Protein AF-A0AAW1RZ24-F1 (afdb_monomer)

Secondary structure (DSSP, 8-state):
-------TTS-SSHHHHHHHHHHHHHHHHHHIIIIIIITTTTGGGG--HHHHHHHHHHHHTHHHHHHHHHS-HHHHTS-GGGSHHHHHHHHHHHHHHHIIIIIHHHHHHHH---B-S---EETTEEHHHHHHHHHHHHHHHHHHHHHHHHHHHHTTTS-HHHHHHHHHHHHHHHHHHHHHHHHHHHHTSTTB--S-HHHIIIIIHHHHHHHHHHHHHHHHTTTSSSPPPHHHHHHHHHHHHHHHHHHHHHHHHHT--SS---TTTTSHHHHHTS-GGGGGG--------------------PPPP--------------------PPPEEE---S-S-THHHHHHHHHTT--EEE--SHHHHHH-SEEEEEE-S-HHHHHHHHHHTT-HHHHHHHHHTT--EEEEEHHHHTTEEEE-GGG-EE----EEEEEEEPPGGG-S-SSEEEEE--EESS--GGGTTTTT--EEEEESEEPPP-TTTTTTEEEEEESSSEEEEEEEETTEEEESS-GGGSHHHHHHHHHHHHT--TT--HHHHHHHS------SS-SPPSSPTTPPPSSPPEEEEEEEEEE-TTS-EEE-----TTTTS--TT--------HHHHHHHHHHTT-SEEEEEE----TTS-GGG-HHHHHHHHHTTT--S-EEEESS-S-EE-TT--EE-HHHHHHHHHHHT-SEEEE-HHHHHHHHHHHHHSS--S-SHHHHHHHHH-GGGEEEEE-EEEEEES-GGG-SS--EE-SS--TT---EEEEEEEETTTTEEEEEEHHHHHHHHHHHT--EEEE--GGGTTT-S---HHHHHHHHHH-SS-EEE-S---STHHHHHHHHHS--SEEEESHHHHTTSS-HHHHHHHHHHTT------

pLDDT: mean 81.97, std 21.08, range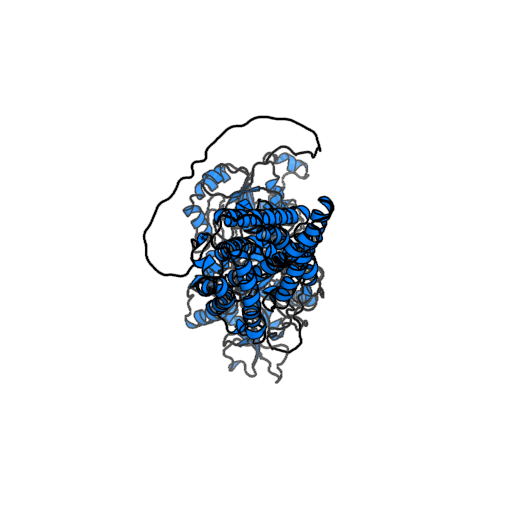 [22.31, 98.81]

Foldseek 3Di:
DDDDPPDLQAFPQQLRRVLLVVLQVLLVVLCCLVVVPCPVVVVLVVDAQVRLLCNLCVLAVCLPPVCCVPPDPVQVPDDPQLGLSNLLLLLQLLLLCCCQQQCVVLCCFQWVKAFDGHHQDWNNGHPSVSSNSSSVCSNLLSVLLSVLSNLCVVCVVPDPVVSVVSSLVSQLVSLLVSLLVVLVVQLPDPRMDTPDSVCCNPVVSNLSSLLSSLSNVLSSVDSRPDHDGSVSSNVSSVVSSVSSLVVSLVCCVPPNRPPDDDPPCPVVVVVSPDRSVVVPPDRDDDDDDDDDDDDDDDDDDDDDDDDDDDDDDDDDDDDDDDDDPDQAEEEEDLQFFFCVLVVLLCVVLVGDYDYDQALVSLLPGQAYEYEDFAFLVLSVVSCVVRVNLVSVLVSVVVLHQYEQEASRVQLCEQWEPPPNIDGHSHNAYFYKYFDDVVLVAFPPPFAWAAKFFQDDDLLQPLCQRFTFTAFHRIFTADDPRGVQFAGIWTDDSHIGRQKTDDQNHIYGNGDLSARPPSSSSSVSSSVPDPSPPDPVVSCVVVPDPDDPRDDPDRSDDPQFQHTGFAFEEEEFEWEQDPSRDTFTFFQFALDPPDPDPDDDGDGLDHLQVLLLVCQVLPGQEYEYEYPYPQLQDDLLPPVVLQSQLNNSSRHSHAYEYEDPQAWGAHVVRDTDGSQNSLRSSRHSHHRAYEDEQLLVVQLVVCVVVVDHPCRGSLQVNCNTRNLSRYEYEWEWEKDADQDPVPQPDDKDQDPDADPVRGRIIFIFTAPPRRPGTDSATPQSSLVSSVVSRHQEYEYEYNVQANVLQAFPLVSQASNQVSDSHAYETEGNHNELVNQLVNVVRHSHSYYYDYNCCSVVVYGPVRNQVVCSVSVRGHRDD

Mean predicted aligned error: 17.42 Å

Sequence (877 aa):
MVGDREGLWLAQHPGKRWTELFFLAYSPFWIVWALGIVVPFEIYEKCDEWGYMAIGLGASLPCFLLPPLLQPQSERQRPFWQRHWVKANVWIAIFSFIGNYFWTHYFYDLLGASYTFKSWRLNDVPITLYFMTHAYFCFYHTLSNLALRRLRHAFQTSSRLYRVSAMGLAVFLMAYTTAIMETLTIAHFPYYTFRDRQQMYTIGSLFYAIYFWFSFPMYFWMDEDKAWSIWQAIQSSLAAGMGVTILLDFWRLAIGPISGNYAGSEQLSYYTRRPAFWIMHGLNLKGSSSGSTRGSPAWRDQRPVLPGRSRLDCARARVRASANPQPGVTLLDYGAGNVRSVKNALRQLGQEWNEVQSPGDILNAQKLVFPGVGAYEQAMQSLVRQGLVDALREYIQAGRPFLGICLGLQLLFEGSEENGGVEGLGLIPGRVQRFPASLGLPVPHIGWNDLDQWKASSLLQSVGDRRAYFVHSYCATPTPANDDWVLATSHYGMDFVAAIRQGDVHATQFHPEKSGPVGLAIIDSFLNSDGSTKPEQVAAQVSSPAAPLGSLESPFKAGAPRGLAKRVIACLDVRTNDAGDLVVTKGDQYDVREKGEGQDVRNLGQPVELAGRYAADGADEVTFLNITGFRDFPLGDLPMLEVLRQTSKGVFVPLTVGGGIREFMDAGGHHYSALQVAAEYFRSGADKVSIGSDAVAAAEELRRTGQKSGRSAIEQISWHYGAQAVVVSIDPRRVWVADPSSCLHRTVRTQQPGPQGEQHCWWQCTVKGGREGRNLGAVELAQAVEELGAGEILLNCIDKDGAGNGFDLELIKEVSDAVNIPVIASSGAGKPEHFAEVFHNSRAAAALAAGIFHRREVSIDDVKLHMAEQGIPTRTG

Radius of gyration: 35.3 Å; Cα contacts (8 Å, |Δi|>4): 1519; chains: 1; bounding box: 120×74×93 Å

InterPro domains:
  IPR004651 Histidine biosynthesis, HisF [TIGR00735] (563-875)
  IPR004651 Histidine biosynthesis, HisF [cd04731] (566-870)
  IPR006062 Histidine biosynthesis protein [PF00977] (567-858)
  IPR010139 Imidazole glycerol phosphate synthase, subunit H [MF_00278] (328-529)
  IPR010139 Imidazole glycerol phosphate synthase, subunit H [TIGR01855] (329-528)
  IPR010139 Imidazole glycerol phosphate synthase, subunit H [cd01748] (329-527)
  IPR011060 Ribulose-phosphate binding barrel [SSF51366] (564-874)
  IPR013785 Aldolase-type TIM barrel [G3DSA:3.20.20.70] (566-877)
  IPR017926 Glutamine amidotransferase [PF00117] (331-516)
  IPR029062 Class I glutamine amidotransferase-like [G3DSA:3.40.50.880] (325-545)
  IPR029062 Class I glutamine amidotransferase-like [SSF52317] (329-528)
  IPR050064 Imidazole glycerol phosphate synthase HisA/HisF [PTHR21235] (564-876)

Nearest PDB structures (foldseek):
  1ox6-assembly2_B  TM=9.063E-01  e=1.312E-60  Saccharomyces cerevisiae
  1ox4-assembly2_B  TM=9.095E-01  e=1.878E-60  Saccharomyces cerevisiae
  1jvn-assembly2_B  TM=9.056E-01  e=1.455E-59  Saccharomyces cerevisiae
  1ox4-assembly1_A  TM=9.022E-01  e=1.017E-59  Saccharomyces cerevisiae
  1ox5-assembly1_A  TM=9.038E-01  e=2.307E-59  Saccharomyces cerevisiae

Solvent-accessible surface area (backbone atoms only — not comparable to full-atom values): 48051 Å² total; per-residue (Å²): 132,96,78,74,91,78,41,76,55,51,56,83,34,66,49,44,30,50,38,45,51,48,37,60,67,48,40,62,57,38,46,39,47,48,66,62,44,35,55,76,66,49,50,65,80,78,36,49,42,64,46,39,40,48,55,12,43,67,42,26,49,56,76,65,63,43,49,81,73,72,55,55,71,82,52,68,76,45,60,72,67,68,32,40,54,50,33,51,53,51,23,44,51,53,35,40,48,47,47,48,56,62,45,44,57,55,45,28,72,36,54,52,41,56,84,72,71,68,49,55,61,44,77,88,31,50,50,33,50,46,31,39,48,43,39,52,46,49,38,52,46,42,55,46,38,30,52,52,44,37,49,51,60,74,35,61,89,50,57,72,68,58,37,53,50,54,51,52,52,50,42,47,54,52,17,36,51,53,21,36,54,50,47,52,57,51,70,71,35,92,53,51,50,62,79,49,65,69,52,42,62,57,53,44,13,58,58,51,13,45,57,38,52,42,42,41,65,60,59,44,52,63,38,50,91,50,84,58,54,48,62,56,32,48,52,48,25,53,49,33,46,50,54,35,50,52,52,54,50,47,45,49,75,76,70,45,52,70,74,61,99,61,99,72,60,66,76,52,51,74,66,72,74,54,65,76,81,71,68,72,84,68,86,68,83,86,74,94,78,87,85,86,90,87,84,86,83,90,82,86,88,80,83,86,87,85,85,92,83,84,88,86,89,87,86,88,82,90,72,87,75,81,90,70,88,72,85,52,37,27,37,44,71,80,83,58,52,45,59,46,36,51,55,27,46,38,48,75,72,72,48,61,70,45,75,47,86,47,39,65,48,53,66,68,39,69,31,38,38,32,67,32,54,46,27,69,60,59,50,49,53,39,36,55,76,63,55,34,53,65,32,49,50,53,38,52,75,69,40,40,41,31,41,17,26,28,46,36,33,55,40,35,18,40,18,33,56,64,98,82,55,37,75,42,70,55,78,35,65,57,53,28,36,64,71,60,73,90,62,76,55,48,51,24,46,72,42,35,31,48,67,51,55,70,50,96,47,76,51,56,58,70,40,62,71,39,53,41,28,32,73,42,52,58,45,37,61,82,44,92,79,31,52,81,34,53,26,22,30,28,65,72,95,49,68,28,50,35,26,36,36,50,87,46,28,34,25,24,46,33,38,37,52,36,19,40,75,48,16,49,48,30,54,50,37,59,74,66,54,64,98,74,74,53,72,67,64,62,48,68,77,45,92,68,77,91,72,68,98,73,73,59,79,72,68,57,62,93,87,61,63,78,45,68,20,51,37,46,31,39,42,46,47,38,33,60,48,98,88,68,48,72,28,22,52,78,68,62,52,86,70,84,77,73,91,58,94,85,73,79,81,57,73,75,49,48,61,40,62,53,51,42,46,40,50,72,47,55,35,58,28,40,37,38,39,40,69,55,85,63,60,60,44,56,80,92,69,38,66,69,40,53,45,30,48,56,30,34,60,78,38,30,42,46,29,34,42,25,53,83,62,40,65,49,57,24,72,86,69,51,75,42,48,25,51,57,46,45,50,51,40,16,54,24,33,25,62,27,40,27,32,42,51,66,50,54,54,46,29,52,47,29,70,72,68,74,45,85,83,74,70,44,54,49,32,47,36,14,66,53,41,22,28,65,29,27,31,33,45,42,42,26,36,81,42,74,30,85,54,67,88,79,48,94,54,82,61,44,77,51,94,69,61,38,100,86,64,20,50,26,30,34,34,36,24,33,26,83,67,67,76,40,80,48,102,42,36,46,50,64,44,50,42,38,38,46,71,46,29,34,16,30,34,41,38,42,30,62,86,24,40,65,62,42,78,30,53,61,54,69,60,46,25,54,39,33,71,64,41,56,39,33,26,28,43,29,31,6,56,56,52,48,63,39,59,44,50,43,54,76,67,29,65,44,45,26,41,37,46,34,55,41,57,72,71,61,77,38,56,58,53,56,29,45,50,52,24,42,76,73,63,41,30,50,83,71,132

Structure (mmCIF, N/CA/C/O backbone):
data_AF-A0AAW1RZ24-F1
#
_entry.id   AF-A0AAW1RZ24-F1
#
loop_
_atom_site.group_PDB
_atom_site.id
_atom_site.type_symbol
_atom_site.label_atom_id
_atom_site.label_alt_id
_atom_site.label_comp_id
_atom_site.label_asym_id
_atom_site.label_entity_id
_atom_site.label_seq_id
_atom_site.pdbx_PDB_ins_code
_atom_site.Cartn_x
_atom_site.Cartn_y
_atom_site.Cartn_z
_atom_site.occupancy
_atom_site.B_iso_or_equiv
_atom_site.auth_seq_id
_atom_site.auth_comp_id
_atom_site.auth_asym_id
_atom_site.auth_atom_id
_atom_site.pdbx_PDB_model_num
ATOM 1 N N . MET A 1 1 ? 73.334 37.419 31.884 1.00 33.00 1 MET A N 1
ATOM 2 C CA . MET A 1 1 ? 73.801 36.048 31.599 1.00 33.00 1 MET A CA 1
ATOM 3 C C . MET A 1 1 ? 72.705 35.337 30.833 1.00 33.00 1 MET A C 1
ATOM 5 O O . MET A 1 1 ? 71.554 35.415 31.235 1.00 33.00 1 MET A O 1
ATOM 9 N N . VAL A 1 2 ? 73.067 34.796 29.674 1.00 41.31 2 VAL A N 1
ATOM 10 C CA . VAL A 1 2 ? 72.198 34.132 28.696 1.00 41.31 2 VAL A CA 1
ATOM 11 C C . VAL A 1 2 ? 71.502 32.942 29.364 1.00 41.31 2 VAL A C 1
ATOM 13 O O . VAL A 1 2 ? 72.183 32.046 29.845 1.00 41.31 2 VAL A O 1
ATOM 16 N N . GLY A 1 3 ? 70.170 32.962 29.432 1.00 30.89 3 GLY A N 1
ATOM 17 C CA . GLY A 1 3 ? 69.357 31.892 30.014 1.00 30.89 3 GLY A CA 1
ATOM 18 C C . GLY A 1 3 ? 67.980 31.864 29.355 1.00 30.89 3 GLY A C 1
ATOM 19 O O . GLY A 1 3 ? 67.110 32.647 29.715 1.00 30.89 3 GLY A O 1
ATOM 20 N N . ASP A 1 4 ? 67.868 31.009 28.340 1.00 41.88 4 ASP A N 1
ATOM 21 C CA . ASP A 1 4 ? 66.680 30.515 27.637 1.00 41.88 4 ASP A CA 1
ATOM 22 C C . ASP A 1 4 ? 65.707 31.495 26.963 1.00 41.88 4 ASP A C 1
ATOM 24 O O . ASP A 1 4 ? 64.641 31.850 27.457 1.00 41.88 4 ASP A O 1
ATOM 28 N N . ARG A 1 5 ? 65.984 31.736 25.672 1.00 43.50 5 ARG A N 1
ATOM 29 C CA . ARG A 1 5 ? 64.958 31.915 24.624 1.00 43.50 5 ARG A CA 1
ATOM 30 C C . ARG A 1 5 ? 64.238 30.586 24.288 1.00 43.50 5 ARG A C 1
ATOM 32 O O . ARG A 1 5 ? 63.804 30.397 23.153 1.00 43.50 5 ARG A O 1
ATOM 39 N N . GLU A 1 6 ? 64.118 29.659 25.238 1.00 48.44 6 GLU A N 1
ATOM 40 C CA . GLU A 1 6 ? 63.328 28.434 25.092 1.00 48.44 6 GLU A CA 1
ATOM 41 C C . GLU A 1 6 ? 61.905 28.660 25.620 1.00 48.44 6 GLU A C 1
ATOM 43 O O . GLU A 1 6 ? 61.706 28.981 26.782 1.00 48.44 6 GLU A O 1
ATOM 48 N N . GLY A 1 7 ? 60.828 28.486 24.870 1.00 58.28 7 GLY A N 1
ATOM 49 C CA . GLY A 1 7 ? 60.601 28.809 23.475 1.00 58.28 7 GLY A CA 1
ATOM 50 C C . GLY A 1 7 ? 59.175 29.360 23.424 1.00 58.28 7 GLY A C 1
ATOM 51 O O . GLY A 1 7 ? 58.262 28.73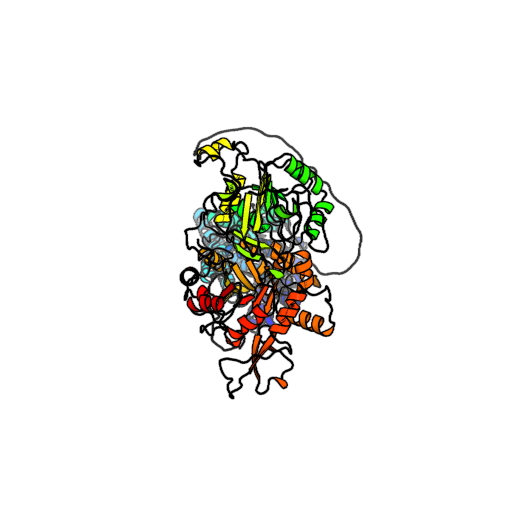0 23.942 1.00 58.28 7 GLY A O 1
ATOM 52 N N . LEU A 1 8 ? 58.962 30.529 22.813 1.00 74.62 8 LEU A N 1
ATOM 53 C CA . LEU A 1 8 ? 57.663 31.240 22.797 1.00 74.62 8 LEU A CA 1
ATOM 54 C C . LEU A 1 8 ? 56.480 30.418 22.243 1.00 74.62 8 LEU A C 1
ATOM 56 O O . LEU A 1 8 ? 55.326 30.825 22.370 1.00 74.62 8 LEU A O 1
ATOM 60 N N . TRP A 1 9 ? 56.785 29.296 21.595 1.00 81.88 9 TRP A N 1
ATOM 61 C CA . TRP A 1 9 ? 55.853 28.405 20.920 1.00 81.88 9 TRP A CA 1
ATOM 62 C C . TRP A 1 9 ? 55.718 27.042 21.604 1.00 81.88 9 TRP A C 1
ATOM 64 O O . TRP A 1 9 ? 54.688 26.399 21.449 1.00 81.88 9 TRP A O 1
ATOM 74 N N . LEU A 1 10 ? 56.707 26.593 22.382 1.00 87.19 10 LEU A N 1
ATOM 75 C CA . LEU A 1 10 ? 56.757 25.235 22.933 1.00 87.19 10 LEU A CA 1
ATOM 76 C C . LEU A 1 10 ? 56.461 25.230 24.434 1.00 87.19 10 LEU A C 1
ATOM 78 O O . LEU A 1 10 ? 56.771 26.188 25.136 1.00 87.19 10 LEU A O 1
ATOM 82 N N . ALA A 1 11 ? 55.875 24.139 24.929 1.00 87.62 11 ALA A N 1
ATOM 83 C CA . ALA A 1 11 ? 55.583 23.993 26.350 1.00 87.62 11 ALA A CA 1
ATOM 84 C C . ALA A 1 11 ? 56.860 23.964 27.208 1.00 87.62 11 ALA A C 1
ATOM 86 O O . ALA A 1 11 ? 57.884 23.406 26.810 1.00 87.62 11 ALA A O 1
ATOM 87 N N . GLN A 1 12 ? 56.774 24.498 28.428 1.00 85.56 12 GLN A N 1
ATOM 88 C CA . GLN A 1 12 ? 57.854 24.382 29.416 1.00 85.56 12 GLN A CA 1
ATOM 89 C C . GLN A 1 12 ? 57.927 22.971 30.015 1.00 85.56 12 GLN A C 1
ATOM 91 O O . GLN A 1 12 ? 59.007 22.482 30.337 1.00 85.56 12 GLN A O 1
ATOM 96 N N . HIS A 1 13 ? 56.785 22.283 30.136 1.00 87.88 13 HIS A N 1
ATOM 97 C CA . HIS A 1 13 ? 56.755 20.904 30.611 1.00 87.88 13 HIS A CA 1
ATOM 98 C C . HIS A 1 13 ? 57.404 19.963 29.570 1.00 87.88 13 HIS A C 1
ATOM 100 O O . HIS A 1 13 ? 56.894 19.853 28.448 1.00 87.88 13 HIS A O 1
ATOM 106 N N . PRO A 1 14 ? 58.485 19.232 29.916 1.00 87.69 14 PRO A N 1
ATOM 107 C CA . PRO A 1 14 ? 59.304 18.503 28.942 1.00 87.69 14 PRO A CA 1
ATOM 108 C C . PRO A 1 14 ? 58.527 17.404 28.209 1.00 87.69 14 PRO A C 1
ATOM 110 O O . PRO A 1 14 ? 58.647 17.270 26.992 1.00 87.69 14 PRO A O 1
ATOM 113 N N . GLY A 1 15 ? 57.656 16.673 28.912 1.00 90.12 15 GLY A N 1
ATOM 114 C CA . GLY A 1 15 ? 56.795 15.662 28.294 1.00 90.12 15 GLY A CA 1
ATOM 115 C C . GLY A 1 15 ? 55.760 16.246 27.336 1.00 90.12 15 GLY A C 1
ATOM 116 O O . GLY A 1 15 ? 55.462 15.640 26.307 1.00 90.12 15 GLY A O 1
ATOM 117 N N . LYS A 1 16 ? 55.244 17.446 27.635 1.00 93.19 16 LYS A N 1
ATOM 118 C CA . LYS A 1 16 ? 54.284 18.136 26.764 1.00 93.19 16 LYS A CA 1
ATOM 119 C C . LYS A 1 16 ? 54.974 18.639 25.506 1.00 93.19 16 LYS A C 1
ATOM 121 O O . LYS A 1 16 ? 54.524 18.328 24.410 1.00 93.19 16 LYS A O 1
ATOM 126 N N . ARG A 1 17 ? 56.119 19.311 25.669 1.00 92.69 17 ARG A N 1
ATOM 127 C CA . ARG A 1 17 ? 56.972 19.777 24.566 1.00 92.69 17 ARG A CA 1
ATOM 128 C C . ARG A 1 17 ? 57.317 18.647 23.609 1.00 92.69 17 ARG A C 1
ATOM 130 O O . ARG A 1 17 ? 57.157 18.799 22.404 1.00 92.69 17 ARG A O 1
ATOM 137 N N . TRP A 1 18 ? 57.768 17.515 24.145 1.00 93.88 18 TRP A N 1
ATOM 138 C CA . TRP A 1 18 ? 58.112 16.364 23.321 1.00 93.88 18 TRP A CA 1
ATOM 139 C C . TRP A 1 18 ? 56.891 15.798 22.580 1.00 93.88 18 TRP A C 1
ATOM 141 O O . TRP A 1 18 ? 56.985 15.534 21.386 1.00 93.88 18 TRP A O 1
ATOM 151 N N . THR A 1 19 ? 55.740 15.670 23.248 1.00 94.94 19 THR A N 1
ATOM 152 C CA . THR A 1 19 ? 54.509 15.153 22.619 1.00 94.94 19 THR A CA 1
ATOM 153 C C . THR A 1 19 ? 54.009 16.074 21.505 1.00 94.94 19 THR A C 1
ATOM 155 O O . THR A 1 19 ? 53.665 15.595 20.430 1.00 94.94 19 THR A O 1
ATOM 158 N N . GLU A 1 20 ? 53.995 17.391 21.738 1.00 95.00 20 GLU A N 1
ATOM 159 C CA . GLU A 1 20 ? 53.610 18.387 20.731 1.00 95.00 20 GLU A CA 1
ATOM 160 C C . GLU A 1 20 ? 54.533 18.309 19.503 1.00 95.00 20 GLU A C 1
ATOM 162 O O . GLU A 1 20 ? 54.059 18.246 18.370 1.00 95.00 20 GLU A O 1
ATOM 167 N N . LEU A 1 21 ? 55.851 18.230 19.712 1.00 94.50 21 LEU A N 1
ATOM 168 C CA . LEU A 1 21 ? 56.809 18.059 18.617 1.00 94.50 21 LEU A CA 1
ATOM 169 C C . LEU A 1 21 ? 56.616 16.732 17.877 1.00 94.50 21 LEU A C 1
ATOM 171 O O . LEU A 1 21 ? 56.692 16.708 16.651 1.00 94.50 21 LEU A O 1
ATOM 175 N N . PHE A 1 22 ? 56.340 15.645 18.598 1.00 95.88 22 PHE A N 1
ATOM 176 C CA . PHE A 1 22 ? 56.078 14.341 18.000 1.00 95.88 22 PHE A CA 1
ATOM 177 C C . PHE A 1 22 ? 54.822 14.363 17.117 1.00 95.88 22 PHE A C 1
ATOM 179 O O . PHE A 1 22 ? 54.898 13.953 15.961 1.00 95.88 22 PHE A O 1
ATOM 186 N N . PHE A 1 23 ? 53.689 14.881 17.607 1.00 96.50 23 PHE A N 1
ATOM 187 C CA . PHE A 1 23 ? 52.464 14.967 16.804 1.00 96.50 23 PHE A CA 1
ATOM 188 C C . PHE A 1 23 ? 52.647 15.857 15.572 1.00 96.50 23 PHE A C 1
ATOM 190 O O . PHE A 1 23 ? 52.209 15.473 14.488 1.00 96.50 23 PHE A O 1
ATOM 197 N N . LEU A 1 24 ? 53.349 16.991 15.685 1.00 94.81 24 LEU A N 1
ATOM 198 C CA . LEU A 1 24 ? 53.665 17.834 14.525 1.00 94.81 24 LEU A CA 1
ATOM 199 C C . LEU A 1 24 ? 54.574 17.123 13.518 1.00 94.81 24 LEU A C 1
ATOM 201 O O . LEU A 1 24 ? 54.317 17.199 12.322 1.00 94.81 24 LEU A O 1
ATOM 205 N N . ALA A 1 25 ? 55.602 16.410 13.984 1.00 94.56 25 ALA A N 1
ATOM 206 C CA . ALA A 1 25 ? 56.516 15.672 13.114 1.00 94.56 25 ALA A CA 1
ATOM 207 C C . ALA A 1 25 ? 55.837 14.480 12.423 1.00 94.56 25 ALA A C 1
ATOM 209 O O . ALA A 1 25 ? 56.151 14.179 11.275 1.00 94.56 25 ALA A O 1
ATOM 210 N N . TYR A 1 26 ? 54.897 13.817 13.100 1.00 95.19 26 TYR A N 1
ATOM 211 C CA . TYR A 1 26 ? 54.130 12.708 12.539 1.00 95.19 26 TYR A CA 1
ATOM 212 C C . TYR A 1 26 ? 53.039 13.176 11.563 1.00 95.19 26 TYR A C 1
ATOM 214 O O . TYR A 1 26 ? 52.696 12.451 10.631 1.00 95.19 26 TYR A O 1
ATOM 222 N N . SER A 1 27 ? 52.517 14.396 11.726 1.00 94.44 27 SER A N 1
ATOM 223 C CA . SER A 1 27 ? 51.367 14.868 10.948 1.00 94.44 27 SER A CA 1
ATOM 224 C C . SER A 1 27 ? 51.540 14.818 9.423 1.00 94.44 27 SER A C 1
ATOM 226 O O . SER A 1 27 ? 50.648 14.295 8.757 1.00 94.44 27 SER A O 1
ATOM 228 N N . PRO A 1 28 ? 52.680 15.243 8.842 1.00 94.94 28 PRO A N 1
ATOM 229 C CA . PRO A 1 28 ? 52.932 15.088 7.411 1.00 94.94 28 PRO A CA 1
ATOM 230 C C . PRO A 1 28 ? 52.807 13.645 6.908 1.00 94.94 28 PRO A C 1
ATOM 232 O O . PRO A 1 28 ? 52.356 13.439 5.788 1.00 94.94 28 PRO A O 1
ATOM 235 N N . PHE A 1 29 ? 53.160 12.642 7.718 1.00 93.62 29 PHE A N 1
ATOM 236 C CA . PHE A 1 29 ? 53.118 11.241 7.298 1.00 93.62 29 PHE A CA 1
ATOM 237 C C . PHE A 1 29 ? 51.687 10.733 7.137 1.00 93.62 29 PHE A C 1
ATOM 239 O O . PHE A 1 29 ? 51.367 10.166 6.095 1.00 93.62 29 PHE A O 1
ATOM 246 N N . TRP A 1 30 ? 50.811 10.957 8.125 1.00 92.50 30 TRP A N 1
ATOM 247 C CA . TRP A 1 30 ? 49.419 10.514 7.999 1.00 92.50 30 TRP A CA 1
ATOM 248 C C . TRP A 1 30 ? 48.638 11.369 6.990 1.00 92.50 30 TRP A C 1
ATOM 250 O O . TRP A 1 30 ? 47.764 10.839 6.309 1.00 92.50 30 TRP A O 1
ATOM 260 N N . ILE A 1 31 ? 48.983 12.656 6.832 1.00 90.75 31 ILE A N 1
ATOM 261 C CA . ILE A 1 31 ? 48.400 13.526 5.798 1.00 90.75 31 ILE A CA 1
ATOM 262 C C . ILE A 1 31 ? 48.785 13.027 4.403 1.00 90.75 31 ILE A C 1
ATOM 264 O O . ILE A 1 31 ? 47.917 12.908 3.545 1.00 90.75 31 ILE A O 1
ATOM 268 N N . VAL A 1 32 ? 50.057 12.691 4.164 1.00 91.88 32 VAL A N 1
ATOM 269 C CA . VAL A 1 32 ? 50.495 12.110 2.883 1.00 91.88 32 VAL A CA 1
ATOM 270 C C . VAL A 1 32 ? 49.864 10.736 2.667 1.00 91.88 32 VAL A C 1
ATOM 272 O O . VAL A 1 32 ? 49.406 10.458 1.566 1.00 91.88 32 VAL A O 1
ATOM 275 N N . TRP A 1 33 ? 49.764 9.901 3.703 1.00 89.44 33 TRP A N 1
ATOM 276 C CA . TRP A 1 33 ? 49.043 8.627 3.636 1.00 89.44 33 TRP A CA 1
ATOM 277 C C . TRP A 1 33 ? 47.584 8.818 3.199 1.00 89.44 33 TRP A C 1
ATOM 279 O O . TRP A 1 33 ? 47.170 8.247 2.196 1.00 89.44 33 TRP A O 1
ATOM 289 N N . ALA A 1 34 ? 46.817 9.653 3.900 1.00 85.56 34 ALA A N 1
ATOM 290 C CA . ALA A 1 34 ? 45.391 9.821 3.645 1.00 85.56 34 ALA A CA 1
ATOM 291 C C . ALA A 1 34 ? 45.109 10.665 2.389 1.00 85.56 34 ALA A C 1
ATOM 293 O O . ALA A 1 34 ? 44.419 10.215 1.480 1.00 85.56 34 ALA A O 1
ATOM 294 N N . LEU A 1 35 ? 45.662 11.877 2.309 1.00 82.31 35 LEU A N 1
ATOM 295 C CA . LEU A 1 35 ? 45.354 12.855 1.258 1.00 82.31 35 LEU A CA 1
ATOM 296 C C . LEU A 1 35 ? 46.323 12.816 0.069 1.00 82.31 35 LEU A C 1
ATOM 298 O O . LEU A 1 35 ? 45.972 13.298 -1.001 1.00 82.31 35 LEU A O 1
ATOM 302 N N . GLY A 1 36 ? 47.530 12.271 0.235 1.00 82.81 36 GLY A N 1
ATOM 303 C CA . GLY A 1 36 ? 48.529 12.164 -0.837 1.00 82.81 36 GLY A CA 1
ATOM 304 C C . GLY A 1 36 ? 48.548 10.810 -1.554 1.00 82.81 36 GLY A C 1
ATOM 305 O O . GLY A 1 36 ? 48.992 10.741 -2.697 1.00 82.81 36 GLY A O 1
ATOM 306 N N . ILE A 1 37 ? 48.071 9.743 -0.902 1.00 86.50 37 ILE A N 1
ATOM 307 C CA . ILE A 1 37 ? 48.108 8.369 -1.424 1.00 86.50 37 ILE A CA 1
ATOM 308 C C . ILE A 1 37 ? 46.698 7.771 -1.488 1.00 86.50 37 ILE A C 1
ATOM 310 O O . ILE A 1 37 ? 46.235 7.428 -2.569 1.00 86.50 37 ILE A O 1
ATOM 314 N N . VAL A 1 38 ? 45.985 7.661 -0.364 1.00 86.12 38 VAL A N 1
ATOM 315 C CA . VAL A 1 38 ? 44.677 6.980 -0.329 1.00 86.12 38 VAL A CA 1
ATOM 316 C C . VAL A 1 38 ? 43.637 7.698 -1.192 1.00 86.12 38 VAL A C 1
ATOM 318 O O . VAL A 1 38 ? 42.961 7.043 -1.984 1.00 86.12 38 VAL A O 1
ATOM 321 N N . VAL A 1 39 ? 43.520 9.025 -1.062 1.00 82.56 39 VAL A N 1
ATOM 322 C CA . VAL A 1 39 ? 42.529 9.817 -1.806 1.00 82.56 39 VAL A CA 1
ATOM 323 C C . VAL A 1 39 ? 42.860 9.944 -3.306 1.00 82.56 39 VAL A C 1
ATOM 325 O O . VAL A 1 39 ? 41.994 9.601 -4.106 1.00 82.56 39 VAL A O 1
ATOM 328 N N . PRO A 1 40 ? 44.069 10.369 -3.736 1.00 81.50 40 PRO A N 1
ATOM 329 C CA . PRO A 1 40 ? 44.347 10.618 -5.158 1.00 81.50 40 PRO A CA 1
ATOM 330 C C . PRO A 1 40 ? 44.413 9.358 -6.024 1.00 81.50 40 PRO A C 1
ATOM 332 O O . PRO A 1 40 ? 44.187 9.437 -7.225 1.00 81.50 40 PRO A O 1
ATOM 335 N N . PHE A 1 41 ? 44.747 8.209 -5.430 1.00 85.88 41 PHE A N 1
ATOM 336 C CA . PHE A 1 41 ? 44.797 6.922 -6.132 1.00 85.88 41 PHE A CA 1
ATOM 337 C C . PHE A 1 41 ? 43.522 6.091 -5.946 1.00 85.88 41 PHE A C 1
ATOM 339 O O . PHE A 1 41 ? 43.521 4.909 -6.294 1.00 85.88 41 PHE A O 1
ATOM 346 N N . GLU A 1 42 ? 42.472 6.680 -5.357 1.00 84.44 42 GLU A N 1
ATOM 347 C CA . GLU A 1 42 ? 41.158 6.046 -5.177 1.00 84.44 42 GLU A CA 1
ATOM 348 C C . GLU A 1 42 ? 41.247 4.674 -4.483 1.00 84.44 42 GLU A C 1
ATOM 350 O O . GLU A 1 42 ? 40.446 3.768 -4.708 1.00 84.44 42 GLU A O 1
ATOM 355 N N . ILE A 1 43 ? 42.242 4.493 -3.603 1.00 83.94 43 ILE A N 1
ATOM 356 C CA . ILE A 1 43 ? 42.502 3.207 -2.931 1.00 83.94 43 ILE A CA 1
ATOM 357 C C . ILE A 1 43 ? 41.287 2.788 -2.098 1.00 83.94 43 ILE A C 1
ATOM 359 O O . ILE A 1 43 ? 40.991 1.599 -1.992 1.00 83.94 43 ILE A O 1
ATOM 363 N N . TYR A 1 44 ? 40.558 3.772 -1.570 1.00 81.12 44 TYR A N 1
ATOM 364 C CA . TYR A 1 44 ? 39.327 3.570 -0.819 1.00 81.12 44 TYR A CA 1
ATOM 365 C C . TYR A 1 44 ? 38.229 2.847 -1.622 1.00 81.12 44 TYR A C 1
ATOM 367 O O . TYR A 1 44 ? 37.442 2.133 -1.013 1.00 81.12 44 TYR A O 1
ATOM 375 N N . GLU A 1 45 ? 38.179 2.946 -2.957 1.00 80.50 45 GLU A N 1
ATOM 376 C CA . GLU A 1 45 ? 37.148 2.265 -3.766 1.00 80.50 45 GLU A CA 1
ATOM 377 C C . GLU A 1 45 ? 37.318 0.745 -3.800 1.00 80.50 45 GLU A C 1
ATOM 379 O O . GLU A 1 45 ? 36.368 -0.004 -4.020 1.00 80.50 45 GLU A O 1
ATOM 384 N N . LYS A 1 46 ? 38.546 0.278 -3.564 1.00 81.25 46 LYS A N 1
ATOM 385 C CA . LYS A 1 46 ? 38.897 -1.146 -3.542 1.00 81.25 46 LYS A CA 1
ATOM 386 C C . LYS A 1 46 ? 38.841 -1.730 -2.131 1.00 81.25 46 LYS A C 1
ATOM 388 O O . LYS A 1 46 ? 39.134 -2.912 -1.957 1.00 81.25 46 LYS A O 1
ATOM 393 N N . CYS A 1 47 ? 38.514 -0.916 -1.128 1.00 82.94 47 CYS A N 1
ATOM 394 C CA . CYS A 1 47 ? 38.464 -1.338 0.262 1.00 82.94 47 CYS A CA 1
ATOM 395 C C . CYS A 1 47 ? 37.110 -1.960 0.615 1.00 82.94 47 CYS A C 1
ATOM 397 O O . CYS A 1 47 ? 36.048 -1.379 0.398 1.00 82.94 47 CYS A O 1
ATOM 399 N N . ASP A 1 48 ? 37.168 -3.133 1.233 1.00 84.25 48 ASP A N 1
ATOM 400 C CA . ASP A 1 48 ? 36.079 -3.686 2.029 1.00 84.25 48 ASP A CA 1
ATOM 401 C C . ASP A 1 48 ? 36.092 -3.078 3.450 1.00 84.25 48 ASP A C 1
ATOM 403 O O . ASP A 1 48 ? 36.852 -2.152 3.759 1.00 84.25 48 ASP A O 1
ATOM 407 N N . GLU A 1 49 ? 35.250 -3.588 4.349 1.00 86.19 49 GLU A N 1
ATOM 408 C CA . GLU A 1 49 ? 35.115 -3.087 5.719 1.00 86.19 49 GLU A CA 1
ATOM 409 C C . GLU A 1 49 ? 36.446 -3.113 6.493 1.00 86.19 49 GLU A C 1
ATOM 411 O O . GLU A 1 49 ? 36.712 -2.227 7.316 1.00 86.19 49 GLU A O 1
ATOM 416 N N . TRP A 1 50 ? 37.297 -4.106 6.219 1.00 88.62 50 TRP A N 1
ATOM 417 C CA . TRP A 1 50 ? 38.629 -4.231 6.809 1.00 88.62 50 TRP A CA 1
ATOM 418 C C . TRP A 1 50 ? 39.641 -3.292 6.160 1.00 88.62 50 TRP A C 1
ATOM 420 O O . TRP A 1 50 ? 40.467 -2.725 6.873 1.00 88.62 50 TRP A O 1
ATOM 430 N N . GLY A 1 51 ? 39.557 -3.068 4.848 1.00 88.00 51 GLY A N 1
ATOM 431 C CA . GLY A 1 51 ? 40.370 -2.082 4.139 1.00 88.00 51 GLY A CA 1
ATOM 432 C C . GLY A 1 51 ? 40.178 -0.670 4.695 1.00 88.00 51 GLY A C 1
ATOM 433 O O . GLY A 1 51 ? 41.157 0.001 5.027 1.00 88.00 51 GLY A O 1
ATOM 434 N N . TYR A 1 52 ? 38.927 -0.253 4.914 1.00 87.06 52 TYR A N 1
ATOM 435 C CA . TYR A 1 52 ? 38.634 1.033 5.557 1.00 87.06 52 TYR A CA 1
ATOM 436 C C . TYR A 1 52 ? 39.171 1.094 6.988 1.00 87.06 52 TYR A C 1
ATOM 438 O O . TYR A 1 52 ? 39.807 2.075 7.369 1.00 87.06 52 TYR A O 1
ATOM 446 N N . MET A 1 53 ? 38.992 0.025 7.771 1.00 90.88 53 MET A N 1
ATOM 447 C CA . MET A 1 53 ? 39.582 -0.064 9.109 1.00 90.88 53 MET A CA 1
ATOM 448 C C . MET A 1 53 ? 41.112 0.094 9.067 1.00 90.88 53 MET A C 1
ATOM 450 O O . MET A 1 53 ? 41.678 0.816 9.887 1.00 90.88 53 MET A O 1
ATOM 454 N N . ALA A 1 54 ? 41.784 -0.529 8.095 1.00 90.69 54 ALA A N 1
ATOM 455 C CA . ALA A 1 54 ? 43.232 -0.444 7.935 1.00 90.69 54 ALA A CA 1
ATOM 456 C C . ALA A 1 54 ? 43.693 0.984 7.605 1.00 90.69 54 ALA A C 1
ATOM 458 O O . ALA A 1 54 ? 44.707 1.429 8.141 1.00 90.69 54 ALA A O 1
ATOM 459 N N . ILE A 1 55 ? 42.936 1.725 6.785 1.00 90.56 55 ILE A N 1
ATOM 460 C CA . ILE A 1 55 ? 43.219 3.134 6.470 1.00 90.56 55 ILE A CA 1
ATOM 461 C C . ILE A 1 55 ? 43.199 3.989 7.742 1.00 90.56 55 ILE A C 1
ATOM 463 O O . ILE A 1 55 ? 44.176 4.696 8.014 1.00 90.56 55 ILE A O 1
ATOM 467 N N . GLY A 1 56 ? 42.131 3.886 8.542 1.00 91.12 56 GLY A N 1
ATOM 468 C CA . GLY A 1 56 ? 42.002 4.625 9.801 1.00 91.12 56 GLY A CA 1
ATOM 469 C C . GLY A 1 56 ? 43.069 4.245 10.831 1.00 91.12 56 GLY A C 1
ATOM 470 O O . GLY A 1 56 ? 43.690 5.111 11.459 1.00 91.12 56 GLY A O 1
ATOM 471 N N . LEU A 1 57 ? 43.335 2.947 10.990 1.00 93.56 57 LEU A N 1
ATOM 472 C CA . LEU A 1 57 ? 44.379 2.450 11.888 1.00 93.56 57 LEU A CA 1
ATOM 473 C C . LEU A 1 57 ? 45.779 2.884 11.441 1.00 93.56 57 LEU A C 1
ATOM 475 O O . LEU A 1 57 ? 46.587 3.269 12.285 1.00 93.56 57 LEU A O 1
ATOM 479 N N . GLY A 1 58 ? 46.055 2.897 10.135 1.00 92.56 58 GLY A N 1
ATOM 480 C CA . GLY A 1 58 ? 47.317 3.376 9.570 1.00 92.56 58 GLY A CA 1
ATOM 481 C C . GLY A 1 58 ? 47.609 4.835 9.925 1.00 92.56 58 GLY A C 1
ATOM 482 O O . GLY A 1 58 ? 48.749 5.172 10.235 1.00 92.56 58 GLY A O 1
ATOM 483 N N . ALA A 1 59 ? 46.577 5.683 9.976 1.00 93.00 59 ALA A N 1
ATOM 484 C CA . ALA A 1 59 ? 46.720 7.075 10.393 1.00 93.00 59 ALA A CA 1
ATOM 485 C C . ALA A 1 59 ? 46.909 7.242 11.914 1.00 93.00 59 ALA A C 1
ATOM 487 O O . ALA A 1 59 ? 47.656 8.122 12.343 1.00 93.00 59 ALA A O 1
ATOM 488 N N . SER A 1 60 ? 46.263 6.414 12.741 1.00 94.69 60 SER A N 1
ATOM 489 C CA . SER A 1 60 ? 46.130 6.652 14.191 1.00 94.69 60 SER A CA 1
ATOM 490 C C . SER A 1 60 ? 47.022 5.799 15.090 1.00 94.69 60 SER A C 1
ATOM 492 O O . SER A 1 60 ? 47.520 6.305 16.096 1.00 94.69 60 SER A O 1
ATOM 494 N N . LEU A 1 61 ? 47.267 4.526 14.759 1.00 94.88 61 LEU A N 1
ATOM 495 C CA . LEU A 1 61 ? 48.075 3.622 15.586 1.00 94.88 61 LEU A CA 1
ATOM 496 C C . LEU A 1 61 ? 49.484 4.158 15.877 1.00 94.88 61 LEU A C 1
ATOM 498 O O . LEU A 1 61 ? 49.940 4.006 17.017 1.00 94.88 61 LEU A O 1
ATOM 502 N N . PRO A 1 62 ? 50.186 4.828 14.939 1.00 95.81 62 PRO A N 1
ATOM 503 C CA . PRO A 1 62 ? 51.506 5.374 15.237 1.00 95.81 62 PRO A CA 1
ATOM 504 C C . PRO A 1 62 ? 51.504 6.415 16.367 1.00 95.81 62 PRO A C 1
ATOM 506 O O . PRO A 1 62 ? 52.504 6.515 17.077 1.00 95.81 62 PRO A O 1
ATOM 509 N N . CYS A 1 63 ? 50.382 7.103 16.629 1.00 94.38 63 CYS A N 1
ATOM 510 C CA . CYS A 1 63 ? 50.230 8.014 17.773 1.00 94.38 63 CYS A CA 1
ATOM 511 C C . CYS A 1 63 ? 50.281 7.307 19.139 1.00 94.38 63 CYS A C 1
ATOM 513 O O . CYS A 1 63 ? 50.494 7.970 20.155 1.00 94.38 63 CYS A O 1
ATOM 515 N N . PHE A 1 64 ? 50.110 5.982 19.171 1.00 94.00 64 PHE A N 1
ATOM 516 C CA . PHE A 1 64 ? 50.166 5.150 20.376 1.00 94.00 64 PHE A CA 1
ATOM 517 C C . PHE A 1 64 ? 51.404 4.251 20.416 1.00 94.00 64 PHE A C 1
ATOM 519 O O . PHE A 1 64 ? 51.982 4.051 21.483 1.00 94.00 64 PHE A O 1
ATOM 526 N N . LEU A 1 65 ? 51.816 3.713 19.263 1.00 94.50 65 LEU A N 1
ATOM 527 C CA . LEU A 1 65 ? 52.881 2.712 19.174 1.00 94.50 65 LEU A CA 1
ATOM 528 C C . LEU A 1 65 ? 54.285 3.322 19.112 1.00 94.50 65 LEU A C 1
ATOM 530 O O . LEU A 1 65 ? 55.220 2.759 19.682 1.00 94.50 65 LEU A O 1
ATOM 534 N N . LEU A 1 66 ? 54.453 4.476 18.458 1.00 94.50 66 LEU A N 1
ATOM 535 C CA . LEU A 1 66 ? 55.765 5.118 18.338 1.00 94.50 66 LEU A CA 1
ATOM 536 C C . LEU A 1 66 ? 56.210 5.858 19.608 1.00 94.50 66 LEU A C 1
ATOM 538 O O . LEU A 1 66 ? 57.402 5.793 19.920 1.00 94.50 66 LEU A O 1
ATOM 542 N N . PRO A 1 67 ? 55.333 6.521 20.393 1.00 94.12 67 PRO A N 1
ATOM 543 C CA . PRO A 1 67 ? 55.793 7.245 21.571 1.00 94.12 67 PRO A CA 1
ATOM 544 C C . PRO A 1 67 ? 56.536 6.417 22.621 1.00 94.12 67 PRO A C 1
ATOM 546 O O . PRO A 1 67 ? 57.588 6.875 23.068 1.00 94.12 67 PRO A O 1
ATOM 549 N N . PRO A 1 68 ? 56.112 5.191 22.985 1.00 90.06 68 PRO A N 1
ATOM 550 C CA . PRO A 1 68 ? 56.899 4.332 23.869 1.00 90.06 68 PRO A CA 1
ATOM 551 C C . PRO A 1 68 ? 58.344 4.113 23.395 1.00 90.06 68 PRO A C 1
ATOM 553 O O . PRO A 1 68 ? 59.250 4.034 24.231 1.00 90.06 68 PRO A O 1
ATOM 556 N N . LEU A 1 69 ? 58.551 4.056 22.074 1.00 91.12 69 LEU A N 1
ATOM 557 C CA . LEU A 1 69 ? 59.835 3.793 21.424 1.00 91.12 69 LEU A CA 1
ATOM 558 C C . LEU A 1 69 ? 60.696 5.059 21.306 1.00 91.12 69 LEU A C 1
ATOM 560 O O . LEU A 1 69 ? 61.897 5.006 21.564 1.00 91.12 69 LEU A O 1
ATOM 564 N N . LEU A 1 70 ? 60.090 6.200 20.970 1.00 92.19 70 LEU A N 1
ATOM 565 C CA . LEU A 1 70 ? 60.796 7.442 20.622 1.00 92.19 70 LEU A CA 1
ATOM 566 C C . LEU A 1 70 ? 60.888 8.467 21.766 1.00 92.19 70 LEU A C 1
ATOM 568 O O . LEU A 1 70 ? 61.612 9.455 21.646 1.00 92.19 70 LEU A O 1
ATOM 572 N N . GLN A 1 71 ? 60.163 8.263 22.869 1.00 88.44 71 GLN A N 1
ATOM 573 C CA . GLN A 1 71 ? 60.156 9.203 23.994 1.00 88.44 71 GLN A CA 1
ATOM 574 C C . GLN A 1 71 ? 61.532 9.336 24.681 1.00 88.44 71 GLN A C 1
ATOM 576 O O . GLN A 1 71 ? 62.272 8.346 24.780 1.00 88.44 71 GLN A O 1
ATOM 581 N N . PRO A 1 72 ? 61.855 10.517 25.249 1.00 87.62 72 PRO A N 1
ATOM 582 C CA . PRO A 1 72 ? 63.115 10.758 25.941 1.00 87.62 72 PRO A CA 1
ATOM 583 C C . PRO A 1 72 ? 63.242 9.907 27.207 1.00 87.62 72 PRO A C 1
ATOM 585 O O . PRO A 1 72 ? 62.248 9.532 27.837 1.00 87.62 72 PRO A O 1
ATOM 588 N N . GLN A 1 73 ? 64.478 9.656 27.644 1.00 82.69 73 GLN A N 1
ATOM 589 C CA . GLN A 1 73 ? 64.754 8.855 28.843 1.00 82.69 73 GLN A CA 1
ATOM 590 C C . GLN A 1 73 ? 64.110 9.438 30.116 1.00 82.69 73 GLN A C 1
ATOM 592 O O . GLN A 1 73 ? 63.660 8.678 30.973 1.00 82.69 73 GLN A O 1
ATOM 597 N N . SER A 1 74 ? 63.983 10.766 30.202 1.00 79.81 74 SER A N 1
ATOM 598 C CA . SER A 1 74 ? 63.310 11.469 31.303 1.00 79.81 74 SER A CA 1
ATOM 599 C C . SER A 1 74 ? 61.809 11.160 31.411 1.00 79.81 74 SER A C 1
ATOM 601 O O . SER A 1 74 ? 61.269 11.139 32.514 1.00 79.81 74 SER A O 1
ATOM 603 N N . GLU A 1 75 ? 61.132 10.859 30.298 1.00 83.25 75 GLU A N 1
ATOM 604 C CA . GLU A 1 75 ? 59.729 10.417 30.296 1.00 83.25 75 GLU A CA 1
ATOM 605 C C . GLU A 1 75 ? 59.610 8.904 30.546 1.00 83.25 75 GLU A C 1
ATOM 607 O O . GLU A 1 75 ? 58.664 8.458 31.199 1.00 83.25 75 GLU A O 1
ATOM 612 N N . ARG A 1 76 ? 60.594 8.097 30.110 1.00 83.94 76 ARG A N 1
ATOM 613 C CA . ARG A 1 76 ? 60.615 6.638 30.358 1.00 83.94 76 ARG A CA 1
ATOM 614 C C . ARG A 1 76 ? 60.638 6.290 31.846 1.00 83.94 76 ARG A C 1
ATOM 616 O O . ARG A 1 76 ? 60.026 5.300 32.236 1.00 83.94 76 ARG A O 1
ATOM 623 N N . GLN A 1 77 ? 61.299 7.107 32.663 1.00 84.56 77 GLN A N 1
ATOM 624 C CA . GLN A 1 77 ? 61.377 6.917 34.116 1.00 84.56 77 GLN A CA 1
ATOM 625 C C . GLN A 1 77 ? 60.062 7.234 34.847 1.00 84.56 77 GLN A C 1
ATOM 627 O O . GLN A 1 77 ? 59.894 6.843 35.999 1.00 84.56 77 GLN A O 1
ATOM 632 N N . ARG A 1 78 ? 59.110 7.915 34.194 1.00 86.38 78 ARG A N 1
ATOM 633 C CA . ARG A 1 78 ? 57.793 8.204 34.774 1.00 86.38 78 ARG A CA 1
ATOM 634 C C . ARG A 1 78 ? 56.838 7.018 34.588 1.00 86.38 78 ARG A C 1
ATOM 636 O O . ARG A 1 78 ? 56.890 6.365 33.535 1.00 86.38 78 ARG A O 1
ATOM 643 N N . PRO A 1 79 ? 55.923 6.771 35.549 1.00 89.50 79 PRO A N 1
ATOM 644 C CA . PRO A 1 79 ? 54.837 5.813 35.377 1.00 89.50 79 PRO A CA 1
ATOM 645 C C . PRO A 1 79 ? 54.039 6.097 34.104 1.00 89.50 79 PRO A C 1
ATOM 647 O O . PRO A 1 79 ? 53.790 7.256 33.770 1.00 89.50 79 PRO A O 1
ATOM 650 N N . PHE A 1 80 ? 53.612 5.042 33.408 1.00 88.88 80 PHE A N 1
ATOM 651 C CA . PHE A 1 80 ? 52.991 5.135 32.082 1.00 88.88 80 PHE A CA 1
ATOM 652 C C . PHE A 1 80 ? 51.827 6.142 32.029 1.00 88.88 80 PHE A C 1
ATOM 654 O O . PHE A 1 80 ? 51.815 7.026 31.179 1.00 88.88 80 PHE A O 1
ATOM 661 N N . TRP A 1 81 ? 50.912 6.093 33.000 1.00 88.75 81 TRP A N 1
ATOM 662 C CA . TRP A 1 81 ? 49.742 6.979 33.109 1.00 88.75 81 TRP A CA 1
ATOM 663 C C . TRP A 1 81 ? 50.059 8.442 33.469 1.00 88.75 81 TRP A C 1
ATOM 665 O O . TRP A 1 81 ? 49.175 9.293 33.394 1.00 88.75 81 TRP A O 1
ATOM 675 N N . GLN A 1 82 ? 51.291 8.761 33.880 1.00 89.62 82 GLN A N 1
ATOM 676 C CA . GLN A 1 82 ? 51.711 10.139 34.176 1.00 89.62 82 GLN A CA 1
ATOM 677 C C . GLN A 1 82 ? 52.348 10.843 32.973 1.00 89.62 82 GLN A C 1
ATOM 679 O O . GLN A 1 82 ? 52.505 12.067 32.992 1.00 89.62 82 GLN A O 1
ATOM 684 N N . ARG A 1 83 ? 52.704 10.094 31.925 1.00 93.31 83 ARG A N 1
ATOM 685 C CA . ARG A 1 83 ? 53.338 10.631 30.717 1.00 93.31 83 ARG A CA 1
ATOM 686 C C . ARG A 1 83 ? 52.347 11.483 29.932 1.00 93.31 83 ARG A C 1
ATOM 688 O O . ARG A 1 83 ? 51.178 11.120 29.789 1.00 93.31 83 ARG A O 1
ATOM 695 N N . HIS A 1 84 ? 52.812 12.613 29.405 1.00 94.00 84 HIS A N 1
ATOM 696 C CA . HIS A 1 84 ? 51.924 13.559 28.722 1.00 94.00 84 HIS A CA 1
ATOM 697 C C . HIS A 1 84 ? 51.276 12.951 27.475 1.00 94.00 84 HIS A C 1
ATOM 699 O O . HIS A 1 84 ? 50.071 13.081 27.304 1.00 94.00 84 HIS A O 1
ATOM 705 N N . TRP A 1 85 ? 52.037 12.232 26.644 1.00 94.50 85 TRP A N 1
ATOM 706 C CA . TRP A 1 85 ? 51.504 11.616 25.424 1.00 94.50 85 TRP A CA 1
ATOM 707 C C . TRP A 1 85 ? 50.387 10.599 25.703 1.00 94.50 85 TRP A C 1
ATOM 709 O O . TRP A 1 85 ? 49.480 10.455 24.886 1.00 94.50 85 TRP A O 1
ATOM 719 N N . VAL A 1 86 ? 50.407 9.936 26.867 1.00 95.69 86 VAL A N 1
ATOM 720 C CA . VAL A 1 86 ? 49.323 9.043 27.303 1.00 95.69 86 VAL A CA 1
ATOM 721 C C . VAL A 1 86 ? 48.088 9.861 27.662 1.00 95.69 86 VAL A C 1
ATOM 723 O O . VAL A 1 86 ? 47.011 9.591 27.139 1.00 95.69 86 VAL A O 1
ATOM 726 N N . LYS A 1 87 ? 48.240 10.901 28.493 1.00 96.31 87 LYS A N 1
ATOM 727 C CA . LYS A 1 87 ? 47.136 11.808 28.854 1.00 96.31 87 LYS A CA 1
ATOM 728 C C . LYS A 1 87 ? 46.510 12.472 27.626 1.00 96.31 87 LYS A C 1
ATOM 730 O O . LYS A 1 87 ? 45.290 12.516 27.523 1.00 96.31 87 LYS A O 1
ATOM 735 N N . ALA A 1 88 ? 47.336 12.911 26.681 1.00 96.19 88 ALA A N 1
ATOM 736 C CA . ALA A 1 88 ? 46.919 13.516 25.424 1.00 96.19 88 ALA A CA 1
ATOM 737 C C . ALA A 1 88 ? 46.103 12.574 24.544 1.00 96.19 88 ALA A C 1
ATOM 739 O O . ALA A 1 88 ? 44.999 12.926 24.134 1.00 96.19 88 ALA A O 1
ATOM 740 N N . ASN A 1 89 ? 46.599 11.359 24.311 1.00 96.94 89 ASN A N 1
ATOM 741 C CA . ASN A 1 89 ? 45.854 10.370 23.544 1.00 96.94 89 ASN A CA 1
ATOM 742 C C . ASN A 1 89 ? 44.561 9.943 24.254 1.00 96.94 89 ASN A C 1
ATOM 744 O O . ASN A 1 89 ? 43.547 9.783 23.590 1.00 96.94 89 ASN A O 1
ATOM 748 N N . VAL A 1 90 ? 44.556 9.802 25.585 1.00 97.19 90 VAL A N 1
ATOM 749 C CA . VAL A 1 90 ? 43.333 9.481 26.345 1.00 97.19 90 VAL A CA 1
ATOM 750 C C . VAL A 1 90 ? 42.302 10.604 26.240 1.00 97.19 90 VAL A C 1
ATOM 752 O O . VAL A 1 90 ? 41.129 10.330 26.001 1.00 97.19 90 VAL A O 1
ATOM 755 N N . TRP A 1 91 ? 42.732 11.860 26.374 1.00 97.31 91 TRP A N 1
ATOM 756 C CA . TRP A 1 91 ? 41.847 13.015 26.232 1.00 97.31 91 TRP A CA 1
ATOM 757 C C . TRP A 1 91 ? 41.208 13.049 24.838 1.00 97.31 91 TRP A C 1
ATOM 759 O O . TRP A 1 91 ? 39.989 13.169 24.723 1.00 97.31 91 TRP A O 1
ATOM 769 N N . ILE A 1 92 ? 42.024 12.887 23.787 1.00 96.75 92 ILE A N 1
ATOM 770 C CA . ILE A 1 92 ? 41.557 12.900 22.394 1.00 96.75 92 ILE A CA 1
ATOM 771 C C . ILE A 1 92 ? 40.635 11.716 22.121 1.00 96.75 92 ILE A C 1
ATOM 773 O O . ILE A 1 92 ? 39.578 11.937 21.549 1.00 96.75 92 ILE A O 1
ATOM 777 N N . ALA A 1 93 ? 40.980 10.508 22.573 1.00 96.38 93 ALA A N 1
ATOM 778 C CA . ALA A 1 93 ? 40.169 9.307 22.379 1.00 96.38 93 ALA A CA 1
ATOM 779 C C . ALA A 1 93 ? 38.763 9.461 22.977 1.00 96.38 93 ALA A C 1
ATOM 781 O O . ALA A 1 93 ? 37.772 9.129 22.339 1.00 96.38 93 ALA A O 1
ATOM 782 N N . ILE A 1 94 ? 38.651 10.007 24.191 1.00 96.06 94 ILE A N 1
ATOM 783 C CA . ILE A 1 94 ? 37.343 10.214 24.827 1.00 96.06 94 ILE A CA 1
ATOM 784 C C . ILE A 1 94 ? 36.548 11.284 24.079 1.00 96.06 94 ILE A C 1
ATOM 786 O O . ILE A 1 94 ? 35.385 11.070 23.743 1.00 96.06 94 ILE A O 1
ATOM 790 N N . PHE A 1 95 ? 37.170 12.430 23.795 1.00 94.94 95 PHE A N 1
ATOM 791 C CA . PHE A 1 95 ? 36.489 13.536 23.129 1.00 94.94 95 PHE A CA 1
ATOM 792 C C . PHE A 1 95 ? 36.064 13.175 21.695 1.00 94.94 95 PHE A C 1
ATOM 794 O O . PHE A 1 95 ? 34.935 13.460 21.297 1.00 94.94 95 PHE A O 1
ATOM 801 N N . SER A 1 96 ? 36.924 12.491 20.933 1.00 92.00 96 SER A N 1
ATOM 802 C CA . SER A 1 96 ? 36.622 12.039 19.572 1.00 92.00 96 SER A CA 1
ATOM 803 C C . SER A 1 96 ? 35.587 10.919 19.549 1.00 92.00 96 SER A C 1
ATOM 805 O O . SER A 1 96 ? 34.789 10.882 18.616 1.00 92.00 96 SER A O 1
ATOM 807 N N . PHE A 1 97 ? 35.541 10.044 20.561 1.00 93.69 97 PHE A N 1
ATOM 808 C CA . PHE A 1 97 ? 34.504 9.016 20.684 1.00 93.69 97 PHE A CA 1
ATOM 809 C C . PHE A 1 97 ? 33.131 9.660 20.870 1.00 93.69 97 PHE A C 1
ATOM 811 O O . PHE A 1 97 ? 32.185 9.320 20.160 1.00 93.69 97 PHE A O 1
ATOM 818 N N . ILE A 1 98 ? 33.037 10.639 21.777 1.00 90.75 98 ILE A N 1
ATOM 819 C CA . ILE A 1 98 ? 31.795 11.388 21.988 1.00 90.75 98 ILE A CA 1
ATOM 820 C C . ILE A 1 98 ? 31.401 12.110 20.693 1.00 90.75 98 ILE A C 1
ATOM 822 O O . ILE A 1 98 ? 30.271 11.973 20.225 1.00 90.75 98 ILE A O 1
ATOM 826 N N . GLY A 1 99 ? 32.345 12.809 20.060 1.00 87.81 99 GLY A N 1
ATOM 827 C CA . GLY A 1 99 ? 32.066 13.542 18.830 1.00 87.81 99 GLY A CA 1
ATOM 828 C C . GLY A 1 99 ? 31.630 12.670 17.659 1.00 87.81 99 GLY A C 1
ATOM 829 O O . GLY A 1 99 ? 30.669 13.019 16.979 1.00 87.81 99 GLY A O 1
ATOM 830 N N . ASN A 1 100 ? 32.276 11.522 17.455 1.00 86.88 100 ASN A N 1
ATOM 831 C CA . ASN A 1 100 ? 31.939 10.621 16.357 1.00 86.88 100 ASN A CA 1
ATOM 832 C C . ASN A 1 100 ? 30.626 9.882 16.596 1.00 86.88 100 ASN A C 1
ATOM 834 O O . ASN A 1 100 ? 29.839 9.760 15.669 1.00 86.88 100 ASN A O 1
ATOM 838 N N . TYR A 1 101 ? 30.361 9.386 17.802 1.00 87.69 101 TYR A N 1
ATOM 839 C CA . TYR A 1 101 ? 29.247 8.451 17.994 1.00 87.69 101 TYR A CA 1
ATOM 840 C C . TYR A 1 101 ? 28.017 9.066 18.650 1.00 87.69 101 TYR A C 1
ATOM 842 O O . TYR A 1 101 ? 26.953 8.457 18.601 1.00 87.69 101 TYR A O 1
ATOM 850 N N . PHE A 1 102 ? 28.123 10.262 19.230 1.00 83.19 102 PHE A N 1
ATOM 851 C CA . PHE A 1 102 ? 26.989 10.945 19.857 1.00 83.19 102 PHE A CA 1
ATOM 852 C C . PHE A 1 102 ? 26.594 12.203 19.090 1.00 83.19 102 PHE A C 1
ATOM 854 O O . PHE A 1 102 ? 25.407 12.438 18.881 1.00 83.19 102 PHE A O 1
ATOM 861 N N . TRP A 1 103 ? 27.563 13.004 18.643 1.00 82.75 103 TRP A N 1
ATOM 862 C CA . TRP A 1 103 ? 27.259 14.273 17.977 1.00 82.75 103 TRP A CA 1
ATOM 863 C C . TRP A 1 103 ? 27.047 14.144 16.469 1.00 82.75 103 TRP A C 1
ATOM 865 O O . TRP A 1 103 ? 26.313 14.949 15.913 1.00 82.75 103 TRP A O 1
ATOM 875 N N . THR A 1 104 ? 27.593 13.126 15.800 1.00 75.06 104 THR A N 1
ATOM 876 C CA . THR A 1 104 ? 27.392 12.932 14.349 1.00 75.06 104 THR A CA 1
ATOM 877 C C . THR A 1 104 ? 25.916 12.853 13.943 1.00 75.06 104 THR A C 1
ATOM 879 O O . THR A 1 104 ? 25.548 13.381 12.899 1.00 75.06 104 THR A O 1
ATOM 882 N N . HIS A 1 105 ? 25.040 12.313 14.796 1.00 67.81 105 HIS A N 1
ATOM 883 C CA . HIS A 1 105 ? 23.588 12.321 14.560 1.00 67.81 105 HIS A CA 1
ATOM 884 C C . HIS A 1 105 ? 22.983 13.727 14.556 1.00 67.81 105 HIS A C 1
ATOM 886 O O . HIS A 1 105 ? 22.059 13.986 13.796 1.00 67.81 105 HIS A O 1
ATOM 892 N N . TYR A 1 106 ? 23.553 14.680 15.306 1.00 68.06 106 TYR A N 1
ATOM 893 C CA . TYR A 1 106 ? 23.169 16.088 15.177 1.00 68.06 106 TYR A CA 1
ATOM 894 C C . TYR A 1 106 ? 23.537 16.632 13.791 1.00 68.06 106 TYR A C 1
ATOM 896 O O . TYR A 1 106 ? 22.783 17.425 13.246 1.00 68.06 106 TYR A O 1
ATOM 904 N N . PHE A 1 107 ? 24.645 16.200 13.178 1.00 63.91 107 PHE A N 1
ATOM 905 C CA . PHE A 1 107 ? 24.971 16.582 11.796 1.00 63.91 107 PHE A CA 1
ATOM 906 C C . PHE A 1 107 ? 24.023 15.923 10.793 1.00 63.91 107 PHE A C 1
ATOM 908 O O . PHE A 1 107 ? 23.594 16.578 9.847 1.00 63.91 107 PHE A O 1
ATOM 915 N N . TYR A 1 108 ? 23.650 14.662 11.007 1.00 67.38 108 TYR A N 1
ATOM 916 C CA . TYR A 1 108 ? 22.680 13.978 10.150 1.00 67.38 108 TYR A CA 1
ATOM 917 C C . TYR A 1 108 ? 21.306 14.651 10.199 1.00 67.38 108 TYR A C 1
ATOM 919 O O . TYR A 1 108 ? 20.753 14.993 9.156 1.00 67.38 108 TYR A O 1
ATOM 927 N N . ASP A 1 109 ? 20.799 14.922 11.400 1.00 60.16 109 ASP A N 1
ATOM 928 C CA . ASP A 1 109 ? 19.468 15.494 11.608 1.00 60.16 109 ASP A CA 1
ATOM 929 C C . ASP A 1 109 ? 19.395 16.979 11.230 1.00 60.16 109 ASP A C 1
ATOM 931 O O . ASP A 1 109 ? 18.377 17.442 10.714 1.00 60.16 109 ASP A O 1
ATOM 935 N N . LEU A 1 110 ? 20.456 17.750 11.496 1.00 57.28 110 LEU A N 1
ATOM 936 C CA . LEU A 1 110 ? 20.456 19.203 11.302 1.00 57.28 110 LEU A CA 1
ATOM 937 C C . LEU A 1 110 ? 20.923 19.620 9.896 1.00 57.28 110 LEU A C 1
ATOM 939 O O . LEU A 1 110 ? 20.508 20.679 9.422 1.00 57.28 110 LEU A O 1
ATOM 943 N N . LEU A 1 111 ? 21.777 18.814 9.244 1.00 54.50 111 LEU A N 1
ATOM 944 C CA . LEU A 1 111 ? 22.410 19.125 7.948 1.00 54.50 111 LEU A CA 1
ATOM 945 C C . LEU A 1 111 ? 22.113 18.088 6.847 1.00 54.50 111 LEU A C 1
ATOM 947 O O . LEU A 1 111 ? 22.427 18.336 5.682 1.00 54.50 111 LEU A O 1
ATOM 951 N N . GLY A 1 112 ? 21.483 16.951 7.167 1.00 52.84 112 GLY A N 1
ATOM 952 C CA . GLY A 1 112 ? 21.062 15.952 6.178 1.00 52.84 112 GLY A CA 1
ATOM 953 C C . GLY A 1 112 ? 22.210 15.185 5.517 1.00 52.84 112 GLY A C 1
ATOM 954 O O . GLY A 1 112 ? 22.086 14.816 4.350 1.00 52.84 112 GLY A O 1
ATOM 955 N N . ALA A 1 113 ? 23.329 14.988 6.220 1.00 57.78 113 ALA A N 1
ATOM 956 C CA . ALA A 1 113 ? 24.474 14.214 5.734 1.00 57.78 113 ALA A CA 1
ATOM 957 C C . ALA A 1 113 ? 24.389 12.741 6.173 1.00 57.78 113 ALA A C 1
ATOM 959 O O . ALA A 1 113 ? 23.841 12.455 7.229 1.00 57.78 113 ALA A O 1
ATOM 960 N N . SER A 1 114 ? 24.942 11.801 5.400 1.00 62.41 114 SER A N 1
ATOM 961 C CA . SER A 1 114 ? 25.096 10.394 5.814 1.00 62.41 114 SER A CA 1
ATOM 962 C C . SER A 1 114 ? 26.333 9.760 5.162 1.00 62.41 114 SER A C 1
ATOM 964 O O . SER A 1 114 ? 26.745 10.187 4.082 1.00 62.41 114 SER A O 1
ATOM 966 N N . TYR A 1 115 ? 26.949 8.763 5.813 1.00 70.12 115 TYR A N 1
ATOM 967 C CA . TYR A 1 115 ? 28.057 8.000 5.217 1.00 70.12 115 TYR A CA 1
ATOM 968 C C . TYR A 1 115 ? 27.534 6.820 4.409 1.00 70.12 115 TYR A C 1
ATOM 970 O O . TYR A 1 115 ? 26.850 5.956 4.964 1.00 70.12 115 TYR A O 1
ATOM 978 N N . THR A 1 116 ? 27.954 6.712 3.152 1.00 65.75 116 THR A N 1
ATOM 979 C CA . THR A 1 116 ? 27.467 5.679 2.219 1.00 65.75 116 THR A CA 1
ATOM 980 C C . THR A 1 116 ? 28.472 4.555 1.931 1.00 65.75 116 THR A C 1
ATOM 982 O O . THR A 1 116 ? 28.105 3.548 1.333 1.00 65.75 116 THR A O 1
ATOM 985 N N . PHE A 1 117 ? 29.723 4.661 2.396 1.00 72.56 117 PHE A N 1
ATOM 986 C CA . PHE A 1 117 ? 30.749 3.639 2.146 1.00 72.56 117 PHE A CA 1
ATOM 987 C C . PHE A 1 117 ? 30.684 2.449 3.126 1.00 72.56 117 PHE A C 1
ATOM 989 O O . PHE A 1 117 ? 30.184 2.558 4.257 1.00 72.56 117 PHE A O 1
ATOM 996 N N . LYS A 1 118 ? 31.201 1.294 2.680 1.00 69.94 118 LYS A N 1
ATOM 997 C CA . LYS A 1 118 ? 31.253 0.042 3.453 1.00 69.94 118 LYS A CA 1
ATOM 998 C C . LYS A 1 118 ? 32.237 0.171 4.613 1.00 69.94 118 LYS A C 1
ATOM 1000 O O . LYS A 1 118 ? 33.409 0.455 4.414 1.00 69.94 118 LYS A O 1
ATOM 1005 N N . SER A 1 119 ? 31.777 -0.021 5.843 1.00 80.25 119 SER A N 1
ATOM 1006 C CA . SER A 1 119 ? 32.640 0.026 7.025 1.00 80.25 119 SER A CA 1
ATOM 1007 C C . SER A 1 119 ? 31.971 -0.670 8.200 1.00 80.25 119 SER A C 1
ATOM 1009 O O . SER A 1 119 ? 30.743 -0.721 8.274 1.00 80.25 119 SER A O 1
ATOM 1011 N N . TRP A 1 120 ? 32.769 -1.138 9.156 1.00 85.00 120 TRP A N 1
ATOM 1012 C CA . TRP A 1 120 ? 32.269 -1.477 10.485 1.00 85.00 120 TRP A CA 1
ATOM 1013 C C . TRP A 1 120 ? 31.677 -0.229 11.138 1.00 85.00 120 TRP A C 1
ATOM 1015 O O . TRP A 1 120 ? 32.320 0.819 11.134 1.00 85.00 120 TRP A O 1
ATOM 1025 N N . ARG A 1 121 ? 30.469 -0.315 11.698 1.00 84.25 121 ARG A N 1
ATOM 1026 C CA . ARG A 1 121 ? 29.748 0.846 12.241 1.00 84.25 121 ARG A CA 1
ATOM 1027 C C . ARG A 1 121 ? 29.460 0.692 13.726 1.00 84.25 121 ARG A C 1
ATOM 1029 O O . ARG A 1 121 ? 29.183 -0.403 14.206 1.00 84.25 121 ARG A O 1
ATOM 1036 N N . LEU A 1 122 ? 29.487 1.816 14.432 1.00 81.69 122 LEU A N 1
ATOM 1037 C CA . LEU A 1 122 ? 28.967 1.962 15.785 1.00 81.69 122 LEU A CA 1
ATOM 1038 C C . LEU A 1 122 ? 27.983 3.131 15.767 1.00 81.69 122 LEU A C 1
ATOM 1040 O O . LEU A 1 122 ? 28.340 4.223 15.335 1.00 81.69 122 LEU A O 1
ATOM 1044 N N . ASN A 1 123 ? 26.747 2.893 16.211 1.00 77.38 123 ASN A N 1
ATOM 1045 C CA . ASN A 1 123 ? 25.669 3.884 16.158 1.00 77.38 123 ASN A CA 1
ATOM 1046 C C . ASN A 1 123 ? 25.508 4.507 14.749 1.00 77.38 123 ASN A C 1
ATOM 1048 O O . ASN A 1 123 ? 25.502 5.725 14.610 1.00 77.38 123 ASN A O 1
ATOM 1052 N N . ASP A 1 124 ? 25.503 3.666 13.708 1.00 72.38 124 ASP A N 1
ATOM 1053 C CA . ASP A 1 124 ? 25.448 4.022 12.275 1.00 72.38 124 ASP A CA 1
ATOM 1054 C C . ASP A 1 124 ? 26.590 4.896 11.727 1.00 72.38 124 ASP A C 1
ATOM 1056 O O . ASP A 1 124 ? 26.603 5.248 10.543 1.00 72.38 124 ASP A O 1
ATOM 1060 N N . VAL A 1 125 ? 27.615 5.166 12.537 1.00 82.38 125 VAL A N 1
ATOM 1061 C CA . VAL A 1 125 ? 28.817 5.905 12.139 1.00 82.38 125 VAL A CA 1
ATOM 1062 C C . VAL A 1 125 ? 29.970 4.926 11.877 1.00 82.38 125 VAL A C 1
ATOM 1064 O O . VAL A 1 125 ? 30.268 4.089 12.735 1.00 82.38 125 VAL A O 1
ATOM 1067 N N . PRO A 1 126 ? 30.635 4.994 10.707 1.00 87.38 126 PRO A N 1
ATOM 1068 C CA . PRO A 1 126 ? 31.820 4.197 10.404 1.00 87.38 126 PRO A CA 1
ATOM 1069 C C . PRO A 1 126 ? 32.922 4.332 11.461 1.00 87.38 126 PRO A C 1
ATOM 1071 O O . PRO A 1 126 ? 33.414 5.425 11.736 1.00 87.38 126 PRO A O 1
ATOM 1074 N N . ILE A 1 127 ? 33.379 3.205 12.005 1.00 89.94 127 ILE A N 1
ATOM 1075 C CA . ILE A 1 127 ? 34.412 3.157 13.046 1.00 89.94 127 ILE A CA 1
ATOM 1076 C C . ILE A 1 127 ? 35.751 3.696 12.533 1.00 89.94 127 ILE A C 1
ATOM 1078 O O . ILE A 1 127 ? 36.524 4.280 13.293 1.00 89.94 127 ILE A O 1
ATOM 1082 N N . THR A 1 128 ? 36.017 3.579 11.229 1.00 89.81 128 THR A N 1
ATOM 1083 C CA . THR A 1 128 ? 37.212 4.176 10.615 1.00 89.81 128 THR A CA 1
ATOM 1084 C C . THR A 1 128 ? 37.314 5.684 10.851 1.00 89.81 128 THR A C 1
ATOM 1086 O O . THR A 1 128 ? 38.423 6.212 10.928 1.00 89.81 128 THR A O 1
ATOM 1089 N N . LEU A 1 129 ? 36.185 6.387 10.987 1.00 87.94 129 LEU A N 1
ATOM 1090 C CA . LEU A 1 129 ? 36.184 7.833 11.190 1.00 87.94 129 LEU A CA 1
ATOM 1091 C C . LEU A 1 129 ? 36.710 8.186 12.566 1.00 87.94 129 LEU A C 1
ATOM 1093 O O . LEU A 1 129 ? 37.522 9.088 12.664 1.00 87.94 129 LEU A O 1
ATOM 1097 N N . TYR A 1 130 ? 36.368 7.417 13.600 1.00 92.69 130 TYR A N 1
ATOM 1098 C CA . TYR A 1 130 ? 36.934 7.609 14.932 1.00 92.69 130 TYR A CA 1
ATOM 1099 C C . TYR A 1 130 ? 38.468 7.546 14.919 1.00 92.69 130 TYR A C 1
ATOM 1101 O O . TYR A 1 130 ? 39.133 8.411 15.493 1.00 92.69 130 TYR A O 1
ATOM 1109 N N . PHE A 1 131 ? 39.034 6.568 14.209 1.00 93.75 131 PHE A N 1
ATOM 1110 C CA . PHE A 1 131 ? 40.482 6.442 14.062 1.00 93.75 131 PHE A CA 1
ATOM 1111 C C . PHE A 1 131 ? 41.084 7.588 13.249 1.00 93.75 131 PHE A C 1
ATOM 1113 O O . PHE A 1 131 ? 42.071 8.185 13.674 1.00 93.75 131 PHE A O 1
ATOM 1120 N N . MET A 1 132 ? 40.464 7.961 12.132 1.00 90.50 132 MET A N 1
ATOM 1121 C CA . MET A 1 132 ? 40.901 9.123 11.362 1.00 90.50 132 MET A CA 1
ATOM 1122 C C . MET A 1 132 ? 40.846 10.406 12.202 1.00 90.50 132 MET A C 1
ATOM 1124 O O . MET A 1 132 ? 41.864 11.087 12.337 1.00 90.50 132 MET A O 1
ATOM 1128 N N . THR A 1 133 ? 39.711 10.703 12.846 1.00 90.88 133 THR A N 1
ATOM 1129 C CA . THR A 1 133 ? 39.513 11.857 13.740 1.00 90.88 133 THR A CA 1
ATOM 1130 C C . THR A 1 133 ? 40.580 11.918 14.823 1.00 90.88 133 THR A C 1
ATOM 1132 O O . THR A 1 133 ? 41.035 13.006 15.163 1.00 90.88 133 THR A O 1
ATOM 1135 N N . HIS A 1 134 ? 41.022 10.776 15.356 1.00 95.00 134 HIS A N 1
ATOM 1136 C CA . HIS A 1 134 ? 42.085 10.745 16.359 1.00 95.00 134 HIS A CA 1
ATOM 1137 C C . HIS A 1 134 ? 43.391 11.363 15.836 1.00 95.00 134 HIS A C 1
ATOM 1139 O O . HIS A 1 134 ? 43.986 12.201 16.514 1.00 95.00 134 HIS A O 1
ATOM 1145 N N . ALA A 1 135 ? 43.808 11.017 14.613 1.00 93.00 135 ALA A N 1
ATOM 1146 C CA . ALA A 1 135 ? 44.999 11.590 13.980 1.00 93.00 135 ALA A CA 1
ATOM 1147 C C . ALA A 1 135 ? 44.834 13.096 13.692 1.00 93.00 135 ALA A C 1
ATOM 1149 O O . ALA A 1 135 ? 45.717 13.888 14.040 1.00 93.00 135 ALA A O 1
ATOM 1150 N N . TYR A 1 136 ? 43.675 13.503 13.155 1.00 89.75 136 TYR A N 1
ATOM 1151 C CA . TYR A 1 136 ? 43.324 14.915 12.940 1.00 89.75 136 TYR A CA 1
ATOM 1152 C C . TYR A 1 136 ? 43.380 15.720 14.244 1.00 89.75 136 TYR A C 1
ATOM 1154 O O . TYR A 1 136 ? 43.978 16.795 14.308 1.00 89.75 136 TYR A O 1
ATOM 1162 N N . PHE A 1 137 ? 42.801 15.190 15.322 1.00 93.62 137 PHE A N 1
ATOM 1163 C CA . PHE A 1 137 ? 42.724 15.889 16.600 1.00 93.62 137 PHE A CA 1
ATOM 1164 C C . PHE A 1 137 ? 44.091 16.010 17.271 1.00 93.62 137 PHE A C 1
ATOM 1166 O O . PHE A 1 137 ? 44.352 17.060 17.859 1.00 93.62 137 PHE A O 1
ATOM 1173 N N . CYS A 1 138 ? 44.985 15.024 17.134 1.00 95.19 138 CYS A N 1
ATOM 1174 C CA . CYS A 1 138 ? 46.382 15.170 17.555 1.00 95.19 138 CYS A CA 1
ATOM 1175 C C . CYS A 1 138 ? 47.046 16.375 16.872 1.00 95.19 138 CYS A C 1
ATOM 1177 O O . CYS A 1 138 ? 47.707 17.171 17.538 1.00 95.19 138 CYS A O 1
ATOM 1179 N N . PHE A 1 139 ? 46.832 16.548 15.565 1.00 94.00 139 PHE A N 1
ATOM 1180 C CA . PHE A 1 139 ? 47.394 17.664 14.809 1.00 94.00 139 PHE A CA 1
ATOM 1181 C C . PHE A 1 139 ? 46.774 19.015 15.200 1.00 94.00 139 PHE A C 1
ATOM 1183 O O . PHE A 1 139 ? 47.497 19.930 15.605 1.00 94.00 139 PHE A O 1
ATOM 1190 N N . TYR A 1 140 ? 45.445 19.146 15.134 1.00 91.88 140 TYR A N 1
ATOM 1191 C CA . TYR A 1 140 ? 44.757 20.424 15.354 1.00 91.88 140 TYR A CA 1
ATOM 1192 C C . TYR A 1 140 ? 44.927 20.959 16.765 1.00 91.88 140 TYR A C 1
ATOM 1194 O O . TYR A 1 140 ? 45.204 22.145 16.944 1.00 91.88 140 TYR A O 1
ATOM 1202 N N . HIS A 1 141 ? 44.815 20.097 17.776 1.00 94.69 141 HIS A N 1
ATOM 1203 C CA . HIS A 1 141 ? 44.960 20.543 19.155 1.00 94.69 141 HIS A CA 1
ATOM 1204 C C . HIS A 1 141 ? 46.398 20.974 19.443 1.00 94.69 141 HIS A C 1
ATOM 1206 O O . HIS A 1 141 ? 46.608 22.009 20.074 1.00 94.69 141 HIS A O 1
ATOM 1212 N N . THR A 1 142 ? 47.398 20.266 18.915 1.00 94.38 142 THR A N 1
ATOM 1213 C CA . THR A 1 142 ? 48.791 20.698 19.045 1.00 94.38 142 THR A CA 1
ATOM 1214 C C . THR A 1 142 ? 49.054 22.014 18.316 1.00 94.38 142 THR A C 1
ATOM 1216 O O . THR A 1 142 ? 49.648 22.916 18.906 1.00 94.38 142 THR A O 1
ATOM 1219 N N . LEU A 1 143 ? 48.573 22.176 17.082 1.00 92.44 143 LEU A N 1
ATOM 1220 C CA . LEU A 1 143 ? 48.708 23.435 16.348 1.00 92.44 143 LEU A CA 1
ATOM 1221 C C . LEU A 1 143 ? 48.033 24.598 17.098 1.00 92.44 143 LEU A C 1
ATOM 1223 O O . LEU A 1 143 ? 48.619 25.675 17.233 1.00 92.44 143 LEU A O 1
ATOM 1227 N N . SER A 1 144 ? 46.848 24.355 17.670 1.00 93.25 144 SER A N 1
ATOM 1228 C CA . SER A 1 144 ? 46.140 25.334 18.497 1.00 93.25 144 SER A CA 1
ATOM 1229 C C . SER A 1 144 ? 46.922 25.697 19.765 1.00 93.25 144 SER A C 1
ATOM 1231 O O . SER A 1 144 ? 46.991 26.875 20.114 1.00 93.25 144 SER A O 1
ATOM 1233 N N . ASN A 1 145 ? 47.594 24.736 20.416 1.00 94.25 145 ASN A N 1
ATOM 1234 C CA . ASN A 1 145 ? 48.393 24.998 21.615 1.00 94.25 145 ASN A CA 1
ATOM 1235 C C . ASN A 1 145 ? 49.533 25.975 21.328 1.00 94.25 145 ASN A C 1
ATOM 1237 O O . ASN A 1 145 ? 49.743 26.915 22.095 1.00 94.25 145 ASN A O 1
ATOM 1241 N N . LEU A 1 146 ? 50.245 25.776 20.215 1.00 91.56 146 LEU A N 1
ATOM 1242 C CA . LEU A 1 146 ? 51.332 26.655 19.780 1.00 91.56 146 LEU A CA 1
ATOM 1243 C C . LEU A 1 146 ? 50.825 28.094 19.581 1.00 91.56 146 LEU A C 1
ATOM 1245 O O . LEU A 1 146 ? 51.431 29.045 20.084 1.00 91.56 146 LEU A O 1
ATOM 1249 N N . ALA A 1 147 ? 49.690 28.253 18.896 1.00 89.75 147 ALA A N 1
ATOM 1250 C CA . ALA A 1 147 ? 49.076 29.554 18.644 1.00 89.75 147 ALA A CA 1
ATOM 1251 C C . ALA A 1 147 ? 48.577 30.229 19.936 1.00 89.75 147 ALA A C 1
ATOM 1253 O O . ALA A 1 147 ? 48.900 31.392 20.195 1.00 89.75 147 ALA A O 1
ATOM 1254 N N . LEU A 1 148 ? 47.849 29.499 20.789 1.00 91.19 148 LEU A N 1
ATOM 1255 C CA . LEU A 1 148 ? 47.339 30.007 22.067 1.00 91.19 148 LEU A CA 1
ATOM 1256 C C . LEU A 1 148 ? 48.468 30.430 23.005 1.00 91.19 148 LEU A C 1
ATOM 1258 O O . LEU A 1 148 ? 48.384 31.491 23.628 1.00 91.19 148 LEU A O 1
ATOM 1262 N N . ARG A 1 149 ? 49.554 29.654 23.061 1.00 91.94 149 ARG A N 1
ATOM 1263 C CA . ARG A 1 149 ? 50.749 29.984 23.845 1.00 91.94 149 ARG A CA 1
ATOM 1264 C C . ARG A 1 149 ? 51.398 31.274 23.357 1.00 91.94 149 ARG A C 1
ATOM 1266 O O . ARG A 1 149 ? 51.668 32.174 24.157 1.00 91.94 149 ARG A O 1
ATOM 1273 N N . ARG A 1 150 ? 51.574 31.419 22.039 1.00 89.25 150 ARG A N 1
ATOM 1274 C CA . ARG A 1 150 ? 52.159 32.625 21.438 1.00 89.25 150 ARG A CA 1
ATOM 1275 C C . ARG A 1 150 ? 51.333 33.876 21.729 1.00 89.25 150 ARG A C 1
ATOM 1277 O O . ARG A 1 150 ? 51.908 34.922 22.044 1.00 89.25 150 ARG A O 1
ATOM 1284 N N . LEU A 1 151 ? 50.008 33.764 21.637 1.00 86.38 151 LEU A N 1
ATOM 1285 C CA . LEU A 1 151 ? 49.067 34.849 21.922 1.00 86.38 151 LEU A CA 1
ATOM 1286 C C . LEU A 1 151 ? 49.043 35.204 23.411 1.00 86.38 151 LEU A C 1
ATOM 1288 O O . LEU A 1 151 ? 49.074 36.385 23.759 1.00 86.38 151 LEU A O 1
ATOM 1292 N N . ARG A 1 152 ? 49.069 34.202 24.298 1.00 86.94 152 ARG A N 1
ATOM 1293 C CA . ARG A 1 152 ? 49.152 34.406 25.752 1.00 86.94 152 ARG A CA 1
ATOM 1294 C C . ARG A 1 152 ? 50.388 35.221 26.130 1.00 86.94 152 ARG A C 1
ATOM 1296 O O . ARG A 1 152 ? 50.273 36.141 26.936 1.00 86.94 152 ARG A O 1
ATOM 1303 N N . HIS A 1 153 ? 51.538 34.927 25.521 1.00 85.81 153 HIS A N 1
ATOM 1304 C CA . HIS A 1 153 ? 52.757 35.716 25.709 1.00 85.81 153 HIS A CA 1
ATOM 1305 C C . HIS A 1 153 ? 52.661 37.115 25.093 1.00 85.81 153 HIS A C 1
ATOM 1307 O O . HIS A 1 153 ? 53.071 38.083 25.730 1.00 85.81 153 HIS A O 1
ATOM 1313 N N . ALA A 1 154 ? 52.108 37.247 23.882 1.00 85.31 154 ALA A N 1
ATOM 1314 C CA . ALA A 1 154 ? 51.976 38.540 23.205 1.00 85.31 154 ALA A CA 1
ATOM 1315 C C . ALA A 1 154 ? 51.114 39.541 23.998 1.00 85.31 154 ALA A C 1
ATOM 1317 O O . ALA A 1 154 ? 51.427 40.727 24.026 1.00 85.31 154 ALA A O 1
ATOM 1318 N N . PHE A 1 155 ? 50.077 39.056 24.688 1.00 84.44 155 PHE A N 1
ATOM 1319 C CA . PHE A 1 155 ? 49.148 39.877 25.472 1.00 84.44 155 PHE A CA 1
ATOM 1320 C C . PHE A 1 155 ? 49.352 39.762 26.990 1.00 84.44 155 PHE A C 1
ATOM 1322 O O . PHE A 1 155 ? 48.456 40.098 27.769 1.00 84.44 155 PHE A O 1
ATOM 1329 N N . GLN A 1 156 ? 50.517 39.288 27.446 1.00 81.75 156 GLN A N 1
ATOM 1330 C CA . GLN A 1 156 ? 50.777 39.087 28.877 1.00 81.75 156 GLN A CA 1
ATOM 1331 C C . GLN A 1 156 ? 50.725 40.398 29.681 1.00 81.75 156 GLN A C 1
ATOM 1333 O O . GLN A 1 156 ? 50.279 40.388 30.828 1.00 81.75 156 GLN A O 1
ATOM 1338 N N . THR A 1 157 ? 51.125 41.516 29.063 1.00 82.38 157 THR A N 1
ATOM 1339 C CA . THR A 1 157 ? 51.164 42.865 29.654 1.00 82.38 157 THR A CA 1
ATOM 1340 C C . THR A 1 157 ? 49.865 43.657 29.471 1.00 82.38 157 THR A C 1
ATOM 1342 O O . THR A 1 157 ? 49.740 44.759 30.000 1.00 82.38 157 THR A O 1
ATOM 1345 N N . SER A 1 158 ? 48.889 43.123 28.731 1.00 87.00 158 SER A N 1
ATOM 1346 C CA . SER A 1 158 ? 47.602 43.779 28.482 1.00 87.00 158 SER A CA 1
ATOM 1347 C C . SER A 1 158 ? 46.619 43.593 29.645 1.00 87.00 158 SER A C 1
ATOM 1349 O O . SER A 1 158 ? 46.762 42.691 30.475 1.00 87.00 158 SER A O 1
ATOM 1351 N N . SER A 1 159 ? 45.569 44.421 29.688 1.00 88.62 159 SER A N 1
ATOM 1352 C CA . SER A 1 159 ? 44.500 44.285 30.684 1.00 88.62 159 SER A CA 1
ATOM 1353 C C . SER A 1 159 ? 43.815 42.913 30.591 1.00 88.62 159 SER A C 1
ATOM 1355 O O . SER A 1 159 ? 43.729 42.305 29.519 1.00 88.62 159 SER A O 1
ATOM 1357 N N . ARG A 1 160 ? 43.294 42.413 31.722 1.00 86.25 160 ARG A N 1
ATOM 1358 C CA . ARG A 1 160 ? 42.644 41.090 31.793 1.00 86.25 160 ARG A CA 1
ATOM 1359 C C . ARG A 1 160 ? 41.524 40.941 30.760 1.00 86.25 160 ARG A C 1
ATOM 1361 O O . ARG A 1 160 ? 41.440 39.895 30.124 1.00 86.25 160 ARG A O 1
ATOM 1368 N N . LEU A 1 161 ? 40.702 41.978 30.588 1.00 86.12 161 LEU A N 1
ATOM 1369 C CA . LEU A 1 161 ? 39.594 41.981 29.633 1.00 86.12 161 LEU A CA 1
ATOM 1370 C C . LEU A 1 161 ? 40.095 41.862 28.189 1.00 86.12 161 LEU A C 1
ATOM 1372 O O . LEU A 1 161 ? 39.586 41.037 27.434 1.00 86.12 161 LEU A O 1
ATOM 1376 N N . TYR A 1 162 ? 41.125 42.630 27.827 1.00 86.12 162 TYR A N 1
ATOM 1377 C CA . TYR A 1 162 ? 41.699 42.594 26.485 1.00 86.12 162 TYR A CA 1
ATOM 1378 C C . TYR A 1 162 ? 42.340 41.238 26.181 1.00 86.12 162 TYR A C 1
ATOM 1380 O O . TYR A 1 162 ? 42.088 40.657 25.130 1.00 86.12 162 TYR A O 1
ATOM 1388 N N . ARG A 1 163 ? 43.092 40.674 27.135 1.00 83.94 163 ARG A N 1
ATOM 1389 C CA . ARG A 1 163 ? 43.711 39.350 26.988 1.00 83.94 163 ARG A CA 1
ATOM 1390 C C . ARG A 1 163 ? 42.672 38.241 26.805 1.00 83.94 163 ARG A C 1
ATOM 1392 O O . ARG A 1 163 ? 42.827 37.416 25.913 1.00 83.94 163 ARG A O 1
ATOM 1399 N N . VAL A 1 164 ? 41.614 38.225 27.620 1.00 85.44 164 VAL A N 1
ATOM 1400 C CA . VAL A 1 164 ? 40.528 37.233 27.497 1.00 85.44 164 VAL A CA 1
ATOM 1401 C C . VAL A 1 164 ? 39.793 37.389 26.164 1.00 85.44 164 VAL A C 1
ATOM 1403 O O . VAL A 1 164 ? 39.543 36.389 25.499 1.00 85.44 164 VAL A O 1
ATOM 1406 N N . SER A 1 165 ? 39.514 38.623 25.740 1.00 86.31 165 SER A N 1
ATOM 1407 C CA . SER A 1 165 ? 38.826 38.896 24.471 1.00 86.31 165 SER A CA 1
ATOM 1408 C C . SER A 1 165 ? 39.674 38.493 23.261 1.00 86.31 165 SER A C 1
ATOM 1410 O O . SER A 1 165 ? 39.178 37.825 22.360 1.00 86.31 165 SER A O 1
ATOM 1412 N N . ALA A 1 166 ? 40.970 38.824 23.266 1.00 86.44 166 ALA A N 1
ATOM 1413 C CA . ALA A 1 166 ? 41.904 38.444 22.207 1.00 86.44 166 ALA A CA 1
ATOM 1414 C C . ALA A 1 166 ? 42.079 36.919 22.114 1.00 86.44 166 ALA A C 1
ATOM 1416 O O . ALA A 1 166 ? 42.090 36.365 21.017 1.00 86.44 166 ALA A O 1
ATOM 1417 N N . MET A 1 167 ? 42.162 36.227 23.257 1.00 87.50 167 MET A N 1
ATOM 1418 C CA . MET A 1 167 ? 42.199 34.762 23.291 1.00 87.50 167 MET A CA 1
ATOM 1419 C C . MET A 1 167 ? 40.887 34.147 22.790 1.00 87.50 167 MET A C 1
ATOM 1421 O O . MET A 1 167 ? 40.930 33.211 21.999 1.00 87.50 167 MET A O 1
ATOM 1425 N N . GLY A 1 168 ? 39.734 34.681 23.204 1.00 88.81 168 GLY A N 1
ATOM 1426 C CA . GLY A 1 168 ? 38.421 34.215 22.750 1.00 88.81 168 GLY A CA 1
ATOM 1427 C C . GLY A 1 168 ? 38.233 34.368 21.239 1.00 88.81 168 GLY A C 1
ATOM 1428 O O . GLY A 1 168 ? 37.831 33.414 20.576 1.00 88.81 168 GLY A O 1
ATOM 1429 N N . LEU A 1 169 ? 38.603 35.526 20.682 1.00 89.31 169 LEU A N 1
ATOM 1430 C CA . LEU A 1 169 ? 38.556 35.775 19.240 1.00 89.31 169 LEU A CA 1
ATOM 1431 C C . LEU A 1 169 ? 39.488 34.832 18.471 1.00 89.31 169 LEU A C 1
ATOM 1433 O O . LEU A 1 169 ? 39.099 34.285 17.444 1.00 89.31 169 LEU A O 1
ATOM 1437 N N . ALA A 1 170 ? 40.702 34.602 18.973 1.00 88.62 170 ALA A N 1
ATOM 1438 C CA . ALA A 1 170 ? 41.633 33.679 18.337 1.00 88.62 170 ALA A CA 1
ATOM 1439 C C . ALA A 1 170 ? 41.116 32.234 18.339 1.00 88.62 170 ALA A C 1
ATOM 1441 O O . ALA A 1 170 ? 41.192 31.569 17.310 1.00 88.62 170 ALA A O 1
ATOM 1442 N N . VAL A 1 171 ? 40.558 31.757 19.462 1.00 92.75 171 VAL A N 1
ATOM 1443 C CA . VAL A 1 171 ? 39.926 30.428 19.532 1.00 92.75 171 VAL A CA 1
ATOM 1444 C C . VAL A 1 171 ? 38.801 30.321 18.508 1.00 92.75 171 VAL A C 1
ATOM 1446 O O . VAL A 1 171 ? 38.774 29.348 17.764 1.00 92.75 171 VAL A O 1
ATOM 1449 N N . PHE A 1 172 ? 37.928 31.328 18.419 1.00 89.50 172 PHE A N 1
ATOM 1450 C CA . PHE A 1 172 ? 36.838 31.350 17.444 1.00 89.50 172 PHE A CA 1
ATOM 1451 C C . PHE A 1 172 ? 37.350 31.266 15.999 1.00 89.50 172 PHE A C 1
ATOM 1453 O O . PHE A 1 172 ? 36.900 30.414 15.236 1.00 89.50 172 PHE A O 1
ATOM 1460 N N . LEU A 1 173 ? 38.333 32.094 15.629 1.00 89.38 173 LEU A N 1
ATOM 1461 C CA . LEU A 1 173 ? 38.892 32.105 14.273 1.00 89.38 173 LEU A CA 1
ATOM 1462 C C . LEU A 1 173 ? 39.569 30.776 13.914 1.00 89.38 173 LEU A C 1
ATOM 1464 O O . LEU A 1 173 ? 39.363 30.260 12.815 1.00 89.38 173 LEU A O 1
ATOM 1468 N N . MET A 1 174 ? 40.346 30.195 14.832 1.00 91.69 174 MET A N 1
ATOM 1469 C CA . MET A 1 174 ? 40.987 28.893 14.614 1.00 91.69 174 MET A CA 1
ATOM 1470 C C . MET A 1 174 ? 39.958 27.763 14.517 1.00 91.69 174 MET A C 1
ATOM 1472 O O . MET A 1 174 ? 40.068 26.918 13.629 1.00 91.69 174 MET A O 1
ATOM 1476 N N . ALA A 1 175 ? 38.956 27.754 15.400 1.00 90.31 175 ALA A N 1
ATOM 1477 C CA . ALA A 1 175 ? 37.878 26.771 15.402 1.00 90.31 175 ALA A CA 1
ATOM 1478 C C . ALA A 1 175 ? 37.098 26.802 14.084 1.00 90.31 175 ALA A C 1
ATOM 1480 O O . ALA A 1 175 ? 36.915 25.764 13.451 1.00 90.31 175 ALA A O 1
ATOM 1481 N N . TYR A 1 176 ? 36.718 27.998 13.632 1.00 88.50 176 TYR A N 1
ATOM 1482 C CA . TYR A 1 176 ? 35.992 28.190 12.382 1.00 88.50 176 TYR A CA 1
ATOM 1483 C C . TYR A 1 176 ? 36.828 27.810 11.155 1.00 88.50 176 TYR A C 1
ATOM 1485 O O . TYR A 1 176 ? 36.344 27.108 10.272 1.00 88.50 176 TYR A O 1
ATOM 1493 N N . THR A 1 177 ? 38.109 28.191 11.123 1.00 87.19 177 THR A N 1
ATOM 1494 C CA . THR A 1 177 ? 39.013 27.816 10.021 1.00 87.19 177 THR A CA 1
ATOM 1495 C C . THR A 1 177 ? 39.186 26.298 9.937 1.00 87.19 177 THR A C 1
ATOM 1497 O O . THR A 1 177 ? 39.110 25.728 8.853 1.00 87.19 177 THR A O 1
ATOM 1500 N N . THR A 1 178 ? 39.366 25.632 11.083 1.00 86.62 178 THR A N 1
ATOM 1501 C CA . THR A 1 178 ? 39.487 24.165 11.156 1.00 86.62 178 THR A CA 1
ATOM 1502 C C . THR A 1 178 ? 38.206 23.492 10.665 1.00 86.62 178 THR A C 1
ATOM 1504 O O . THR A 1 178 ? 38.257 22.594 9.831 1.00 86.62 178 THR A O 1
ATOM 1507 N N . ALA A 1 179 ? 37.049 23.979 11.117 1.00 84.31 179 ALA A N 1
ATOM 1508 C CA . ALA A 1 179 ? 35.744 23.473 10.714 1.00 84.31 179 ALA A CA 1
ATOM 1509 C C . ALA A 1 179 ? 35.453 23.640 9.215 1.00 84.31 179 ALA A C 1
ATOM 1511 O O . ALA A 1 179 ? 34.922 22.719 8.597 1.00 84.31 179 ALA A O 1
ATOM 1512 N N . ILE A 1 180 ? 35.829 24.772 8.610 1.00 82.12 180 ILE A N 1
ATOM 1513 C CA . ILE A 1 180 ? 35.706 24.969 7.158 1.00 82.12 180 ILE A CA 1
ATOM 1514 C C . ILE A 1 180 ? 36.587 23.977 6.404 1.00 82.12 180 ILE A C 1
ATOM 1516 O O . ILE A 1 180 ? 36.120 23.371 5.448 1.00 82.12 180 ILE A O 1
ATOM 1520 N N . MET A 1 181 ? 37.849 23.805 6.807 1.00 80.38 181 MET A N 1
ATOM 1521 C CA . MET A 1 181 ? 38.772 22.895 6.117 1.00 80.38 181 MET A CA 1
ATOM 1522 C C . MET A 1 181 ? 38.279 21.443 6.155 1.00 80.38 181 MET A C 1
ATOM 1524 O O . MET A 1 181 ? 38.343 20.745 5.143 1.00 80.38 181 MET A O 1
ATOM 1528 N N . GLU A 1 182 ? 37.732 21.013 7.292 1.00 76.62 182 GLU A N 1
ATOM 1529 C CA . GLU A 1 182 ? 37.062 19.716 7.434 1.00 76.62 182 GLU A CA 1
ATOM 1530 C C . GLU A 1 182 ? 35.831 19.622 6.535 1.00 76.62 182 GLU A C 1
ATOM 1532 O O . GLU A 1 182 ? 35.707 18.694 5.741 1.00 76.62 182 GLU A O 1
ATOM 1537 N N . THR A 1 183 ? 34.965 20.635 6.574 1.00 73.44 183 THR A N 1
ATOM 1538 C CA . THR A 1 183 ? 33.755 20.686 5.745 1.00 73.44 183 THR A CA 1
ATOM 1539 C C . THR A 1 183 ? 34.089 20.649 4.255 1.00 73.44 183 THR A C 1
ATOM 1541 O O . THR A 1 183 ? 33.423 19.950 3.501 1.00 73.44 183 THR A O 1
ATOM 1544 N N . LEU A 1 184 ? 35.142 21.342 3.816 1.00 70.25 184 LEU A N 1
ATOM 1545 C CA . LEU A 1 184 ? 35.628 21.305 2.436 1.00 70.25 184 LEU A CA 1
ATOM 1546 C C . LEU A 1 184 ? 36.154 19.920 2.058 1.00 70.25 184 LEU A C 1
ATOM 1548 O O . LEU A 1 184 ? 35.835 19.434 0.976 1.00 70.25 184 LEU A O 1
ATOM 1552 N N . THR A 1 185 ? 36.922 19.279 2.941 1.00 69.81 185 THR A N 1
ATOM 1553 C CA . THR A 1 185 ? 37.463 17.929 2.712 1.00 69.81 185 THR A CA 1
ATOM 1554 C C . THR A 1 185 ? 36.335 16.903 2.595 1.00 69.81 185 THR A C 1
ATOM 1556 O O . THR A 1 185 ? 36.310 16.103 1.664 1.00 69.81 185 THR A O 1
ATOM 1559 N N . ILE A 1 186 ? 35.357 16.985 3.497 1.00 67.25 186 ILE A N 1
ATOM 1560 C CA . ILE A 1 186 ? 34.156 16.151 3.530 1.00 67.25 186 ILE A CA 1
ATOM 1561 C C . ILE A 1 186 ? 33.279 16.392 2.291 1.00 67.25 186 ILE A C 1
ATOM 1563 O O . ILE A 1 186 ? 32.821 15.441 1.662 1.00 67.25 186 ILE A O 1
ATOM 1567 N N . ALA A 1 187 ? 33.078 17.651 1.893 1.00 63.62 187 ALA A N 1
ATOM 1568 C CA . ALA A 1 187 ? 32.187 18.006 0.791 1.00 63.62 187 ALA A CA 1
ATOM 1569 C C . ALA A 1 187 ? 32.688 17.613 -0.603 1.00 63.62 187 ALA A C 1
ATOM 1571 O O . ALA A 1 187 ? 31.882 17.475 -1.525 1.00 63.62 187 ALA A O 1
ATOM 1572 N N . HIS A 1 188 ? 33.997 17.416 -0.757 1.00 64.62 188 HIS A N 1
ATOM 1573 C CA . HIS A 1 188 ? 34.600 16.933 -2.000 1.00 64.62 188 HIS A CA 1
ATOM 1574 C C . HIS A 1 188 ? 34.751 15.406 -2.036 1.00 64.62 188 HIS A C 1
ATOM 1576 O O . HIS A 1 188 ? 35.228 14.871 -3.035 1.00 64.62 188 HIS A O 1
ATOM 1582 N N . PHE A 1 189 ? 34.338 14.693 -0.983 1.00 64.56 189 PHE A N 1
ATOM 1583 C CA . PHE A 1 189 ? 34.369 13.237 -0.961 1.00 64.56 189 PHE A CA 1
ATOM 1584 C C . PHE A 1 189 ? 33.072 12.668 -1.580 1.00 64.56 189 PHE A C 1
ATOM 1586 O O . PHE A 1 189 ? 31.983 12.973 -1.087 1.00 64.56 189 PHE A O 1
ATOM 1593 N N . PRO A 1 190 ? 33.144 11.831 -2.636 1.00 54.53 190 PRO A N 1
ATOM 1594 C CA . PRO A 1 190 ? 31.979 11.420 -3.437 1.00 54.53 190 PRO A CA 1
ATOM 1595 C C . PRO A 1 190 ? 30.941 10.567 -2.683 1.00 54.53 190 PRO A C 1
ATOM 1597 O O . PRO A 1 190 ? 29.825 10.396 -3.161 1.00 54.53 190 PRO A O 1
ATOM 1600 N N . TYR A 1 191 ? 31.275 10.083 -1.483 1.00 57.44 191 TYR A N 1
ATOM 1601 C CA . TYR A 1 191 ? 30.406 9.261 -0.629 1.00 57.44 191 TYR A CA 1
ATOM 1602 C C . TYR A 1 191 ? 29.676 10.050 0.471 1.00 57.44 191 TYR A C 1
ATOM 1604 O O . TYR A 1 191 ? 29.091 9.444 1.376 1.00 57.44 191 TYR A O 1
ATOM 1612 N N . TYR A 1 192 ? 29.707 11.383 0.406 1.00 54.94 192 TYR A N 1
ATOM 1613 C CA . TYR A 1 192 ? 28.901 12.263 1.248 1.00 54.94 192 TYR A CA 1
ATOM 1614 C C . TYR A 1 192 ? 27.756 12.894 0.451 1.00 54.94 192 TYR A C 1
ATOM 1616 O O . TYR A 1 192 ? 27.963 13.611 -0.529 1.00 54.94 192 TYR A O 1
ATOM 1624 N N . THR A 1 193 ? 26.528 12.678 0.916 1.00 52.41 193 THR A N 1
ATOM 1625 C CA . THR A 1 193 ? 25.330 13.334 0.383 1.00 52.41 193 THR A CA 1
ATOM 1626 C C . THR A 1 193 ? 25.052 14.616 1.168 1.00 52.41 193 THR A C 1
ATOM 1628 O O . THR A 1 193 ? 25.015 14.580 2.395 1.00 52.41 193 THR A O 1
ATOM 1631 N N . PHE A 1 194 ? 24.817 15.741 0.488 1.00 58.34 194 PHE A N 1
ATOM 1632 C CA . PHE A 1 194 ? 24.385 16.994 1.123 1.00 58.34 194 PHE A CA 1
ATOM 1633 C C . PHE A 1 194 ? 23.069 17.444 0.504 1.00 58.34 194 PHE A C 1
ATOM 1635 O O . PHE A 1 194 ? 22.979 17.531 -0.720 1.00 58.34 194 PHE A O 1
ATOM 1642 N N . ARG A 1 195 ? 22.079 17.783 1.338 1.00 54.38 195 ARG A N 1
ATOM 1643 C CA . ARG A 1 195 ? 20.797 18.348 0.877 1.00 54.38 195 ARG A CA 1
ATOM 1644 C C . ARG A 1 195 ? 20.950 19.766 0.310 1.00 54.38 195 ARG A C 1
ATOM 1646 O O . ARG A 1 195 ? 20.321 20.092 -0.686 1.00 54.38 195 ARG A O 1
ATOM 1653 N N . ASP A 1 196 ? 21.812 20.584 0.920 1.00 63.16 196 ASP A N 1
ATOM 1654 C CA . ASP A 1 196 ? 22.199 21.919 0.442 1.00 63.16 196 ASP A CA 1
ATOM 1655 C C . ASP A 1 196 ? 23.691 22.152 0.744 1.00 63.16 196 ASP A C 1
ATOM 1657 O O . ASP A 1 196 ? 24.101 22.372 1.889 1.00 63.16 196 ASP A O 1
ATOM 1661 N N . ARG A 1 197 ? 24.530 22.081 -0.298 1.00 67.06 197 ARG A N 1
ATOM 1662 C CA . ARG A 1 197 ? 25.988 22.251 -0.171 1.00 67.06 197 ARG A CA 1
ATOM 1663 C C . ARG A 1 197 ? 26.368 23.656 0.308 1.00 67.06 197 ARG A C 1
ATOM 1665 O O . ARG A 1 197 ? 27.343 23.803 1.040 1.00 67.06 197 ARG A O 1
ATOM 1672 N N . GLN A 1 198 ? 25.611 24.687 -0.063 1.00 68.94 198 GLN A N 1
ATOM 1673 C CA . GLN A 1 198 ? 25.915 26.072 0.296 1.00 68.94 198 GLN A CA 1
ATOM 1674 C C . GLN A 1 198 ? 25.627 26.345 1.780 1.00 68.94 198 GLN A C 1
ATOM 1676 O O . GLN A 1 198 ? 26.410 27.025 2.453 1.00 68.94 198 GLN A O 1
ATOM 1681 N N . GLN A 1 199 ? 24.553 25.768 2.320 1.00 67.44 199 GLN A N 1
ATOM 1682 C CA . GLN A 1 199 ? 24.262 25.824 3.756 1.00 67.44 199 GLN A CA 1
ATOM 1683 C C . GLN A 1 199 ? 25.248 25.003 4.587 1.00 67.44 199 GLN A C 1
ATOM 1685 O O . GLN A 1 199 ? 25.645 25.449 5.665 1.00 67.44 199 GLN A O 1
ATOM 1690 N N . MET A 1 200 ? 25.714 23.857 4.077 1.00 70.44 200 MET A N 1
ATOM 1691 C CA . MET A 1 200 ? 26.787 23.095 4.723 1.00 70.44 200 MET A CA 1
ATOM 1692 C C . MET A 1 200 ? 28.060 23.944 4.867 1.00 70.44 200 MET A C 1
ATOM 1694 O O . MET A 1 200 ? 28.622 24.035 5.957 1.00 70.44 200 MET A O 1
ATOM 1698 N N . TYR A 1 201 ? 28.484 24.637 3.804 1.00 69.44 201 TYR A N 1
ATOM 1699 C CA . TYR A 1 201 ? 29.690 25.470 3.852 1.00 69.44 201 TYR A CA 1
ATOM 1700 C C . TYR A 1 201 ? 29.582 26.667 4.797 1.00 69.44 201 TYR A C 1
ATOM 1702 O O . TYR A 1 201 ? 30.580 27.049 5.407 1.00 69.44 201 TYR A O 1
ATOM 1710 N N . THR A 1 202 ? 28.397 27.259 4.930 1.00 70.00 202 THR A N 1
ATOM 1711 C CA . THR A 1 202 ? 28.195 28.489 5.708 1.00 70.00 202 THR A CA 1
ATOM 1712 C C . THR A 1 202 ? 27.778 28.199 7.150 1.00 70.00 202 THR A C 1
ATOM 1714 O O . THR A 1 202 ? 28.486 28.562 8.088 1.00 70.00 202 THR A O 1
ATOM 1717 N N . ILE A 1 203 ? 26.656 27.508 7.343 1.00 69.81 203 ILE A N 1
ATOM 1718 C CA . ILE A 1 203 ? 26.075 27.234 8.662 1.00 69.81 203 ILE A CA 1
ATOM 1719 C C . ILE A 1 203 ? 26.630 25.925 9.239 1.00 69.81 203 ILE A C 1
ATOM 1721 O O . ILE A 1 203 ? 26.943 25.871 10.428 1.00 69.81 203 ILE A O 1
ATOM 1725 N N . GLY A 1 204 ? 26.840 24.900 8.405 1.00 70.69 204 GLY A N 1
ATOM 1726 C CA . GLY A 1 204 ? 27.461 23.637 8.824 1.00 70.69 204 GLY A CA 1
ATOM 1727 C C . GLY A 1 204 ? 28.873 23.832 9.385 1.00 70.69 204 GLY A C 1
ATOM 1728 O O . GLY A 1 204 ? 29.174 23.324 10.463 1.00 70.69 204 GLY A O 1
ATOM 1729 N N . SER A 1 205 ? 29.700 24.662 8.743 1.00 76.44 205 SER A N 1
ATOM 1730 C CA . SER A 1 205 ? 31.029 25.030 9.259 1.00 76.44 205 SER A CA 1
ATOM 1731 C C . SER A 1 205 ? 30.968 25.782 10.595 1.00 76.44 205 SER A C 1
ATOM 1733 O O . SER A 1 205 ? 31.792 25.546 11.478 1.00 76.44 205 SER A O 1
ATOM 1735 N N . LEU A 1 206 ? 29.987 26.672 10.785 1.00 76.50 206 LEU A N 1
ATOM 1736 C CA . LEU A 1 206 ? 29.800 27.386 12.054 1.00 76.50 206 LEU A CA 1
ATOM 1737 C C . LEU A 1 206 ? 29.368 26.432 13.179 1.00 76.50 206 LEU A C 1
ATOM 1739 O O . LEU A 1 206 ? 29.832 26.553 14.311 1.00 76.50 206 LEU A O 1
ATOM 1743 N N . PHE A 1 207 ? 28.524 25.455 12.851 1.00 75.62 207 PHE A N 1
ATOM 1744 C CA . PHE A 1 207 ? 28.076 24.412 13.767 1.00 75.62 207 PHE A CA 1
ATOM 1745 C C . PHE A 1 207 ? 29.215 23.443 14.132 1.00 75.62 207 PHE A C 1
ATOM 1747 O O . PHE A 1 207 ? 29.437 23.157 15.307 1.00 75.62 207 PHE A O 1
ATOM 1754 N N . TYR A 1 208 ? 30.022 23.019 13.154 1.00 77.69 208 TYR A N 1
ATOM 1755 C CA . TYR A 1 208 ? 31.205 22.175 13.370 1.00 77.69 208 TYR A CA 1
ATOM 1756 C C . TYR A 1 208 ? 32.293 22.901 14.186 1.00 77.69 208 TYR A C 1
ATOM 1758 O O . TYR A 1 208 ? 32.997 22.283 14.986 1.00 77.69 208 TYR A O 1
ATOM 1766 N N . ALA A 1 209 ? 32.384 24.234 14.089 1.00 86.06 209 ALA A N 1
ATOM 1767 C CA . ALA A 1 209 ? 33.308 25.040 14.892 1.00 86.06 209 ALA A CA 1
ATOM 1768 C C . ALA A 1 209 ? 33.041 24.961 16.411 1.00 86.06 209 ALA A C 1
ATOM 1770 O O . ALA A 1 209 ? 33.961 25.182 17.203 1.00 86.06 209 ALA A O 1
ATOM 1771 N N . ILE A 1 210 ? 31.824 24.594 16.838 1.00 86.50 210 ILE A N 1
ATOM 1772 C CA . ILE A 1 210 ? 31.465 24.433 18.259 1.00 86.50 210 ILE A CA 1
ATOM 1773 C C . ILE A 1 210 ? 32.364 23.391 18.944 1.00 86.50 210 ILE A C 1
ATOM 1775 O O . ILE A 1 210 ? 32.747 23.589 20.099 1.00 86.50 210 ILE A O 1
ATOM 1779 N N . TYR A 1 211 ? 32.763 22.331 18.227 1.00 84.38 211 TYR A N 1
ATOM 1780 C CA . TYR A 1 211 ? 33.651 21.283 18.747 1.00 84.38 211 TYR A CA 1
ATOM 1781 C C . TYR A 1 211 ? 34.944 21.900 19.274 1.00 84.38 211 TYR A C 1
ATOM 1783 O O . TYR A 1 211 ? 35.356 21.676 20.414 1.00 84.38 211 TYR A O 1
ATOM 1791 N N . PHE A 1 212 ? 35.553 22.725 18.428 1.00 89.94 212 PHE A N 1
ATOM 1792 C CA . PHE A 1 212 ? 36.873 23.282 18.655 1.00 89.94 212 PHE A CA 1
ATOM 1793 C C . PHE A 1 212 ? 36.867 24.474 19.610 1.00 89.94 212 PHE A C 1
ATOM 1795 O O . PHE A 1 212 ? 37.878 24.750 20.258 1.00 89.94 212 PHE A O 1
ATOM 1802 N N . TRP A 1 213 ? 35.722 25.145 19.766 1.00 89.00 213 TRP A N 1
ATOM 1803 C CA . TRP A 1 213 ? 35.593 26.268 20.691 1.00 89.00 213 TRP A CA 1
ATOM 1804 C C . TRP A 1 213 ? 35.861 25.849 22.144 1.00 89.00 213 TRP A C 1
ATOM 1806 O O . TRP A 1 213 ? 36.575 26.545 22.867 1.00 89.00 213 TRP A O 1
ATOM 1816 N N . PHE A 1 214 ? 35.360 24.684 22.567 1.00 86.81 214 PHE A N 1
ATOM 1817 C CA . PHE A 1 214 ? 35.660 24.143 23.897 1.00 86.81 214 PHE A CA 1
ATOM 1818 C C . PHE A 1 214 ? 36.920 23.285 23.928 1.00 86.81 214 PHE A C 1
ATOM 1820 O O . PHE A 1 214 ? 37.659 23.328 24.915 1.00 86.81 214 PHE A O 1
ATOM 1827 N N . SER A 1 215 ? 37.176 22.506 22.876 1.00 92.75 215 SER A N 1
ATOM 1828 C CA . SER A 1 215 ? 38.251 21.516 22.895 1.00 92.75 215 SER A CA 1
ATOM 1829 C C . SER A 1 215 ? 39.639 22.162 22.937 1.00 92.75 215 SER A C 1
ATOM 1831 O O . SER A 1 215 ? 40.465 21.764 23.758 1.00 92.75 215 SER A O 1
ATOM 1833 N N . PHE A 1 216 ? 39.884 23.212 22.141 1.00 94.50 216 PHE A N 1
ATOM 1834 C CA . PHE A 1 216 ? 41.178 23.900 22.085 1.00 94.50 216 PHE A CA 1
ATOM 1835 C C . PHE A 1 216 ? 41.620 24.483 23.435 1.00 94.50 216 PHE A C 1
ATOM 1837 O O . PHE A 1 216 ? 42.699 24.113 23.906 1.00 94.50 216 PHE A O 1
ATOM 1844 N N . PRO A 1 217 ? 40.836 25.341 24.120 1.00 92.12 217 PRO A N 1
ATOM 1845 C CA . PRO A 1 217 ? 41.267 25.889 25.401 1.00 92.12 217 PRO A CA 1
ATOM 1846 C C . PRO A 1 217 ? 41.384 24.814 26.489 1.00 92.12 217 PRO A C 1
ATOM 1848 O O . PRO A 1 217 ? 42.292 24.889 27.311 1.00 92.12 217 PRO A O 1
ATOM 1851 N N . MET A 1 218 ? 40.505 23.808 26.507 1.00 92.88 218 MET A N 1
ATOM 1852 C CA . MET A 1 218 ? 40.519 22.754 27.530 1.00 92.88 218 MET A CA 1
ATOM 1853 C C . MET A 1 218 ? 41.734 21.836 27.392 1.00 92.88 218 MET A C 1
ATOM 1855 O O . MET A 1 218 ? 42.421 21.574 28.380 1.00 92.88 218 MET A O 1
ATOM 1859 N N . TYR A 1 219 ? 42.040 21.404 26.168 1.00 95.12 219 TYR A N 1
ATOM 1860 C CA . TYR A 1 219 ? 43.229 20.609 25.876 1.00 95.12 219 TYR A CA 1
ATOM 1861 C C . TYR A 1 219 ? 44.518 21.404 26.121 1.00 95.12 219 TYR A C 1
ATOM 1863 O O . TYR A 1 219 ? 45.490 20.866 26.659 1.00 95.12 219 TYR A O 1
ATOM 1871 N N . PHE A 1 220 ? 44.517 22.703 25.796 1.00 94.44 220 PHE A N 1
ATOM 1872 C CA . PHE A 1 220 ? 45.666 23.581 26.003 1.00 94.44 220 PHE A CA 1
ATOM 1873 C C . PHE A 1 220 ? 46.148 23.596 27.451 1.00 94.44 220 PHE A C 1
ATOM 1875 O O . PHE A 1 220 ? 47.353 23.598 27.674 1.00 94.44 220 PHE A O 1
ATOM 1882 N N . TRP A 1 221 ? 45.259 23.553 28.443 1.00 92.12 221 TRP A N 1
ATOM 1883 C CA . TRP A 1 221 ? 45.659 23.652 29.851 1.00 92.12 221 TRP A CA 1
ATOM 1884 C C . TRP A 1 221 ? 46.324 22.397 30.426 1.00 92.12 221 TRP A C 1
ATOM 1886 O O . TRP A 1 221 ? 46.979 22.482 31.470 1.00 92.12 221 TRP A O 1
ATOM 1896 N N . MET A 1 222 ? 46.204 21.250 29.756 1.00 94.06 222 MET A N 1
ATOM 1897 C CA . MET A 1 222 ? 46.777 19.989 30.218 1.00 94.06 222 MET A CA 1
ATOM 1898 C C . MET A 1 222 ? 48.302 20.067 30.283 1.00 94.06 222 MET A C 1
ATOM 1900 O O . MET A 1 222 ? 48.957 20.244 29.259 1.00 94.06 222 MET A O 1
ATOM 1904 N N . ASP A 1 223 ? 48.874 19.924 31.481 1.00 92.12 223 ASP A N 1
ATOM 1905 C CA . ASP A 1 223 ? 50.318 20.046 31.748 1.00 92.12 223 ASP A CA 1
ATOM 1906 C C . ASP A 1 223 ? 50.967 21.352 31.251 1.00 92.12 223 ASP A C 1
ATOM 1908 O O . ASP A 1 223 ? 52.166 21.374 30.979 1.00 92.12 223 ASP A O 1
ATOM 1912 N N . GLU A 1 224 ? 50.195 22.432 31.097 1.00 90.81 224 GLU A N 1
ATOM 1913 C CA . GLU A 1 224 ? 50.743 23.729 30.679 1.00 90.81 224 GLU A CA 1
ATOM 1914 C C . GLU A 1 224 ? 51.425 24.437 31.854 1.00 90.81 224 GLU A C 1
ATOM 1916 O O . GLU A 1 224 ? 52.648 24.514 31.911 1.00 90.81 224 GLU A O 1
ATOM 1921 N N . ASP A 1 225 ? 50.626 24.884 32.828 1.00 85.38 225 ASP A N 1
ATOM 1922 C CA . ASP A 1 225 ? 51.116 25.560 34.036 1.00 85.38 225 ASP A CA 1
ATOM 1923 C C . ASP A 1 225 ? 51.226 24.598 35.231 1.00 85.38 225 ASP A C 1
ATOM 1925 O O . ASP A 1 225 ? 52.013 24.810 36.152 1.00 85.38 225 ASP A O 1
ATOM 1929 N N . LYS A 1 226 ? 50.394 23.549 35.255 1.00 86.62 226 LYS A N 1
ATOM 1930 C CA . LYS A 1 226 ? 50.322 22.556 36.335 1.00 86.62 226 LYS A CA 1
ATOM 1931 C C . LYS A 1 226 ? 50.206 21.163 35.744 1.00 86.62 226 LYS A C 1
ATOM 1933 O O . LYS A 1 226 ? 49.411 20.954 34.831 1.00 86.62 226 LYS A O 1
ATOM 1938 N N . ALA A 1 227 ? 50.954 20.214 36.303 1.00 88.88 227 ALA A N 1
ATOM 1939 C CA . ALA A 1 227 ? 50.864 18.815 35.908 1.00 88.88 227 ALA A CA 1
ATOM 1940 C C . ALA A 1 227 ? 49.494 18.235 36.289 1.00 88.88 227 ALA A C 1
ATOM 1942 O O . ALA A 1 227 ? 49.057 18.343 37.435 1.00 88.88 227 ALA A O 1
ATOM 1943 N N . TRP A 1 228 ? 48.825 17.625 35.318 1.00 93.19 228 TRP A N 1
ATOM 1944 C CA . TRP A 1 228 ? 47.544 16.956 35.476 1.00 93.19 228 TRP A CA 1
ATOM 1945 C C . TRP A 1 228 ? 47.732 15.479 35.809 1.00 93.19 228 TRP A C 1
ATOM 1947 O O . TRP A 1 228 ? 48.641 14.811 35.302 1.00 93.19 228 TRP A O 1
ATOM 1957 N N . SER A 1 229 ? 46.822 14.934 36.609 1.00 94.50 229 SER A N 1
ATOM 1958 C CA . SER A 1 229 ? 46.619 13.490 36.692 1.00 94.50 229 SER A CA 1
ATOM 1959 C C . SER A 1 229 ? 45.879 12.976 35.450 1.00 94.50 229 SER A C 1
ATOM 1961 O O . SER A 1 229 ? 45.206 13.730 34.745 1.00 94.50 229 SER A O 1
ATOM 1963 N N . ILE A 1 230 ? 45.955 11.667 35.192 1.00 94.19 230 ILE A N 1
ATOM 1964 C CA . ILE A 1 230 ? 45.168 11.027 34.124 1.00 94.19 230 ILE A CA 1
ATOM 1965 C C . ILE A 1 230 ? 43.660 11.238 34.329 1.00 94.19 230 ILE A C 1
ATOM 1967 O O . ILE A 1 230 ? 42.922 11.417 33.366 1.00 94.19 230 ILE A O 1
ATOM 1971 N N . TRP A 1 231 ? 43.207 11.303 35.586 1.00 94.19 231 TRP A N 1
ATOM 1972 C CA . TRP A 1 231 ? 41.801 11.532 35.899 1.00 94.19 231 TRP A CA 1
ATOM 1973 C C . TRP A 1 231 ? 41.357 12.958 35.575 1.00 94.19 231 TRP A C 1
ATOM 1975 O O . TRP A 1 231 ? 40.274 13.142 35.032 1.00 94.19 231 TRP A O 1
ATOM 1985 N N . GLN A 1 232 ? 42.216 13.957 35.796 1.00 95.00 232 GLN A N 1
ATOM 1986 C CA . GLN A 1 232 ? 41.942 15.332 35.364 1.00 95.00 232 GLN A CA 1
ATOM 1987 C C . GLN A 1 232 ? 41.853 15.441 33.839 1.00 95.00 232 GLN A C 1
ATOM 1989 O O . GLN A 1 232 ? 40.994 16.161 33.335 1.00 95.00 232 GLN A O 1
ATOM 1994 N N . ALA A 1 233 ? 42.682 14.693 33.100 1.00 94.75 233 ALA A N 1
ATOM 1995 C CA . ALA A 1 233 ? 42.573 14.620 31.644 1.00 94.75 233 ALA A CA 1
ATOM 1996 C C . ALA A 1 233 ? 41.229 14.003 31.209 1.00 94.75 233 ALA A C 1
ATOM 1998 O O . ALA A 1 233 ? 40.527 14.593 30.390 1.00 94.75 233 ALA A O 1
ATOM 1999 N N . ILE A 1 234 ? 40.816 12.884 31.814 1.00 96.25 234 ILE A N 1
ATOM 2000 C CA . ILE A 1 234 ? 39.519 12.250 31.527 1.00 96.25 234 ILE A CA 1
ATOM 2001 C C . ILE A 1 234 ? 38.356 13.196 31.862 1.00 96.25 234 ILE A C 1
ATOM 2003 O O . ILE A 1 234 ? 37.517 13.469 31.005 1.00 96.25 234 ILE A O 1
ATOM 2007 N N . GLN A 1 235 ? 38.328 13.762 33.070 1.00 94.81 235 GLN A N 1
ATOM 2008 C CA . GLN A 1 235 ? 37.287 14.703 33.493 1.00 94.81 235 GLN A CA 1
ATOM 2009 C C . GLN A 1 235 ? 37.215 15.928 32.578 1.00 94.81 235 GLN A C 1
ATOM 2011 O O . GLN A 1 235 ? 36.122 16.356 32.223 1.00 94.81 235 GLN A O 1
ATOM 2016 N N . SER A 1 236 ? 38.364 16.470 32.162 1.00 95.25 236 SER A N 1
ATOM 2017 C CA . SER A 1 236 ? 38.417 17.583 31.216 1.00 95.25 236 SER A CA 1
ATOM 2018 C C . SER A 1 236 ? 37.838 17.197 29.854 1.00 95.25 236 SER A C 1
ATOM 2020 O O . SER A 1 236 ? 37.026 17.948 29.325 1.00 95.25 236 SER A O 1
ATOM 2022 N N . SER A 1 237 ? 38.175 16.026 29.305 1.00 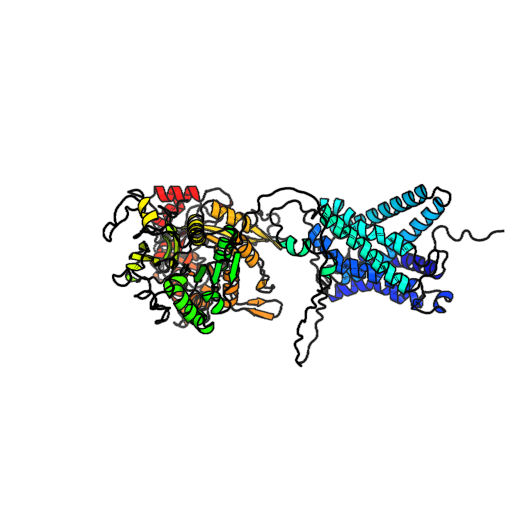95.88 237 SER A N 1
ATOM 2023 C CA . SER A 1 237 ? 37.615 15.579 28.018 1.00 95.88 237 SER A CA 1
ATOM 2024 C C . SER A 1 237 ? 36.091 15.394 28.073 1.00 95.88 237 SER A C 1
ATOM 2026 O O . SER A 1 237 ? 35.381 15.851 27.179 1.00 95.88 237 SER A O 1
ATOM 2028 N N . LEU A 1 238 ? 35.568 14.833 29.172 1.00 94.88 238 LEU A N 1
ATOM 2029 C CA . LEU A 1 238 ? 34.128 14.690 29.411 1.00 94.88 238 LEU A CA 1
ATOM 2030 C C . LEU A 1 238 ? 33.438 16.047 29.604 1.00 94.88 238 LEU A C 1
ATOM 2032 O O . LEU A 1 238 ? 32.357 16.269 29.067 1.00 94.88 238 LEU A O 1
ATOM 2036 N N . ALA A 1 239 ? 34.060 16.972 30.339 1.00 92.25 239 ALA A N 1
ATOM 2037 C CA . ALA A 1 239 ? 33.530 18.317 30.550 1.00 92.25 239 ALA A CA 1
ATOM 2038 C C . ALA A 1 239 ? 33.525 19.144 29.256 1.00 92.25 239 ALA A C 1
ATOM 2040 O O . ALA A 1 239 ? 32.558 19.857 28.997 1.00 92.25 239 ALA A O 1
ATOM 2041 N N . ALA A 1 240 ? 34.561 19.015 28.419 1.00 92.31 240 ALA A N 1
ATOM 2042 C CA . ALA A 1 240 ? 34.581 19.610 27.084 1.00 92.31 240 ALA A CA 1
ATOM 2043 C C . ALA A 1 240 ? 33.445 19.032 26.234 1.00 92.31 240 ALA A C 1
ATOM 2045 O O . ALA A 1 240 ? 32.705 19.789 25.611 1.00 92.31 240 ALA A O 1
ATOM 2046 N N . GLY A 1 241 ? 33.250 17.710 26.282 1.00 91.75 241 GLY A N 1
ATOM 2047 C CA . GLY A 1 241 ? 32.145 17.061 25.588 1.00 91.75 241 GLY A CA 1
ATOM 2048 C C . GLY A 1 241 ? 30.763 17.512 26.071 1.00 91.75 241 GLY A C 1
ATOM 2049 O O . GLY A 1 241 ? 29.879 17.794 25.263 1.00 91.75 241 GLY A O 1
ATOM 2050 N N . MET A 1 242 ? 30.576 17.672 27.380 1.00 90.62 242 MET A N 1
ATOM 2051 C CA . MET A 1 242 ? 29.337 18.214 27.940 1.00 90.62 242 MET A CA 1
ATOM 2052 C C . MET A 1 242 ? 29.100 19.661 27.484 1.00 90.62 242 MET A C 1
ATOM 2054 O O . MET A 1 242 ? 27.988 19.999 27.092 1.00 90.62 242 MET A O 1
ATOM 2058 N N . GLY A 1 243 ? 30.139 20.503 27.480 1.00 88.88 243 GLY A N 1
ATOM 2059 C CA . GLY A 1 243 ? 30.052 21.888 27.006 1.00 88.88 243 GLY A CA 1
ATOM 2060 C C . GLY A 1 243 ? 29.623 21.987 25.541 1.00 88.88 243 GLY A C 1
ATOM 2061 O O . GLY A 1 243 ? 28.718 22.756 25.220 1.00 88.88 243 GLY A O 1
ATOM 2062 N N . VAL A 1 244 ? 30.210 21.155 24.673 1.00 89.25 244 VAL A N 1
ATOM 2063 C CA . VAL A 1 244 ? 29.790 21.033 23.268 1.00 89.25 244 VAL A CA 1
ATOM 2064 C C . VAL A 1 244 ? 28.333 20.579 23.190 1.00 89.25 244 VAL A C 1
ATOM 2066 O O . VAL A 1 244 ? 27.530 21.254 22.559 1.00 89.25 244 VAL A O 1
ATOM 2069 N N . THR A 1 245 ? 27.961 19.512 23.900 1.00 86.75 245 THR A N 1
ATOM 2070 C CA . THR A 1 245 ? 26.588 18.970 23.899 1.00 86.75 245 THR A CA 1
ATOM 2071 C C . THR A 1 245 ? 25.551 20.022 24.304 1.00 86.75 245 THR A C 1
ATOM 2073 O O . THR A 1 245 ? 24.523 20.146 23.649 1.00 86.75 245 THR A O 1
ATOM 2076 N N . ILE A 1 246 ? 25.833 20.828 25.334 1.00 86.56 246 ILE A N 1
ATOM 2077 C CA . ILE A 1 246 ? 24.945 21.914 25.780 1.00 86.56 246 ILE A CA 1
ATOM 2078 C C . ILE A 1 246 ? 24.767 22.973 24.685 1.00 86.56 246 ILE A C 1
ATOM 2080 O O . ILE A 1 246 ? 23.651 23.447 24.481 1.00 86.56 246 ILE A O 1
ATOM 2084 N N . LEU A 1 247 ? 25.833 23.352 23.970 1.00 83.12 247 LEU A N 1
ATOM 2085 C CA . LEU A 1 247 ? 25.724 24.313 22.868 1.00 83.12 247 LEU A CA 1
ATOM 2086 C C . LEU A 1 247 ? 25.006 23.731 21.649 1.00 83.12 247 LEU A C 1
ATOM 2088 O O . LEU A 1 247 ? 24.229 24.447 21.021 1.00 83.12 247 LEU A O 1
ATOM 2092 N N . LEU A 1 248 ? 25.230 22.453 21.333 1.00 80.50 248 LEU A N 1
ATOM 2093 C CA . LEU A 1 248 ? 24.502 21.760 20.268 1.00 80.50 248 LEU A CA 1
ATOM 2094 C C . LEU A 1 248 ? 23.001 21.686 20.598 1.00 80.50 248 LEU A C 1
ATOM 2096 O O . LEU A 1 248 ? 22.175 21.992 19.739 1.00 80.50 248 LEU A O 1
ATOM 2100 N N . ASP A 1 249 ? 22.639 21.378 21.848 1.00 78.31 249 ASP A N 1
ATOM 2101 C CA . ASP A 1 249 ? 21.247 21.399 22.317 1.00 78.31 249 ASP A CA 1
ATOM 2102 C C . ASP A 1 249 ? 20.665 22.822 22.327 1.00 78.31 249 ASP A C 1
ATOM 2104 O O . ASP A 1 249 ? 19.519 23.012 21.922 1.00 78.31 249 ASP A O 1
ATOM 2108 N N . PHE A 1 250 ? 21.433 23.844 22.724 1.00 82.19 250 PHE A N 1
ATOM 2109 C CA . PHE A 1 250 ? 20.984 25.237 22.635 1.00 82.19 250 PHE A CA 1
ATOM 2110 C C . PHE A 1 250 ? 20.705 25.638 21.187 1.00 82.19 250 PHE A C 1
ATOM 2112 O O . PHE A 1 250 ? 19.645 26.189 20.909 1.00 82.19 250 PHE A O 1
ATOM 2119 N N . TRP A 1 251 ? 21.616 25.335 20.259 1.00 75.06 251 TRP A N 1
ATOM 2120 C CA . TRP A 1 251 ? 21.420 25.602 18.835 1.00 75.06 251 TRP A CA 1
ATOM 2121 C C . TRP A 1 251 ? 20.156 24.912 18.321 1.00 75.06 251 TRP A C 1
ATOM 2123 O O . TRP A 1 251 ? 19.300 25.540 17.698 1.00 75.06 251 TRP A O 1
ATOM 2133 N N . ARG A 1 252 ? 19.995 23.629 18.651 1.00 71.12 252 ARG A N 1
ATOM 2134 C CA . ARG A 1 252 ? 18.815 22.838 18.305 1.00 71.12 252 ARG A CA 1
ATOM 2135 C C . ARG A 1 252 ? 17.514 23.465 18.814 1.00 71.12 252 ARG A C 1
ATOM 2137 O O . ARG A 1 252 ? 16.536 23.480 18.076 1.00 71.12 252 ARG A O 1
ATOM 2144 N N . LEU A 1 253 ? 17.497 23.964 20.051 1.00 71.62 253 LEU A N 1
ATOM 2145 C CA . LEU A 1 253 ? 16.312 24.561 20.678 1.00 71.62 253 LEU A CA 1
ATOM 2146 C C . LEU A 1 253 ? 16.038 25.999 20.214 1.00 71.62 253 LEU A C 1
ATOM 2148 O O . LEU A 1 253 ? 14.879 26.388 20.111 1.00 71.62 253 LEU A O 1
ATOM 2152 N N . ALA A 1 254 ? 17.082 26.793 19.972 1.00 71.62 254 ALA A N 1
ATOM 2153 C CA . ALA A 1 254 ? 16.968 28.218 19.669 1.00 71.62 254 ALA A CA 1
ATOM 2154 C C . ALA A 1 254 ? 16.831 28.511 18.169 1.00 71.62 254 ALA A C 1
ATOM 2156 O O . ALA A 1 254 ? 16.162 29.473 17.800 1.00 71.62 254 ALA A O 1
ATOM 2157 N N . ILE A 1 255 ? 17.484 27.715 17.317 1.00 68.38 255 ILE A N 1
ATOM 2158 C CA . ILE A 1 255 ? 17.569 27.944 15.866 1.00 68.38 255 ILE A CA 1
ATOM 2159 C C . ILE A 1 255 ? 16.795 26.867 15.093 1.00 68.38 255 ILE A C 1
ATOM 2161 O O . ILE A 1 255 ? 16.136 27.188 14.109 1.00 68.38 255 ILE A O 1
ATOM 2165 N N . GLY A 1 256 ? 16.803 25.614 15.561 1.00 63.38 256 GLY A N 1
ATOM 2166 C CA . GLY A 1 256 ? 16.138 24.498 14.878 1.00 63.38 256 GLY A CA 1
ATOM 2167 C C . GLY A 1 256 ? 16.950 23.922 13.704 1.00 63.38 256 GLY A C 1
ATOM 2168 O O . GLY A 1 256 ? 18.080 24.353 13.456 1.00 63.38 256 GLY A O 1
ATOM 2169 N N . PRO A 1 257 ? 16.424 22.895 13.008 1.00 61.62 257 PRO A N 1
ATOM 2170 C CA . PRO A 1 257 ? 17.076 22.317 11.834 1.00 61.62 257 PRO A CA 1
ATOM 2171 C C . PRO A 1 257 ? 17.164 23.344 10.700 1.00 61.62 257 PRO A C 1
ATOM 2173 O O . PRO A 1 257 ? 16.236 24.115 10.466 1.00 61.62 257 PRO A O 1
ATOM 2176 N N . ILE A 1 258 ? 18.291 23.346 9.988 1.00 53.66 258 ILE A N 1
ATOM 2177 C CA . ILE A 1 258 ? 18.596 24.357 8.963 1.00 53.66 258 ILE A CA 1
ATOM 2178 C C . ILE A 1 258 ? 17.811 24.065 7.666 1.00 53.66 258 ILE A C 1
ATOM 2180 O O . ILE A 1 258 ? 17.507 24.974 6.895 1.00 53.66 258 ILE A O 1
ATOM 2184 N N . SER A 1 259 ? 17.358 22.818 7.475 1.00 50.69 259 SER A N 1
ATOM 2185 C CA . SER A 1 259 ? 16.308 22.475 6.512 1.00 50.69 259 SER A CA 1
ATOM 2186 C C . SER A 1 259 ? 14.990 23.131 6.945 1.00 50.69 259 SER A C 1
ATOM 2188 O O . SER A 1 259 ? 14.245 22.564 7.746 1.00 50.69 259 SER A O 1
ATOM 2190 N N . GLY A 1 260 ? 14.761 24.362 6.483 1.00 37.41 260 GLY A N 1
ATOM 2191 C CA . GLY A 1 260 ? 13.680 25.236 6.933 1.00 37.41 260 GLY A CA 1
ATOM 2192 C C . GLY A 1 260 ? 12.289 24.599 6.920 1.00 37.41 260 GLY A C 1
ATOM 2193 O O . GLY A 1 260 ? 12.048 23.629 6.214 1.00 37.41 260 GLY A O 1
ATOM 2194 N N . ASN A 1 261 ? 11.392 25.177 7.724 1.00 41.38 261 ASN A N 1
ATOM 2195 C CA . ASN A 1 261 ? 9.940 24.968 7.793 1.00 41.38 261 ASN A CA 1
ATOM 2196 C C . ASN A 1 261 ? 9.315 24.178 6.622 1.00 41.38 261 ASN A C 1
ATOM 2198 O O . ASN A 1 261 ? 8.696 24.758 5.733 1.00 41.38 261 ASN A O 1
ATOM 2202 N N . TYR A 1 262 ? 9.405 22.850 6.672 1.00 35.03 262 TYR A N 1
ATOM 2203 C CA . TYR A 1 262 ? 8.547 21.948 5.914 1.00 35.03 262 TYR A CA 1
ATOM 2204 C C . TYR A 1 262 ? 7.530 21.342 6.879 1.00 35.03 262 TYR A C 1
ATOM 2206 O O . TYR A 1 262 ? 7.885 20.760 7.909 1.00 35.03 262 TYR A O 1
ATOM 2214 N N . ALA A 1 263 ? 6.252 21.500 6.541 1.00 33.91 263 ALA A N 1
ATOM 2215 C CA . ALA A 1 263 ? 5.123 20.868 7.207 1.00 33.91 263 ALA A CA 1
ATOM 2216 C C . ALA A 1 263 ? 5.156 19.348 6.949 1.00 33.91 263 ALA A C 1
ATOM 2218 O O . ALA A 1 263 ? 4.465 18.828 6.085 1.00 33.91 263 ALA A O 1
ATOM 2219 N N . GLY A 1 264 ? 6.028 18.646 7.672 1.00 33.72 264 GLY A N 1
ATOM 2220 C CA . GLY A 1 264 ? 6.197 17.189 7.597 1.00 33.72 264 GLY A CA 1
ATOM 2221 C C . GLY A 1 264 ? 7.049 16.599 8.727 1.00 33.72 264 GLY A C 1
ATOM 2222 O O . GLY A 1 264 ? 7.309 15.399 8.758 1.00 33.72 264 GLY A O 1
ATOM 2223 N N . SER A 1 265 ? 7.488 17.412 9.690 1.00 36.16 265 SER A N 1
ATOM 2224 C CA . SER A 1 265 ? 8.495 17.045 10.691 1.00 36.16 265 SER A CA 1
ATOM 2225 C C . SER A 1 265 ? 7.930 16.442 11.988 1.00 36.16 265 SER A C 1
ATOM 2227 O O . SER A 1 265 ? 8.443 16.706 13.073 1.00 36.16 265 SER A O 1
ATOM 2229 N N . GLU A 1 266 ? 6.926 15.561 11.916 1.00 37.09 266 GLU A N 1
ATOM 2230 C CA . GLU A 1 266 ? 6.511 14.791 13.106 1.00 37.09 266 GLU A CA 1
ATOM 2231 C C . GLU A 1 266 ? 7.434 13.603 13.425 1.00 37.09 266 GLU A C 1
ATOM 2233 O O . GLU A 1 266 ? 7.513 13.204 14.586 1.00 37.09 266 GLU A O 1
ATOM 2238 N N . GLN A 1 267 ? 8.235 13.102 12.474 1.00 33.44 267 GLN A N 1
ATOM 2239 C CA . GLN A 1 267 ? 9.309 12.147 12.804 1.00 33.44 267 GLN A CA 1
ATOM 2240 C C . GLN A 1 267 ? 10.444 12.799 13.612 1.00 33.44 267 GLN A C 1
ATOM 2242 O O . GLN A 1 267 ? 11.022 12.153 14.486 1.00 33.44 267 GLN A O 1
ATOM 2247 N N . LEU A 1 268 ? 10.699 14.104 13.432 1.00 36.16 268 LEU A N 1
ATOM 2248 C CA . LEU A 1 268 ? 11.667 14.815 14.271 1.00 36.16 268 LEU A CA 1
ATOM 2249 C C . LEU A 1 268 ? 11.158 15.006 15.706 1.00 36.16 268 LEU A C 1
ATOM 2251 O O . LEU A 1 268 ? 11.980 15.180 16.603 1.00 36.16 268 LEU A O 1
ATOM 2255 N N . SER A 1 269 ? 9.848 14.927 15.981 1.00 37.62 269 SER A N 1
ATOM 2256 C CA . SER A 1 269 ? 9.295 15.128 17.334 1.00 37.62 269 SER A CA 1
ATOM 2257 C C . SER A 1 269 ? 9.747 14.073 18.353 1.00 37.62 269 SER A C 1
ATOM 2259 O O . SER A 1 269 ? 9.737 14.356 19.554 1.00 37.62 269 SER A O 1
ATOM 2261 N N . TYR A 1 270 ? 10.148 12.875 17.911 1.00 35.62 270 TYR A N 1
ATOM 2262 C CA . TYR A 1 270 ? 10.562 11.803 18.821 1.00 35.62 270 TYR A CA 1
ATOM 2263 C C . TYR A 1 270 ? 11.952 12.063 19.424 1.00 35.62 270 TYR A C 1
ATOM 2265 O O . TYR A 1 270 ? 12.162 11.852 20.619 1.00 35.62 270 TYR A O 1
ATOM 2273 N N . TYR A 1 271 ? 12.868 12.632 18.633 1.00 34.44 271 TYR A N 1
ATOM 2274 C CA . TYR A 1 271 ? 14.198 13.025 19.099 1.00 34.44 271 TYR A CA 1
ATOM 2275 C C . TYR A 1 271 ? 14.252 14.475 19.602 1.00 34.44 271 TYR A C 1
ATOM 2277 O O . TYR A 1 271 ? 15.062 14.763 20.484 1.00 34.44 271 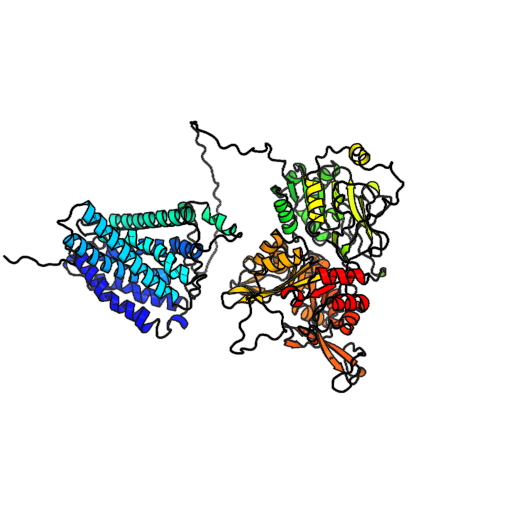TYR A O 1
ATOM 2285 N N . THR A 1 272 ? 13.423 15.396 19.087 1.00 39.72 272 THR A N 1
ATOM 2286 C CA . THR A 1 272 ? 13.477 16.850 19.399 1.00 39.72 272 THR A CA 1
ATOM 2287 C C . THR A 1 272 ? 12.876 17.259 20.739 1.00 39.72 272 THR A C 1
ATOM 2289 O O . THR A 1 272 ? 13.106 18.383 21.175 1.00 39.72 272 THR A O 1
ATOM 2292 N N . ARG A 1 273 ? 12.161 16.367 21.437 1.00 39.47 273 ARG A N 1
ATOM 2293 C CA . ARG A 1 273 ? 11.491 16.693 22.712 1.00 39.47 273 ARG A CA 1
ATOM 2294 C C . ARG A 1 273 ? 12.132 16.098 23.971 1.00 39.47 273 ARG A C 1
ATOM 2296 O O . ARG A 1 273 ? 11.566 16.254 25.052 1.00 39.47 273 ARG A O 1
ATOM 2303 N N . ARG A 1 274 ? 13.292 15.434 23.881 1.00 38.22 274 ARG A N 1
ATOM 2304 C CA . ARG A 1 274 ? 14.017 14.925 25.062 1.00 38.22 274 ARG A CA 1
ATOM 2305 C C . ARG A 1 274 ? 15.421 15.538 25.176 1.00 38.22 274 ARG A C 1
ATOM 2307 O O . ARG A 1 274 ? 16.091 15.667 24.154 1.00 38.22 274 ARG A O 1
ATOM 2314 N N . PRO A 1 275 ? 15.878 15.894 26.393 1.00 39.78 275 PRO A N 1
ATOM 2315 C CA . PRO A 1 275 ? 17.245 16.365 26.612 1.00 39.78 275 PRO A CA 1
ATOM 2316 C C . PRO A 1 275 ? 18.265 15.280 26.237 1.00 39.78 275 PRO A C 1
ATOM 2318 O O . PRO A 1 275 ? 17.995 14.095 26.462 1.00 39.78 275 PRO A O 1
ATOM 2321 N N . ALA A 1 276 ? 19.442 15.676 25.727 1.00 41.22 276 ALA A N 1
ATOM 2322 C CA . ALA A 1 276 ? 20.511 14.783 25.245 1.00 41.22 276 ALA A CA 1
ATOM 2323 C C . ALA A 1 276 ? 20.862 13.617 26.195 1.00 41.22 276 ALA A C 1
ATOM 2325 O O . ALA A 1 276 ? 21.286 12.546 25.763 1.00 41.22 276 ALA A O 1
ATOM 2326 N N . PHE A 1 277 ? 20.613 13.785 27.497 1.00 35.41 277 PHE A N 1
ATOM 2327 C CA . PHE A 1 277 ? 20.830 12.776 28.535 1.00 35.41 277 PHE A CA 1
ATOM 2328 C C . PHE A 1 277 ? 20.051 11.459 28.322 1.00 35.41 277 PHE A C 1
ATOM 2330 O O . PHE A 1 277 ? 20.487 10.413 28.792 1.00 35.41 277 PHE A O 1
ATOM 2337 N N . TRP A 1 278 ? 18.927 11.479 27.595 1.00 34.34 278 TRP A N 1
ATOM 2338 C CA . TRP A 1 278 ? 18.083 10.295 27.359 1.00 34.34 278 TRP A CA 1
ATOM 2339 C C . TRP A 1 278 ? 18.424 9.504 26.085 1.00 34.34 278 TRP A C 1
ATOM 2341 O O . TRP A 1 278 ? 17.926 8.394 25.919 1.00 34.34 278 TRP A O 1
ATOM 2351 N N . ILE A 1 279 ? 19.299 10.026 25.217 1.00 40.94 279 ILE A N 1
ATOM 2352 C CA . ILE A 1 279 ? 19.783 9.322 24.012 1.00 40.94 279 ILE A CA 1
ATOM 2353 C C . ILE A 1 279 ? 20.867 8.277 24.377 1.00 40.94 279 ILE A C 1
ATOM 2355 O O . ILE A 1 279 ? 21.149 7.362 23.610 1.00 40.94 279 ILE A O 1
ATOM 2359 N N . MET A 1 280 ? 21.420 8.318 25.598 1.00 35.06 280 MET A N 1
ATOM 2360 C CA . MET A 1 280 ? 22.511 7.433 26.044 1.00 35.06 280 MET A CA 1
ATOM 2361 C C . MET A 1 280 ? 22.128 5.960 26.323 1.00 35.06 280 MET A C 1
ATOM 2363 O O . MET A 1 280 ? 22.995 5.181 26.706 1.00 35.06 280 MET A O 1
ATOM 2367 N N . HIS A 1 281 ? 20.866 5.543 26.163 1.00 31.78 281 HIS A N 1
ATOM 2368 C CA . HIS A 1 281 ? 20.413 4.173 26.489 1.00 31.78 281 HIS A CA 1
ATOM 2369 C C . HIS A 1 281 ? 20.550 3.136 25.351 1.00 31.78 281 HIS A C 1
ATOM 2371 O O . HIS A 1 281 ? 20.112 2.001 25.512 1.00 31.78 281 HIS A O 1
ATOM 2377 N N . GLY A 1 282 ? 21.173 3.484 24.220 1.00 34.75 282 GLY A N 1
ATOM 2378 C CA . GLY A 1 282 ? 21.215 2.637 23.018 1.00 34.75 282 GLY A CA 1
ATOM 2379 C C . GLY A 1 282 ? 22.612 2.316 22.481 1.00 34.75 282 GLY A C 1
ATOM 2380 O O . GLY A 1 282 ? 22.831 2.428 21.281 1.00 34.75 282 GLY A O 1
ATOM 2381 N N . LEU A 1 283 ? 23.579 1.932 23.320 1.00 30.09 283 LEU A N 1
ATOM 2382 C CA . LEU A 1 283 ? 24.871 1.429 22.825 1.00 30.09 283 LEU A CA 1
ATOM 2383 C C . LEU A 1 283 ? 24.726 -0.035 22.379 1.00 30.09 283 LEU A C 1
ATOM 2385 O O . LEU A 1 283 ? 24.903 -0.954 23.175 1.00 30.09 283 LEU A O 1
ATOM 2389 N N . ASN A 1 284 ? 24.391 -0.255 21.106 1.00 29.05 284 ASN A N 1
ATOM 2390 C CA . ASN A 1 284 ? 24.295 -1.590 20.516 1.00 29.05 284 ASN A CA 1
ATOM 2391 C C . ASN A 1 284 ? 25.591 -1.914 19.750 1.00 29.05 284 ASN A C 1
ATOM 2393 O O . ASN A 1 284 ? 25.820 -1.420 18.647 1.00 29.05 284 ASN A O 1
ATOM 2397 N N . LEU A 1 285 ? 26.466 -2.726 20.348 1.00 29.44 285 LEU A N 1
ATOM 2398 C CA . LEU A 1 285 ? 27.649 -3.283 19.686 1.00 29.44 285 LEU A CA 1
ATOM 2399 C C . LEU A 1 285 ? 27.245 -4.588 18.986 1.00 29.44 285 LEU A C 1
ATOM 2401 O O . LEU A 1 285 ? 27.195 -5.638 19.624 1.00 29.44 285 LEU A O 1
ATOM 2405 N N . LYS A 1 286 ? 26.953 -4.556 17.681 1.00 28.78 286 LYS A N 1
ATOM 2406 C CA . LYS A 1 286 ? 26.814 -5.790 16.889 1.00 28.78 286 LYS A CA 1
ATOM 2407 C C . LYS A 1 286 ? 28.182 -6.200 16.343 1.00 28.78 286 LYS A C 1
ATOM 2409 O O . LYS A 1 286 ? 28.645 -5.664 15.344 1.00 28.78 286 LYS A O 1
ATOM 2414 N N . GLY A 1 287 ? 28.820 -7.155 17.018 1.00 25.70 287 GLY A N 1
ATOM 2415 C CA . GLY A 1 287 ? 29.958 -7.915 16.503 1.00 25.70 287 GLY A CA 1
ATOM 2416 C C . GLY A 1 287 ? 29.516 -9.329 16.130 1.00 25.70 287 GLY A C 1
ATOM 2417 O O . GLY A 1 287 ? 28.869 -10.011 16.922 1.00 25.70 287 GLY A O 1
ATOM 2418 N N . SER A 1 288 ? 29.857 -9.773 14.923 1.00 30.22 288 SER A N 1
ATOM 2419 C CA . SER A 1 288 ? 29.646 -11.140 14.452 1.00 30.22 288 SER A CA 1
ATOM 2420 C C . SER A 1 288 ? 30.515 -12.133 15.233 1.00 30.22 288 SER A C 1
ATOM 2422 O O . SER A 1 288 ? 31.738 -12.080 15.127 1.00 30.22 288 SER A O 1
ATOM 2424 N N . SER A 1 289 ? 29.918 -13.074 15.969 1.00 23.80 289 SER A N 1
ATOM 2425 C CA . SER A 1 289 ? 30.496 -14.414 16.160 1.00 23.80 289 SER A CA 1
ATOM 2426 C C . SER A 1 289 ? 29.463 -15.413 16.693 1.00 23.80 289 SER A C 1
ATOM 2428 O O . SER A 1 289 ? 28.539 -15.082 17.429 1.00 23.80 289 SER A O 1
ATOM 2430 N N . SER A 1 290 ? 29.629 -16.644 16.229 1.00 27.19 290 SER A N 1
ATOM 2431 C CA . SER A 1 290 ? 28.838 -17.854 16.429 1.00 27.19 290 SER A CA 1
ATOM 2432 C C . SER A 1 290 ? 28.808 -18.391 17.867 1.00 27.19 290 SER A C 1
ATOM 2434 O O . SER A 1 290 ? 29.852 -18.459 18.509 1.00 27.19 290 SER A O 1
ATOM 2436 N N . GLY A 1 291 ? 27.671 -18.981 18.265 1.00 22.73 291 GLY A N 1
ATOM 2437 C CA . GLY A 1 291 ? 27.661 -20.200 19.087 1.00 22.73 291 GLY A CA 1
ATOM 2438 C C . GLY A 1 291 ? 26.964 -20.157 20.456 1.00 22.73 291 GLY A C 1
ATOM 2439 O O . GLY A 1 291 ? 27.453 -19.553 21.399 1.00 22.73 291 GLY A O 1
ATOM 2440 N N . SER A 1 292 ? 25.941 -21.014 20.572 1.00 22.95 292 SER A N 1
ATOM 2441 C CA . SER A 1 292 ? 25.516 -21.765 21.770 1.00 22.95 292 SER A CA 1
ATOM 2442 C C . SER A 1 292 ? 24.605 -21.113 22.836 1.00 22.95 292 SER A C 1
ATOM 2444 O O . SER A 1 292 ? 24.888 -20.096 23.458 1.00 22.95 292 SER A O 1
ATOM 2446 N N . THR A 1 293 ? 23.529 -21.860 23.089 1.00 30.19 293 THR A N 1
ATOM 2447 C CA . THR A 1 293 ? 22.457 -21.803 24.095 1.00 30.19 293 THR A CA 1
ATOM 2448 C C . THR A 1 293 ? 22.872 -21.610 25.563 1.00 30.19 293 THR A C 1
ATOM 2450 O O . THR A 1 293 ? 23.767 -22.313 26.030 1.00 30.19 293 THR A O 1
ATOM 2453 N N . ARG A 1 294 ? 22.088 -20.827 26.331 1.00 22.31 294 ARG A N 1
ATOM 2454 C CA . ARG A 1 294 ? 21.494 -21.161 27.660 1.00 22.31 294 ARG A CA 1
ATOM 2455 C C . ARG A 1 294 ? 20.666 -19.981 28.205 1.00 22.31 294 ARG A C 1
ATOM 2457 O O . ARG A 1 294 ? 20.992 -18.834 27.938 1.00 22.31 294 ARG A O 1
ATOM 2464 N N . GLY A 1 295 ? 19.565 -20.282 28.902 1.00 22.36 295 GLY A N 1
ATOM 2465 C CA . GLY A 1 295 ? 18.469 -19.341 29.166 1.00 22.36 295 GLY A CA 1
ATOM 2466 C C . GLY A 1 295 ? 18.437 -18.584 30.504 1.00 22.36 295 GLY A C 1
ATOM 2467 O O . GLY A 1 295 ? 19.162 -18.919 31.435 1.00 22.36 295 GLY A O 1
ATOM 2468 N N . SER A 1 296 ? 17.473 -17.643 30.533 1.00 24.22 296 SER A N 1
ATOM 2469 C CA . SER A 1 296 ? 16.728 -17.012 31.656 1.00 24.22 296 SER A CA 1
ATOM 2470 C C . SER A 1 296 ? 17.520 -16.179 32.695 1.00 24.22 296 SER A C 1
ATOM 2472 O O . SER A 1 296 ? 18.710 -16.429 32.852 1.00 24.22 296 SER A O 1
ATOM 2474 N N . PRO A 1 297 ? 16.909 -15.238 33.475 1.00 28.86 297 PRO A N 1
ATOM 2475 C CA . PRO A 1 297 ? 15.476 -14.933 33.654 1.00 28.86 297 PRO A CA 1
ATOM 2476 C C . PRO A 1 297 ? 15.073 -13.427 33.657 1.00 28.86 297 PRO A C 1
ATOM 2478 O O . PRO A 1 297 ? 15.894 -12.514 33.616 1.00 28.86 297 PRO A O 1
ATOM 2481 N N . ALA A 1 298 ? 13.755 -13.210 33.743 1.00 26.89 298 ALA A N 1
ATOM 2482 C CA . ALA A 1 298 ? 13.035 -11.942 33.872 1.00 26.89 298 ALA A CA 1
ATOM 2483 C C . ALA A 1 298 ? 13.379 -11.118 35.132 1.00 26.89 298 ALA A C 1
ATOM 2485 O O . ALA A 1 298 ? 13.549 -11.678 36.216 1.00 26.89 298 ALA A O 1
ATOM 2486 N N . TRP A 1 299 ? 13.339 -9.784 35.008 1.00 24.23 299 TRP A N 1
ATOM 2487 C CA . TRP A 1 299 ? 13.380 -8.842 36.133 1.00 24.23 299 TRP A CA 1
ATOM 2488 C C . TRP A 1 299 ? 12.135 -7.944 36.158 1.00 24.23 299 TRP A C 1
ATOM 2490 O O . TRP A 1 299 ? 11.751 -7.349 35.156 1.00 24.23 299 TRP A O 1
ATOM 2500 N N . ARG A 1 300 ? 11.497 -7.907 37.336 1.00 24.36 300 ARG A N 1
ATOM 2501 C CA . ARG A 1 300 ? 10.359 -7.061 37.723 1.00 24.36 300 ARG A CA 1
ATOM 2502 C C . ARG A 1 300 ? 10.827 -5.624 37.966 1.00 24.36 300 ARG A C 1
ATOM 2504 O O . ARG A 1 300 ? 11.703 -5.426 38.802 1.00 24.36 300 ARG A O 1
ATOM 2511 N N . ASP A 1 301 ? 10.158 -4.645 37.363 1.00 28.31 301 ASP A N 1
ATOM 2512 C CA . ASP A 1 301 ? 10.304 -3.231 37.724 1.00 28.31 301 ASP A CA 1
ATOM 2513 C C . ASP A 1 301 ? 9.398 -2.870 38.912 1.00 28.31 301 ASP A C 1
ATOM 2515 O O . ASP A 1 301 ? 8.169 -2.868 38.820 1.00 28.31 301 ASP A O 1
ATOM 2519 N N . GLN A 1 302 ? 10.023 -2.538 40.042 1.00 23.56 302 GLN A N 1
ATOM 2520 C CA . GLN A 1 302 ? 9.394 -1.856 41.172 1.00 23.56 302 GLN A CA 1
ATOM 2521 C C . GLN A 1 302 ? 9.673 -0.350 41.058 1.00 23.56 302 GLN A C 1
ATOM 2523 O O . GLN A 1 302 ? 10.824 0.078 41.094 1.00 23.56 302 GLN A O 1
ATOM 2528 N N . ARG A 1 303 ? 8.621 0.471 40.945 1.00 25.12 303 ARG A N 1
ATOM 2529 C CA . ARG A 1 303 ? 8.725 1.939 41.033 1.00 25.12 303 ARG A CA 1
ATOM 2530 C C . ARG A 1 303 ? 8.776 2.385 42.500 1.00 25.12 303 ARG A C 1
ATOM 2532 O O . ARG A 1 303 ? 7.961 1.892 43.281 1.00 25.12 303 ARG A O 1
ATOM 2539 N N . PRO A 1 304 ? 9.594 3.385 42.874 1.00 27.39 304 PRO A N 1
ATOM 2540 C CA . PRO A 1 304 ? 9.426 4.089 44.135 1.00 27.39 304 PRO A CA 1
ATOM 2541 C C . PRO A 1 304 ? 8.565 5.353 43.970 1.00 27.39 304 PRO A C 1
ATOM 2543 O O . PRO A 1 304 ? 8.769 6.170 43.073 1.00 27.39 304 PRO A O 1
ATOM 2546 N N . VAL A 1 305 ? 7.607 5.502 44.884 1.00 28.91 305 VAL A N 1
ATOM 2547 C CA . VAL A 1 305 ? 6.799 6.702 45.151 1.00 28.91 305 VAL A CA 1
ATOM 2548 C C . VAL A 1 305 ? 7.542 7.571 46.163 1.00 28.91 305 VAL A C 1
ATOM 2550 O O . VAL A 1 305 ? 7.898 7.046 47.212 1.00 28.91 305 VAL A O 1
ATOM 2553 N N . LEU A 1 306 ? 7.694 8.881 45.924 1.00 26.81 306 LEU A N 1
ATOM 2554 C CA . LEU A 1 306 ? 7.949 9.871 46.985 1.00 26.81 306 LEU A CA 1
ATOM 2555 C C . LEU A 1 306 ? 7.317 11.253 46.666 1.00 26.81 306 LEU A C 1
ATOM 2557 O O . LEU A 1 306 ? 7.050 11.544 45.500 1.00 26.81 306 LEU A O 1
ATOM 2561 N N . PRO A 1 307 ? 7.015 12.075 47.700 1.00 27.89 307 PRO A N 1
ATOM 2562 C CA . PRO A 1 307 ? 5.844 12.955 47.758 1.00 27.89 307 PRO A CA 1
ATOM 2563 C C . PRO A 1 307 ? 6.156 14.460 47.628 1.00 27.89 307 PRO A C 1
ATOM 2565 O O . PRO A 1 307 ? 7.303 14.894 47.689 1.00 27.89 307 PRO A O 1
ATOM 2568 N N . GLY A 1 308 ? 5.097 15.256 47.436 1.00 26.55 308 GLY A N 1
ATOM 2569 C CA . GLY A 1 308 ? 5.158 16.650 46.985 1.00 26.55 308 GLY A CA 1
ATOM 2570 C C . GLY A 1 308 ? 5.416 17.761 48.013 1.00 26.55 308 GLY A C 1
ATOM 2571 O O . GLY A 1 308 ? 5.544 17.527 49.210 1.00 26.55 308 GLY A O 1
ATOM 2572 N N . ARG A 1 309 ? 5.453 18.994 47.475 1.00 27.08 309 ARG A N 1
ATOM 2573 C CA . ARG A 1 309 ? 5.271 20.340 48.081 1.00 27.08 309 ARG A CA 1
ATOM 2574 C C . ARG A 1 309 ? 5.236 21.353 46.915 1.00 27.08 309 ARG A C 1
ATOM 2576 O O . ARG A 1 309 ? 6.132 21.335 46.086 1.00 27.08 309 ARG A O 1
ATOM 2583 N N . SER A 1 310 ? 4.097 21.972 46.591 1.00 26.14 310 SER A N 1
ATOM 2584 C CA . SER A 1 310 ? 3.485 23.214 47.120 1.00 26.14 310 SER A CA 1
ATOM 2585 C C . SER A 1 310 ? 3.909 24.512 46.394 1.00 26.14 310 SER A C 1
ATOM 2587 O O . SER A 1 310 ? 4.999 25.021 46.617 1.00 26.14 310 SER A O 1
ATOM 2589 N N . ARG A 1 311 ? 2.968 24.998 45.562 1.00 27.02 311 ARG A N 1
ATOM 2590 C CA . ARG A 1 311 ? 2.598 26.364 45.107 1.00 27.02 311 ARG A CA 1
ATOM 2591 C C . ARG A 1 311 ? 3.560 27.551 45.303 1.00 27.02 311 ARG A C 1
ATOM 2593 O O . ARG A 1 311 ? 3.936 27.841 46.431 1.00 27.02 311 ARG A O 1
ATOM 2600 N N . LEU A 1 312 ? 3.700 28.354 44.237 1.00 28.56 312 LEU A N 1
ATOM 2601 C CA . LEU A 1 312 ? 3.472 29.813 44.225 1.00 28.56 312 LEU A CA 1
ATOM 2602 C C . LEU A 1 312 ? 3.219 30.319 42.783 1.00 28.56 312 LEU A C 1
ATOM 2604 O O . LEU A 1 312 ? 3.818 29.833 41.828 1.00 28.56 312 LEU A O 1
ATOM 2608 N N . ASP A 1 313 ? 2.265 31.245 42.672 1.00 24.33 313 ASP A N 1
ATOM 2609 C CA . ASP A 1 313 ? 1.599 31.789 41.480 1.00 24.33 313 ASP A C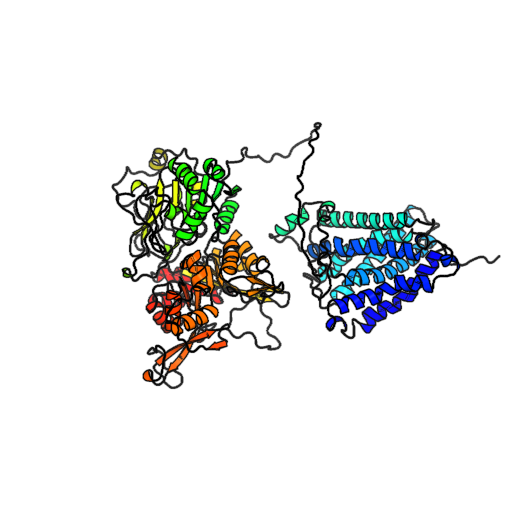A 1
ATOM 2610 C C . ASP A 1 313 ? 2.436 32.793 40.656 1.00 24.33 313 ASP A C 1
ATOM 2612 O O . ASP A 1 313 ? 3.243 33.517 41.231 1.00 24.33 313 ASP A O 1
ATOM 2616 N N . CYS A 1 314 ? 2.161 32.941 39.342 1.00 23.20 314 CYS A N 1
ATOM 2617 C CA . CYS A 1 314 ? 1.500 34.153 38.802 1.00 23.20 314 CYS A CA 1
ATOM 2618 C C . CYS A 1 314 ? 1.214 34.134 37.274 1.00 23.20 314 CYS A C 1
ATOM 2620 O O . CYS A 1 314 ? 2.116 34.138 36.447 1.00 23.20 314 CYS A O 1
ATOM 2622 N N . ALA A 1 315 ? -0.085 34.247 36.958 1.00 25.56 315 ALA A N 1
ATOM 2623 C CA . ALA A 1 315 ? -0.724 35.100 35.937 1.00 25.56 315 ALA A CA 1
ATOM 2624 C C . ALA A 1 315 ? -0.590 34.862 34.401 1.00 25.56 315 ALA A C 1
ATOM 2626 O O . ALA A 1 315 ? 0.226 35.458 33.715 1.00 25.56 315 ALA A O 1
ATOM 2627 N N . ARG A 1 316 ? -1.636 34.186 33.882 1.00 26.23 316 ARG A N 1
ATOM 2628 C CA . ARG A 1 316 ? -2.574 34.576 32.789 1.00 26.23 316 ARG A CA 1
ATOM 2629 C C . ARG A 1 316 ? -2.073 34.785 31.341 1.00 26.23 316 ARG A C 1
ATOM 2631 O O . ARG A 1 316 ? -1.705 35.886 30.956 1.00 26.23 316 ARG A O 1
ATOM 2638 N N . ALA A 1 317 ? -2.458 33.834 30.483 1.00 27.27 317 ALA A N 1
ATOM 2639 C CA . ALA A 1 317 ? -3.161 34.110 29.223 1.00 27.27 317 ALA A CA 1
ATOM 2640 C C . ALA A 1 317 ? -4.283 33.064 29.041 1.00 27.27 317 ALA A C 1
ATOM 2642 O O . ALA A 1 317 ? -4.039 31.861 29.090 1.00 27.27 317 ALA A O 1
ATOM 2643 N N . ARG A 1 318 ? -5.541 33.517 28.945 1.00 25.59 318 ARG A N 1
ATOM 2644 C CA . ARG A 1 318 ? -6.742 32.667 28.865 1.00 25.59 318 ARG A CA 1
ATOM 2645 C C . ARG A 1 318 ? -6.935 32.154 27.435 1.00 25.59 318 ARG A C 1
ATOM 2647 O O . ARG A 1 318 ? -7.414 32.903 26.593 1.00 25.59 318 ARG A O 1
ATOM 2654 N N . VAL A 1 319 ? -6.670 30.873 27.201 1.00 30.45 319 VAL A N 1
ATOM 2655 C CA . VAL A 1 319 ? -7.326 30.104 26.133 1.00 30.45 319 VAL A CA 1
ATOM 2656 C C . VAL A 1 319 ? -8.444 29.307 26.800 1.00 30.45 319 VAL A C 1
ATOM 2658 O O . VAL A 1 319 ? -8.225 28.677 27.834 1.00 30.45 319 VAL A O 1
ATOM 2661 N N . ARG A 1 320 ? -9.670 29.407 26.276 1.00 26.08 320 ARG A N 1
ATOM 2662 C CA . ARG A 1 320 ? -10.825 28.633 26.750 1.00 26.08 320 ARG A CA 1
ATOM 2663 C C . ARG A 1 320 ? -10.528 27.144 26.552 1.00 26.08 320 ARG A C 1
ATOM 2665 O O . ARG A 1 320 ? -10.652 26.637 25.445 1.00 26.08 320 ARG A O 1
ATOM 2672 N N . ALA A 1 321 ? -10.137 26.462 27.624 1.00 28.34 321 ALA A N 1
ATOM 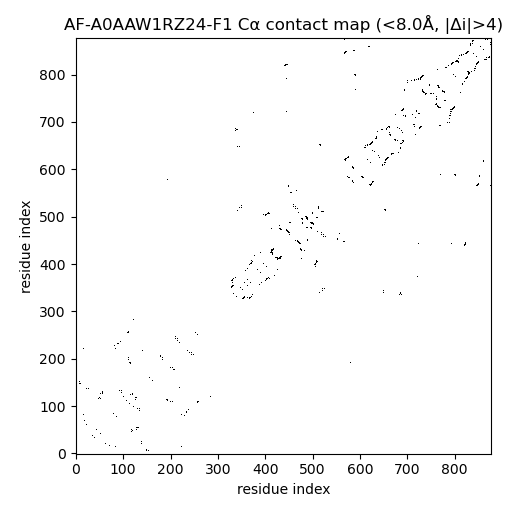2673 C CA . ALA A 1 321 ? -10.165 25.012 27.690 1.00 28.34 321 ALA A CA 1
ATOM 2674 C C . ALA A 1 321 ? -11.634 24.572 27.742 1.00 28.34 321 ALA A C 1
ATOM 2676 O O . ALA A 1 321 ? -12.344 24.869 28.705 1.00 28.34 321 ALA A O 1
ATOM 2677 N N . SER A 1 322 ? -12.086 23.916 26.676 1.00 31.28 322 SER A N 1
ATOM 2678 C CA . SER A 1 322 ? -13.281 23.078 26.700 1.00 31.28 322 SER A CA 1
ATOM 2679 C C . SER A 1 322 ? -13.048 21.946 27.703 1.00 31.28 322 SER A C 1
ATOM 2681 O O . SER A 1 322 ? -12.059 21.221 27.611 1.00 31.28 322 SER A O 1
ATOM 2683 N N . ALA A 1 323 ? -13.923 21.848 28.699 1.00 31.94 323 ALA A N 1
ATOM 2684 C CA . ALA A 1 323 ? -13.887 20.850 29.753 1.00 31.94 323 ALA A CA 1
ATOM 2685 C C . ALA A 1 323 ? -14.720 19.621 29.355 1.00 31.94 323 ALA A C 1
ATOM 2687 O O . ALA A 1 323 ? -15.944 19.682 29.390 1.00 31.94 323 ALA A O 1
ATOM 2688 N N . ASN A 1 324 ? -14.034 18.543 28.964 1.00 29.17 324 ASN A N 1
ATOM 2689 C CA . ASN A 1 324 ? -14.280 17.123 29.282 1.00 29.17 324 ASN A CA 1
ATOM 2690 C C . ASN A 1 324 ? -13.412 16.268 28.333 1.00 29.17 324 ASN A C 1
ATOM 2692 O O . ASN A 1 324 ? -13.477 16.497 27.125 1.00 29.17 324 ASN A O 1
ATOM 2696 N N . PRO A 1 325 ? -12.625 15.281 28.807 1.00 34.53 325 PRO A N 1
ATOM 2697 C CA . PRO A 1 325 ? -12.191 14.203 27.928 1.00 34.53 325 PRO A CA 1
ATOM 2698 C C . PRO A 1 325 ? -13.462 13.448 27.529 1.00 34.53 325 PRO A C 1
ATOM 2700 O O . PRO A 1 325 ? -14.117 12.847 28.381 1.00 34.53 325 PRO A O 1
ATOM 2703 N N . GLN A 1 326 ? -13.863 13.569 26.265 1.00 45.78 326 GLN A N 1
ATOM 2704 C CA . GLN A 1 326 ? -14.958 12.776 25.717 1.00 45.78 326 GLN A CA 1
ATOM 2705 C C . GLN A 1 326 ? -14.623 11.285 25.884 1.00 45.78 326 GLN A C 1
ATOM 2707 O O . GLN A 1 326 ? -13.449 10.907 25.824 1.00 45.78 326 GLN A O 1
ATOM 2712 N N . PRO A 1 327 ? -15.617 10.427 26.132 1.00 52.53 327 PRO A N 1
ATOM 2713 C CA . PRO A 1 327 ? -15.370 9.010 26.307 1.00 52.53 327 PRO A CA 1
ATOM 2714 C C . PRO A 1 327 ? -14.835 8.366 25.023 1.00 52.53 327 PRO A C 1
ATOM 2716 O O . PRO A 1 327 ? -15.467 8.438 23.974 1.00 52.53 327 PRO A O 1
ATOM 2719 N N . GLY A 1 328 ? -13.651 7.756 25.122 1.00 77.06 328 GLY A N 1
ATOM 2720 C CA . GLY A 1 328 ? -12.878 7.293 23.968 1.00 77.06 328 GLY A CA 1
ATOM 2721 C C . GLY A 1 328 ? -13.560 6.203 23.136 1.00 77.06 328 GLY A C 1
ATOM 2722 O O . GLY A 1 328 ? -14.292 5.357 23.656 1.00 77.06 328 GLY A O 1
ATOM 2723 N N . VAL A 1 329 ? -13.265 6.212 21.834 1.00 93.38 329 VAL A N 1
ATOM 2724 C CA . VAL A 1 329 ? -13.657 5.167 20.879 1.00 93.38 329 VAL A CA 1
ATOM 2725 C C . VAL A 1 329 ? -12.895 3.880 21.200 1.00 93.38 329 VAL A C 1
ATOM 2727 O O . VAL A 1 329 ? -11.712 3.910 21.532 1.00 93.38 329 VAL A O 1
ATOM 2730 N N . THR A 1 330 ? -13.534 2.725 21.081 1.00 96.56 330 THR A N 1
ATOM 2731 C CA . THR A 1 330 ? -12.864 1.423 21.153 1.00 96.56 330 THR A CA 1
ATOM 2732 C C . THR A 1 330 ? -12.813 0.823 19.755 1.00 96.56 330 THR A C 1
ATOM 2734 O O . THR A 1 330 ? -13.835 0.738 19.080 1.00 96.56 330 THR A O 1
ATOM 2737 N N . LEU A 1 331 ? -11.624 0.432 19.300 1.00 96.31 331 LEU A N 1
ATOM 2738 C CA . LEU A 1 331 ? -11.389 -0.087 17.955 1.00 96.31 331 LEU A CA 1
ATOM 2739 C C . LEU A 1 331 ? -10.989 -1.563 18.020 1.00 96.31 331 LEU A C 1
ATOM 2741 O O . LEU A 1 331 ? -9.981 -1.912 18.637 1.00 96.31 331 LEU A O 1
ATOM 2745 N N . LEU A 1 332 ? -11.756 -2.423 17.351 1.00 95.25 332 LEU A N 1
ATOM 2746 C CA . LEU A 1 332 ? -11.456 -3.850 17.252 1.00 95.25 332 LEU A CA 1
ATOM 2747 C C . LEU A 1 332 ? -10.569 -4.122 16.028 1.00 95.25 332 LEU A C 1
ATOM 2749 O O . LEU A 1 332 ? -11.040 -4.102 14.894 1.00 95.25 332 LEU A O 1
ATOM 2753 N N . ASP A 1 333 ? -9.285 -4.410 16.254 1.00 92.12 333 ASP A N 1
ATOM 2754 C CA . ASP A 1 333 ? -8.352 -4.888 15.224 1.00 92.12 333 ASP A CA 1
ATOM 2755 C C . ASP A 1 333 ? -8.086 -6.383 15.426 1.00 92.12 333 ASP A C 1
ATOM 2757 O O . ASP A 1 333 ? -7.312 -6.787 16.286 1.00 92.12 333 ASP A O 1
ATOM 2761 N N . TYR A 1 334 ? -8.733 -7.220 14.620 1.00 83.38 334 TYR A N 1
ATOM 2762 C CA . TYR A 1 334 ? -8.614 -8.677 14.721 1.00 83.38 334 TYR A CA 1
ATOM 2763 C C . TYR A 1 334 ? -7.395 -9.252 13.971 1.00 83.38 334 TYR A C 1
ATOM 2765 O O . TYR A 1 334 ? -7.244 -10.476 13.900 1.00 83.38 334 TYR A O 1
ATOM 2773 N N . GLY A 1 335 ? -6.537 -8.390 13.406 1.00 79.56 335 GLY A N 1
ATOM 2774 C CA . GLY A 1 335 ? -5.247 -8.767 12.822 1.00 79.56 335 GLY A CA 1
ATOM 2775 C C . GLY A 1 335 ? -5.193 -8.919 11.296 1.00 79.56 335 GLY A C 1
ATOM 2776 O O . GLY A 1 335 ? -4.139 -9.297 10.792 1.00 79.56 335 GLY A O 1
ATOM 2777 N N . ALA A 1 336 ? -6.259 -8.611 10.542 1.00 80.12 336 ALA A N 1
ATOM 2778 C CA . ALA A 1 336 ? -6.254 -8.727 9.074 1.00 80.12 336 ALA A CA 1
ATOM 2779 C C . ALA A 1 336 ? -6.621 -7.428 8.327 1.00 80.12 336 ALA A C 1
ATOM 2781 O O . ALA A 1 336 ? -7.448 -6.632 8.769 1.00 80.12 336 ALA A O 1
ATOM 2782 N N . GLY A 1 337 ? -5.946 -7.184 7.199 1.00 83.44 337 GLY A N 1
ATOM 2783 C CA . GLY A 1 337 ? -6.235 -6.105 6.249 1.00 83.44 337 GLY A CA 1
ATOM 2784 C C . GLY A 1 337 ? -5.789 -4.711 6.697 1.00 83.44 337 GLY A C 1
ATOM 2785 O O . GLY A 1 337 ? -4.979 -4.565 7.615 1.00 83.44 337 GLY A O 1
ATOM 2786 N N . ASN A 1 338 ? -6.316 -3.679 6.040 1.00 90.31 338 ASN A N 1
ATOM 2787 C CA . ASN A 1 338 ? -5.939 -2.279 6.236 1.00 90.31 338 ASN A CA 1
ATOM 2788 C C . ASN A 1 338 ? -6.780 -1.569 7.312 1.00 90.31 338 ASN A C 1
ATOM 2790 O O . ASN A 1 338 ? -7.624 -0.726 7.020 1.00 90.31 338 ASN A O 1
ATOM 2794 N N . VAL A 1 339 ? -6.514 -1.850 8.588 1.00 91.00 339 VAL A N 1
ATOM 2795 C CA . VAL A 1 339 ? -7.169 -1.126 9.701 1.00 91.00 339 VAL A CA 1
ATOM 2796 C C . VAL A 1 339 ? -6.624 0.307 9.845 1.00 91.00 339 VAL A C 1
ATOM 2798 O O . VAL A 1 339 ? -7.233 1.173 10.478 1.00 91.00 339 VAL A O 1
ATOM 2801 N N . ARG A 1 340 ? -5.479 0.603 9.214 1.00 92.12 340 ARG A N 1
ATOM 2802 C CA . ARG A 1 340 ? -4.820 1.911 9.276 1.00 92.12 340 ARG A CA 1
ATOM 2803 C C . ARG A 1 340 ? -5.700 3.031 8.720 1.00 92.12 340 ARG A C 1
ATOM 2805 O O . ARG A 1 340 ? -5.694 4.116 9.293 1.00 92.12 340 ARG A O 1
ATOM 2812 N N . SER A 1 341 ? -6.472 2.776 7.666 1.00 93.25 341 SER A N 1
ATOM 2813 C CA . SER A 1 341 ? -7.368 3.783 7.083 1.00 93.25 341 SER A CA 1
ATOM 2814 C C . SER A 1 341 ? -8.443 4.245 8.070 1.00 93.25 341 SER A C 1
ATOM 2816 O O . SER A 1 341 ? -8.653 5.446 8.221 1.00 93.25 341 SER A O 1
ATOM 2818 N N . VAL A 1 342 ? -9.026 3.324 8.845 1.00 95.19 342 VAL A N 1
ATOM 2819 C CA . VAL A 1 342 ? -9.966 3.672 9.923 1.00 95.19 342 VAL A CA 1
ATOM 2820 C C . VAL A 1 342 ? -9.260 4.439 11.041 1.00 95.19 342 VAL A C 1
ATOM 2822 O O . VAL A 1 342 ? -9.749 5.482 11.464 1.00 95.19 342 VAL A O 1
ATOM 2825 N N . LYS A 1 343 ? -8.065 4.002 11.466 1.00 95.44 343 LYS A N 1
ATOM 2826 C CA . LYS A 1 343 ? -7.248 4.734 12.460 1.00 95.44 343 LYS A CA 1
ATOM 2827 C C . LYS A 1 343 ? -6.933 6.168 12.003 1.00 95.44 343 LYS A C 1
ATOM 2829 O O . LYS A 1 343 ? -6.952 7.098 12.806 1.00 95.44 343 LYS A O 1
ATOM 2834 N N . ASN A 1 344 ? -6.646 6.369 10.718 1.00 95.06 344 ASN A N 1
ATOM 2835 C CA . ASN A 1 344 ? -6.372 7.693 10.162 1.00 95.06 344 ASN A CA 1
ATOM 2836 C C . ASN A 1 344 ? -7.640 8.545 10.040 1.00 95.06 344 ASN A C 1
ATOM 2838 O O . ASN A 1 344 ? -7.569 9.732 10.343 1.00 95.06 344 ASN A O 1
ATOM 2842 N N . ALA A 1 345 ? -8.786 7.954 9.688 1.00 95.50 345 ALA A N 1
ATOM 2843 C CA . ALA A 1 345 ? -10.073 8.647 9.688 1.00 95.50 345 ALA A CA 1
ATOM 2844 C C . ALA A 1 345 ? -10.437 9.140 11.100 1.00 95.50 345 ALA A C 1
ATOM 2846 O O . ALA A 1 345 ? -10.732 10.318 11.280 1.00 95.50 345 ALA A O 1
ATOM 2847 N N . LEU A 1 346 ? -10.305 8.283 12.123 1.00 95.31 346 LEU A N 1
ATOM 2848 C CA . LEU A 1 346 ? -10.500 8.672 13.527 1.00 95.31 346 LEU A CA 1
ATOM 2849 C C . LEU A 1 346 ? -9.560 9.815 13.934 1.00 95.31 346 LEU A C 1
ATOM 2851 O O . LEU A 1 346 ? -10.002 10.809 14.507 1.00 95.31 346 LEU A O 1
ATOM 2855 N N . ARG A 1 347 ? -8.271 9.717 13.579 1.00 94.81 347 ARG A N 1
ATOM 2856 C CA . ARG A 1 347 ? -7.290 10.773 13.866 1.00 94.81 347 ARG A CA 1
ATOM 2857 C C . ARG A 1 347 ? -7.643 12.095 13.180 1.00 94.81 347 ARG A C 1
ATOM 2859 O O . ARG A 1 347 ? -7.509 13.143 13.804 1.00 94.81 347 ARG A O 1
ATOM 2866 N N . GLN A 1 348 ? -8.086 12.064 11.923 1.00 93.44 348 GLN A N 1
ATOM 2867 C CA . GLN A 1 348 ? -8.484 13.267 11.187 1.00 93.44 348 GLN A CA 1
ATOM 2868 C C . GLN A 1 348 ? -9.719 13.935 11.805 1.00 93.44 348 GLN A C 1
ATOM 2870 O O . GLN A 1 348 ? -9.800 15.160 11.827 1.00 93.44 348 GLN A O 1
ATOM 2875 N N . LEU A 1 349 ? -10.634 13.139 12.360 1.00 93.38 349 LEU A N 1
ATOM 2876 C CA . LEU A 1 349 ? -11.804 13.610 13.105 1.00 93.38 349 LEU A CA 1
ATOM 2877 C C . LEU A 1 349 ? -11.475 14.029 14.552 1.00 93.38 349 LEU A C 1
ATOM 2879 O O . LEU A 1 349 ? -12.373 14.366 15.319 1.00 93.38 349 LEU A O 1
ATOM 2883 N N . GLY A 1 350 ? -10.194 14.026 14.942 1.00 91.75 350 GLY A N 1
ATOM 2884 C CA . GLY A 1 350 ? -9.740 14.463 16.265 1.00 91.75 350 GLY A CA 1
ATOM 2885 C C . GLY A 1 350 ? -10.068 13.487 17.396 1.00 91.75 350 GLY A C 1
ATOM 2886 O O . GLY A 1 350 ? -10.152 13.904 18.549 1.00 91.75 350 GLY A O 1
ATOM 2887 N N . GLN A 1 351 ? -10.270 12.208 17.078 1.00 91.69 351 GLN A N 1
ATOM 2888 C CA . GLN A 1 351 ? -10.726 11.189 18.021 1.00 91.69 351 GLN A CA 1
ATOM 2889 C C . GLN A 1 351 ? -9.555 10.341 18.517 1.00 91.69 351 GLN A C 1
ATOM 2891 O O . GLN A 1 351 ? -8.718 9.882 17.735 1.00 91.69 351 GLN A O 1
ATOM 2896 N N . GLU A 1 352 ? -9.519 10.108 19.827 1.00 89.94 352 GLU A N 1
ATOM 2897 C CA . GLU A 1 352 ? -8.629 9.130 20.451 1.00 89.94 352 GLU A CA 1
ATOM 2898 C C . GLU A 1 352 ? -9.347 7.784 20.586 1.00 89.94 352 GLU A C 1
ATOM 2900 O O . GLU A 1 352 ? -10.567 7.726 20.780 1.00 89.94 352 GLU A O 1
ATOM 2905 N N . TRP A 1 353 ? -8.590 6.689 20.490 1.00 93.88 353 TRP A N 1
ATOM 2906 C CA . TRP A 1 353 ? -9.145 5.347 20.614 1.00 93.88 353 TRP A CA 1
ATOM 2907 C C . TRP A 1 353 ? -8.282 4.417 21.461 1.00 93.88 353 TRP A C 1
ATOM 2909 O O . TRP A 1 353 ? -7.063 4.564 21.541 1.00 93.88 353 TRP A O 1
ATOM 2919 N N . ASN A 1 354 ? -8.941 3.414 22.036 1.00 94.38 354 ASN A N 1
ATOM 2920 C CA . ASN A 1 354 ? -8.317 2.261 22.673 1.00 94.38 354 ASN A CA 1
ATOM 2921 C C . ASN A 1 354 ? -8.487 1.032 21.776 1.00 94.38 354 ASN A C 1
ATOM 2923 O O . ASN A 1 354 ? -9.554 0.826 21.199 1.00 94.38 354 ASN A O 1
ATOM 2927 N N . GLU A 1 355 ? -7.448 0.213 21.654 1.00 93.94 355 GLU A N 1
ATOM 2928 C CA . GLU A 1 355 ? -7.530 -1.049 20.913 1.00 93.94 355 GLU A CA 1
ATOM 2929 C C . GLU A 1 355 ? -8.105 -2.154 21.806 1.00 93.94 355 GLU A C 1
ATOM 2931 O O . GLU A 1 355 ? -7.776 -2.235 22.989 1.00 93.94 355 GLU A O 1
ATOM 2936 N N . VAL A 1 356 ? -8.957 -3.009 21.240 1.00 94.75 356 VAL A N 1
ATOM 2937 C CA . VAL A 1 356 ? -9.453 -4.205 21.935 1.00 94.75 356 VAL A CA 1
ATOM 2938 C C . VAL A 1 356 ? -8.303 -5.196 22.112 1.00 94.75 356 VAL A C 1
ATOM 2940 O O . VAL A 1 356 ? -7.727 -5.649 21.126 1.00 94.75 356 VAL A O 1
ATOM 2943 N N . GLN A 1 357 ? -7.994 -5.563 23.356 1.00 91.81 357 GLN A N 1
ATOM 2944 C CA . GLN A 1 357 ? -7.018 -6.612 23.684 1.00 91.81 357 GLN A CA 1
ATOM 2945 C C . GLN A 1 357 ? -7.671 -7.812 24.378 1.00 91.81 357 GLN A C 1
ATOM 2947 O O . GLN A 1 357 ? -7.098 -8.899 24.425 1.00 91.81 357 GLN A O 1
ATOM 2952 N N . SER A 1 358 ? -8.867 -7.617 24.931 1.00 94.25 358 SER A N 1
ATOM 2953 C CA . SER A 1 358 ? -9.607 -8.612 25.691 1.00 94.25 358 SER A CA 1
ATOM 2954 C C . SER A 1 358 ? -11.124 -8.430 25.543 1.00 94.25 358 SER A C 1
ATOM 2956 O O . SER A 1 358 ? -11.593 -7.340 25.202 1.00 94.25 358 SER A O 1
ATOM 2958 N N . PRO A 1 359 ? -11.927 -9.456 25.882 1.00 96.19 359 PRO A N 1
ATOM 2959 C CA . PRO A 1 359 ? -13.387 -9.336 25.934 1.00 96.19 359 PRO A CA 1
ATOM 2960 C C . PRO A 1 359 ? -13.872 -8.191 26.841 1.00 96.19 359 PRO A C 1
ATOM 2962 O O . PRO A 1 359 ? -14.881 -7.550 26.557 1.00 96.19 359 PRO A O 1
ATOM 2965 N N . GLY A 1 360 ? -13.127 -7.890 27.912 1.00 94.69 360 GLY A N 1
ATOM 2966 C CA . GLY A 1 360 ? -13.451 -6.803 28.836 1.00 94.69 360 GLY A CA 1
ATOM 2967 C C . GLY A 1 360 ? -13.390 -5.416 28.194 1.00 94.69 360 GLY A C 1
ATOM 2968 O O . GLY A 1 360 ? -14.167 -4.543 28.575 1.00 94.69 360 GLY A O 1
ATOM 2969 N N . ASP A 1 361 ? -12.529 -5.206 27.197 1.00 95.62 361 ASP A N 1
ATOM 2970 C CA . ASP A 1 361 ? -12.436 -3.919 26.496 1.00 95.62 361 ASP A CA 1
ATOM 2971 C C . ASP A 1 361 ? -13.696 -3.651 25.666 1.00 95.62 361 ASP A C 1
ATOM 2973 O O . ASP A 1 361 ? -14.193 -2.528 25.642 1.00 95.62 361 ASP A O 1
ATOM 2977 N N . ILE A 1 362 ? -14.264 -4.700 25.057 1.00 96.81 362 ILE A N 1
ATOM 2978 C CA . ILE A 1 362 ? -15.546 -4.638 24.341 1.00 96.81 362 ILE A CA 1
ATOM 2979 C C . ILE A 1 362 ? -16.673 -4.317 25.321 1.00 96.81 362 ILE A C 1
ATOM 2981 O O . ILE A 1 362 ? -17.404 -3.349 25.131 1.00 96.81 362 ILE A O 1
ATOM 2985 N N . LEU A 1 363 ? -16.791 -5.080 26.411 1.00 95.88 363 LEU A N 1
ATOM 2986 C CA . LEU A 1 363 ? -17.870 -4.894 27.385 1.00 95.88 363 LEU A CA 1
ATOM 2987 C C . LEU A 1 363 ? -17.821 -3.520 28.074 1.00 95.88 363 LEU A C 1
ATOM 2989 O O . LEU A 1 363 ? -18.860 -2.997 28.471 1.00 95.88 363 LEU A O 1
ATOM 2993 N N . ASN A 1 364 ? -16.656 -2.882 28.170 1.00 94.00 364 ASN A N 1
ATOM 2994 C CA . ASN A 1 364 ? -16.516 -1.538 28.738 1.00 94.00 364 ASN A CA 1
ATOM 2995 C C . ASN A 1 364 ? -16.563 -0.407 27.690 1.00 94.00 364 ASN A C 1
ATOM 2997 O O . ASN A 1 364 ? -16.571 0.765 28.068 1.00 94.00 364 ASN A O 1
ATOM 3001 N N . ALA A 1 365 ? -16.629 -0.724 26.393 1.00 95.00 365 ALA A N 1
ATOM 3002 C CA . ALA A 1 365 ? -16.572 0.268 25.322 1.00 95.00 365 ALA A CA 1
ATOM 3003 C C . ALA A 1 365 ? -17.776 1.221 25.340 1.00 95.00 365 ALA A C 1
ATOM 3005 O O . ALA A 1 365 ? -18.935 0.803 25.383 1.00 95.00 365 ALA A O 1
ATOM 3006 N N . GLN A 1 366 ? -17.541 2.526 25.247 1.00 92.38 366 GLN A N 1
ATOM 3007 C CA . GLN A 1 366 ? -18.651 3.479 25.121 1.00 92.38 366 GLN A CA 1
ATOM 3008 C C . GLN A 1 366 ? -19.155 3.570 23.683 1.00 92.38 366 GLN A C 1
ATOM 3010 O O . GLN A 1 366 ? -20.361 3.618 23.458 1.00 92.38 366 GLN A O 1
ATOM 3015 N N . LYS A 1 367 ? -18.226 3.516 22.725 1.00 95.31 367 LYS A N 1
ATOM 3016 C CA . LYS A 1 367 ? -18.499 3.352 21.298 1.00 95.31 367 LYS A CA 1
ATOM 3017 C C . LYS A 1 367 ? -17.530 2.326 20.738 1.00 95.31 367 LYS A C 1
ATOM 3019 O O . LYS A 1 367 ? -16.325 2.478 20.927 1.00 95.31 367 LYS A O 1
ATOM 3024 N N . LEU A 1 368 ? -18.039 1.305 20.061 1.00 97.19 368 LEU A N 1
ATOM 3025 C CA . LEU A 1 368 ? -17.226 0.251 19.462 1.00 97.19 368 LEU A CA 1
ATOM 3026 C C . LEU A 1 368 ? -17.229 0.374 17.938 1.00 97.19 368 LEU A C 1
ATOM 3028 O O . LEU A 1 368 ? -18.283 0.360 17.311 1.00 97.19 368 LEU A O 1
ATOM 3032 N N . VAL A 1 369 ? -16.047 0.457 17.335 1.00 97.56 369 VAL A N 1
ATOM 3033 C CA . VAL A 1 369 ? -15.861 0.406 15.882 1.00 97.56 369 VAL A CA 1
ATOM 3034 C C . VAL A 1 369 ? -15.193 -0.917 15.531 1.00 97.56 369 VAL A C 1
ATOM 3036 O O . VAL A 1 369 ? -14.115 -1.231 16.041 1.00 97.56 369 VAL A O 1
ATOM 3039 N N . PHE A 1 370 ? -15.824 -1.685 14.647 1.00 96.56 370 PHE A N 1
ATOM 3040 C CA . PHE A 1 370 ? -15.309 -2.958 14.160 1.00 96.56 370 PHE A CA 1
ATOM 3041 C C . PHE A 1 370 ? -15.096 -2.914 12.638 1.00 96.56 370 PHE A C 1
ATOM 3043 O O . PHE A 1 370 ? -16.012 -3.219 11.865 1.00 96.56 370 PHE A O 1
ATOM 3050 N N . PRO A 1 371 ? -13.882 -2.549 12.186 1.00 91.75 371 PRO A N 1
ATOM 3051 C CA . PRO A 1 371 ? -13.496 -2.689 10.795 1.00 91.75 371 PRO A CA 1
ATOM 3052 C C . PRO A 1 371 ? -13.164 -4.135 10.445 1.00 91.75 371 PRO A C 1
ATOM 3054 O O . PRO A 1 371 ? -12.343 -4.780 11.098 1.00 91.75 371 PRO A O 1
ATOM 3057 N N . GLY A 1 372 ? -13.770 -4.627 9.370 1.00 79.56 372 GLY A N 1
ATOM 3058 C CA . GLY A 1 372 ? -13.545 -5.976 8.888 1.00 79.56 372 GLY A CA 1
ATOM 3059 C C . GLY A 1 372 ? -13.139 -6.004 7.412 1.00 79.56 372 GLY A C 1
ATOM 3060 O O . GLY A 1 372 ? -13.919 -5.603 6.556 1.00 79.56 372 GLY A O 1
ATOM 3061 N N . VAL A 1 373 ? -11.940 -6.518 7.110 1.00 80.06 373 VAL A N 1
ATOM 3062 C CA . VAL A 1 373 ? -11.435 -6.735 5.737 1.00 80.06 373 VAL A CA 1
ATOM 3063 C C . VAL A 1 373 ? -10.854 -8.138 5.621 1.00 80.06 373 VAL A C 1
ATOM 3065 O O . VAL A 1 373 ? -9.958 -8.466 6.396 1.00 80.06 373 VAL A O 1
ATOM 3068 N N . GLY A 1 374 ? -11.302 -8.938 4.658 1.00 83.25 374 GLY A N 1
ATOM 3069 C CA . GLY A 1 374 ? -10.735 -10.259 4.391 1.00 83.25 374 GLY A CA 1
ATOM 3070 C C . GLY A 1 374 ? -11.784 -11.305 4.035 1.00 83.25 374 GLY A C 1
ATOM 3071 O O . GLY A 1 374 ? -12.897 -10.952 3.646 1.00 83.25 374 GLY A O 1
ATOM 3072 N N . ALA A 1 375 ? -11.425 -12.578 4.203 1.00 86.50 375 ALA A N 1
ATOM 3073 C CA . ALA A 1 375 ? -12.369 -13.690 4.140 1.00 86.50 375 ALA A CA 1
ATOM 3074 C C . ALA A 1 375 ? -13.143 -13.840 5.467 1.00 86.50 375 ALA A C 1
ATOM 3076 O O . ALA A 1 375 ? -12.565 -13.768 6.557 1.00 86.50 375 ALA A O 1
ATOM 3077 N N . TYR A 1 376 ? -14.444 -14.103 5.374 1.00 91.75 376 TYR A N 1
ATOM 3078 C CA . TYR A 1 376 ? -15.378 -14.285 6.487 1.00 91.75 376 TYR A CA 1
ATOM 3079 C C . TYR A 1 376 ? -14.906 -15.367 7.462 1.00 91.75 376 TYR A C 1
ATOM 3081 O O . TYR A 1 376 ? -14.879 -15.157 8.677 1.00 91.75 376 TYR A O 1
ATOM 3089 N N . GLU A 1 377 ? -14.469 -16.510 6.927 1.00 89.62 377 GLU A N 1
ATOM 3090 C CA . GLU A 1 377 ? -13.944 -17.630 7.710 1.00 89.62 377 GLU A CA 1
ATOM 3091 C C . GLU A 1 377 ? -12.750 -17.211 8.573 1.00 89.62 377 GLU A C 1
ATOM 3093 O O . GLU A 1 377 ? -12.708 -17.487 9.773 1.00 89.62 377 GLU A O 1
ATOM 3098 N N . GLN A 1 378 ? -11.785 -16.509 7.973 1.00 89.19 378 GLN A N 1
ATOM 3099 C CA . GLN A 1 378 ? -10.564 -16.087 8.656 1.00 89.19 378 GLN A CA 1
ATOM 3100 C C . GLN A 1 378 ? -10.873 -15.086 9.775 1.00 89.19 378 GLN A C 1
ATOM 3102 O O . GLN A 1 378 ? -10.278 -15.162 10.856 1.00 89.19 378 GLN A O 1
ATOM 3107 N N . ALA A 1 379 ? -11.841 -14.191 9.550 1.00 90.50 379 ALA A N 1
ATOM 3108 C CA . ALA A 1 379 ? -12.306 -13.254 10.562 1.00 90.50 379 ALA A CA 1
ATOM 3109 C C . ALA A 1 379 ? -12.982 -13.968 11.741 1.00 90.50 379 ALA A C 1
ATOM 3111 O O . ALA A 1 379 ? -12.562 -13.765 12.883 1.00 90.50 379 ALA A O 1
ATOM 3112 N N . MET A 1 380 ? -13.943 -14.866 11.489 1.00 93.00 380 MET A N 1
ATOM 3113 C CA . MET A 1 380 ? -14.590 -15.642 12.557 1.00 93.00 380 MET A CA 1
ATOM 3114 C C . MET A 1 380 ? -13.594 -16.507 13.329 1.00 93.00 380 MET A C 1
ATOM 3116 O O . MET A 1 380 ? -13.602 -16.493 14.560 1.00 93.00 380 MET A O 1
ATOM 3120 N N . GLN A 1 381 ? -12.677 -17.200 12.645 1.00 91.12 381 GLN A N 1
ATOM 3121 C CA . GLN A 1 381 ? -11.626 -17.975 13.310 1.00 91.12 381 GLN A CA 1
ATOM 3122 C C . GLN A 1 381 ? -10.746 -17.094 14.205 1.00 91.12 381 GLN A C 1
ATOM 3124 O O . GLN A 1 381 ? -10.376 -17.513 15.301 1.00 91.12 381 GLN A O 1
ATOM 3129 N N . SER A 1 382 ? -10.413 -15.874 13.771 1.00 91.50 382 SER A N 1
ATOM 3130 C CA . SER A 1 382 ? -9.644 -14.936 14.594 1.00 91.50 382 SER A CA 1
ATOM 3131 C C . SER A 1 382 ? -10.423 -14.494 15.836 1.00 91.50 382 SER A C 1
ATOM 3133 O O . SER A 1 382 ? -9.889 -14.575 16.942 1.00 91.50 382 SER A O 1
ATOM 3135 N N . LEU A 1 383 ? -11.695 -14.109 15.682 1.00 93.75 383 LEU A N 1
ATOM 3136 C CA . LEU A 1 383 ? -12.553 -13.703 16.802 1.00 93.75 383 LEU A CA 1
ATOM 3137 C C . LEU A 1 383 ? -12.751 -14.835 17.820 1.00 93.75 383 LEU A C 1
ATOM 3139 O O . LEU A 1 383 ? -12.697 -14.587 19.025 1.00 93.75 383 LEU A O 1
ATOM 3143 N N . VAL A 1 384 ? -12.929 -16.075 17.349 1.00 94.12 384 VAL A N 1
ATOM 3144 C CA . VAL A 1 384 ? -13.036 -17.270 18.202 1.00 94.12 384 VAL A CA 1
ATOM 3145 C C . VAL A 1 384 ? -11.726 -17.525 18.943 1.00 94.12 384 VAL A C 1
ATOM 3147 O O . VAL A 1 384 ? -11.742 -17.682 20.162 1.00 94.12 384 VAL A O 1
ATOM 3150 N N . ARG A 1 385 ? -10.580 -17.515 18.245 1.00 94.25 385 ARG A N 1
ATOM 3151 C CA . ARG A 1 385 ? -9.259 -17.711 18.874 1.00 94.25 385 ARG A CA 1
ATOM 3152 C C . ARG A 1 385 ? -8.957 -16.664 19.947 1.00 94.25 385 ARG A C 1
ATOM 3154 O O . ARG A 1 385 ? -8.297 -16.987 20.928 1.00 94.25 385 ARG A O 1
ATOM 3161 N N . GLN A 1 386 ? -9.428 -15.434 19.757 1.00 93.19 386 GLN A N 1
ATOM 3162 C CA . GLN A 1 386 ? -9.255 -14.333 20.709 1.00 93.19 386 GLN A CA 1
ATOM 3163 C C . GLN A 1 386 ? -10.338 -14.297 21.805 1.00 93.19 386 GLN A C 1
ATOM 3165 O O . GLN A 1 386 ? -10.246 -13.487 22.724 1.00 93.19 386 GLN A O 1
ATOM 3170 N N . GLY A 1 387 ? -11.361 -15.158 21.734 1.00 95.31 387 GLY A N 1
ATOM 3171 C CA . GLY A 1 387 ? -12.454 -15.211 22.710 1.00 95.31 387 GLY A CA 1
ATOM 3172 C C . GLY A 1 387 ? -13.392 -13.998 22.681 1.00 95.31 387 GLY A C 1
ATOM 3173 O O . GLY A 1 387 ? -14.034 -13.707 23.684 1.00 95.31 387 GLY A O 1
ATOM 3174 N N . LEU A 1 388 ? -13.469 -13.269 21.562 1.00 96.19 388 LEU A N 1
ATOM 3175 C CA . LEU A 1 388 ? -14.205 -11.997 21.465 1.00 96.19 388 LEU A CA 1
ATOM 3176 C C . LEU A 1 388 ? -15.683 -12.160 21.071 1.00 96.19 388 LEU A C 1
ATOM 3178 O O . LEU A 1 388 ? -16.452 -11.209 21.188 1.00 96.19 388 LEU A O 1
ATOM 3182 N N . VAL A 1 389 ? -16.084 -13.345 20.598 1.00 96.75 389 VAL A N 1
ATOM 3183 C CA . VAL A 1 389 ? -17.418 -13.605 20.022 1.00 96.75 389 VAL A CA 1
ATOM 3184 C C . VAL A 1 389 ? -18.549 -13.313 21.009 1.00 96.75 389 VAL A C 1
ATOM 3186 O O . VAL A 1 389 ? -19.479 -12.582 20.671 1.00 96.75 389 VAL A O 1
ATOM 3189 N N . ASP A 1 390 ? -18.470 -13.847 22.228 1.00 97.31 390 ASP A N 1
ATOM 3190 C CA . ASP A 1 390 ? -19.553 -13.700 23.206 1.00 97.31 390 ASP A CA 1
ATOM 3191 C C . ASP A 1 390 ? -19.669 -12.258 23.709 1.00 97.31 390 ASP A C 1
ATOM 3193 O O . ASP A 1 390 ? -20.772 -11.723 23.793 1.00 97.31 390 ASP A O 1
ATOM 3197 N N . ALA A 1 391 ? -18.536 -11.582 23.930 1.00 97.69 391 ALA A N 1
ATOM 3198 C CA . ALA A 1 391 ? -18.527 -10.171 24.308 1.00 97.69 391 ALA A CA 1
ATOM 3199 C C . ALA A 1 391 ? -19.101 -9.265 23.209 1.00 97.69 391 ALA A C 1
ATOM 3201 O O . ALA A 1 391 ? -19.815 -8.313 23.519 1.00 97.69 391 ALA A O 1
ATOM 3202 N N . LEU A 1 392 ? -18.831 -9.560 21.930 1.00 97.31 392 LEU A N 1
ATOM 3203 C CA . LEU A 1 392 ? -19.446 -8.849 20.805 1.00 97.31 392 LEU A CA 1
ATOM 3204 C C . LEU A 1 392 ? -20.963 -9.039 20.783 1.00 97.31 392 LEU A C 1
ATOM 3206 O O . LEU A 1 392 ? -21.693 -8.056 20.666 1.00 97.31 392 LEU A O 1
ATOM 3210 N N . ARG A 1 393 ? -21.441 -10.283 20.920 1.00 97.94 393 ARG A N 1
ATOM 3211 C CA . ARG A 1 393 ? -22.880 -10.580 20.971 1.00 97.94 393 ARG A CA 1
ATOM 3212 C C . ARG A 1 393 ? -23.555 -9.826 22.111 1.00 97.94 393 ARG A C 1
ATOM 3214 O O . ARG A 1 393 ? -24.527 -9.123 21.862 1.00 97.94 393 ARG A O 1
ATOM 3221 N N . GLU A 1 394 ? -23.003 -9.913 23.319 1.00 97.81 394 GLU A N 1
ATOM 3222 C CA . GLU A 1 394 ? -23.536 -9.235 24.504 1.00 97.81 394 GLU A CA 1
ATOM 3223 C C . GLU A 1 394 ? -23.574 -7.711 24.318 1.00 97.81 394 GLU A C 1
ATOM 3225 O O . GLU A 1 394 ? -24.598 -7.074 24.567 1.00 97.81 394 GLU A O 1
ATOM 3230 N N . TYR A 1 395 ? -22.483 -7.119 23.821 1.00 97.56 395 TYR A N 1
ATOM 3231 C CA . TYR A 1 395 ? -22.392 -5.680 23.579 1.00 97.56 395 TYR A CA 1
ATOM 3232 C C . TYR A 1 395 ? -23.456 -5.177 22.601 1.00 97.56 395 TYR A C 1
ATOM 3234 O O . TYR A 1 395 ? -24.118 -4.169 22.859 1.00 97.56 395 TYR A O 1
ATOM 3242 N N . ILE A 1 396 ? -23.611 -5.881 21.477 1.00 97.06 396 ILE A N 1
ATOM 3243 C CA . ILE A 1 396 ? -24.514 -5.492 20.392 1.00 97.06 396 ILE A CA 1
ATOM 3244 C C . ILE A 1 396 ? -25.973 -5.729 20.800 1.00 97.06 396 ILE A C 1
ATOM 3246 O O . ILE A 1 396 ? -26.815 -4.864 20.575 1.00 97.06 396 ILE A O 1
ATOM 3250 N N . GLN A 1 397 ? -26.278 -6.848 21.464 1.00 95.94 397 GLN A N 1
ATOM 3251 C CA . GLN A 1 397 ? -27.626 -7.145 21.970 1.00 95.94 397 GLN A CA 1
ATOM 3252 C C . GLN A 1 397 ? -28.085 -6.160 23.050 1.00 95.94 397 GLN A C 1
ATOM 3254 O O . GLN A 1 397 ? -29.278 -5.890 23.166 1.00 95.94 397 GLN A O 1
ATOM 3259 N N . ALA A 1 398 ? -27.152 -5.570 23.803 1.00 95.31 398 ALA A N 1
ATOM 3260 C CA . ALA A 1 398 ? -27.448 -4.481 24.730 1.00 95.31 398 ALA A CA 1
ATOM 3261 C C . ALA A 1 398 ? -27.796 -3.148 24.026 1.00 95.31 398 ALA A C 1
ATOM 3263 O O . ALA A 1 398 ? -28.063 -2.159 24.708 1.00 95.31 398 ALA A O 1
ATOM 3264 N N . GLY A 1 399 ? -27.784 -3.099 22.687 1.00 93.12 399 GLY A N 1
ATOM 3265 C CA . GLY A 1 399 ? -28.160 -1.927 21.893 1.00 93.12 399 GLY A CA 1
ATOM 3266 C C . GLY A 1 399 ? -27.167 -0.770 21.988 1.00 93.12 399 GLY A C 1
ATOM 3267 O O . GLY A 1 399 ? -27.554 0.380 21.800 1.00 93.12 399 GLY A O 1
ATOM 3268 N N . ARG A 1 400 ? -25.906 -1.057 22.330 1.00 94.25 400 ARG A N 1
ATOM 3269 C CA . ARG A 1 400 ? -24.871 -0.043 22.575 1.00 94.25 400 ARG A CA 1
ATOM 3270 C C . ARG A 1 400 ? -24.266 0.481 21.267 1.00 94.25 400 ARG A C 1
ATOM 3272 O O . ARG A 1 400 ? -24.276 -0.248 20.274 1.00 94.25 400 ARG A O 1
ATOM 3279 N N . PRO A 1 401 ? -23.688 1.701 21.259 1.00 95.94 401 PRO A N 1
ATOM 3280 C CA . PRO A 1 401 ? -23.138 2.305 20.049 1.00 95.94 401 PRO A CA 1
ATOM 3281 C C . PRO A 1 401 ? -22.069 1.442 19.374 1.00 95.94 401 PRO A C 1
ATOM 3283 O O . PRO A 1 401 ? -20.939 1.320 19.852 1.00 95.94 401 PRO A O 1
ATOM 3286 N N . PHE A 1 402 ? -22.425 0.871 18.227 1.00 97.44 402 PHE A N 1
ATOM 3287 C CA . PHE A 1 402 ? -21.577 -0.022 17.445 1.00 97.44 402 PHE A CA 1
ATOM 3288 C C . PHE A 1 402 ? -21.553 0.422 15.984 1.00 97.44 402 PHE A C 1
ATOM 3290 O O . PHE A 1 402 ? -22.604 0.721 15.423 1.00 97.44 402 PHE A O 1
ATOM 3297 N N . LEU A 1 403 ? -20.370 0.430 15.367 1.00 97.75 403 LEU A N 1
ATOM 3298 C CA . LEU A 1 403 ? -20.193 0.627 13.930 1.00 97.75 403 LEU A CA 1
ATOM 3299 C C . LEU A 1 403 ? -19.398 -0.537 13.332 1.00 97.75 403 LEU A C 1
ATOM 3301 O O . LEU A 1 403 ? -18.174 -0.598 13.468 1.00 97.75 403 LEU A O 1
ATOM 3305 N N . GLY A 1 404 ? -20.092 -1.442 12.644 1.00 97.75 404 GLY A N 1
ATOM 3306 C CA . GLY A 1 404 ? -19.477 -2.501 11.840 1.00 97.75 404 GLY A CA 1
ATOM 3307 C C . GLY A 1 404 ? -19.185 -2.030 10.414 1.00 97.75 404 GLY A C 1
ATOM 3308 O O . GLY A 1 404 ? -20.040 -1.420 9.779 1.00 97.75 404 GLY A O 1
ATOM 3309 N N . ILE A 1 405 ? -17.998 -2.323 9.878 1.00 97.81 405 ILE A N 1
ATOM 3310 C CA . ILE A 1 405 ? -17.617 -1.937 8.507 1.00 97.81 405 ILE A CA 1
ATOM 3311 C C . ILE A 1 405 ? -17.251 -3.181 7.695 1.00 97.81 405 ILE A C 1
ATOM 3313 O O . ILE A 1 405 ? -16.401 -3.968 8.117 1.00 97.81 405 ILE A O 1
ATOM 3317 N N . CYS A 1 406 ? -17.872 -3.331 6.522 1.00 95.75 406 CYS A N 1
ATOM 3318 C CA . CYS A 1 406 ? -17.710 -4.429 5.568 1.00 95.75 406 CYS A CA 1
ATOM 3319 C C . CYS A 1 406 ? -17.912 -5.806 6.212 1.00 95.75 406 CYS A C 1
ATOM 3321 O O . CYS A 1 406 ? -19.059 -6.166 6.488 1.00 95.75 406 CYS A O 1
ATOM 3323 N N . LEU A 1 407 ? -16.851 -6.562 6.529 1.00 93.44 407 LEU A N 1
ATOM 3324 C CA . LEU A 1 407 ? -17.021 -7.811 7.283 1.00 93.44 407 LEU A CA 1
ATOM 3325 C C . LEU A 1 407 ? -17.667 -7.556 8.652 1.00 93.44 407 LEU A C 1
ATOM 3327 O O . LEU A 1 407 ? -18.434 -8.388 9.116 1.00 93.44 407 LEU A O 1
ATOM 3331 N N . GLY A 1 408 ? -17.449 -6.392 9.272 1.00 95.00 408 GLY A N 1
ATOM 3332 C CA . GLY A 1 408 ? -18.133 -6.021 10.513 1.00 95.00 408 GLY A CA 1
ATOM 3333 C C . GLY A 1 408 ? -19.664 -5.988 10.386 1.00 95.00 408 GLY A C 1
ATOM 3334 O O . GLY A 1 408 ? -20.342 -6.242 11.375 1.00 95.00 408 GLY A O 1
ATOM 3335 N N . LEU A 1 409 ? -20.212 -5.729 9.187 1.00 97.44 409 LEU A N 1
ATOM 3336 C CA . LEU A 1 409 ? -21.640 -5.904 8.884 1.00 97.44 409 LEU A CA 1
ATOM 3337 C C . LEU A 1 409 ? -21.969 -7.379 8.640 1.00 97.44 409 LEU A C 1
ATOM 3339 O O . LEU A 1 409 ? -22.920 -7.905 9.210 1.00 97.44 409 LEU A O 1
ATOM 3343 N N . GLN A 1 410 ? -21.191 -8.045 7.786 1.00 96.88 410 GLN A N 1
ATOM 3344 C CA . GLN A 1 410 ? -21.472 -9.417 7.353 1.00 96.88 410 GLN A CA 1
ATOM 3345 C C . GLN A 1 410 ? -21.497 -10.405 8.523 1.00 96.88 410 GLN A C 1
ATOM 3347 O O . GLN A 1 410 ? -22.342 -11.296 8.570 1.00 96.88 410 GLN A O 1
ATOM 3352 N N . LEU A 1 411 ? -20.599 -10.232 9.492 1.00 96.25 411 LEU A N 1
ATOM 3353 C CA . LEU A 1 411 ? -20.482 -11.105 10.657 1.00 96.25 411 LEU A CA 1
ATOM 3354 C C . LEU A 1 411 ? -21.697 -11.021 11.592 1.00 96.25 411 LEU A C 1
ATOM 3356 O O . LEU A 1 411 ? -21.875 -11.918 12.406 1.00 96.25 411 LEU A O 1
ATOM 3360 N N . LEU A 1 412 ? -22.551 -9.994 11.478 1.00 97.50 412 LEU A N 1
ATOM 3361 C CA . LEU A 1 412 ? -23.787 -9.890 12.266 1.00 97.50 412 LEU A CA 1
ATOM 3362 C C . LEU A 1 412 ? -24.848 -10.917 11.841 1.00 97.50 412 LEU A C 1
ATOM 3364 O O . LEU A 1 412 ? -25.708 -11.266 12.647 1.00 97.50 412 LEU A O 1
ATOM 3368 N N . PHE A 1 413 ? -24.787 -11.399 10.599 1.00 97.75 413 PHE A N 1
ATOM 3369 C CA . PHE A 1 413 ? -25.723 -12.382 10.053 1.00 97.75 413 PHE A CA 1
ATOM 3370 C C . PHE A 1 413 ? -25.478 -13.795 10.613 1.00 97.75 413 PHE A C 1
ATOM 3372 O O . PHE A 1 413 ? -24.492 -14.043 11.313 1.00 97.75 413 PHE A O 1
ATOM 3379 N N . GLU A 1 414 ? -26.379 -14.734 10.316 1.00 97.12 414 GLU A N 1
ATOM 3380 C CA . GLU A 1 414 ? -26.288 -16.133 10.769 1.00 97.12 414 GLU A CA 1
ATOM 3381 C C . GLU A 1 414 ? -25.054 -16.848 10.218 1.00 97.12 414 GLU A C 1
ATOM 3383 O O . GLU A 1 414 ? -24.468 -17.681 10.900 1.00 97.12 414 GLU A O 1
ATOM 3388 N N . GLY A 1 415 ? -24.601 -16.491 9.019 1.00 95.75 415 GLY A N 1
ATOM 3389 C CA . GLY A 1 415 ? -23.373 -17.036 8.453 1.00 95.75 415 GLY A CA 1
ATOM 3390 C C . GLY A 1 415 ? -23.099 -16.569 7.031 1.00 95.75 415 GLY A C 1
ATOM 3391 O O . GLY A 1 415 ? -23.827 -15.737 6.490 1.00 95.75 415 GLY A O 1
ATOM 3392 N N . SER A 1 416 ? -22.064 -17.135 6.418 1.00 95.38 416 SER A N 1
ATOM 3393 C CA . SER A 1 416 ? -21.666 -16.902 5.025 1.00 95.38 416 SER A CA 1
ATOM 3394 C C . SER A 1 416 ? -21.488 -18.218 4.275 1.00 95.38 416 SER A C 1
ATOM 3396 O O . SER A 1 416 ? -21.054 -19.205 4.862 1.00 95.38 416 SER A O 1
ATOM 3398 N N . GLU A 1 417 ? -21.800 -18.233 2.978 1.00 93.00 417 GLU A N 1
ATOM 3399 C CA . GLU A 1 417 ? -21.515 -19.353 2.064 1.00 93.00 417 GLU A CA 1
ATOM 3400 C C . GLU A 1 417 ? -20.039 -19.427 1.634 1.00 93.00 417 GLU A C 1
ATOM 3402 O O . GLU A 1 417 ? -19.620 -20.406 1.011 1.00 93.00 417 GLU A O 1
ATOM 3407 N N . GLU A 1 418 ? -19.243 -18.403 1.952 1.00 85.69 418 GLU A N 1
ATOM 3408 C CA . GLU A 1 418 ? -17.814 -18.374 1.643 1.00 85.69 418 GLU A CA 1
ATOM 3409 C C . GLU A 1 418 ? -17.088 -19.597 2.235 1.00 85.69 418 GLU A C 1
ATOM 3411 O O . GLU A 1 418 ? -17.369 -20.029 3.355 1.00 85.69 418 GLU A O 1
ATOM 3416 N N . ASN A 1 419 ? -16.168 -20.177 1.457 1.00 79.19 419 ASN A N 1
ATOM 3417 C CA . ASN A 1 419 ? -15.352 -21.343 1.824 1.00 79.19 419 ASN A CA 1
ATOM 3418 C C . ASN A 1 419 ? -16.128 -22.576 2.334 1.00 79.19 419 ASN A C 1
ATOM 3420 O O . ASN A 1 419 ? -15.594 -23.378 3.095 1.00 79.19 419 ASN A O 1
ATOM 3424 N N . GLY A 1 420 ? -17.369 -22.782 1.881 1.00 72.56 420 GLY A N 1
ATOM 3425 C CA . GLY A 1 420 ? -18.145 -23.984 2.215 1.00 72.56 420 GLY A CA 1
ATOM 3426 C C . GLY A 1 420 ? -19.053 -23.844 3.438 1.00 72.56 420 GLY A C 1
ATOM 3427 O O . GLY A 1 420 ? -19.648 -24.838 3.853 1.00 72.56 420 GLY A O 1
ATOM 3428 N N . GLY A 1 421 ? -19.222 -22.627 3.964 1.00 85.69 421 GLY A N 1
ATOM 3429 C CA . GLY A 1 421 ? -20.195 -22.327 5.011 1.00 85.69 421 GLY A CA 1
ATOM 3430 C C . GLY A 1 421 ? -19.552 -22.068 6.370 1.00 85.69 421 GLY A C 1
ATOM 3431 O O . GLY A 1 421 ? -18.944 -22.962 6.954 1.00 85.69 421 GLY A O 1
ATOM 3432 N N . VAL A 1 422 ? -19.741 -20.863 6.908 1.00 90.25 422 VAL A N 1
ATOM 3433 C CA . VAL A 1 422 ? -19.245 -20.472 8.236 1.00 90.25 422 VAL A CA 1
ATOM 3434 C C . VAL A 1 422 ? -20.336 -19.744 9.002 1.00 90.25 422 VAL A C 1
ATOM 3436 O O . VAL A 1 422 ? -20.971 -18.840 8.464 1.00 90.25 422 VAL A O 1
ATOM 3439 N N . GLU A 1 423 ? -20.530 -20.120 10.263 1.00 94.00 423 GLU A N 1
ATOM 3440 C CA . GLU A 1 423 ? -21.478 -19.459 11.161 1.00 94.00 423 GLU A CA 1
ATOM 3441 C C . GLU A 1 423 ? -20.941 -18.104 11.636 1.00 94.00 423 GLU A C 1
ATOM 3443 O O . GLU A 1 423 ? -19.752 -17.951 11.925 1.00 94.00 423 GLU A O 1
ATOM 3448 N N . GLY A 1 424 ? -21.833 -17.122 11.717 1.00 94.88 424 GLY A N 1
ATOM 3449 C CA . GLY A 1 424 ? -21.552 -15.763 12.159 1.00 94.88 424 GLY A CA 1
ATOM 3450 C C . GLY A 1 424 ? -21.890 -15.517 13.626 1.00 94.88 424 GLY A C 1
ATOM 3451 O O . GLY A 1 424 ? -21.996 -16.425 14.458 1.00 94.88 424 GLY A O 1
ATOM 3452 N N . LEU A 1 425 ? -22.098 -14.246 13.965 1.00 96.00 425 LEU A N 1
ATOM 3453 C CA . LEU A 1 425 ? -22.590 -13.852 15.282 1.00 96.00 425 LEU A CA 1
ATOM 3454 C C . LEU A 1 425 ? -24.068 -14.220 15.466 1.00 96.00 425 LEU A C 1
ATOM 3456 O O . LEU A 1 425 ? -24.467 -14.416 16.612 1.00 96.00 425 LEU A O 1
ATOM 3460 N N . GLY A 1 426 ? -24.845 -14.373 14.386 1.00 95.88 426 GLY A N 1
ATOM 3461 C CA . GLY A 1 426 ? -26.237 -14.832 14.453 1.00 95.88 426 GLY A CA 1
ATOM 3462 C C . GLY A 1 426 ? -27.188 -13.832 15.106 1.00 95.88 426 GLY A C 1
ATOM 3463 O O . GLY A 1 426 ? -28.099 -14.225 15.828 1.00 95.88 426 GLY A O 1
ATOM 3464 N N . LEU A 1 427 ? -26.947 -12.536 14.897 1.00 96.69 427 LEU A N 1
ATOM 3465 C CA . LEU A 1 427 ? -27.773 -11.446 15.425 1.00 96.69 427 LEU A CA 1
ATOM 3466 C C . LEU A 1 427 ? -28.853 -11.002 14.429 1.00 96.69 427 LEU A C 1
ATOM 3468 O O . LEU A 1 427 ? -29.906 -10.522 14.844 1.00 96.69 427 LEU A O 1
ATOM 3472 N N . ILE A 1 428 ? -28.596 -11.169 13.128 1.00 97.38 428 ILE A N 1
ATOM 3473 C CA . ILE A 1 428 ? -29.500 -10.794 12.037 1.00 97.38 428 ILE A CA 1
ATOM 3474 C C . ILE A 1 428 ? -29.878 -12.050 11.240 1.00 97.38 428 ILE A C 1
ATOM 3476 O O . ILE A 1 428 ? -28.973 -12.744 10.771 1.00 97.38 428 ILE A O 1
ATOM 3480 N N . PRO A 1 429 ? -31.177 -12.334 11.033 1.00 96.50 429 PRO A N 1
ATOM 3481 C CA . PRO A 1 429 ? -31.609 -13.452 10.200 1.00 96.50 429 PRO A CA 1
ATOM 3482 C C . PRO A 1 429 ? -31.127 -13.335 8.750 1.00 96.50 429 PRO A C 1
ATOM 3484 O O . PRO A 1 429 ? -31.164 -12.257 8.140 1.00 96.50 429 PRO A O 1
ATOM 3487 N N . GLY A 1 430 ? -30.733 -14.468 8.172 1.00 94.69 430 GLY A N 1
ATOM 3488 C CA . GLY A 1 430 ? -30.246 -14.562 6.802 1.00 94.69 430 GLY A CA 1
ATOM 3489 C C . GLY A 1 430 ? -28.753 -14.858 6.718 1.00 94.69 430 GLY A C 1
ATOM 3490 O O . GLY A 1 430 ? -28.007 -14.772 7.694 1.00 94.69 430 GLY A O 1
ATOM 3491 N N . ARG A 1 431 ? -28.314 -15.214 5.510 1.00 95.12 431 ARG A N 1
ATOM 3492 C CA . ARG A 1 431 ? -26.926 -15.586 5.224 1.00 95.12 431 ARG A CA 1
ATOM 3493 C C . ARG A 1 431 ? -26.326 -14.678 4.163 1.00 95.12 431 ARG A C 1
ATOM 3495 O O . ARG A 1 431 ? -27.015 -14.182 3.276 1.00 95.12 431 ARG A O 1
ATOM 3502 N N . VAL A 1 432 ? -25.022 -14.485 4.273 1.00 96.81 432 VAL A N 1
ATOM 3503 C CA . VAL A 1 432 ? -24.194 -13.759 3.319 1.00 96.81 432 VAL A CA 1
ATOM 3504 C C . VAL A 1 432 ? -23.855 -14.699 2.161 1.00 96.81 432 VAL A C 1
ATOM 3506 O O . VAL A 1 432 ? -23.291 -15.774 2.359 1.00 96.81 432 VAL A O 1
ATOM 3509 N N . GLN A 1 433 ? -24.230 -14.306 0.948 1.00 95.81 433 GLN A N 1
ATOM 3510 C CA . GLN A 1 433 ? -24.150 -15.138 -0.252 1.00 95.81 433 GLN A CA 1
ATOM 3511 C C . GLN A 1 433 ? -23.306 -14.461 -1.322 1.00 95.81 433 GLN A C 1
ATOM 3513 O O . GLN A 1 433 ? -23.206 -13.231 -1.378 1.00 95.81 433 GLN A O 1
ATOM 3518 N N . ARG A 1 434 ? -22.689 -15.265 -2.187 1.00 95.50 434 ARG A N 1
ATOM 3519 C CA . ARG A 1 434 ? -21.906 -14.741 -3.307 1.00 95.50 434 ARG A CA 1
ATOM 3520 C C . ARG A 1 434 ? -22.841 -14.119 -4.342 1.00 95.50 434 ARG A C 1
ATOM 3522 O O . ARG A 1 434 ? -23.890 -14.691 -4.628 1.00 95.50 434 ARG A O 1
ATOM 3529 N N . PHE A 1 435 ? -22.435 -13.021 -4.982 1.00 95.62 435 PHE A N 1
ATOM 3530 C CA . PHE A 1 435 ? -23.152 -12.546 -6.169 1.00 95.62 435 PHE A CA 1
ATOM 3531 C C . PHE A 1 435 ? -23.233 -13.668 -7.227 1.00 95.62 435 PHE A C 1
ATOM 3533 O O . PHE A 1 435 ? -22.186 -14.245 -7.571 1.00 95.62 435 PHE A O 1
ATOM 3540 N N . PRO A 1 436 ? -24.437 -13.993 -7.740 1.00 93.19 436 PRO A N 1
ATOM 3541 C CA . PRO A 1 436 ? -24.614 -15.066 -8.710 1.00 93.19 436 PRO A CA 1
ATOM 3542 C C . PRO A 1 436 ? -23.935 -14.760 -10.046 1.00 93.19 436 PRO A C 1
ATOM 3544 O O . PRO A 1 436 ? -24.123 -13.689 -10.621 1.00 93.19 436 PRO A O 1
ATOM 3547 N N . ALA A 1 437 ? -23.229 -15.745 -10.605 1.00 89.56 437 ALA A N 1
ATOM 3548 C CA . ALA A 1 437 ? -22.652 -15.634 -11.949 1.00 89.56 437 ALA A CA 1
ATOM 3549 C C . ALA A 1 437 ? -23.723 -15.400 -13.037 1.00 89.56 437 ALA A C 1
ATOM 3551 O O . ALA A 1 437 ? -23.444 -14.786 -14.064 1.00 89.56 437 ALA A O 1
ATOM 3552 N N . SER A 1 438 ? -24.972 -15.824 -12.794 1.00 91.19 438 SER A N 1
ATOM 3553 C CA . SER A 1 438 ? -26.112 -15.614 -13.697 1.00 91.19 438 SER A CA 1
ATOM 3554 C C . SER A 1 438 ? -26.474 -14.143 -13.917 1.00 91.19 438 SER A C 1
ATOM 3556 O O . SER A 1 438 ? -27.212 -13.850 -14.853 1.00 91.19 438 SER A O 1
ATOM 3558 N N . LEU A 1 439 ? -25.968 -13.220 -13.089 1.00 90.44 439 LEU A N 1
ATOM 3559 C CA . LEU A 1 439 ? -26.155 -11.783 -13.295 1.00 90.44 439 LEU A CA 1
ATOM 3560 C C . LEU A 1 439 ? -25.359 -11.251 -14.498 1.00 90.44 439 LEU A C 1
ATOM 3562 O O . LEU A 1 439 ? -25.638 -10.152 -14.966 1.00 90.44 439 LEU A O 1
ATOM 3566 N N . GLY A 1 440 ? -24.354 -11.989 -14.992 1.00 90.62 440 GLY A N 1
ATOM 3567 C CA . GLY A 1 440 ? -23.488 -11.535 -16.089 1.00 90.62 440 GLY A CA 1
ATOM 3568 C C . GLY A 1 440 ? -22.627 -10.311 -15.740 1.00 90.62 440 GLY A C 1
ATOM 3569 O O . GLY A 1 440 ? -22.032 -9.685 -16.621 1.00 90.62 440 GLY A O 1
ATOM 3570 N N . LEU A 1 441 ? -22.557 -9.958 -14.456 1.00 94.19 441 LEU A N 1
ATOM 3571 C CA . LEU A 1 441 ? -21.790 -8.835 -13.934 1.00 94.19 441 LEU A CA 1
ATOM 3572 C C . LEU A 1 441 ? -20.461 -9.321 -13.340 1.00 94.19 441 LEU A C 1
ATOM 3574 O O . LEU A 1 441 ? -20.424 -10.414 -12.772 1.00 94.19 441 LEU A O 1
ATOM 3578 N N . PRO A 1 442 ? -19.379 -8.527 -13.431 1.00 96.19 442 PRO A N 1
ATOM 3579 C CA . PRO A 1 442 ? -18.111 -8.896 -12.816 1.00 96.19 442 PRO A CA 1
ATOM 3580 C C . PRO A 1 442 ? -18.225 -9.061 -11.292 1.00 96.19 442 PRO A C 1
ATOM 3582 O O . PRO A 1 442 ? -18.862 -8.247 -10.628 1.00 96.19 442 PRO A O 1
ATOM 3585 N N . VAL A 1 443 ? -17.602 -10.079 -10.704 1.00 97.00 443 VAL A N 1
ATOM 3586 C CA . VAL A 1 443 ? -17.557 -10.262 -9.246 1.00 97.00 443 VAL A CA 1
ATOM 3587 C C . VAL A 1 443 ? -16.130 -10.597 -8.828 1.00 97.00 443 VAL A C 1
ATOM 3589 O O . VAL A 1 443 ? -15.615 -11.600 -9.317 1.00 97.00 443 VAL A O 1
ATOM 3592 N N . PRO A 1 444 ? -15.503 -9.855 -7.899 1.00 97.25 444 PRO A N 1
ATOM 3593 C CA . PRO A 1 444 ? -16.089 -8.945 -6.900 1.00 97.25 444 PRO A CA 1
ATOM 3594 C C . PRO A 1 444 ? -16.755 -7.672 -7.446 1.00 97.25 444 PRO A C 1
ATOM 3596 O O . PRO A 1 444 ? -16.352 -7.120 -8.467 1.00 97.25 444 PRO A O 1
ATOM 3599 N N . HIS A 1 445 ? -17.770 -7.192 -6.721 1.00 97.12 445 HIS A N 1
ATOM 3600 C CA . HIS A 1 445 ? -18.329 -5.851 -6.875 1.00 97.12 445 HIS A CA 1
ATOM 3601 C C . HIS A 1 445 ? -17.300 -4.848 -6.332 1.00 97.12 445 HIS A C 1
ATOM 3603 O O . HIS A 1 445 ? -17.116 -4.749 -5.116 1.00 97.12 445 HIS A O 1
ATOM 3609 N N . ILE A 1 446 ? -16.584 -4.168 -7.237 1.00 97.75 446 ILE A N 1
ATOM 3610 C CA . ILE A 1 446 ? -15.519 -3.200 -6.922 1.00 97.75 446 ILE A CA 1
ATOM 3611 C C . ILE A 1 446 ? -15.849 -1.840 -7.536 1.00 97.75 446 ILE A C 1
ATOM 3613 O O . ILE A 1 446 ? -15.766 -1.655 -8.755 1.00 97.75 446 ILE A O 1
ATOM 3617 N N . GLY A 1 447 ? -16.143 -0.862 -6.684 1.00 96.81 447 GLY A N 1
ATOM 3618 C CA . GLY A 1 447 ? -16.267 0.532 -7.088 1.00 96.81 447 GLY A CA 1
ATOM 3619 C C . GLY A 1 447 ? -17.277 1.320 -6.275 1.00 96.81 447 GLY A C 1
ATOM 3620 O O . GLY A 1 447 ? -17.593 0.984 -5.139 1.00 96.81 447 GLY A O 1
ATOM 3621 N N . TRP A 1 448 ? -17.745 2.418 -6.857 1.00 96.56 448 TRP A N 1
ATOM 3622 C CA . TRP A 1 448 ? -18.584 3.394 -6.174 1.00 96.56 448 TRP A CA 1
ATOM 3623 C C . TRP A 1 448 ? -20.040 3.197 -6.578 1.00 96.56 448 TRP A C 1
ATOM 3625 O O . TRP A 1 448 ? -20.354 3.324 -7.759 1.00 96.56 448 TRP A O 1
ATOM 3635 N N . ASN A 1 449 ? -20.915 2.888 -5.623 1.00 94.88 449 ASN A N 1
ATOM 3636 C CA . ASN A 1 449 ? -22.323 2.597 -5.897 1.00 94.88 449 ASN A CA 1
ATOM 3637 C C . ASN A 1 449 ? -23.254 3.494 -5.066 1.00 94.88 449 ASN A C 1
ATOM 3639 O O . ASN A 1 449 ? -22.853 4.077 -4.052 1.00 94.88 449 ASN A O 1
ATOM 3643 N N . ASP A 1 450 ? -24.482 3.625 -5.550 1.00 91.19 450 ASP A N 1
ATOM 3644 C CA . ASP A 1 450 ? -25.539 4.449 -4.977 1.00 91.19 450 ASP A CA 1
ATOM 3645 C C . ASP A 1 450 ? -26.145 3.767 -3.740 1.00 91.19 450 ASP A C 1
ATOM 3647 O O . ASP A 1 450 ? -26.097 2.541 -3.606 1.00 91.19 450 ASP A O 1
ATOM 3651 N N . LEU A 1 451 ? -26.738 4.557 -2.840 1.00 90.38 451 LEU A N 1
ATOM 3652 C CA . LEU A 1 451 ? -27.499 4.049 -1.697 1.00 90.38 451 LEU A CA 1
ATOM 3653 C C . LEU A 1 451 ? -28.984 4.382 -1.863 1.00 90.38 451 LEU A C 1
ATOM 3655 O O . LEU A 1 451 ? -29.352 5.549 -1.992 1.00 90.38 451 LEU A O 1
ATOM 3659 N N . ASP A 1 452 ? -29.834 3.367 -1.772 1.00 88.31 452 ASP A N 1
ATOM 3660 C CA . ASP A 1 452 ? -31.282 3.514 -1.674 1.00 88.31 452 ASP A CA 1
ATOM 3661 C C . ASP A 1 452 ? -31.685 3.406 -0.197 1.00 88.31 452 ASP A C 1
ATOM 3663 O O . ASP A 1 452 ? -31.704 2.325 0.396 1.00 88.31 452 ASP A O 1
ATOM 3667 N N . GLN A 1 453 ? -31.957 4.551 0.436 1.00 87.69 453 GLN A N 1
ATOM 3668 C CA . GLN A 1 453 ? -32.301 4.611 1.859 1.00 87.69 453 GLN A CA 1
ATOM 3669 C C . GLN A 1 453 ? -33.760 4.211 2.093 1.00 87.69 453 GLN A C 1
ATOM 3671 O O . GLN A 1 453 ? -34.676 4.771 1.495 1.00 87.69 453 GLN A O 1
ATOM 3676 N N . TRP A 1 454 ? -33.977 3.261 3.005 1.00 82.44 454 TRP A N 1
ATOM 3677 C CA . TRP A 1 454 ? -35.314 2.788 3.382 1.00 82.44 454 TRP A CA 1
ATOM 3678 C C . TRP A 1 454 ? -35.843 3.520 4.614 1.00 82.44 454 TRP A C 1
ATOM 3680 O O . TRP A 1 454 ? -37.045 3.736 4.747 1.00 82.44 454 TRP A O 1
ATOM 3690 N N . LYS A 1 455 ? -34.942 3.904 5.525 1.00 83.75 455 LYS A N 1
ATOM 3691 C CA . LYS A 1 455 ? -35.272 4.577 6.786 1.00 83.75 455 LYS A CA 1
ATOM 3692 C C . LYS A 1 455 ? -34.439 5.846 6.917 1.00 83.75 455 LYS A C 1
ATOM 3694 O O . LYS A 1 455 ? -33.245 5.838 6.630 1.00 83.75 455 LYS A O 1
ATOM 3699 N N . ALA A 1 456 ? -35.048 6.920 7.417 1.00 81.38 456 ALA A N 1
ATOM 3700 C CA . ALA A 1 456 ? -34.315 8.143 7.728 1.00 81.38 456 ALA A CA 1
ATOM 3701 C C . ALA A 1 456 ? -33.246 7.871 8.803 1.00 81.38 456 ALA A C 1
ATOM 3703 O O . ALA A 1 456 ? -33.518 7.223 9.824 1.00 81.38 456 ALA A O 1
ATOM 3704 N N . SER A 1 457 ? -32.028 8.366 8.582 1.00 82.88 457 SER A N 1
ATOM 3705 C CA . SER A 1 457 ? -30.904 8.197 9.504 1.00 82.88 457 SER A CA 1
ATOM 3706 C C . SER A 1 457 ? -29.950 9.381 9.444 1.00 82.88 457 SER A C 1
ATOM 3708 O O . SER A 1 457 ? -29.526 9.784 8.362 1.00 82.88 457 SER A O 1
ATOM 3710 N N . SER A 1 458 ? -29.564 9.892 10.613 1.00 82.12 458 SER A N 1
ATOM 3711 C CA . SER A 1 458 ? -28.497 10.889 10.739 1.00 82.12 458 SER A CA 1
ATOM 3712 C C . SER A 1 458 ? -27.165 10.359 10.203 1.00 82.12 458 SER A C 1
ATOM 3714 O O . SER A 1 458 ? -26.411 11.117 9.603 1.00 82.12 458 SER A O 1
ATOM 3716 N N . LEU A 1 459 ? -26.912 9.048 10.323 1.00 86.06 459 LEU A N 1
ATOM 3717 C CA . LEU A 1 459 ? -25.686 8.407 9.841 1.00 86.06 459 LEU A CA 1
ATOM 3718 C C . LEU A 1 459 ? -25.481 8.582 8.328 1.00 86.06 459 LEU A C 1
ATOM 3720 O O . LEU A 1 459 ? -24.360 8.794 7.879 1.00 86.06 459 LEU A O 1
ATOM 3724 N N . LEU A 1 460 ? -26.560 8.476 7.544 1.00 86.69 460 LEU A N 1
ATOM 3725 C CA . LEU A 1 460 ? -26.516 8.527 6.076 1.00 86.69 460 LEU A CA 1
ATOM 3726 C C . LEU A 1 460 ? -27.002 9.866 5.508 1.00 86.69 460 LEU A C 1
ATOM 3728 O O . LEU A 1 460 ? -27.095 10.020 4.289 1.00 86.69 460 LEU A O 1
ATOM 3732 N N . GLN A 1 461 ? -27.295 10.848 6.363 1.00 80.31 461 GLN A N 1
ATOM 3733 C CA . GLN A 1 461 ? -27.810 12.151 5.940 1.00 80.31 461 GLN A CA 1
ATOM 3734 C C . GLN A 1 461 ? -26.829 12.879 5.016 1.00 80.31 461 GLN A C 1
ATOM 3736 O O . GLN A 1 461 ? -27.235 13.542 4.065 1.00 80.31 461 GLN A O 1
ATOM 3741 N N . SER A 1 462 ? -25.530 12.724 5.274 1.00 74.56 462 SER A N 1
ATOM 3742 C CA . SER A 1 462 ? -24.475 13.322 4.465 1.00 74.56 462 SER A CA 1
ATOM 3743 C C . SER A 1 462 ? -24.336 12.668 3.088 1.00 74.56 462 SER A C 1
ATOM 3745 O O . SER A 1 462 ? -23.765 13.292 2.202 1.00 74.56 462 SER A O 1
ATOM 3747 N N . VAL A 1 463 ? -24.851 11.458 2.852 1.00 79.25 463 VAL A N 1
ATOM 3748 C CA . VAL A 1 463 ? -24.659 10.772 1.564 1.00 79.25 463 VAL A CA 1
ATOM 3749 C C . VAL A 1 463 ? -25.367 11.516 0.434 1.00 79.25 463 VAL A C 1
ATOM 3751 O O . VAL A 1 463 ? -24.730 11.816 -0.572 1.00 79.25 463 VAL A O 1
ATOM 3754 N N . GLY A 1 464 ? -26.637 11.891 0.612 1.00 78.31 464 GLY A N 1
ATOM 3755 C CA . GLY A 1 464 ? -27.411 12.563 -0.437 1.00 78.31 464 GLY A CA 1
ATOM 3756 C C . GLY A 1 464 ? -27.444 11.752 -1.738 1.00 78.31 464 GLY A C 1
ATOM 3757 O O . GLY A 1 464 ? -27.781 10.571 -1.718 1.00 78.31 464 GLY A O 1
ATOM 3758 N N . ASP A 1 465 ? -27.069 12.386 -2.849 1.00 73.88 465 ASP A N 1
ATOM 3759 C CA . ASP A 1 465 ? -26.921 11.798 -4.189 1.00 73.88 465 ASP A CA 1
ATOM 3760 C C . ASP A 1 465 ? -25.495 11.287 -4.479 1.00 73.88 465 ASP A C 1
ATOM 3762 O O . ASP A 1 465 ? -25.132 11.023 -5.626 1.00 73.88 465 ASP A O 1
ATOM 3766 N N . ARG A 1 466 ? -24.652 11.168 -3.447 1.00 84.50 466 ARG A N 1
ATOM 3767 C CA . ARG A 1 466 ? -23.263 10.720 -3.583 1.00 84.50 466 ARG A CA 1
ATOM 3768 C C . ARG A 1 466 ? -23.150 9.205 -3.440 1.00 84.50 466 ARG A C 1
ATOM 3770 O O . ARG A 1 466 ? -24.018 8.528 -2.893 1.00 84.50 466 ARG A O 1
ATOM 3777 N N . ARG A 1 467 ? -22.026 8.677 -3.922 1.00 91.25 467 ARG A N 1
ATOM 3778 C CA . ARG A 1 467 ? -21.710 7.243 -3.929 1.00 91.25 467 ARG A CA 1
ATOM 3779 C C . ARG A 1 467 ? -20.777 6.863 -2.787 1.00 91.25 467 ARG A C 1
ATOM 3781 O O . ARG A 1 467 ? -19.944 7.669 -2.372 1.00 91.25 467 ARG A O 1
ATOM 3788 N N . ALA A 1 468 ? -20.869 5.615 -2.343 1.00 95.06 468 ALA A N 1
ATOM 3789 C CA . ALA A 1 468 ? -19.939 5.014 -1.388 1.00 95.06 468 ALA A CA 1
ATOM 3790 C C . ALA A 1 468 ? -19.121 3.897 -2.049 1.00 95.06 468 ALA A C 1
ATOM 3792 O O . ALA A 1 468 ? -19.564 3.300 -3.031 1.00 95.06 468 ALA A O 1
ATOM 3793 N N . TYR A 1 469 ? -17.924 3.620 -1.527 1.00 97.31 469 TYR A N 1
ATOM 3794 C CA . TYR A 1 469 ? -17.012 2.624 -2.088 1.00 97.31 469 TYR A CA 1
ATOM 3795 C C . TYR A 1 469 ? -17.273 1.214 -1.535 1.00 97.31 469 TYR A C 1
ATOM 3797 O O . TYR A 1 469 ? -17.142 0.960 -0.334 1.00 97.31 469 TYR A O 1
ATOM 3805 N N . PHE A 1 470 ? -17.589 0.284 -2.433 1.00 97.94 470 PHE A N 1
ATOM 3806 C CA . PHE A 1 470 ? -17.830 -1.133 -2.177 1.00 97.94 470 PHE A CA 1
ATOM 3807 C C . PHE A 1 470 ? -16.716 -1.991 -2.784 1.00 97.94 470 PHE A C 1
ATOM 3809 O O . PHE A 1 470 ? -16.226 -1.718 -3.880 1.00 97.94 470 PHE A O 1
ATOM 3816 N N . VAL A 1 471 ? -16.333 -3.053 -2.070 1.00 97.25 471 VAL A N 1
ATOM 3817 C CA . VAL A 1 471 ? -15.299 -4.002 -2.506 1.00 97.25 471 VAL A CA 1
ATOM 3818 C C . VAL A 1 471 ? -15.554 -5.390 -1.899 1.00 97.25 471 VAL A C 1
ATOM 3820 O O . VAL A 1 471 ? -15.028 -5.735 -0.846 1.00 97.25 471 VAL A O 1
ATOM 3823 N N . HIS A 1 472 ? -16.436 -6.183 -2.517 1.00 96.81 472 HIS A N 1
ATOM 3824 C CA . HIS A 1 472 ? -16.866 -7.476 -1.958 1.00 96.81 472 HIS A CA 1
ATOM 3825 C C . HIS A 1 472 ? -17.398 -8.458 -3.015 1.00 96.81 472 HIS A C 1
ATOM 3827 O O . HIS A 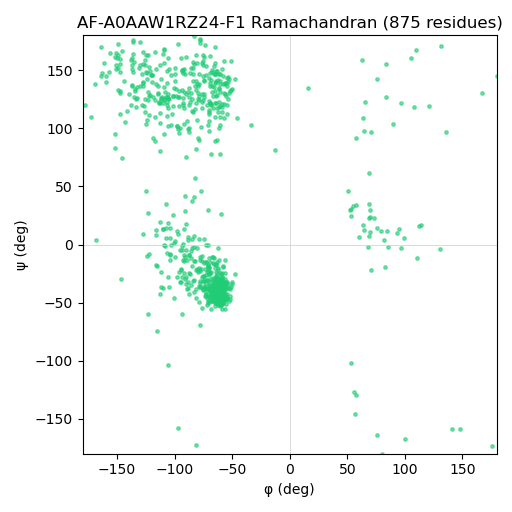1 472 ? -18.001 -8.063 -4.011 1.00 96.81 472 HIS A O 1
ATOM 3833 N N . SER A 1 473 ? -17.204 -9.761 -2.781 1.00 96.38 473 SER A N 1
ATOM 3834 C CA . SER A 1 473 ? -17.819 -10.832 -3.593 1.00 96.38 473 SER A CA 1
ATOM 3835 C C . SER A 1 473 ? -19.128 -11.360 -3.007 1.00 96.38 473 SER A C 1
ATOM 3837 O O . SER A 1 473 ? -19.936 -11.942 -3.732 1.00 96.38 473 SER A O 1
ATOM 3839 N N . TYR A 1 474 ? -19.321 -11.163 -1.702 1.00 96.31 474 TYR A N 1
ATOM 3840 C CA . TYR A 1 474 ? -20.440 -11.692 -0.933 1.00 96.31 474 TYR A CA 1
ATOM 3841 C C . TYR A 1 474 ? -21.245 -10.561 -0.302 1.00 96.31 474 TYR A C 1
ATOM 3843 O O . TYR A 1 474 ? -20.674 -9.535 0.069 1.00 96.31 474 TYR A O 1
ATOM 3851 N N . CYS A 1 475 ? -22.557 -10.727 -0.187 1.00 96.38 475 CYS A N 1
ATOM 3852 C CA . CYS A 1 475 ? -23.464 -9.735 0.382 1.00 96.38 475 CYS A CA 1
ATOM 3853 C C . CYS A 1 475 ? -24.671 -10.408 1.049 1.00 96.38 475 CYS A C 1
ATOM 3855 O O . CYS A 1 475 ? -24.979 -11.564 0.764 1.00 96.38 475 CYS A O 1
ATOM 3857 N N . ALA A 1 476 ? -25.350 -9.689 1.941 1.00 96.88 476 ALA A N 1
ATOM 3858 C CA . ALA A 1 476 ? -26.651 -10.102 2.462 1.00 96.88 476 ALA A CA 1
ATOM 3859 C C . ALA A 1 476 ? -27.778 -9.478 1.629 1.00 96.88 476 ALA A C 1
ATOM 3861 O O . ALA A 1 476 ? -27.638 -8.358 1.131 1.00 96.88 476 ALA A O 1
ATOM 3862 N N . THR A 1 477 ? -28.908 -10.172 1.515 1.00 94.56 477 THR A N 1
ATOM 3863 C CA . THR A 1 477 ? -30.104 -9.685 0.817 1.00 94.56 477 THR A CA 1
ATOM 3864 C C . THR A 1 477 ? -31.180 -9.221 1.803 1.00 94.56 477 THR A C 1
ATOM 3866 O O . THR A 1 477 ? -31.308 -9.784 2.898 1.00 94.56 477 THR A O 1
ATOM 3869 N N . PRO A 1 478 ? -31.958 -8.180 1.453 1.00 93.06 478 PRO A N 1
ATOM 3870 C CA . PRO A 1 478 ? -33.107 -7.782 2.255 1.00 93.06 478 PRO A CA 1
ATOM 3871 C C . PRO A 1 478 ? -34.192 -8.867 2.183 1.00 93.06 478 PRO A C 1
ATOM 3873 O O . PRO A 1 478 ? -34.561 -9.328 1.103 1.00 93.06 478 PRO A O 1
ATOM 3876 N N . THR A 1 479 ? -34.718 -9.275 3.336 1.00 94.00 479 THR A N 1
ATOM 3877 C CA . THR A 1 479 ? -35.800 -10.261 3.460 1.00 94.00 479 THR A CA 1
ATOM 3878 C C . THR A 1 479 ? -36.817 -9.798 4.506 1.00 94.00 479 THR A C 1
ATOM 3880 O O . THR A 1 479 ? -36.465 -9.008 5.382 1.00 94.00 479 THR A O 1
ATOM 3883 N N . PRO A 1 480 ? -38.055 -10.326 4.505 1.00 92.75 480 PRO A N 1
ATOM 3884 C CA . PRO A 1 480 ? -39.023 -10.020 5.562 1.00 92.75 480 PRO A CA 1
ATOM 3885 C C . PRO A 1 480 ? -38.551 -10.382 6.978 1.00 92.75 480 PRO A C 1
ATOM 3887 O O . PRO A 1 480 ? -39.103 -9.881 7.944 1.00 92.75 480 PRO A O 1
ATOM 3890 N N . ALA A 1 481 ? -37.557 -11.266 7.122 1.00 93.75 481 ALA A N 1
ATOM 3891 C CA . ALA A 1 481 ? -37.024 -11.659 8.425 1.00 93.75 481 ALA A CA 1
ATOM 3892 C C . ALA A 1 481 ? -35.970 -10.678 8.974 1.00 93.75 481 ALA A C 1
ATOM 3894 O O . ALA A 1 481 ? -35.618 -10.768 10.147 1.00 93.75 481 ALA A O 1
ATOM 3895 N N . ASN A 1 482 ? -35.436 -9.774 8.144 1.00 94.94 482 ASN A N 1
ATOM 3896 C CA . ASN A 1 482 ? -34.387 -8.828 8.538 1.00 94.94 482 ASN A CA 1
ATOM 3897 C C . ASN A 1 482 ? -34.714 -7.361 8.210 1.00 94.94 482 ASN A C 1
ATOM 3899 O O . ASN A 1 482 ? -33.858 -6.493 8.384 1.00 94.94 482 ASN A O 1
ATOM 3903 N N . ASP A 1 483 ? -35.943 -7.062 7.787 1.00 92.00 483 ASP A N 1
ATOM 3904 C CA . ASP A 1 483 ? -36.394 -5.722 7.392 1.00 92.00 483 ASP A CA 1
ATOM 3905 C C . ASP A 1 483 ? -36.232 -4.672 8.505 1.00 92.00 483 ASP A C 1
ATOM 3907 O O . ASP A 1 483 ? -35.859 -3.526 8.238 1.00 92.00 483 ASP A O 1
ATOM 3911 N N . ASP A 1 484 ? -36.410 -5.069 9.764 1.00 91.38 484 ASP A N 1
ATOM 3912 C CA . ASP A 1 484 ? -36.208 -4.245 10.954 1.00 91.38 484 ASP A CA 1
ATOM 3913 C C . ASP A 1 484 ? -34.774 -3.721 11.070 1.00 91.38 484 ASP A C 1
ATOM 3915 O O . ASP A 1 484 ? -34.564 -2.602 11.545 1.00 91.38 484 ASP A O 1
ATOM 3919 N N . TRP A 1 485 ? -33.802 -4.465 10.541 1.00 95.12 485 TRP A N 1
ATOM 3920 C CA . TRP A 1 485 ? -32.395 -4.084 10.527 1.00 95.12 485 TRP A CA 1
ATOM 3921 C C . TRP A 1 485 ? -32.010 -3.265 9.302 1.00 95.12 485 TRP A C 1
ATOM 3923 O O . TRP A 1 485 ? -31.129 -2.417 9.402 1.00 95.12 485 TRP A O 1
ATOM 3933 N N . VAL A 1 486 ? -32.628 -3.491 8.141 1.00 95.50 486 VAL A N 1
ATOM 3934 C CA . VAL A 1 486 ? -32.207 -2.836 6.893 1.00 95.50 486 VAL A CA 1
ATOM 3935 C C . VAL A 1 486 ? -32.411 -1.320 6.988 1.00 95.50 486 VAL A C 1
ATOM 3937 O O . VAL A 1 486 ? -33.516 -0.829 7.231 1.00 95.50 486 VAL A O 1
ATOM 3940 N N . LEU A 1 487 ? -31.318 -0.572 6.804 1.00 94.50 487 LEU A N 1
ATOM 3941 C CA . LEU A 1 487 ? -31.313 0.891 6.760 1.00 94.50 487 LEU A CA 1
ATOM 3942 C C . LEU A 1 487 ? -31.267 1.397 5.313 1.00 94.50 487 LEU A C 1
ATOM 3944 O O . LEU A 1 487 ? -32.022 2.300 4.947 1.00 94.50 487 LEU A O 1
ATOM 3948 N N . ALA A 1 488 ? -30.386 0.819 4.499 1.00 94.19 488 ALA A N 1
ATOM 3949 C CA . ALA A 1 488 ? -30.248 1.151 3.088 1.00 94.19 488 ALA A CA 1
ATOM 3950 C C . ALA A 1 488 ? -29.833 -0.077 2.276 1.00 94.19 488 ALA A C 1
ATOM 3952 O O . ALA A 1 488 ? -29.078 -0.931 2.756 1.00 94.19 488 ALA A O 1
ATOM 3953 N N . THR A 1 489 ? -30.285 -0.127 1.029 1.00 94.62 489 THR A N 1
ATOM 3954 C CA . THR A 1 489 ? -29.862 -1.107 0.027 1.00 94.62 489 THR A CA 1
ATOM 3955 C C . THR A 1 489 ? -29.012 -0.443 -1.049 1.00 94.62 489 THR A C 1
ATOM 3957 O O . THR A 1 489 ? -28.924 0.780 -1.134 1.00 94.62 489 THR A O 1
ATOM 3960 N N . SER A 1 490 ? -28.356 -1.254 -1.865 1.00 94.00 490 SER A N 1
ATOM 3961 C CA . SER A 1 490 ? -27.746 -0.826 -3.122 1.00 94.00 490 SER A CA 1
ATOM 3962 C C . SER A 1 490 ? -28.040 -1.880 -4.187 1.00 94.00 490 SER A C 1
ATOM 3964 O O . SER A 1 490 ? -28.358 -3.026 -3.854 1.00 94.00 490 SER A O 1
ATOM 3966 N N . HIS A 1 491 ? -27.964 -1.489 -5.457 1.00 92.50 491 HIS A N 1
ATOM 3967 C CA . HIS A 1 491 ? -28.315 -2.347 -6.582 1.00 92.50 491 HIS A CA 1
ATOM 3968 C C . HIS A 1 491 ? -27.076 -2.742 -7.393 1.00 92.50 491 HIS A C 1
ATOM 3970 O O . HIS A 1 491 ? -26.314 -1.891 -7.860 1.00 92.50 491 HIS A O 1
ATOM 3976 N N . TYR A 1 492 ? -26.896 -4.046 -7.607 1.00 93.31 492 TYR A N 1
ATOM 3977 C CA . TYR A 1 492 ? -25.872 -4.606 -8.491 1.00 93.31 492 TYR A CA 1
ATOM 3978 C C . TYR A 1 492 ? -26.382 -5.880 -9.176 1.00 93.31 492 TYR A C 1
ATOM 3980 O O . TYR A 1 492 ? -26.076 -6.995 -8.761 1.00 93.31 492 TYR A O 1
ATOM 3988 N N . GLY A 1 493 ? -27.270 -5.721 -10.166 1.00 91.31 493 GLY A N 1
ATOM 3989 C CA . GLY A 1 493 ? -28.007 -6.825 -10.808 1.00 91.31 493 GLY A CA 1
ATOM 3990 C C . GLY A 1 493 ? -29.074 -7.465 -9.908 1.00 91.31 493 GLY A C 1
ATOM 3991 O O . GLY A 1 493 ? -30.033 -8.057 -10.393 1.00 91.31 493 GLY A O 1
ATOM 3992 N N . MET A 1 494 ? -28.926 -7.295 -8.599 1.00 92.31 494 MET A N 1
ATOM 3993 C CA . MET A 1 494 ? -29.861 -7.616 -7.535 1.00 92.31 494 MET A CA 1
ATOM 3994 C C . MET A 1 494 ? -29.700 -6.593 -6.406 1.00 92.31 494 MET A C 1
ATOM 3996 O O . MET A 1 494 ? -28.648 -5.957 -6.287 1.00 92.31 494 MET A O 1
ATOM 4000 N N . ASP A 1 495 ? -30.722 -6.464 -5.565 1.00 93.31 495 ASP A N 1
ATOM 4001 C CA . ASP A 1 495 ? -30.643 -5.625 -4.373 1.00 93.31 495 ASP A CA 1
ATOM 4002 C C . ASP A 1 495 ? -29.900 -6.358 -3.257 1.00 93.31 495 ASP A C 1
ATOM 4004 O O . ASP A 1 495 ? -30.142 -7.537 -2.984 1.00 93.31 495 ASP A O 1
ATOM 4008 N N . PHE A 1 496 ? -29.008 -5.640 -2.584 1.00 96.00 496 PHE A N 1
ATOM 4009 C CA . PHE A 1 496 ? -28.286 -6.140 -1.423 1.00 96.00 496 PHE A CA 1
ATOM 4010 C C . PHE A 1 496 ? -28.252 -5.097 -0.308 1.00 96.00 496 PHE A C 1
ATOM 4012 O O . PHE A 1 496 ? -28.411 -3.894 -0.533 1.00 96.00 496 PHE A O 1
ATOM 4019 N N . VAL A 1 497 ? -28.052 -5.564 0.921 1.00 97.25 497 VAL A N 1
ATOM 4020 C CA . VAL A 1 497 ? -27.990 -4.721 2.115 1.00 97.25 497 VAL A CA 1
ATOM 4021 C C . VAL A 1 497 ? -26.700 -3.901 2.090 1.00 97.25 497 VAL A C 1
ATOM 4023 O O . VAL A 1 497 ? -25.599 -4.445 2.175 1.00 97.25 497 VAL A O 1
ATOM 4026 N N . ALA A 1 498 ? -26.840 -2.579 1.995 1.00 96.69 498 ALA A N 1
ATOM 4027 C CA . ALA A 1 498 ? -25.719 -1.645 1.989 1.00 96.69 498 ALA A CA 1
ATOM 4028 C C . ALA A 1 498 ? -25.424 -1.080 3.384 1.00 96.69 498 ALA A C 1
ATOM 4030 O O . ALA A 1 498 ? -24.264 -0.812 3.704 1.00 96.69 498 ALA A O 1
ATOM 4031 N N . ALA A 1 499 ? -26.453 -0.914 4.217 1.00 97.38 499 ALA A N 1
ATOM 4032 C CA . ALA A 1 499 ? -26.320 -0.512 5.611 1.00 97.38 499 ALA A CA 1
ATOM 4033 C C . ALA A 1 499 ? -27.461 -1.070 6.473 1.00 97.38 499 ALA A C 1
ATOM 4035 O O . ALA A 1 499 ? -28.588 -1.236 5.996 1.00 97.38 499 ALA A O 1
ATOM 4036 N N . ILE A 1 500 ? -27.179 -1.292 7.757 1.00 96.25 500 ILE A N 1
ATOM 4037 C CA . ILE A 1 500 ? -28.147 -1.738 8.772 1.00 96.25 500 ILE A CA 1
ATOM 4038 C C . ILE A 1 500 ? -28.173 -0.794 9.975 1.00 96.25 500 ILE A C 1
ATOM 4040 O O . ILE A 1 500 ? -27.183 -0.117 10.266 1.00 96.25 500 ILE A O 1
ATOM 4044 N N . ARG A 1 501 ? -29.308 -0.772 10.678 1.00 94.81 501 ARG A N 1
ATOM 4045 C CA . ARG A 1 501 ? -29.494 -0.096 11.961 1.00 94.81 501 ARG A CA 1
ATOM 4046 C C . ARG A 1 501 ? -30.495 -0.833 12.850 1.00 94.81 501 ARG A C 1
ATOM 4048 O O . ARG A 1 501 ? -31.626 -1.055 12.427 1.00 94.81 501 ARG A O 1
ATOM 4055 N N . GLN A 1 502 ? -30.136 -1.048 14.115 1.00 92.19 502 GLN A N 1
ATOM 4056 C CA . GLN A 1 502 ? -31.079 -1.363 15.193 1.00 92.19 502 GLN A CA 1
ATOM 4057 C C . GLN A 1 502 ? -30.654 -0.647 16.485 1.00 92.19 502 GLN A C 1
ATOM 4059 O O . GLN A 1 502 ? -29.588 -0.915 17.031 1.00 92.19 502 GLN A O 1
ATOM 4064 N N . GLY A 1 503 ? -31.464 0.297 16.976 1.00 89.12 503 GLY A N 1
ATOM 4065 C CA . GLY A 1 503 ? -31.027 1.189 18.060 1.00 89.12 503 GLY A CA 1
ATOM 4066 C C . GLY A 1 503 ? -29.762 1.965 17.664 1.00 89.12 503 GLY A C 1
ATOM 4067 O O . GLY A 1 503 ? -29.720 2.526 16.568 1.00 89.12 503 GLY A O 1
ATOM 4068 N N . ASP A 1 504 ? -28.734 1.944 18.520 1.00 91.19 504 ASP A N 1
ATOM 4069 C CA . ASP A 1 504 ? -27.421 2.555 18.249 1.00 91.19 504 ASP A CA 1
ATOM 4070 C C . ASP A 1 504 ? -26.432 1.608 17.532 1.00 91.19 504 ASP A C 1
ATOM 4072 O O . ASP A 1 504 ? -25.282 1.978 17.267 1.00 91.19 504 ASP A O 1
ATOM 4076 N N . VAL A 1 505 ? -26.869 0.397 17.174 1.00 95.62 505 VAL A N 1
ATOM 4077 C CA . VAL A 1 505 ? -26.084 -0.557 16.382 1.00 95.62 505 VAL A CA 1
ATOM 4078 C C . VAL A 1 505 ? -26.217 -0.201 14.911 1.00 95.62 505 VAL A C 1
ATOM 4080 O O . VAL A 1 505 ? -27.301 -0.295 14.340 1.00 95.62 505 VAL A O 1
ATOM 4083 N N . HIS A 1 506 ? -25.104 0.165 14.290 1.00 96.69 506 HIS A N 1
ATOM 4084 C CA . HIS A 1 506 ? -25.003 0.509 12.881 1.00 96.69 506 HIS A CA 1
ATOM 4085 C C . HIS A 1 506 ? -23.959 -0.374 12.198 1.00 96.69 506 HIS A C 1
ATOM 4087 O O . HIS A 1 506 ? -22.945 -0.743 12.792 1.00 96.69 506 HIS A O 1
ATOM 4093 N N . ALA A 1 507 ? -24.166 -0.688 10.922 1.00 97.69 507 ALA A N 1
ATOM 4094 C CA . ALA A 1 507 ? -23.098 -1.251 10.107 1.00 97.69 507 ALA A CA 1
ATOM 4095 C C . ALA A 1 507 ? -23.257 -0.887 8.629 1.00 97.69 507 ALA A C 1
ATOM 4097 O O . ALA A 1 507 ? -24.373 -0.645 8.164 1.00 97.69 507 ALA A O 1
ATOM 4098 N N . THR A 1 508 ? -22.150 -0.872 7.887 1.00 97.88 508 THR A N 1
ATOM 4099 C CA . THR A 1 508 ? -22.111 -0.571 6.449 1.00 97.88 508 THR A CA 1
ATOM 4100 C C . THR A 1 508 ? -21.372 -1.664 5.687 1.00 97.88 508 THR A C 1
ATOM 4102 O O . THR A 1 508 ? -20.336 -2.146 6.132 1.00 97.88 508 THR A O 1
ATOM 4105 N N . GLN A 1 509 ? -21.882 -2.054 4.519 1.00 98.06 509 GLN A N 1
ATOM 4106 C CA . GLN A 1 509 ? -21.198 -2.985 3.615 1.00 98.06 509 GLN A CA 1
ATOM 4107 C C . GLN A 1 509 ? -20.081 -2.271 2.843 1.00 98.06 509 GLN A C 1
ATOM 4109 O O . GLN A 1 509 ? -19.050 -2.871 2.543 1.00 98.06 509 GLN A O 1
ATOM 4114 N N . PHE A 1 510 ? -20.279 -0.990 2.531 1.00 97.31 510 PHE A N 1
ATOM 4115 C CA . PHE A 1 510 ? -19.244 -0.122 1.980 1.00 97.31 510 PHE A CA 1
ATOM 4116 C C . PHE A 1 510 ? -18.235 0.306 3.055 1.00 97.31 510 PHE A C 1
ATOM 4118 O O . PHE A 1 510 ? -18.510 0.233 4.257 1.00 97.31 510 PHE A O 1
ATOM 4125 N N . HIS A 1 511 ? -17.084 0.799 2.600 1.00 97.62 511 HIS A N 1
ATOM 4126 C CA . HIS A 1 511 ? -15.992 1.300 3.434 1.00 97.62 511 HIS A CA 1
ATOM 4127 C C . HIS A 1 511 ? -16.060 2.829 3.562 1.00 97.62 511 HIS A C 1
ATOM 4129 O O . HIS A 1 511 ? -15.622 3.533 2.642 1.00 97.62 511 HIS A O 1
ATOM 4135 N N . PRO A 1 512 ? -16.603 3.396 4.657 1.00 96.81 512 PRO A N 1
ATOM 4136 C CA . PRO A 1 512 ? -16.654 4.845 4.827 1.00 96.81 512 PRO A CA 1
ATOM 4137 C C . PRO A 1 512 ? -15.248 5.474 4.870 1.00 96.81 512 PRO A C 1
ATOM 4139 O O . PRO A 1 512 ? -15.011 6.521 4.280 1.00 96.81 512 PRO A O 1
ATOM 4142 N N . GLU A 1 513 ? -14.253 4.801 5.435 1.00 96.56 513 GLU A N 1
ATOM 4143 C CA . GLU A 1 513 ? -12.854 5.243 5.422 1.00 96.56 513 GLU A CA 1
ATOM 4144 C C . GLU A 1 513 ? -12.209 5.251 4.021 1.00 96.56 513 GLU A C 1
ATOM 4146 O O . GLU A 1 513 ? -11.113 5.784 3.850 1.00 96.56 513 GLU A O 1
ATOM 4151 N N . LYS A 1 514 ? -12.879 4.663 3.019 1.00 97.06 514 LYS A N 1
ATOM 4152 C CA . LYS A 1 514 ? -12.480 4.668 1.600 1.00 97.06 514 LYS A CA 1
ATOM 4153 C C . LYS A 1 514 ? -13.469 5.380 0.685 1.00 97.06 514 LYS A C 1
ATOM 4155 O O . LYS A 1 514 ? -13.311 5.340 -0.532 1.00 97.06 514 LYS A O 1
ATOM 4160 N N . SER A 1 515 ? -14.469 6.042 1.262 1.00 95.75 515 SER A N 1
ATOM 4161 C CA . SER A 1 515 ? -15.509 6.759 0.522 1.00 95.75 515 SER A CA 1
ATOM 4162 C C . SER A 1 515 ? -15.271 8.276 0.502 1.00 95.75 515 SER A C 1
ATOM 4164 O O . SER A 1 515 ? -16.218 9.056 0.394 1.00 95.75 515 SER A O 1
ATOM 4166 N N . GLY A 1 516 ? -14.015 8.717 0.642 1.00 93.06 516 GLY A N 1
ATOM 4167 C CA . GLY A 1 516 ? -13.642 10.130 0.613 1.00 93.06 516 GLY A CA 1
ATOM 4168 C C . GLY A 1 516 ? -14.375 10.979 1.668 1.00 93.06 516 GLY A C 1
ATOM 4169 O O . GLY A 1 516 ? -14.682 10.492 2.760 1.00 93.06 516 GLY A O 1
ATOM 4170 N N . PRO A 1 517 ? -14.698 12.250 1.356 1.00 91.38 517 PRO A N 1
ATOM 4171 C CA . PRO A 1 517 ? -15.403 13.142 2.280 1.00 91.38 517 PRO A CA 1
ATOM 4172 C C . PRO A 1 517 ? -16.776 12.627 2.736 1.00 91.38 517 PRO A C 1
ATOM 4174 O O . PRO A 1 517 ? -17.185 12.896 3.864 1.00 91.38 517 PRO A O 1
ATOM 4177 N N . VAL A 1 518 ? -17.487 11.877 1.880 1.00 90.94 518 VAL A N 1
ATOM 4178 C CA . VAL A 1 518 ? -18.791 11.272 2.213 1.00 90.94 518 VAL A CA 1
ATOM 4179 C C . VAL A 1 518 ? -18.640 10.316 3.384 1.00 90.94 518 VAL A C 1
ATOM 4181 O O . VAL A 1 518 ? -19.364 10.407 4.370 1.00 90.94 518 VAL A O 1
ATOM 4184 N N . GLY A 1 519 ? -17.677 9.404 3.292 1.00 94.19 519 GLY A N 1
ATOM 4185 C CA . GLY A 1 519 ? -17.509 8.391 4.317 1.00 94.19 519 GLY A CA 1
ATOM 4186 C C . GLY A 1 519 ? -16.901 8.923 5.614 1.00 94.19 519 GLY A C 1
ATOM 4187 O O . GLY A 1 519 ? -17.300 8.475 6.688 1.00 94.19 519 GLY A O 1
ATOM 4188 N N . LEU A 1 520 ? -16.046 9.951 5.556 1.00 94.50 520 LEU A N 1
ATOM 4189 C CA . LEU A 1 520 ? -15.614 10.664 6.765 1.00 94.50 520 LEU A CA 1
ATOM 4190 C C . LEU A 1 520 ? -16.799 11.289 7.511 1.00 94.50 520 LEU A C 1
ATOM 4192 O O . LEU A 1 520 ? -16.864 11.187 8.732 1.00 94.50 520 LEU A O 1
ATOM 4196 N N . ALA A 1 521 ? -17.766 11.867 6.791 1.00 92.94 521 ALA A N 1
ATOM 4197 C CA . ALA A 1 521 ? -18.972 12.421 7.401 1.00 92.94 521 ALA A CA 1
ATOM 4198 C C . ALA A 1 521 ? -19.872 11.341 8.034 1.00 92.94 521 ALA A C 1
ATOM 4200 O O . ALA A 1 521 ? -20.527 11.607 9.040 1.00 92.94 521 ALA A O 1
ATOM 4201 N N . ILE A 1 522 ? -19.896 10.122 7.480 1.00 94.06 522 ILE A N 1
ATOM 4202 C CA . ILE A 1 522 ? -20.597 8.971 8.079 1.00 94.06 522 ILE A CA 1
ATOM 4203 C C . ILE A 1 522 ? -19.941 8.586 9.410 1.00 94.06 522 ILE A C 1
ATOM 4205 O O . ILE A 1 522 ? -20.631 8.440 10.419 1.00 94.06 522 ILE A O 1
ATOM 4209 N N . ILE A 1 523 ? -18.609 8.463 9.435 1.00 95.44 523 ILE A N 1
ATOM 4210 C CA . ILE A 1 523 ? -17.867 8.141 10.663 1.00 95.44 523 ILE A CA 1
ATOM 4211 C C . ILE A 1 523 ? -18.081 9.243 11.707 1.00 95.44 523 ILE A C 1
ATOM 4213 O O . ILE A 1 523 ? -18.422 8.939 12.846 1.00 95.44 523 ILE A O 1
ATOM 4217 N N . ASP A 1 524 ? -17.958 10.513 11.321 1.00 93.88 524 ASP A N 1
ATOM 4218 C CA . ASP A 1 524 ? -18.186 11.652 12.216 1.00 93.88 524 ASP A CA 1
ATOM 4219 C C . ASP A 1 524 ? -19.603 11.652 12.812 1.00 93.88 524 ASP A C 1
ATOM 4221 O O . ASP A 1 524 ? -19.777 11.833 14.017 1.00 93.88 524 ASP A O 1
ATOM 4225 N N . SER A 1 525 ? -20.617 11.344 11.998 1.00 92.19 525 SER A N 1
ATOM 4226 C CA . SER A 1 525 ? -22.012 11.270 12.451 1.00 92.19 525 SER A CA 1
ATOM 4227 C C . SER A 1 525 ? -22.224 10.188 13.517 1.00 92.19 525 SER A C 1
ATOM 4229 O O . SER A 1 525 ? -22.941 10.420 14.488 1.00 92.19 525 SER A O 1
ATOM 4231 N N . PHE A 1 526 ? -21.571 9.029 13.388 1.00 93.62 526 PHE A N 1
ATOM 4232 C CA . PHE A 1 526 ? -21.581 7.986 14.424 1.00 93.62 526 PHE A CA 1
ATOM 4233 C C . PHE A 1 526 ? -20.832 8.421 15.699 1.00 93.62 526 PHE A C 1
ATOM 4235 O O . PHE A 1 526 ? -21.259 8.175 16.833 1.00 93.62 526 PHE A O 1
ATOM 4242 N N . LEU A 1 527 ? -19.699 9.103 15.544 1.00 91.81 527 LEU A N 1
ATOM 4243 C CA . LEU A 1 527 ? -18.881 9.534 16.678 1.00 91.81 527 LEU A CA 1
ATOM 4244 C C . LEU A 1 527 ? -19.508 10.686 17.460 1.00 91.81 527 LEU A C 1
ATOM 4246 O O . LEU A 1 527 ? -19.314 10.755 18.673 1.00 91.81 527 LEU A O 1
ATOM 4250 N N . ASN A 1 528 ? -20.336 11.503 16.817 1.00 87.06 528 ASN A N 1
ATOM 4251 C CA . ASN A 1 528 ? -21.043 12.616 17.448 1.00 87.06 528 ASN A CA 1
ATOM 4252 C C . ASN A 1 528 ? -22.511 12.306 17.777 1.00 87.06 528 ASN A C 1
ATOM 4254 O O . ASN A 1 528 ? -23.208 13.167 18.310 1.00 87.06 528 ASN A O 1
ATOM 4258 N N . SER A 1 529 ? -23.001 11.090 17.506 1.00 77.62 529 SER A N 1
ATOM 4259 C CA . SER A 1 529 ? -24.322 10.690 17.983 1.00 77.62 529 SER A CA 1
ATOM 4260 C C . SER A 1 529 ? -24.280 10.517 19.503 1.00 77.62 529 SER A C 1
ATOM 4262 O O . SER A 1 529 ? -23.708 9.553 20.026 1.00 77.62 529 SER A O 1
ATOM 4264 N N . ASP A 1 530 ? -24.867 11.462 20.230 1.00 58.72 530 ASP A N 1
ATOM 4265 C CA . ASP A 1 530 ? -25.256 11.254 21.618 1.00 58.72 530 ASP A CA 1
ATOM 4266 C C . ASP A 1 530 ? -26.430 10.273 21.569 1.00 58.72 530 ASP A C 1
ATOM 4268 O O . ASP A 1 530 ? -27.474 10.642 21.027 1.00 58.72 530 ASP A O 1
ATOM 4272 N N . GLY A 1 531 ? -26.283 9.048 22.095 1.00 52.41 531 GLY A N 1
ATOM 4273 C CA . GLY A 1 531 ? -27.289 7.955 22.107 1.00 52.41 531 GLY A CA 1
ATOM 4274 C C . GLY A 1 531 ? -28.623 8.271 22.821 1.00 52.41 531 GLY A C 1
ATOM 4275 O O . GLY A 1 531 ? -29.294 7.407 23.368 1.00 52.41 531 GLY A O 1
ATOM 4276 N N . SER A 1 532 ? -28.988 9.551 22.880 1.00 43.06 532 SER A N 1
ATOM 4277 C CA . SER A 1 532 ? -30.199 10.160 23.412 1.00 43.06 532 SER A CA 1
ATOM 4278 C C . SER A 1 532 ? -31.125 10.721 22.322 1.00 43.06 532 SER A C 1
ATOM 4280 O O . SER A 1 532 ? -32.186 11.258 22.655 1.00 43.06 532 SER A O 1
ATOM 4282 N N . THR A 1 533 ? -30.765 10.628 21.033 1.00 41.75 533 THR A N 1
ATOM 4283 C CA . THR A 1 533 ? -31.608 11.170 19.956 1.00 41.75 533 THR A CA 1
ATOM 4284 C C . THR A 1 533 ? -32.875 10.325 19.812 1.00 41.75 533 THR A C 1
ATOM 4286 O O . THR A 1 533 ? -32.883 9.263 19.196 1.00 41.75 533 THR A O 1
ATOM 4289 N N . LYS A 1 534 ? -33.975 10.790 20.417 1.00 37.59 534 LYS A N 1
ATOM 4290 C CA . LYS A 1 534 ? -35.282 10.136 20.306 1.00 37.59 534 LYS A CA 1
ATOM 4291 C C . LYS A 1 534 ? -35.728 10.126 18.833 1.00 37.59 534 LYS A C 1
ATOM 4293 O O . LYS A 1 534 ? -35.686 11.189 18.205 1.00 37.59 534 LYS A O 1
ATOM 4298 N N . PRO A 1 535 ? -36.232 8.993 18.300 1.00 41.66 535 PRO A N 1
ATOM 4299 C CA . PRO A 1 535 ? -36.700 8.882 16.911 1.00 41.66 535 PRO A CA 1
ATOM 4300 C C . PRO A 1 535 ? -37.683 9.993 16.500 1.00 41.66 535 PRO A C 1
ATOM 4302 O O . PRO A 1 535 ? -37.670 10.465 15.365 1.00 41.66 535 PRO A O 1
ATOM 4305 N N . GLU A 1 536 ? -38.490 10.462 17.453 1.00 40.09 536 GLU A N 1
ATOM 4306 C CA . GLU A 1 536 ? -39.524 11.487 17.276 1.00 40.09 536 GLU A CA 1
ATOM 4307 C C . GLU A 1 536 ? -38.973 12.884 16.931 1.00 40.09 536 GLU A C 1
ATOM 4309 O O . GLU A 1 536 ? -39.646 13.645 16.242 1.00 40.09 536 GLU A O 1
ATOM 4314 N N . GLN A 1 537 ? -37.752 13.238 17.355 1.00 39.28 537 GLN A N 1
ATOM 4315 C CA . GLN A 1 537 ? -37.175 14.564 17.074 1.00 39.28 537 GLN A CA 1
ATOM 4316 C C . GLN A 1 537 ? -36.522 14.652 15.689 1.00 39.28 537 GLN A C 1
ATOM 4318 O O . GLN A 1 537 ? -36.571 15.710 15.065 1.00 39.28 537 GLN A O 1
ATOM 4323 N N . VAL A 1 538 ? -35.982 13.542 15.175 1.00 46.59 538 VAL A N 1
ATOM 4324 C CA . VAL A 1 538 ? -35.490 13.453 13.788 1.00 46.59 538 VAL A CA 1
ATOM 4325 C C . VAL A 1 538 ? -36.673 13.389 12.813 1.00 46.59 538 VAL A C 1
ATOM 4327 O O . VAL A 1 538 ? -36.656 14.050 11.778 1.00 46.59 538 VAL A O 1
ATOM 4330 N N . ALA A 1 539 ? -37.752 12.687 13.185 1.00 38.56 539 ALA A N 1
ATOM 4331 C CA . ALA A 1 539 ? -39.006 12.669 12.427 1.00 38.56 539 ALA A CA 1
ATOM 4332 C C . ALA A 1 539 ? -39.712 14.042 12.378 1.00 38.56 539 ALA A C 1
ATOM 4334 O O . ALA A 1 539 ? -40.367 14.356 11.393 1.00 38.56 539 ALA A O 1
ATOM 4335 N N . ALA A 1 540 ? -39.557 14.899 13.394 1.00 36.06 540 ALA A N 1
ATOM 4336 C CA . ALA A 1 540 ? -40.173 16.232 13.409 1.00 36.06 540 ALA A CA 1
ATOM 4337 C C . ALA A 1 540 ? -39.504 17.247 12.456 1.00 36.06 540 ALA A C 1
ATOM 4339 O O . ALA A 1 540 ? -40.140 18.229 12.075 1.00 36.06 540 ALA A O 1
ATOM 4340 N N . GLN A 1 541 ? -38.245 17.026 12.057 1.00 37.69 541 GLN A N 1
ATOM 4341 C CA . GLN A 1 541 ? -37.550 17.848 11.052 1.00 37.69 541 GLN A CA 1
ATOM 4342 C C . GLN A 1 541 ? -37.718 17.327 9.616 1.00 37.69 541 GLN A C 1
ATOM 4344 O O . GLN A 1 541 ? -37.393 18.041 8.669 1.00 37.69 541 GLN A O 1
ATOM 4349 N N . VAL A 1 542 ? -38.262 16.120 9.445 1.00 38.19 542 VAL A N 1
ATOM 4350 C CA . VAL A 1 542 ? -38.577 15.522 8.145 1.00 38.19 542 VAL A CA 1
ATOM 4351 C C . VAL A 1 542 ? -40.088 15.325 8.082 1.00 38.19 542 VAL A C 1
ATOM 4353 O O . VAL A 1 542 ? -40.621 14.306 8.503 1.00 38.19 542 VAL A O 1
ATOM 4356 N N . SER A 1 543 ? -40.809 16.335 7.601 1.00 29.30 543 SER A N 1
ATOM 4357 C CA . SER A 1 543 ? -42.266 16.293 7.474 1.00 29.30 543 SER A CA 1
ATOM 4358 C C . SER A 1 543 ? -42.732 15.208 6.489 1.00 29.30 543 SER A C 1
ATOM 4360 O O . SER A 1 543 ? -42.903 15.482 5.304 1.00 29.30 543 SER A O 1
ATOM 4362 N N . SER A 1 544 ? -42.975 13.992 6.984 1.00 28.28 544 SER A N 1
ATOM 4363 C CA . SER A 1 544 ? -44.069 13.111 6.547 1.00 28.28 544 SER A CA 1
ATOM 4364 C C . SER A 1 544 ? -44.228 11.911 7.494 1.00 28.28 544 SER A C 1
ATOM 4366 O O . SER A 1 544 ? -43.224 11.337 7.919 1.00 28.28 544 SER A O 1
ATOM 4368 N N . PRO A 1 545 ? -45.467 11.513 7.845 1.00 31.53 545 PRO A N 1
ATOM 4369 C CA . PRO A 1 545 ? -45.713 10.323 8.653 1.00 31.53 545 PRO A CA 1
ATOM 4370 C C . PRO A 1 545 ? -45.301 9.071 7.872 1.00 31.53 545 PRO A C 1
ATOM 4372 O O . PRO A 1 545 ? -45.415 9.046 6.649 1.00 31.53 545 PRO A O 1
ATOM 4375 N N . ALA A 1 546 ? -44.820 8.057 8.599 1.00 36.72 546 ALA A N 1
ATOM 4376 C CA . ALA A 1 546 ? -44.350 6.768 8.094 1.00 36.72 546 ALA A CA 1
ATOM 4377 C C . ALA A 1 546 ? -45.127 6.289 6.853 1.00 36.72 546 ALA A C 1
ATOM 4379 O O . ALA A 1 546 ? -46.264 5.823 6.952 1.00 36.72 546 ALA A O 1
ATOM 4380 N N . ALA A 1 547 ? -44.498 6.436 5.686 1.00 30.81 547 ALA A N 1
ATOM 4381 C CA . ALA A 1 547 ? -44.974 5.859 4.442 1.00 30.81 547 ALA A CA 1
ATOM 4382 C C . ALA A 1 547 ? -44.744 4.333 4.465 1.00 30.81 547 ALA A C 1
ATOM 4384 O O . ALA A 1 547 ? -43.843 3.866 5.172 1.00 30.81 547 ALA A O 1
ATOM 4385 N N . PRO A 1 548 ? -45.543 3.541 3.727 1.00 34.34 548 PRO A N 1
ATOM 4386 C CA . PRO A 1 548 ? -45.352 2.095 3.628 1.00 34.34 548 PRO A CA 1
ATOM 4387 C C . PRO A 1 548 ? -43.945 1.750 3.119 1.00 34.34 548 PRO A C 1
ATOM 4389 O O . PRO A 1 548 ? -43.319 2.570 2.451 1.00 34.34 548 PRO A O 1
ATOM 4392 N N . LEU A 1 549 ? -43.472 0.525 3.394 1.00 39.09 549 LEU A N 1
ATOM 4393 C CA . LEU A 1 549 ? -42.250 -0.031 2.796 1.00 39.09 549 LEU A CA 1
ATOM 4394 C C . LEU A 1 549 ? -42.251 0.229 1.275 1.00 39.09 549 LEU A C 1
ATOM 4396 O O . LEU A 1 549 ? -43.050 -0.359 0.546 1.00 39.09 549 LEU A O 1
ATOM 4400 N N . GLY A 1 550 ? -41.382 1.135 0.821 1.00 39.19 550 GLY A N 1
ATOM 4401 C CA . GLY A 1 550 ? -41.347 1.607 -0.563 1.00 39.19 550 GLY A CA 1
ATOM 4402 C C . GLY A 1 550 ? -41.183 3.124 -0.670 1.00 39.19 550 GLY A C 1
ATOM 4403 O O . GLY A 1 550 ? -42.156 3.869 -0.652 1.00 39.19 550 GLY A O 1
ATOM 4404 N N . SER A 1 551 ? -39.929 3.543 -0.860 1.00 39.91 551 SER A N 1
ATOM 4405 C CA . SER A 1 551 ? -39.453 4.866 -1.298 1.00 39.91 551 SER A CA 1
ATOM 4406 C C . SER A 1 551 ? -39.710 6.074 -0.382 1.00 39.91 551 SER A C 1
ATOM 4408 O O . SER A 1 551 ? -40.709 6.777 -0.504 1.00 39.91 551 SER A O 1
ATOM 4410 N N . LEU A 1 552 ? -38.688 6.437 0.404 1.00 49.56 552 LEU A N 1
ATOM 4411 C CA . LEU A 1 552 ? -38.264 7.842 0.399 1.00 49.56 552 LEU A CA 1
ATOM 4412 C C . LEU A 1 552 ? -37.967 8.217 -1.066 1.00 49.56 552 LEU A C 1
ATOM 4414 O O . LEU A 1 552 ? -37.386 7.400 -1.787 1.00 49.56 552 LEU A O 1
ATOM 4418 N N . GLU A 1 553 ? -38.402 9.393 -1.533 1.00 47.03 553 GLU A N 1
ATOM 4419 C CA . GLU A 1 553 ? -38.070 9.851 -2.890 1.00 47.03 553 GLU A CA 1
ATOM 4420 C C . GLU A 1 553 ? -36.555 9.743 -3.110 1.00 47.03 553 GLU A C 1
ATOM 4422 O O . GLU A 1 553 ? -35.762 10.112 -2.239 1.00 47.03 553 GLU A O 1
ATOM 4427 N N . SER A 1 554 ? -36.154 9.182 -4.256 1.00 49.28 554 SER A N 1
ATOM 4428 C CA . SER A 1 554 ? -34.739 9.003 -4.577 1.00 49.28 554 SER A CA 1
ATOM 4429 C C . SER A 1 554 ? -34.023 10.357 -4.506 1.00 49.28 554 SER A C 1
ATOM 4431 O O . SER A 1 554 ? -34.478 11.304 -5.150 1.00 49.28 554 SER A O 1
ATOM 4433 N N . PRO A 1 555 ? -32.892 10.471 -3.785 1.00 52.75 555 PRO A N 1
ATOM 4434 C CA . PRO A 1 555 ? -32.134 11.720 -3.729 1.00 52.75 555 PRO A CA 1
ATOM 4435 C C . PRO A 1 555 ? -31.492 12.081 -5.081 1.00 52.75 555 PRO A C 1
ATOM 4437 O O . PRO A 1 555 ? -31.002 13.195 -5.252 1.00 52.75 555 PRO A O 1
ATOM 4440 N N . PHE A 1 556 ? -31.496 11.163 -6.053 1.00 52.75 556 PHE A N 1
ATOM 4441 C CA . PHE A 1 556 ? -30.919 11.373 -7.375 1.00 52.75 556 PHE A CA 1
ATOM 4442 C C . PHE A 1 556 ? -31.880 12.139 -8.289 1.00 52.75 556 PHE A C 1
ATOM 4444 O O . PHE A 1 556 ? -33.051 11.786 -8.433 1.00 52.75 556 PHE A O 1
ATOM 4451 N N . LYS A 1 557 ? -31.360 13.162 -8.980 1.00 50.78 557 LYS A N 1
ATOM 4452 C CA . LYS A 1 557 ? -32.110 13.898 -10.010 1.00 50.78 557 LYS A CA 1
ATOM 4453 C C . LYS A 1 557 ? -32.645 12.941 -11.081 1.00 50.78 557 LYS A C 1
ATOM 4455 O O . LYS A 1 557 ? -31.923 12.058 -11.548 1.00 50.78 557 LYS A O 1
ATOM 4460 N N . ALA A 1 558 ? -33.883 13.164 -11.523 1.00 45.00 558 ALA A N 1
ATOM 4461 C CA . ALA A 1 558 ? -34.478 12.421 -12.632 1.00 45.00 558 ALA A CA 1
ATOM 4462 C C . ALA A 1 558 ? -33.577 12.500 -13.881 1.00 45.00 558 ALA A C 1
ATOM 4464 O O . ALA A 1 558 ? -33.288 13.591 -14.370 1.00 45.00 558 ALA A O 1
ATOM 4465 N N . GLY A 1 559 ? -33.118 11.342 -14.370 1.00 48.31 559 GLY A N 1
ATOM 4466 C CA . GLY A 1 559 ? -32.212 11.225 -15.521 1.00 48.31 559 GLY A CA 1
ATOM 4467 C C . GLY A 1 559 ? -30.718 11.085 -15.192 1.00 48.31 559 GLY A C 1
ATOM 4468 O O . GLY A 1 559 ? -29.932 10.902 -16.116 1.00 48.31 559 GLY A O 1
ATOM 4469 N N . ALA A 1 560 ? -30.303 11.131 -13.918 1.00 54.97 560 ALA A N 1
ATOM 4470 C CA . ALA A 1 560 ? -28.915 10.845 -13.544 1.00 54.97 560 ALA A CA 1
ATOM 4471 C C . ALA A 1 560 ? -28.578 9.349 -13.754 1.00 54.97 560 ALA A C 1
ATOM 4473 O O . ALA A 1 560 ? -29.385 8.495 -13.368 1.00 54.97 560 ALA A O 1
ATOM 4474 N N . PRO A 1 561 ? -27.402 8.998 -14.318 1.00 59.88 561 PRO A N 1
ATOM 4475 C CA . PRO A 1 561 ? -26.992 7.603 -14.462 1.00 59.88 561 PRO A CA 1
ATOM 4476 C C . PRO A 1 561 ? -26.864 6.942 -13.079 1.00 59.88 561 PRO A C 1
ATOM 4478 O O . PRO A 1 561 ? -26.060 7.393 -12.258 1.00 59.88 561 PRO A O 1
ATOM 4481 N N . ARG A 1 562 ? -27.667 5.901 -12.814 1.00 68.88 562 ARG A N 1
ATOM 4482 C CA . ARG A 1 562 ? -27.653 5.114 -11.564 1.00 68.88 562 ARG A CA 1
ATOM 4483 C C . ARG A 1 562 ? -26.777 3.864 -11.698 1.00 68.88 562 ARG A C 1
ATOM 4485 O O . ARG A 1 562 ? -26.541 3.382 -12.806 1.00 68.88 562 ARG A O 1
ATOM 4492 N N . GLY A 1 563 ? -26.361 3.316 -10.561 1.00 80.62 563 GLY A N 1
ATOM 4493 C CA . GLY A 1 563 ? -25.600 2.074 -10.447 1.00 80.62 563 GLY A CA 1
ATOM 4494 C C . GLY A 1 563 ? -24.100 2.289 -10.250 1.00 80.62 563 GLY A C 1
ATOM 4495 O O . GLY A 1 563 ? -23.632 3.390 -9.951 1.00 80.62 563 GLY A O 1
ATOM 4496 N N . LEU A 1 564 ? -23.339 1.205 -10.413 1.00 91.94 564 LEU A N 1
ATOM 4497 C CA . LEU A 1 564 ? -21.893 1.194 -10.208 1.00 91.94 564 LEU A CA 1
ATOM 4498 C C . LEU A 1 564 ? -21.188 2.174 -11.160 1.00 91.94 564 LEU A C 1
ATOM 4500 O O . LEU A 1 564 ? -21.220 2.007 -12.382 1.00 91.94 564 LEU A O 1
ATOM 4504 N N . ALA A 1 565 ? -20.503 3.165 -10.591 1.00 94.38 565 ALA A N 1
ATOM 4505 C CA . ALA A 1 565 ? -19.705 4.114 -11.349 1.00 94.38 565 ALA A CA 1
ATOM 4506 C C . ALA A 1 565 ? -18.517 3.435 -12.039 1.00 94.38 565 ALA A C 1
ATOM 4508 O O . ALA A 1 565 ? -17.813 2.611 -11.446 1.00 94.38 565 ALA A O 1
ATOM 4509 N N . LYS A 1 566 ? -18.249 3.843 -13.283 1.00 96.12 566 LYS A N 1
ATOM 4510 C CA . LYS A 1 566 ? -17.003 3.511 -13.973 1.00 96.12 566 LYS A CA 1
ATOM 4511 C C . LYS A 1 566 ? -15.862 4.282 -13.318 1.00 96.12 566 LYS A C 1
ATOM 4513 O O . LYS A 1 566 ? -15.920 5.504 -13.205 1.00 96.12 566 LYS A O 1
ATOM 4518 N N . ARG A 1 567 ? -14.841 3.555 -12.859 1.00 97.81 567 ARG A N 1
ATOM 4519 C CA . ARG A 1 567 ? -13.735 4.134 -12.086 1.00 97.81 567 ARG A CA 1
ATOM 4520 C C . ARG A 1 567 ? -12.676 4.761 -12.984 1.00 97.81 567 ARG A C 1
ATOM 4522 O O . ARG A 1 567 ? -12.228 4.131 -13.945 1.00 97.81 567 ARG A O 1
ATOM 4529 N N . VAL A 1 568 ? -12.212 5.943 -12.588 1.00 98.19 568 VAL A N 1
ATOM 4530 C CA . VAL A 1 568 ? -11.003 6.585 -13.116 1.00 98.19 568 VAL A CA 1
ATOM 4531 C C . VAL A 1 568 ? -9.866 6.394 -12.114 1.00 98.19 568 VAL A C 1
ATOM 4533 O O . VAL A 1 568 ? -9.901 6.932 -11.004 1.00 98.19 568 VAL A O 1
ATOM 4536 N N . ILE A 1 569 ? -8.861 5.607 -12.499 1.00 98.50 569 ILE A N 1
ATOM 4537 C CA . ILE A 1 569 ? -7.720 5.257 -11.646 1.00 98.50 569 ILE A CA 1
ATOM 4538 C C . ILE A 1 569 ? -6.512 6.108 -12.037 1.00 98.50 569 ILE A C 1
ATOM 4540 O O . ILE A 1 569 ? -6.112 6.143 -13.204 1.00 98.50 569 ILE A O 1
ATOM 4544 N N . ALA A 1 570 ? -5.904 6.765 -11.053 1.00 97.19 570 ALA A N 1
ATOM 4545 C CA . ALA A 1 570 ? -4.660 7.496 -11.246 1.00 97.19 570 ALA A CA 1
ATOM 4546 C C . ALA A 1 570 ? -3.471 6.628 -10.830 1.00 97.19 570 ALA A C 1
ATOM 4548 O O . ALA A 1 570 ? -3.472 6.028 -9.755 1.00 97.19 570 ALA A O 1
ATOM 4549 N N . CYS A 1 571 ? -2.445 6.561 -11.674 1.00 95.19 571 CYS A N 1
ATOM 4550 C CA . CYS A 1 571 ? -1.274 5.724 -11.436 1.00 95.19 571 CYS A CA 1
ATOM 4551 C C . CYS A 1 571 ? 0.015 6.546 -11.359 1.00 95.19 571 CYS A C 1
ATOM 4553 O O . CYS A 1 571 ? 0.168 7.558 -12.050 1.00 95.19 571 CYS A O 1
ATOM 4555 N N . LEU A 1 572 ? 0.952 6.106 -10.519 1.00 91.75 572 LEU A N 1
ATOM 4556 C CA . LEU A 1 572 ? 2.296 6.666 -10.441 1.00 91.75 572 LEU A CA 1
ATOM 4557 C C . LEU A 1 572 ? 3.371 5.583 -10.320 1.00 91.75 572 LEU A C 1
ATOM 4559 O O . LEU A 1 572 ? 3.250 4.639 -9.539 1.00 91.75 572 LEU A O 1
ATOM 4563 N N . ASP A 1 573 ? 4.456 5.783 -11.061 1.00 88.06 573 ASP A N 1
ATOM 4564 C CA . ASP A 1 573 ? 5.685 5.007 -10.935 1.00 88.06 573 ASP A CA 1
ATOM 4565 C C . ASP A 1 573 ? 6.495 5.525 -9.753 1.00 88.06 573 ASP A C 1
ATOM 4567 O O . ASP A 1 573 ? 6.849 6.704 -9.704 1.00 88.06 573 ASP A O 1
ATOM 4571 N N . VAL A 1 574 ? 6.842 4.637 -8.827 1.00 86.50 574 VAL A N 1
ATOM 4572 C CA . VAL A 1 574 ? 7.731 4.946 -7.709 1.00 86.50 574 VAL A CA 1
ATOM 4573 C C . VAL A 1 574 ? 9.088 4.311 -7.978 1.00 86.50 574 VAL A C 1
ATOM 4575 O O . VAL A 1 574 ? 9.214 3.086 -8.076 1.00 86.50 574 VAL A O 1
ATOM 4578 N N . ARG A 1 575 ? 10.114 5.155 -8.106 1.00 82.69 575 ARG A N 1
ATOM 4579 C CA . ARG A 1 575 ? 11.496 4.746 -8.380 1.00 82.69 575 ARG A CA 1
ATOM 4580 C C . ARG A 1 575 ? 12.451 5.345 -7.368 1.00 82.69 575 ARG A C 1
ATOM 4582 O O . ARG A 1 575 ? 12.111 6.281 -6.656 1.00 82.69 575 ARG A O 1
ATOM 4589 N N . THR A 1 576 ? 13.660 4.811 -7.356 1.00 74.56 576 THR A N 1
ATOM 4590 C CA . THR A 1 576 ? 14.783 5.382 -6.622 1.00 74.56 576 THR A CA 1
ATOM 4591 C C . THR A 1 576 ? 15.606 6.223 -7.592 1.00 74.56 576 THR A C 1
ATOM 4593 O O . THR A 1 576 ? 15.955 5.722 -8.663 1.00 74.56 576 THR A O 1
ATOM 4596 N N . ASN A 1 577 ? 15.882 7.484 -7.262 1.00 70.38 577 ASN A N 1
ATOM 4597 C CA . ASN A 1 577 ? 16.840 8.294 -8.020 1.00 70.38 577 ASN A CA 1
ATOM 4598 C C . ASN A 1 577 ? 18.289 7.917 -7.653 1.00 70.38 577 ASN A C 1
ATOM 4600 O O . ASN A 1 577 ? 18.528 7.121 -6.744 1.00 70.38 577 ASN A O 1
ATOM 4604 N N . ASP A 1 578 ? 19.264 8.530 -8.326 1.00 64.62 578 ASP A N 1
ATOM 4605 C CA . ASP A 1 578 ? 20.691 8.285 -8.067 1.00 64.62 578 ASP A CA 1
ATOM 4606 C C . ASP A 1 578 ? 21.131 8.674 -6.641 1.00 64.62 578 ASP A C 1
ATOM 4608 O O . ASP A 1 578 ? 22.137 8.174 -6.144 1.00 64.62 578 ASP A O 1
ATOM 4612 N N . ALA A 1 579 ? 20.363 9.530 -5.957 1.00 58.53 579 ALA A N 1
ATOM 4613 C CA . ALA A 1 579 ? 20.594 9.921 -4.567 1.00 58.53 579 ALA A CA 1
ATOM 4614 C C . ALA A 1 579 ? 19.983 8.944 -3.540 1.00 58.53 579 ALA A C 1
ATOM 4616 O O . ALA A 1 579 ? 20.163 9.135 -2.339 1.00 58.53 579 ALA A O 1
ATOM 4617 N N . GLY A 1 580 ? 19.275 7.899 -3.985 1.00 63.06 580 GLY A N 1
ATOM 4618 C CA . GLY A 1 580 ? 18.586 6.957 -3.100 1.00 63.06 580 GLY A CA 1
ATOM 4619 C C . GLY A 1 580 ? 17.177 7.395 -2.677 1.00 63.06 580 GLY A C 1
ATOM 4620 O O . GLY A 1 580 ? 16.494 6.636 -1.988 1.00 63.06 580 GLY A O 1
ATOM 4621 N N . ASP A 1 581 ? 16.716 8.574 -3.101 1.00 67.81 581 ASP A N 1
ATOM 4622 C CA . ASP A 1 581 ? 15.390 9.091 -2.769 1.00 67.81 581 ASP A CA 1
ATOM 4623 C C . ASP A 1 581 ? 14.305 8.444 -3.631 1.00 67.81 581 ASP A C 1
ATOM 4625 O O . ASP A 1 581 ? 14.487 8.166 -4.820 1.00 67.81 581 ASP A O 1
ATOM 4629 N N . LEU A 1 582 ? 13.128 8.279 -3.032 1.00 73.56 582 LEU A N 1
ATOM 4630 C CA . LEU A 1 582 ? 11.926 7.867 -3.741 1.00 73.56 582 LEU A CA 1
ATOM 4631 C C . LEU A 1 582 ? 11.356 9.036 -4.544 1.00 73.56 582 LEU A C 1
ATOM 4633 O O . LEU A 1 582 ? 10.913 10.039 -3.983 1.00 73.56 582 LEU A O 1
ATOM 4637 N N . VAL A 1 583 ? 11.316 8.877 -5.859 1.00 77.19 583 VAL A N 1
ATOM 4638 C CA . VAL A 1 583 ? 10.823 9.883 -6.798 1.00 77.19 583 VAL A CA 1
ATOM 4639 C C . VAL A 1 583 ? 9.769 9.297 -7.723 1.00 77.19 583 VAL A C 1
ATOM 4641 O O . VAL A 1 583 ? 9.749 8.093 -7.994 1.00 77.19 583 VAL A O 1
ATOM 4644 N N . VAL A 1 584 ? 8.915 10.177 -8.241 1.00 72.69 584 VAL A N 1
ATOM 4645 C CA . VAL A 1 584 ? 8.038 9.856 -9.366 1.00 72.69 584 VAL A CA 1
ATOM 4646 C C . VAL A 1 584 ? 8.726 10.259 -10.661 1.00 72.69 584 VAL A C 1
ATOM 4648 O O . VAL A 1 584 ? 9.160 11.404 -10.814 1.00 72.69 584 VAL A O 1
ATOM 4651 N N . THR A 1 585 ? 8.838 9.317 -11.594 1.00 62.31 585 THR A N 1
ATOM 4652 C CA . THR A 1 585 ? 9.521 9.518 -12.879 1.00 62.31 585 THR A CA 1
ATOM 4653 C C . THR A 1 585 ? 8.540 9.546 -14.041 1.00 62.31 585 THR A C 1
ATOM 4655 O O . THR A 1 585 ? 7.405 9.085 -13.925 1.00 62.31 585 THR A O 1
ATOM 4658 N N . LYS A 1 586 ? 8.997 10.050 -15.193 1.00 53.94 586 LYS A N 1
ATOM 4659 C CA . LYS A 1 586 ? 8.232 10.045 -16.444 1.00 53.94 586 LYS A CA 1
ATOM 4660 C C . LYS A 1 586 ? 7.881 8.597 -16.822 1.00 53.94 586 LYS A C 1
ATOM 4662 O O . LYS A 1 586 ? 8.779 7.810 -17.103 1.00 53.94 586 LYS A O 1
ATOM 4667 N N . GLY A 1 587 ? 6.593 8.259 -16.803 1.00 45.69 587 GLY A N 1
ATOM 4668 C CA . GLY A 1 587 ? 6.059 6.958 -17.224 1.00 45.69 587 GLY A CA 1
ATOM 4669 C C . GLY A 1 587 ? 5.985 6.815 -18.744 1.00 45.69 587 GLY A C 1
ATOM 4670 O O . GLY A 1 587 ? 4.946 6.431 -19.267 1.00 45.69 587 GLY A O 1
ATOM 4671 N N . ASP A 1 588 ? 7.047 7.195 -19.455 1.00 37.59 588 ASP A N 1
ATOM 4672 C CA . ASP A 1 588 ? 7.092 7.075 -20.909 1.00 37.59 588 ASP A CA 1
ATOM 4673 C C . ASP A 1 588 ? 7.956 5.855 -21.268 1.00 37.59 588 ASP A C 1
ATOM 4675 O O . ASP A 1 588 ? 9.182 5.923 -21.215 1.00 37.59 588 ASP A O 1
ATOM 4679 N N . GLN A 1 589 ? 7.273 4.767 -21.644 1.00 40.47 589 GLN A N 1
ATOM 4680 C CA . GLN A 1 589 ? 7.772 3.492 -22.176 1.00 40.47 589 GLN A CA 1
ATOM 4681 C C . GLN A 1 589 ? 8.412 2.504 -21.182 1.00 40.47 589 GLN A C 1
ATOM 4683 O O . GLN A 1 589 ? 9.191 2.844 -20.292 1.00 40.47 589 GLN A O 1
ATOM 4688 N N . TYR A 1 590 ? 8.144 1.215 -21.423 1.00 38.75 590 TYR A N 1
ATOM 4689 C CA . TYR A 1 590 ? 8.707 0.060 -20.709 1.00 38.75 590 TYR A CA 1
ATOM 4690 C C . TYR A 1 590 ? 10.248 -0.087 -20.837 1.00 38.75 590 TYR A C 1
ATOM 4692 O O . TYR A 1 590 ? 10.822 -0.959 -20.183 1.00 38.75 590 TYR A O 1
ATOM 4700 N N . ASP A 1 591 ? 10.935 0.777 -21.603 1.00 35.88 591 ASP A N 1
ATOM 4701 C CA . ASP A 1 591 ? 12.325 0.580 -22.061 1.00 35.88 591 ASP A CA 1
ATOM 4702 C C . ASP A 1 591 ? 13.341 1.686 -21.683 1.00 35.88 591 ASP A C 1
ATOM 4704 O O . ASP A 1 591 ? 14.368 1.865 -22.329 1.00 35.88 591 ASP A O 1
ATOM 4708 N N . VAL A 1 592 ? 13.141 2.425 -20.586 1.00 39.84 592 VAL A N 1
ATOM 4709 C CA . VAL A 1 592 ? 14.076 3.510 -20.186 1.00 39.84 592 VAL A CA 1
ATOM 4710 C C . VAL A 1 592 ? 15.312 3.014 -19.404 1.00 39.84 592 VAL A C 1
ATOM 4712 O O . VAL A 1 592 ? 15.709 3.606 -18.402 1.00 39.84 592 VAL A O 1
ATOM 4715 N N . ARG A 1 593 ? 15.927 1.888 -19.797 1.00 38.19 593 ARG A N 1
ATOM 4716 C CA . ARG A 1 593 ? 17.181 1.390 -19.176 1.00 38.19 593 ARG A CA 1
ATOM 4717 C C . ARG A 1 593 ? 18.392 1.353 -20.106 1.00 38.19 593 ARG A C 1
ATOM 4719 O O . ARG A 1 593 ? 19.419 0.794 -19.717 1.00 38.19 593 ARG A O 1
ATOM 4726 N N . GLU A 1 594 ? 18.333 1.975 -21.278 1.00 30.80 594 GLU A N 1
ATOM 4727 C CA . GLU A 1 594 ? 19.558 2.199 -22.042 1.00 30.80 594 GLU A CA 1
ATOM 4728 C C . GLU A 1 594 ? 20.338 3.388 -21.481 1.00 30.80 594 GLU A C 1
ATOM 4730 O O . GLU A 1 594 ? 19.832 4.499 -21.336 1.00 30.80 594 GLU A O 1
ATOM 4735 N N . LYS A 1 595 ? 21.602 3.109 -21.149 1.00 33.72 595 LYS A N 1
ATOM 4736 C CA . LYS A 1 595 ? 22.652 4.081 -20.853 1.00 33.72 595 LYS A CA 1
ATOM 4737 C C . LYS A 1 595 ? 22.886 4.967 -22.085 1.00 33.72 595 LYS A C 1
ATOM 4739 O O . LYS A 1 595 ? 23.838 4.754 -22.827 1.00 33.72 595 LYS A O 1
ATOM 4744 N N . GLY A 1 596 ? 22.008 5.933 -22.314 1.00 28.09 596 GLY A N 1
ATOM 4745 C CA . GLY A 1 596 ? 22.275 7.078 -23.173 1.00 28.09 596 GLY A CA 1
ATOM 4746 C C . GLY A 1 596 ? 22.839 8.200 -22.314 1.00 28.09 596 GLY A C 1
ATOM 4747 O O . GLY A 1 596 ? 22.168 8.669 -21.395 1.00 28.09 596 GLY A O 1
ATOM 4748 N N . GLU A 1 597 ? 24.074 8.618 -22.580 1.00 31.77 597 GLU A N 1
ATOM 4749 C CA . GLU A 1 597 ? 24.642 9.828 -21.988 1.00 31.77 597 GLU A CA 1
ATOM 4750 C C . GLU A 1 597 ? 23.702 11.019 -22.269 1.00 31.77 597 GLU A C 1
ATOM 4752 O O . GLU A 1 597 ? 23.532 11.425 -23.418 1.00 31.77 597 GLU A O 1
ATOM 4757 N N . GLY A 1 598 ? 23.068 11.566 -21.223 1.00 33.12 598 GLY A N 1
ATOM 4758 C CA . GLY A 1 598 ? 22.431 12.888 -21.277 1.00 33.12 598 GLY A CA 1
ATOM 4759 C C . GLY A 1 598 ? 20.903 12.996 -21.150 1.00 33.12 598 GLY A C 1
ATOM 4760 O O . GLY A 1 598 ? 20.381 14.061 -21.475 1.00 33.12 598 GLY A O 1
ATOM 4761 N N . GLN A 1 599 ? 20.161 11.991 -20.668 1.00 30.94 599 GLN A N 1
ATOM 4762 C CA . GLN A 1 599 ? 18.755 12.198 -20.265 1.00 30.94 599 GLN A CA 1
ATOM 4763 C C . GLN A 1 599 ? 18.583 12.131 -18.744 1.00 30.94 599 GLN A C 1
ATOM 4765 O O . GLN A 1 599 ? 18.397 11.060 -18.173 1.00 30.94 599 GLN A O 1
ATOM 4770 N N . ASP A 1 600 ? 18.606 13.299 -18.096 1.00 33.19 600 ASP A N 1
ATOM 4771 C CA . ASP A 1 600 ? 18.207 13.443 -16.695 1.00 33.19 600 ASP A CA 1
ATOM 4772 C C . ASP A 1 600 ? 16.769 12.939 -16.508 1.00 33.19 600 ASP A C 1
ATOM 4774 O O . ASP A 1 600 ? 15.817 13.459 -17.107 1.00 33.19 600 ASP A O 1
ATOM 4778 N N . VAL A 1 601 ? 16.596 11.937 -15.644 1.00 39.31 601 VAL A N 1
ATOM 4779 C CA . VAL A 1 601 ? 15.281 11.502 -15.172 1.00 39.31 601 VAL A CA 1
ATOM 4780 C C . VAL A 1 601 ? 14.636 12.690 -14.459 1.00 39.31 601 VAL A C 1
ATOM 4782 O O . VAL A 1 601 ? 14.994 13.026 -13.331 1.00 39.31 601 VAL A O 1
ATOM 4785 N N . ARG A 1 602 ? 13.685 13.362 -15.117 1.00 39.84 602 ARG A N 1
ATOM 4786 C CA . ARG A 1 602 ? 12.944 14.468 -14.498 1.00 39.84 602 ARG A CA 1
ATOM 4787 C C . ARG A 1 602 ? 12.175 13.924 -13.293 1.00 39.84 602 ARG A C 1
ATOM 4789 O O . ARG A 1 602 ? 11.267 13.113 -13.460 1.00 39.84 602 ARG A O 1
ATOM 4796 N N . ASN A 1 603 ? 12.560 14.367 -12.099 1.00 52.16 603 ASN A N 1
ATOM 4797 C CA . ASN A 1 603 ? 11.798 14.176 -10.871 1.00 52.16 603 ASN A CA 1
ATOM 4798 C C . ASN A 1 603 ? 10.539 15.034 -10.962 1.00 52.16 603 ASN A C 1
ATOM 4800 O O . ASN A 1 603 ? 10.628 16.249 -11.146 1.00 52.16 603 ASN A O 1
ATOM 4804 N N . LEU A 1 604 ? 9.379 14.400 -10.865 1.00 48.28 604 LEU A N 1
ATOM 4805 C CA . LEU A 1 604 ? 8.112 15.085 -11.054 1.00 48.28 604 LEU A CA 1
ATOM 4806 C C . LEU A 1 604 ? 7.294 15.241 -9.761 1.00 48.28 604 LEU A C 1
ATOM 4808 O O . LEU A 1 604 ? 6.112 15.587 -9.800 1.00 48.28 604 LEU A O 1
ATOM 4812 N N . GLY A 1 605 ? 7.929 15.001 -8.616 1.00 58.88 605 GLY A N 1
ATOM 4813 C CA . GLY A 1 605 ? 7.352 15.195 -7.292 1.00 58.88 605 GLY A CA 1
ATOM 4814 C C . GLY A 1 605 ? 7.552 13.992 -6.379 1.00 58.88 605 GLY A C 1
ATOM 4815 O O . GLY A 1 605 ? 7.985 12.914 -6.798 1.00 58.88 605 GLY A O 1
ATOM 4816 N N . GLN A 1 606 ? 7.211 14.188 -5.105 1.00 79.19 606 GLN A N 1
ATOM 4817 C CA . GLN A 1 606 ? 7.214 13.110 -4.125 1.00 79.19 606 GLN A CA 1
ATOM 4818 C C . GLN A 1 606 ? 5.951 12.243 -4.284 1.00 79.19 606 GLN A C 1
ATOM 4820 O O . GLN A 1 606 ? 4.854 12.793 -4.434 1.00 79.19 606 GLN A O 1
ATOM 4825 N N . PRO A 1 607 ? 6.061 10.902 -4.206 1.00 87.12 607 PRO A N 1
ATOM 4826 C CA . PRO A 1 607 ? 4.926 9.992 -4.382 1.00 87.12 607 PRO A CA 1
ATOM 4827 C C . PRO A 1 607 ? 3.704 10.319 -3.512 1.00 87.12 607 PRO A C 1
ATOM 4829 O O . PRO A 1 607 ? 2.570 10.225 -3.976 1.00 87.12 607 PRO A O 1
ATOM 4832 N N . VAL A 1 608 ? 3.936 10.739 -2.264 1.00 90.56 608 VAL A N 1
ATOM 4833 C CA . VAL A 1 608 ? 2.884 11.043 -1.280 1.00 90.56 608 VAL A CA 1
ATOM 4834 C C . VAL A 1 608 ? 2.070 12.273 -1.687 1.00 90.56 608 VAL A C 1
ATOM 4836 O O . VAL A 1 608 ? 0.841 12.227 -1.695 1.00 90.56 608 VAL A O 1
ATOM 4839 N N . GLU A 1 609 ? 2.742 13.366 -2.054 1.00 89.12 609 GLU A N 1
ATOM 4840 C CA . GLU A 1 609 ? 2.082 14.611 -2.463 1.00 89.12 609 GLU A CA 1
ATOM 4841 C C . GLU A 1 609 ? 1.283 14.414 -3.752 1.00 89.12 609 GLU A C 1
ATOM 4843 O O . GLU A 1 609 ? 0.149 14.880 -3.865 1.00 89.12 609 GLU A O 1
ATOM 4848 N N . LEU A 1 610 ? 1.851 13.674 -4.710 1.00 91.25 610 LEU A N 1
ATOM 4849 C CA . LEU A 1 610 ? 1.185 13.382 -5.973 1.00 91.25 610 LEU A CA 1
ATOM 4850 C C . LEU A 1 610 ? -0.068 12.518 -5.776 1.00 91.25 610 LEU A C 1
ATOM 4852 O O . LEU A 1 610 ? -1.103 12.808 -6.370 1.00 91.25 610 LEU A O 1
ATOM 4856 N N . ALA A 1 611 ? 0.004 11.493 -4.926 1.00 94.69 611 ALA A N 1
ATOM 4857 C CA . ALA A 1 611 ? -1.152 10.671 -4.584 1.00 94.69 611 ALA A CA 1
ATOM 4858 C C . ALA A 1 611 ? -2.249 11.487 -3.877 1.00 94.69 611 ALA A C 1
ATOM 4860 O O . ALA A 1 611 ? -3.427 11.353 -4.209 1.00 94.69 611 ALA A O 1
ATOM 4861 N N . GLY A 1 612 ? -1.860 12.373 -2.952 1.00 94.00 612 GLY A N 1
ATOM 4862 C CA . GLY A 1 612 ? -2.769 13.326 -2.310 1.00 94.00 612 GLY A CA 1
ATOM 4863 C C . GLY A 1 612 ? -3.471 14.233 -3.317 1.00 94.00 612 GLY A C 1
ATOM 4864 O O . GLY A 1 612 ? -4.688 14.402 -3.259 1.00 94.00 612 GLY A O 1
ATOM 4865 N N . ARG A 1 613 ? -2.715 14.750 -4.291 1.00 93.56 613 ARG A N 1
ATOM 4866 C CA . ARG A 1 613 ? -3.253 15.545 -5.395 1.00 93.56 613 ARG A CA 1
ATOM 4867 C C . ARG A 1 613 ? -4.249 14.751 -6.233 1.00 93.56 613 ARG A C 1
ATOM 4869 O O . ARG A 1 613 ? -5.343 15.240 -6.452 1.00 93.56 613 ARG A O 1
ATOM 4876 N N . TYR A 1 614 ? -3.916 13.534 -6.663 1.00 95.19 614 TYR A N 1
ATOM 4877 C CA . TYR A 1 614 ? -4.839 12.718 -7.459 1.00 95.19 614 TYR A CA 1
ATOM 4878 C C . TYR A 1 614 ? -6.167 12.470 -6.747 1.00 95.19 614 TYR A C 1
ATOM 4880 O O . TYR A 1 614 ? -7.218 12.581 -7.368 1.00 95.19 614 TYR A O 1
ATOM 4888 N N . ALA A 1 615 ? -6.132 12.171 -5.448 1.00 94.38 615 ALA A N 1
ATOM 4889 C CA . ALA A 1 615 ? -7.351 11.995 -4.670 1.00 94.38 615 ALA A CA 1
ATOM 4890 C C . ALA A 1 615 ? -8.181 13.289 -4.585 1.00 94.38 615 ALA A C 1
ATOM 4892 O O . ALA A 1 615 ? -9.404 13.234 -4.709 1.00 94.38 615 ALA A O 1
ATOM 4893 N N . ALA A 1 616 ? -7.523 14.441 -4.408 1.00 93.00 616 ALA A N 1
ATOM 4894 C CA . ALA A 1 616 ? -8.172 15.752 -4.386 1.00 93.00 616 ALA A CA 1
ATOM 4895 C C . ALA A 1 616 ? -8.751 16.157 -5.753 1.00 93.00 616 ALA A C 1
ATOM 4897 O O . ALA A 1 616 ? -9.838 16.719 -5.798 1.00 93.00 616 ALA A O 1
ATOM 4898 N N . ASP A 1 617 ? -8.067 15.803 -6.844 1.00 92.88 617 ASP A N 1
ATOM 4899 C CA . ASP A 1 617 ? -8.502 16.006 -8.233 1.00 92.88 617 ASP A CA 1
ATOM 4900 C C . ASP A 1 617 ? -9.613 15.014 -8.645 1.00 92.88 617 ASP A C 1
ATOM 4902 O O . ASP A 1 617 ? -9.997 14.953 -9.807 1.00 92.88 617 ASP A O 1
ATOM 4906 N N . GLY A 1 618 ? -10.107 14.185 -7.719 1.00 93.56 618 GLY A N 1
ATOM 4907 C CA . GLY A 1 618 ? -11.255 13.320 -7.960 1.00 93.56 618 GLY A CA 1
ATOM 4908 C C . GLY A 1 618 ? -10.923 11.894 -8.396 1.00 93.56 618 GLY A C 1
ATOM 4909 O O . GLY A 1 618 ? -11.844 11.188 -8.802 1.00 93.56 618 GLY A O 1
ATOM 4910 N N . ALA A 1 619 ? -9.680 11.406 -8.290 1.00 96.69 619 ALA A N 1
ATOM 4911 C CA . ALA A 1 619 ? -9.372 9.996 -8.567 1.00 96.69 619 ALA A CA 1
ATOM 4912 C C . ALA A 1 619 ? -10.268 9.057 -7.740 1.00 96.69 619 ALA A C 1
ATOM 4914 O O . ALA A 1 619 ? -10.549 9.312 -6.565 1.00 96.69 619 ALA A O 1
ATOM 4915 N N . ASP A 1 620 ? -10.727 7.966 -8.351 1.00 97.94 620 ASP A N 1
ATOM 4916 C CA . ASP A 1 620 ? -11.543 6.959 -7.661 1.00 97.94 620 ASP A CA 1
ATOM 4917 C C . ASP A 1 620 ? -10.693 5.928 -6.923 1.00 97.94 620 ASP A C 1
ATOM 4919 O O . ASP A 1 620 ? -11.206 5.229 -6.053 1.00 97.94 620 ASP A O 1
ATOM 4923 N N . GLU A 1 621 ? -9.417 5.831 -7.294 1.00 98.44 621 GLU A N 1
ATOM 4924 C CA . GLU A 1 621 ? -8.401 4.934 -6.757 1.00 98.44 621 GLU A CA 1
ATOM 4925 C C . GLU A 1 621 ? -7.010 5.450 -7.163 1.00 98.44 621 GLU A C 1
ATOM 4927 O O . GLU A 1 621 ? -6.845 6.016 -8.251 1.00 98.44 621 GLU A O 1
ATOM 4932 N N . VAL A 1 622 ? -6.004 5.232 -6.310 1.00 98.19 622 VAL A N 1
ATOM 4933 C CA . VAL A 1 622 ? -4.602 5.565 -6.602 1.00 98.19 622 VAL A CA 1
ATOM 4934 C C . VAL A 1 622 ? -3.753 4.295 -6.629 1.00 98.19 622 VAL A C 1
ATOM 4936 O O . VAL A 1 622 ? -3.715 3.541 -5.658 1.00 98.19 622 VAL A O 1
ATOM 4939 N N . THR A 1 623 ? -3.045 4.069 -7.737 1.00 98.31 623 THR A N 1
ATOM 4940 C CA . THR A 1 623 ? -2.146 2.922 -7.928 1.00 98.31 623 THR A CA 1
ATOM 4941 C C . THR A 1 623 ? -0.680 3.348 -7.894 1.00 98.31 623 THR A C 1
ATOM 4943 O O . THR A 1 623 ? -0.269 4.267 -8.600 1.00 98.31 623 THR A O 1
ATOM 4946 N N . PHE A 1 624 ? 0.123 2.640 -7.105 1.00 96.44 624 PHE A N 1
ATOM 4947 C CA . PHE A 1 624 ? 1.570 2.792 -7.026 1.00 96.44 624 PHE A CA 1
ATOM 4948 C C . PHE A 1 624 ? 2.255 1.615 -7.715 1.00 96.44 624 PHE A C 1
ATOM 4950 O O . PHE A 1 624 ? 2.109 0.471 -7.279 1.00 96.44 624 PHE A O 1
ATOM 4957 N N . LEU A 1 625 ? 3.047 1.887 -8.748 1.00 92.25 625 LEU A N 1
ATOM 4958 C CA . LEU A 1 625 ? 3.922 0.897 -9.367 1.00 92.25 625 LEU A CA 1
ATOM 4959 C C . LEU A 1 625 ? 5.315 1.016 -8.751 1.00 92.25 625 LEU A C 1
ATOM 4961 O O . LEU A 1 625 ? 6.102 1.902 -9.078 1.00 92.25 625 LEU A O 1
ATOM 4965 N N . ASN A 1 626 ? 5.607 0.123 -7.814 1.00 89.69 626 ASN A N 1
ATOM 4966 C CA . ASN A 1 626 ? 6.883 0.025 -7.132 1.00 89.69 626 ASN A CA 1
ATOM 4967 C C . ASN A 1 626 ? 7.926 -0.650 -8.036 1.00 89.69 626 ASN A C 1
ATOM 4969 O O . ASN A 1 626 ? 7.980 -1.876 -8.161 1.00 89.69 626 ASN A O 1
ATOM 4973 N N . ILE A 1 627 ? 8.791 0.162 -8.643 1.00 81.69 627 ILE A N 1
ATOM 4974 C CA . ILE A 1 627 ? 9.876 -0.289 -9.532 1.00 81.69 627 ILE A CA 1
ATOM 4975 C C . ILE A 1 627 ? 11.228 -0.207 -8.796 1.00 81.69 627 ILE A C 1
ATOM 4977 O O . ILE A 1 627 ? 12.308 -0.291 -9.387 1.00 81.69 627 ILE A O 1
ATOM 4981 N N . THR A 1 628 ? 11.189 -0.050 -7.473 1.00 74.19 628 THR A N 1
ATOM 4982 C CA . THR A 1 628 ? 12.393 0.061 -6.656 1.00 74.19 628 THR A CA 1
ATOM 4983 C C . THR A 1 628 ? 13.112 -1.285 -6.515 1.00 74.19 628 THR A C 1
ATOM 4985 O O . THR A 1 628 ? 12.510 -2.362 -6.490 1.00 74.19 628 THR A O 1
ATOM 4988 N N . GLY A 1 629 ? 14.442 -1.233 -6.446 1.00 61.69 629 GLY A N 1
ATOM 4989 C CA . GLY A 1 629 ? 15.317 -2.403 -6.350 1.00 61.69 629 GLY A CA 1
ATOM 4990 C C . GLY A 1 629 ? 15.632 -2.842 -4.918 1.00 61.69 629 GLY A C 1
ATOM 4991 O O . GLY A 1 629 ? 16.712 -3.367 -4.693 1.00 61.69 629 GLY A O 1
ATOM 4992 N N . PHE A 1 630 ? 14.751 -2.619 -3.941 1.00 59.91 630 PHE A N 1
ATOM 4993 C CA . PHE A 1 630 ? 15.080 -2.755 -2.511 1.00 59.91 630 PHE A CA 1
ATOM 4994 C C . PHE A 1 630 ? 14.952 -4.179 -1.939 1.00 59.91 630 PHE A C 1
ATOM 4996 O O . PHE A 1 630 ? 14.532 -4.357 -0.802 1.00 59.91 630 PHE A O 1
ATOM 5003 N N . ARG A 1 631 ? 15.321 -5.214 -2.704 1.00 59.03 631 ARG A N 1
ATOM 5004 C CA . ARG A 1 631 ? 15.202 -6.619 -2.249 1.00 59.03 631 ARG A CA 1
ATOM 5005 C C . ARG A 1 631 ? 16.171 -6.994 -1.123 1.00 59.03 631 ARG A C 1
ATOM 5007 O O . ARG A 1 631 ? 15.964 -8.012 -0.476 1.00 59.03 631 ARG A O 1
ATOM 5014 N N . ASP A 1 632 ? 17.182 -6.166 -0.886 1.00 66.62 632 ASP A N 1
ATOM 5015 C CA . ASP A 1 632 ? 18.216 -6.417 0.118 1.00 66.62 632 ASP A CA 1
ATOM 5016 C C . ASP A 1 632 ? 17.830 -5.908 1.521 1.00 66.62 632 ASP A C 1
ATOM 5018 O O . ASP A 1 632 ? 18.515 -6.214 2.496 1.00 66.62 632 ASP A O 1
ATOM 5022 N N . PHE A 1 633 ? 16.733 -5.153 1.645 1.00 74.81 633 PHE A N 1
ATOM 5023 C CA . PHE A 1 633 ? 16.268 -4.604 2.920 1.00 74.81 633 PHE A CA 1
ATOM 5024 C C . PHE A 1 633 ? 15.364 -5.595 3.670 1.00 74.81 633 PHE A C 1
ATOM 5026 O O . PHE A 1 633 ? 14.599 -6.326 3.032 1.00 74.81 633 PHE A O 1
ATOM 5033 N N . PRO A 1 634 ? 15.387 -5.592 5.017 1.00 85.12 634 PRO A N 1
ATOM 5034 C CA . PRO A 1 634 ? 14.347 -6.240 5.808 1.00 85.12 634 PRO A CA 1
ATOM 5035 C C . PRO A 1 634 ? 12.960 -5.734 5.398 1.00 85.12 634 PRO A C 1
ATOM 5037 O O . PRO A 1 634 ? 12.789 -4.551 5.101 1.00 85.12 634 PRO A O 1
ATOM 5040 N N . LEU A 1 635 ? 11.954 -6.616 5.418 1.00 85.31 635 LEU A N 1
ATOM 5041 C CA . LEU A 1 635 ? 10.605 -6.301 4.932 1.00 85.31 635 LEU A CA 1
ATOM 5042 C C . LEU A 1 635 ? 10.031 -5.016 5.558 1.00 85.31 635 LEU A C 1
ATOM 5044 O O . LEU A 1 635 ? 9.502 -4.179 4.836 1.00 85.31 635 LEU A O 1
ATOM 5048 N N . GLY A 1 636 ? 10.177 -4.828 6.873 1.00 83.94 636 GLY A N 1
ATOM 5049 C CA . GLY A 1 636 ? 9.638 -3.659 7.585 1.00 83.94 636 GLY A CA 1
ATOM 5050 C C . GLY A 1 636 ? 10.255 -2.311 7.184 1.00 83.94 636 GLY A C 1
ATOM 5051 O O . GLY A 1 636 ? 9.614 -1.273 7.378 1.00 83.94 636 GLY A O 1
ATOM 5052 N N . ASP A 1 637 ? 11.446 -2.343 6.580 1.00 83.31 637 ASP A N 1
ATOM 5053 C CA . ASP A 1 637 ? 12.240 -1.172 6.196 1.00 83.31 637 ASP A CA 1
ATOM 5054 C C . ASP A 1 637 ? 12.097 -0.828 4.707 1.00 83.31 637 ASP A C 1
ATOM 5056 O O . ASP A 1 637 ? 12.739 0.104 4.219 1.00 83.31 637 ASP A O 1
ATOM 5060 N N . LEU A 1 638 ? 11.254 -1.556 3.962 1.00 85.56 638 LEU A N 1
ATOM 5061 C CA . LEU A 1 638 ? 10.996 -1.252 2.558 1.00 85.56 638 LEU A CA 1
ATOM 5062 C C . LEU A 1 638 ? 10.444 0.181 2.418 1.00 85.56 638 LEU A C 1
ATOM 5064 O O . LEU A 1 638 ? 9.353 0.467 2.923 1.00 85.56 638 LEU A O 1
ATOM 5068 N N . PRO A 1 639 ? 11.113 1.077 1.666 1.00 87.06 639 PRO A N 1
ATOM 5069 C CA . PRO A 1 639 ? 10.708 2.482 1.568 1.00 87.06 639 PRO A CA 1
ATOM 5070 C C . PRO A 1 639 ? 9.276 2.693 1.052 1.00 87.06 639 PRO A C 1
ATOM 5072 O O . PRO A 1 639 ? 8.585 3.628 1.456 1.00 87.06 639 PRO A O 1
ATOM 5075 N N . MET A 1 640 ? 8.791 1.790 0.195 1.00 90.75 640 MET A N 1
ATOM 5076 C CA . MET A 1 640 ? 7.424 1.829 -0.332 1.00 90.75 640 MET A CA 1
ATOM 5077 C C . MET A 1 640 ? 6.354 1.679 0.767 1.00 90.75 640 MET A C 1
ATOM 5079 O O . MET A 1 640 ? 5.262 2.236 0.643 1.00 90.75 640 MET A O 1
ATOM 5083 N N . LEU A 1 641 ? 6.659 0.978 1.867 1.00 92.44 641 LEU A N 1
ATOM 5084 C CA . LEU A 1 641 ? 5.752 0.887 3.013 1.00 92.44 641 LEU A CA 1
ATOM 5085 C C . LEU A 1 641 ? 5.554 2.256 3.655 1.00 92.44 641 LEU A C 1
ATOM 5087 O O . LEU A 1 641 ? 4.431 2.622 3.993 1.00 92.44 641 LEU A O 1
ATOM 5091 N N . GLU A 1 642 ? 6.619 3.049 3.768 1.00 90.31 642 GLU A N 1
ATOM 5092 C CA . GLU A 1 642 ? 6.525 4.394 4.328 1.00 90.31 642 GLU A CA 1
ATOM 5093 C C . GLU A 1 642 ? 5.732 5.338 3.419 1.00 90.31 642 GLU A C 1
ATOM 5095 O O . GLU A 1 642 ? 4.898 6.101 3.909 1.00 90.31 642 GLU A O 1
ATOM 5100 N N . VAL A 1 643 ? 5.885 5.220 2.095 1.00 92.25 643 VAL A N 1
ATOM 5101 C CA . VAL A 1 643 ? 5.047 5.954 1.129 1.00 92.25 643 VAL A CA 1
ATOM 5102 C C . VAL A 1 643 ? 3.564 5.684 1.377 1.00 92.25 643 VAL A C 1
ATOM 5104 O O . VAL A 1 643 ? 2.776 6.627 1.460 1.00 92.25 643 VAL A O 1
ATOM 5107 N N . LEU A 1 644 ? 3.171 4.422 1.559 1.00 94.88 644 LEU A N 1
ATOM 5108 C CA . LEU A 1 644 ? 1.782 4.064 1.866 1.00 94.88 644 LEU A CA 1
ATOM 5109 C C . LEU A 1 644 ? 1.348 4.565 3.248 1.00 94.88 644 LEU A C 1
ATOM 5111 O O . LEU A 1 644 ? 0.244 5.100 3.397 1.00 94.88 644 LEU A O 1
ATOM 5115 N N . ARG A 1 645 ? 2.223 4.465 4.257 1.00 94.81 645 ARG A N 1
ATOM 5116 C CA . ARG A 1 645 ? 1.935 4.924 5.624 1.00 94.81 645 ARG A CA 1
ATOM 5117 C C . ARG A 1 645 ? 1.697 6.424 5.688 1.00 94.81 645 ARG A C 1
ATOM 5119 O O . ARG A 1 645 ? 0.882 6.846 6.512 1.00 94.81 645 ARG A O 1
ATOM 5126 N N . GLN A 1 646 ? 2.393 7.206 4.866 1.00 93.31 646 GLN A N 1
ATOM 5127 C CA . GLN A 1 646 ? 2.222 8.654 4.766 1.00 93.31 646 GLN A CA 1
ATOM 5128 C C . GLN A 1 646 ? 1.026 9.020 3.885 1.00 93.31 646 GLN A C 1
ATOM 5130 O O . GLN A 1 646 ? 0.188 9.807 4.314 1.00 93.31 646 GLN A O 1
ATOM 5135 N N . THR A 1 647 ? 0.879 8.387 2.717 1.00 94.69 647 THR A N 1
ATOM 5136 C CA . THR A 1 647 ? -0.260 8.611 1.805 1.00 94.69 647 THR A CA 1
ATOM 5137 C C . THR A 1 647 ? -1.593 8.362 2.511 1.00 94.69 647 THR A C 1
ATOM 5139 O O . THR A 1 647 ? -2.486 9.207 2.490 1.00 94.69 647 THR A O 1
ATOM 5142 N N . SER A 1 648 ? -1.711 7.235 3.217 1.00 95.31 648 SER A N 1
ATOM 5143 C CA . SER A 1 648 ? -2.942 6.845 3.918 1.00 95.31 648 SER A CA 1
ATOM 5144 C C . SER A 1 648 ? -3.382 7.817 5.017 1.00 95.31 648 SER A C 1
ATOM 5146 O O . SER A 1 648 ? -4.506 7.693 5.498 1.00 95.31 648 SER A O 1
ATOM 5148 N N . LYS A 1 649 ? -2.539 8.769 5.453 1.00 94.38 649 LYS A N 1
ATOM 5149 C CA . LYS A 1 649 ? -2.929 9.784 6.449 1.00 94.38 649 LYS A CA 1
ATOM 5150 C C . LYS A 1 649 ? -3.915 10.811 5.895 1.00 94.38 649 LYS A C 1
ATOM 5152 O O . LYS A 1 649 ? -4.693 11.350 6.672 1.00 94.38 649 LYS A O 1
ATOM 5157 N N . GLY A 1 650 ? -3.838 11.107 4.596 1.00 92.00 650 GLY A N 1
ATOM 5158 C CA . GLY A 1 650 ? -4.649 12.142 3.946 1.00 92.00 650 GLY A CA 1
ATOM 5159 C C . GLY A 1 650 ? -5.474 11.652 2.758 1.00 92.00 650 GLY A C 1
ATOM 5160 O O . GLY A 1 650 ? -6.325 12.392 2.275 1.00 92.00 650 GLY A O 1
ATOM 5161 N N . VAL A 1 651 ? -5.244 10.424 2.284 1.00 96.06 651 VAL A N 1
ATOM 5162 C CA . VAL A 1 651 ? -5.938 9.857 1.123 1.00 96.06 651 VAL A CA 1
ATOM 5163 C C . VAL A 1 651 ? -6.947 8.797 1.562 1.00 96.06 651 VAL A C 1
ATOM 5165 O O . VAL A 1 651 ? -6.571 7.702 1.979 1.00 96.06 651 VAL A O 1
ATOM 5168 N N . PHE A 1 652 ? -8.232 9.125 1.414 1.00 97.00 652 PHE A N 1
ATOM 5169 C CA . PHE A 1 652 ? -9.385 8.298 1.811 1.00 97.00 652 PHE A CA 1
ATOM 5170 C C . PHE A 1 652 ? -10.121 7.696 0.607 1.00 97.00 652 PHE A C 1
ATOM 5172 O O . PHE A 1 652 ? -11.343 7.564 0.608 1.00 97.00 652 PHE A O 1
ATOM 5179 N N . VAL A 1 653 ? -9.362 7.346 -0.430 1.00 97.31 653 VAL A N 1
ATOM 5180 C CA . VAL A 1 653 ? -9.787 6.487 -1.546 1.00 97.31 653 VAL A CA 1
ATOM 5181 C C . VAL A 1 653 ? -8.922 5.213 -1.546 1.00 97.31 653 VAL A C 1
ATOM 5183 O O . VAL A 1 653 ? -7.909 5.170 -0.834 1.00 97.31 653 VAL A O 1
ATOM 5186 N N . PRO A 1 654 ? -9.305 4.153 -2.277 1.00 98.19 654 PRO A N 1
ATOM 5187 C CA . PRO A 1 654 ? -8.531 2.917 -2.360 1.00 98.19 654 PRO A CA 1
ATOM 5188 C C . PRO A 1 654 ? -7.104 3.135 -2.869 1.00 98.19 654 PRO A C 1
ATOM 5190 O O . PRO A 1 654 ? -6.879 3.894 -3.816 1.00 98.19 654 PRO A O 1
ATOM 5193 N N . LEU A 1 655 ? -6.148 2.451 -2.238 1.00 98.50 655 LEU A N 1
ATOM 5194 C CA . LEU A 1 655 ? -4.735 2.444 -2.607 1.00 98.50 655 LEU A CA 1
ATOM 5195 C C . LEU A 1 655 ? -4.328 1.051 -3.098 1.00 98.50 655 LEU A C 1
ATOM 5197 O O . LEU A 1 655 ? -4.418 0.072 -2.355 1.00 98.50 655 LEU A O 1
ATOM 5201 N N . THR A 1 656 ? -3.814 0.970 -4.321 1.00 98.56 656 THR A N 1
ATOM 5202 C CA . THR A 1 656 ? -3.274 -0.266 -4.902 1.00 98.56 656 THR A CA 1
ATOM 5203 C C . THR A 1 656 ? -1.760 -0.164 -5.005 1.00 98.56 656 THR A C 1
ATOM 5205 O O . THR A 1 656 ? -1.240 0.858 -5.443 1.00 98.56 656 THR A O 1
ATOM 5208 N N . VAL A 1 657 ? -1.028 -1.212 -4.628 1.00 97.44 657 VAL A N 1
ATOM 5209 C CA . VAL A 1 657 ? 0.435 -1.265 -4.785 1.00 97.44 657 VAL A CA 1
ATOM 5210 C C . VAL A 1 657 ? 0.846 -2.479 -5.609 1.00 97.44 657 VAL A C 1
ATOM 5212 O O . VAL A 1 657 ? 0.496 -3.610 -5.290 1.00 97.44 657 VAL A O 1
ATOM 5215 N N . GLY A 1 658 ? 1.585 -2.252 -6.690 1.00 93.44 658 GLY A N 1
ATOM 5216 C CA . GLY A 1 658 ? 2.160 -3.295 -7.535 1.00 93.44 658 GLY A CA 1
ATOM 5217 C C . GLY A 1 658 ? 3.676 -3.264 -7.504 1.00 93.44 658 GLY A C 1
ATOM 5218 O O . GLY A 1 658 ? 4.261 -2.206 -7.329 1.00 93.44 658 GLY A O 1
ATOM 5219 N N . GLY A 1 659 ? 4.315 -4.415 -7.707 1.00 85.81 659 GLY A N 1
ATOM 5220 C CA . GLY A 1 659 ? 5.776 -4.526 -7.757 1.00 85.81 659 GLY A CA 1
ATOM 5221 C C . GLY A 1 659 ? 6.404 -4.957 -6.428 1.00 85.81 659 GLY A C 1
ATOM 5222 O O . GLY A 1 659 ? 6.244 -4.325 -5.388 1.00 85.81 659 GLY A O 1
ATOM 5223 N N . GLY A 1 660 ? 7.129 -6.079 -6.464 1.00 83.25 660 GLY A N 1
ATOM 5224 C CA . GLY A 1 660 ? 7.775 -6.661 -5.281 1.00 83.25 660 GLY A CA 1
ATOM 5225 C C . GLY A 1 660 ? 6.865 -7.515 -4.389 1.00 83.25 660 GLY A C 1
ATOM 5226 O O . GLY A 1 660 ? 7.341 -8.013 -3.375 1.00 83.25 660 GLY A O 1
ATOM 5227 N N . ILE A 1 661 ? 5.601 -7.737 -4.769 1.00 91.62 661 ILE A N 1
ATOM 5228 C CA . ILE A 1 661 ? 4.652 -8.595 -4.037 1.00 91.62 661 ILE A CA 1
ATOM 5229 C C . ILE A 1 661 ? 4.898 -10.064 -4.390 1.00 91.62 661 ILE A C 1
ATOM 5231 O O . ILE A 1 661 ? 4.273 -10.615 -5.294 1.00 91.62 661 ILE A O 1
ATOM 5235 N N . ARG A 1 662 ? 5.877 -10.670 -3.722 1.00 90.44 662 ARG A N 1
ATOM 5236 C CA . ARG A 1 662 ? 6.305 -12.055 -3.941 1.00 90.44 662 ARG A CA 1
ATOM 5237 C C . ARG A 1 662 ? 7.147 -12.552 -2.778 1.00 90.44 662 ARG A C 1
ATOM 5239 O O . ARG A 1 662 ? 7.575 -11.757 -1.945 1.00 90.44 662 ARG A O 1
ATOM 5246 N N . GLU A 1 663 ? 7.428 -13.847 -2.761 1.00 90.44 663 GLU A N 1
ATOM 5247 C CA . GLU A 1 663 ? 8.415 -14.393 -1.834 1.00 90.44 663 GLU A CA 1
ATOM 5248 C C . GLU A 1 663 ? 9.822 -13.844 -2.120 1.00 90.44 663 GLU A C 1
ATOM 5250 O O . GLU A 1 663 ? 10.227 -13.661 -3.277 1.00 90.44 663 GLU A O 1
ATOM 5255 N N . PHE A 1 664 ? 10.569 -13.539 -1.059 1.00 89.62 664 PHE A N 1
ATOM 5256 C CA . PHE A 1 664 ? 11.973 -13.152 -1.164 1.00 89.62 664 PHE A CA 1
ATOM 5257 C C . PHE A 1 664 ? 12.739 -13.424 0.134 1.00 89.62 664 PHE A C 1
ATOM 5259 O O . PHE A 1 664 ? 12.156 -13.635 1.198 1.00 89.62 664 PHE A O 1
ATOM 5266 N N . MET A 1 665 ? 14.066 -13.408 0.026 1.00 88.69 665 MET A N 1
ATOM 5267 C CA . MET A 1 665 ? 14.991 -13.479 1.151 1.00 88.69 665 MET A CA 1
ATOM 5268 C C . MET A 1 665 ? 15.752 -12.155 1.242 1.00 88.69 665 MET A C 1
ATOM 5270 O O . MET A 1 665 ? 16.255 -11.693 0.217 1.00 88.69 665 MET A O 1
ATOM 5274 N N . ASP A 1 666 ? 15.804 -11.548 2.429 1.00 85.81 666 ASP A N 1
ATOM 5275 C CA . ASP A 1 666 ? 16.567 -10.312 2.655 1.00 85.81 666 ASP A CA 1
ATOM 5276 C C . ASP A 1 666 ? 18.078 -10.575 2.806 1.00 85.81 666 ASP A C 1
ATOM 5278 O O . ASP A 1 666 ? 18.531 -11.722 2.883 1.00 85.81 666 ASP A O 1
ATOM 5282 N N . ALA A 1 667 ? 18.884 -9.508 2.883 1.00 81.44 667 ALA A N 1
ATOM 5283 C CA . ALA A 1 667 ? 20.336 -9.622 3.060 1.00 81.44 667 ALA A CA 1
ATOM 5284 C C . ALA A 1 667 ? 20.750 -10.262 4.402 1.00 81.44 667 ALA A C 1
ATOM 5286 O O . ALA A 1 667 ? 21.888 -10.711 4.550 1.00 81.44 667 ALA A O 1
ATOM 5287 N N . GLY A 1 668 ? 19.841 -10.314 5.381 1.00 82.81 668 GLY A N 1
ATOM 5288 C CA . GLY A 1 668 ? 20.030 -10.999 6.658 1.00 82.81 668 GLY A CA 1
ATOM 5289 C C . GLY A 1 668 ? 19.730 -12.501 6.604 1.00 82.81 668 GLY A C 1
ATOM 5290 O O . GLY A 1 668 ? 19.906 -13.183 7.615 1.00 82.81 668 GLY A O 1
ATOM 5291 N N . GLY A 1 669 ? 19.288 -13.024 5.455 1.00 87.12 669 GLY A N 1
ATOM 5292 C CA . GLY A 1 669 ? 18.891 -14.419 5.279 1.00 87.12 669 GLY A CA 1
ATOM 5293 C C . GLY A 1 669 ? 17.491 -14.738 5.810 1.00 87.12 669 GLY A C 1
ATOM 5294 O O . GLY A 1 669 ? 17.140 -15.915 5.917 1.00 87.12 669 GLY A O 1
ATOM 5295 N N . HIS A 1 670 ? 16.683 -13.729 6.160 1.00 88.44 670 HIS A N 1
ATOM 5296 C CA . HIS A 1 670 ? 15.300 -13.951 6.569 1.00 88.44 670 HIS A CA 1
ATOM 5297 C C . HIS A 1 670 ? 14.418 -14.159 5.339 1.00 88.44 670 HIS A C 1
ATOM 5299 O O . HIS A 1 670 ? 14.457 -13.379 4.389 1.00 88.44 670 HIS A O 1
ATOM 5305 N N . HIS A 1 671 ? 13.612 -15.217 5.365 1.00 92.31 671 HIS A N 1
ATOM 5306 C CA . HIS A 1 671 ? 12.697 -15.563 4.286 1.00 92.31 671 HIS A CA 1
ATOM 5307 C C . HIS A 1 671 ? 11.292 -15.027 4.572 1.00 92.31 671 HIS A C 1
ATOM 5309 O O . HIS A 1 671 ? 10.711 -15.362 5.605 1.00 92.31 671 HIS A O 1
ATOM 5315 N N . TYR A 1 672 ? 10.721 -14.280 3.627 1.00 92.75 672 TYR A N 1
ATOM 5316 C CA . TYR A 1 672 ? 9.345 -13.788 3.686 1.00 92.75 672 TYR A CA 1
ATOM 5317 C C . TYR A 1 672 ? 8.506 -14.428 2.578 1.00 92.75 672 TYR A C 1
ATOM 5319 O O . TYR A 1 672 ? 8.888 -14.401 1.406 1.00 92.75 672 TYR A O 1
ATOM 5327 N N . SER A 1 673 ? 7.344 -14.981 2.929 1.00 93.94 673 SER A N 1
ATOM 5328 C CA . SER A 1 673 ? 6.369 -15.465 1.946 1.00 93.94 673 SER A CA 1
ATOM 5329 C C . SER A 1 673 ? 5.625 -14.305 1.278 1.00 93.94 673 SER A C 1
ATOM 5331 O O . SER A 1 673 ? 5.492 -13.224 1.853 1.00 93.94 673 SER A O 1
ATOM 5333 N N . ALA A 1 674 ? 5.059 -14.536 0.089 1.00 92.62 674 ALA A N 1
ATOM 5334 C CA . ALA A 1 674 ? 4.239 -13.532 -0.595 1.00 92.62 674 ALA A CA 1
ATOM 5335 C C . ALA A 1 674 ? 3.063 -13.037 0.271 1.00 92.62 674 ALA A C 1
ATOM 5337 O O . ALA A 1 674 ? 2.741 -11.850 0.248 1.00 92.62 674 ALA A O 1
ATOM 5338 N N . LEU A 1 675 ? 2.471 -13.924 1.081 1.00 94.50 675 LEU A N 1
ATOM 5339 C CA . LEU A 1 675 ? 1.417 -13.569 2.030 1.00 94.50 675 LEU A CA 1
ATOM 5340 C C . LEU A 1 675 ? 1.913 -12.609 3.122 1.00 94.50 675 LEU A C 1
ATOM 5342 O O . LEU A 1 675 ? 1.224 -11.638 3.421 1.00 94.50 675 LEU A O 1
ATOM 5346 N N . GLN A 1 676 ? 3.101 -12.840 3.694 1.00 95.06 676 GLN A N 1
ATOM 5347 C CA . GLN A 1 676 ? 3.691 -11.936 4.693 1.00 95.06 676 GLN A CA 1
ATOM 5348 C C . GLN A 1 676 ? 4.010 -10.568 4.091 1.00 95.06 676 GLN A C 1
ATOM 5350 O O . GLN A 1 676 ? 3.740 -9.541 4.710 1.00 95.06 676 GLN A O 1
ATOM 5355 N N . VAL A 1 677 ? 4.535 -10.553 2.864 1.00 94.75 677 VAL A N 1
ATOM 5356 C CA . VAL A 1 677 ? 4.803 -9.311 2.133 1.00 94.75 677 VAL A CA 1
ATOM 5357 C C . VAL A 1 677 ? 3.505 -8.538 1.904 1.00 94.75 677 VAL A C 1
ATOM 5359 O O . VAL A 1 677 ? 3.424 -7.366 2.265 1.00 94.75 677 VAL A O 1
ATOM 5362 N N . ALA A 1 678 ? 2.464 -9.187 1.376 1.00 95.75 678 ALA A N 1
ATOM 5363 C CA . ALA A 1 678 ? 1.162 -8.557 1.166 1.00 95.75 678 ALA A CA 1
ATOM 5364 C C . ALA A 1 678 ? 0.539 -8.050 2.477 1.00 95.75 678 ALA A C 1
ATOM 5366 O O . ALA A 1 678 ? 0.054 -6.920 2.522 1.00 95.75 678 ALA A O 1
ATOM 5367 N N . ALA A 1 679 ? 0.612 -8.837 3.556 1.00 95.12 679 ALA A N 1
ATOM 5368 C CA . ALA A 1 679 ? 0.133 -8.445 4.880 1.00 95.12 679 ALA A CA 1
ATOM 5369 C C . ALA A 1 679 ? 0.782 -7.139 5.365 1.00 95.12 679 ALA A C 1
ATOM 5371 O O . ALA A 1 679 ? 0.080 -6.245 5.840 1.00 95.12 679 ALA A O 1
ATOM 5372 N N . GLU A 1 680 ? 2.098 -6.992 5.192 1.00 95.38 680 GLU A N 1
ATOM 5373 C CA . GLU A 1 680 ? 2.820 -5.778 5.584 1.00 95.38 680 GLU A CA 1
ATOM 5374 C C . GLU A 1 680 ? 2.422 -4.564 4.725 1.00 95.38 680 GLU A C 1
ATOM 5376 O O . GLU A 1 680 ? 2.234 -3.459 5.246 1.00 95.38 680 GLU A O 1
ATOM 5381 N N . TYR A 1 681 ? 2.206 -4.762 3.420 1.00 96.56 681 TYR A N 1
ATOM 5382 C CA . TYR A 1 681 ? 1.675 -3.719 2.536 1.00 96.56 681 TYR A CA 1
ATOM 5383 C C . TYR A 1 681 ? 0.260 -3.279 2.946 1.00 96.56 681 TYR A C 1
ATOM 5385 O O . TYR A 1 681 ? -0.002 -2.073 3.029 1.00 96.56 681 TYR A O 1
ATOM 5393 N N . PHE A 1 682 ? -0.632 -4.218 3.284 1.00 96.12 682 PHE A N 1
ATOM 5394 C CA . PHE A 1 682 ? -1.976 -3.898 3.780 1.00 96.12 682 PHE A CA 1
ATOM 5395 C C . PHE A 1 682 ? -1.932 -3.136 5.108 1.00 96.12 682 PHE A C 1
ATOM 5397 O O . PHE A 1 682 ? -2.600 -2.115 5.272 1.00 96.12 682 PHE A O 1
ATOM 5404 N N . ARG A 1 683 ? -1.088 -3.575 6.050 1.00 94.25 683 ARG A N 1
ATOM 5405 C CA . ARG A 1 683 ? -0.882 -2.905 7.348 1.00 94.25 683 ARG A CA 1
ATOM 5406 C C . ARG A 1 683 ? -0.281 -1.506 7.199 1.00 94.25 683 ARG A C 1
ATOM 5408 O O . ARG A 1 683 ? -0.536 -0.626 8.025 1.00 94.25 683 ARG A O 1
ATOM 5415 N N . SER A 1 684 ? 0.467 -1.283 6.123 1.00 95.00 684 SER A N 1
ATOM 5416 C CA . SER A 1 684 ? 1.065 0.008 5.790 1.00 95.00 684 SER A CA 1
ATOM 5417 C C . SER A 1 684 ? 0.108 0.968 5.079 1.00 95.00 684 SER A C 1
ATOM 5419 O O . SER A 1 684 ? 0.373 2.167 5.062 1.00 95.00 684 SER A O 1
ATOM 5421 N N . GLY A 1 685 ? -1.037 0.493 4.581 1.00 95.44 685 GLY A N 1
ATOM 5422 C CA . GLY A 1 685 ? -2.106 1.345 4.057 1.00 95.44 685 GLY A CA 1
ATOM 5423 C C . GLY A 1 685 ? -2.633 0.961 2.677 1.00 95.44 685 GLY A C 1
ATOM 5424 O O . GLY A 1 685 ? -3.580 1.608 2.233 1.00 95.44 685 GLY A O 1
ATOM 5425 N N . ALA A 1 686 ? -2.060 -0.048 2.011 1.00 97.38 686 ALA A N 1
ATOM 5426 C CA . ALA A 1 686 ? -2.627 -0.579 0.773 1.00 97.38 686 ALA A CA 1
ATOM 5427 C C . ALA A 1 686 ? -3.964 -1.283 1.041 1.00 97.38 686 ALA A C 1
ATOM 5429 O O . ALA A 1 686 ? -4.156 -1.884 2.094 1.00 97.38 686 ALA A O 1
ATOM 5430 N N . ASP A 1 687 ? -4.864 -1.245 0.068 1.00 97.56 687 ASP A N 1
ATOM 5431 C CA . ASP A 1 687 ? -6.129 -1.987 0.068 1.00 97.56 687 ASP A CA 1
ATOM 5432 C C . ASP A 1 687 ? -6.074 -3.174 -0.896 1.00 97.56 687 ASP A C 1
ATOM 5434 O O . ASP A 1 687 ? -6.735 -4.187 -0.681 1.00 97.56 687 ASP A O 1
ATOM 5438 N N . LYS A 1 688 ? -5.248 -3.055 -1.942 1.00 98.25 688 LYS A N 1
ATOM 5439 C CA . LYS A 1 688 ? -5.023 -4.084 -2.956 1.00 98.25 688 LYS A CA 1
ATOM 5440 C C . LYS A 1 688 ? -3.541 -4.217 -3.279 1.00 98.25 688 LYS A C 1
ATOM 5442 O O . LYS A 1 688 ? -2.794 -3.234 -3.259 1.00 98.25 688 LYS A O 1
ATOM 5447 N N . VAL A 1 689 ? -3.128 -5.432 -3.623 1.00 98.12 689 VAL A N 1
ATOM 5448 C CA . VAL A 1 689 ? -1.781 -5.724 -4.121 1.00 98.12 689 VAL A CA 1
ATOM 5449 C C . VAL A 1 689 ? -1.843 -6.226 -5.557 1.00 98.12 689 VAL A C 1
ATOM 5451 O O . VAL A 1 689 ? -2.715 -7.020 -5.901 1.00 98.12 689 VAL A O 1
ATOM 5454 N N . SER A 1 690 ? -0.919 -5.760 -6.396 1.00 98.00 690 SER A N 1
ATOM 5455 C CA . SER A 1 690 ? -0.828 -6.143 -7.804 1.00 98.00 690 SER A CA 1
ATOM 5456 C C . SER A 1 690 ? 0.335 -7.105 -8.061 1.00 98.00 690 SER A C 1
ATOM 5458 O O . SER A 1 690 ? 1.491 -6.827 -7.714 1.00 98.00 690 SER A O 1
ATOM 5460 N N . ILE A 1 691 ? 0.016 -8.248 -8.673 1.00 96.88 691 ILE A N 1
ATOM 5461 C CA . ILE A 1 691 ? 0.941 -9.338 -9.005 1.00 96.88 691 ILE A CA 1
ATOM 5462 C C . ILE A 1 691 ? 1.188 -9.334 -10.518 1.00 96.88 691 ILE A C 1
ATOM 5464 O O . ILE A 1 691 ? 0.247 -9.364 -11.302 1.00 96.88 691 ILE A O 1
ATOM 5468 N N . GLY A 1 692 ? 2.460 -9.297 -10.929 1.00 94.38 692 GLY A N 1
ATOM 5469 C CA . GLY A 1 692 ? 2.872 -9.282 -12.340 1.00 94.38 692 GLY A CA 1
ATOM 5470 C C . GLY A 1 692 ? 3.453 -10.620 -12.802 1.00 94.38 692 GLY A C 1
ATOM 5471 O O . GLY A 1 692 ? 2.737 -11.588 -13.021 1.00 94.38 692 GLY A O 1
ATOM 5472 N N . SER A 1 693 ? 4.782 -10.703 -12.930 1.00 92.44 693 SER A N 1
ATOM 5473 C CA . SER A 1 693 ? 5.465 -11.870 -13.527 1.00 92.44 693 SER A CA 1
ATOM 5474 C C . SER A 1 693 ? 5.164 -13.217 -12.854 1.00 92.44 693 SER A C 1
ATOM 5476 O O . SER A 1 693 ? 5.082 -14.229 -13.545 1.00 92.44 693 SER A O 1
ATOM 5478 N N . ASP A 1 694 ? 4.963 -13.234 -11.537 1.00 93.56 694 ASP A N 1
ATOM 5479 C CA . ASP A 1 694 ? 4.651 -14.459 -10.791 1.00 93.56 694 ASP A CA 1
ATOM 5480 C C . ASP A 1 694 ? 3.247 -14.996 -11.129 1.00 93.56 694 ASP A C 1
ATOM 5482 O O . ASP A 1 694 ? 3.021 -16.202 -11.053 1.00 93.56 694 ASP A O 1
ATOM 5486 N N . ALA A 1 695 ? 2.325 -14.136 -11.586 1.00 96.62 695 ALA A N 1
ATOM 5487 C CA . ALA A 1 695 ? 1.013 -14.561 -12.070 1.00 96.62 695 ALA A CA 1
ATOM 5488 C C . ALA A 1 695 ? 1.130 -15.406 -13.345 1.00 96.62 695 ALA A C 1
ATOM 5490 O O . ALA A 1 695 ? 0.415 -16.392 -13.503 1.00 96.62 695 ALA A O 1
ATOM 5491 N N . VAL A 1 696 ? 2.074 -15.063 -14.227 1.00 97.00 696 VAL A N 1
ATOM 5492 C CA . VAL A 1 696 ? 2.327 -15.827 -15.455 1.00 97.00 696 VAL A CA 1
ATOM 5493 C C . VAL A 1 696 ? 2.878 -17.211 -15.129 1.00 97.00 696 VAL A C 1
ATOM 5495 O O . VAL A 1 696 ? 2.392 -18.199 -15.667 1.00 97.00 696 VAL A O 1
ATOM 5498 N N . ALA A 1 697 ? 3.829 -17.296 -14.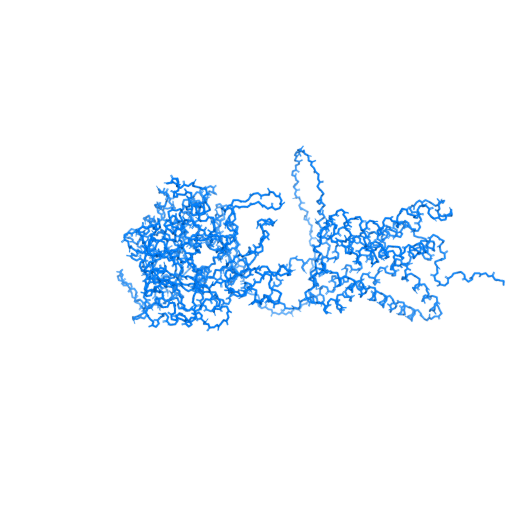194 1.00 95.44 697 ALA A N 1
ATOM 5499 C CA . ALA A 1 697 ? 4.368 -18.577 -13.740 1.00 95.44 697 ALA A CA 1
ATOM 5500 C C . ALA A 1 697 ? 3.285 -19.458 -13.088 1.00 95.44 697 ALA A C 1
ATOM 5502 O O . ALA A 1 697 ? 3.208 -20.652 -13.375 1.00 95.44 697 ALA A O 1
ATOM 5503 N N . ALA A 1 698 ? 2.416 -18.868 -12.260 1.00 96.81 698 ALA A N 1
ATOM 5504 C CA . ALA A 1 698 ? 1.303 -19.583 -11.638 1.00 96.81 698 ALA A CA 1
ATOM 5505 C C . ALA A 1 698 ? 0.281 -20.084 -12.675 1.00 96.81 698 ALA A C 1
ATOM 5507 O O . ALA A 1 698 ? -0.190 -21.216 -12.583 1.00 96.81 698 ALA A O 1
ATOM 5508 N N . ALA A 1 699 ? -0.027 -19.279 -13.695 1.00 97.50 699 ALA A N 1
ATOM 5509 C CA . ALA A 1 699 ? -0.914 -19.675 -14.785 1.00 97.50 699 ALA A CA 1
ATOM 5510 C C . ALA A 1 699 ? -0.317 -20.794 -15.655 1.00 97.50 699 ALA A C 1
ATOM 5512 O O . ALA A 1 699 ? -1.022 -21.735 -16.016 1.00 97.50 699 ALA A O 1
ATOM 5513 N N . GLU A 1 700 ? 0.978 -20.728 -15.975 1.00 96.19 700 GLU A N 1
ATOM 5514 C CA . GLU A 1 700 ? 1.690 -21.802 -16.679 1.00 96.19 700 GLU A CA 1
ATOM 5515 C C . GLU A 1 700 ? 1.675 -23.105 -15.866 1.00 96.19 700 GLU A C 1
ATOM 5517 O O . GLU A 1 700 ? 1.444 -24.179 -16.428 1.00 96.19 700 GLU A O 1
ATOM 5522 N N . GLU A 1 701 ? 1.872 -23.023 -14.545 1.00 96.31 701 GLU A N 1
ATOM 5523 C CA . GLU A 1 701 ? 1.774 -24.179 -13.656 1.00 96.31 701 GLU A CA 1
ATOM 5524 C C . GLU A 1 701 ? 0.364 -24.774 -13.664 1.00 96.31 701 GLU A C 1
ATOM 5526 O O . GLU A 1 701 ? 0.234 -25.963 -13.956 1.00 96.31 701 GLU A O 1
ATOM 5531 N N . LEU A 1 702 ? -0.672 -23.959 -13.434 1.00 97.06 702 LEU A N 1
ATOM 5532 C CA . LEU A 1 702 ? -2.071 -24.394 -13.448 1.00 97.06 702 LEU A CA 1
ATOM 5533 C C . LEU A 1 702 ? -2.438 -25.067 -14.775 1.00 97.06 702 LEU A C 1
ATOM 5535 O O . LEU A 1 702 ? -3.029 -26.143 -14.781 1.00 97.06 702 LEU A O 1
ATOM 5539 N N . ARG A 1 703 ? -2.048 -24.481 -15.912 1.00 93.44 703 ARG A N 1
ATOM 5540 C CA . ARG A 1 703 ? -2.331 -25.055 -17.238 1.00 93.44 703 ARG A CA 1
ATOM 5541 C C . ARG A 1 703 ? -1.588 -26.365 -17.483 1.00 93.44 703 ARG A C 1
ATOM 5543 O O . ARG A 1 703 ? -2.097 -27.230 -18.190 1.00 93.44 703 ARG A O 1
ATOM 5550 N N . ARG A 1 704 ? -0.387 -26.520 -16.921 1.00 94.88 704 ARG A N 1
ATOM 5551 C CA . ARG A 1 704 ? 0.413 -27.745 -17.044 1.00 94.88 704 ARG A CA 1
ATOM 5552 C C . ARG A 1 704 ? -0.118 -28.873 -16.157 1.00 94.88 704 ARG A C 1
ATOM 5554 O O . ARG A 1 704 ? -0.061 -30.029 -16.566 1.00 94.88 704 ARG A O 1
ATOM 5561 N N . THR A 1 705 ? -0.560 -28.566 -14.939 1.00 95.94 705 THR A N 1
ATOM 5562 C CA . THR A 1 705 ? -1.012 -29.565 -13.952 1.00 95.94 705 THR A CA 1
ATOM 5563 C C . THR A 1 705 ? -2.513 -29.836 -14.015 1.00 95.94 705 THR A C 1
ATOM 5565 O O . THR A 1 705 ? -2.951 -30.898 -13.579 1.00 95.94 705 THR A O 1
ATOM 5568 N N . GLY A 1 706 ? -3.301 -28.885 -14.522 1.00 94.56 706 GLY A N 1
ATOM 5569 C CA . GLY A 1 706 ? -4.762 -28.882 -14.454 1.00 94.56 706 GLY A CA 1
ATOM 5570 C C . GLY A 1 706 ? -5.316 -28.656 -13.043 1.00 94.56 706 GLY A C 1
ATOM 5571 O O . GLY A 1 706 ? -6.500 -28.893 -12.819 1.00 94.56 706 GLY A O 1
ATOM 5572 N N . GLN A 1 707 ? -4.473 -28.279 -12.074 1.00 94.00 707 GLN A N 1
ATOM 5573 C CA . GLN A 1 707 ? -4.861 -28.119 -10.672 1.00 94.00 707 GLN A CA 1
ATOM 5574 C C . GLN A 1 707 ? -4.129 -26.953 -10.007 1.00 94.00 707 GLN A C 1
ATOM 5576 O O . GLN A 1 707 ? -2.924 -26.763 -10.192 1.00 94.00 707 GLN A O 1
ATOM 5581 N N . LYS A 1 708 ? -4.873 -26.229 -9.169 1.00 95.19 708 LYS A N 1
ATOM 5582 C CA . LYS A 1 708 ? -4.381 -25.222 -8.225 1.00 95.19 708 LYS A CA 1
ATOM 5583 C C . LYS A 1 708 ? -3.269 -25.787 -7.342 1.00 95.19 708 LYS A C 1
ATOM 5585 O O . LYS A 1 708 ? -3.429 -26.865 -6.767 1.00 95.19 708 LYS A O 1
ATOM 5590 N N . SER A 1 709 ? -2.149 -25.076 -7.226 1.00 93.12 709 SER A N 1
ATOM 5591 C CA . SER A 1 709 ? -1.019 -25.533 -6.407 1.00 93.12 709 SER A CA 1
ATOM 5592 C C . SER A 1 709 ? -1.216 -25.216 -4.921 1.00 93.12 709 SER A C 1
ATOM 5594 O O . SER A 1 709 ? -0.591 -25.855 -4.070 1.00 93.12 709 SER A O 1
ATOM 5596 N N . GLY A 1 710 ? -2.068 -24.233 -4.605 1.00 92.12 710 GLY A N 1
ATOM 5597 C CA . GLY A 1 710 ? -2.258 -23.666 -3.269 1.00 92.12 710 GLY A CA 1
ATOM 5598 C C . GLY A 1 710 ? -1.055 -22.857 -2.771 1.00 92.12 710 GLY A C 1
ATOM 5599 O O . GLY A 1 710 ? -1.002 -22.482 -1.599 1.00 92.12 710 GLY A O 1
ATOM 5600 N N . ARG A 1 711 ? -0.053 -22.627 -3.628 1.00 91.75 711 ARG A N 1
ATOM 5601 C CA . ARG A 1 711 ? 1.233 -22.018 -3.252 1.00 91.75 711 ARG A CA 1
ATOM 5602 C C . ARG A 1 711 ? 1.482 -20.681 -3.923 1.00 91.75 711 ARG A C 1
ATOM 5604 O O . ARG A 1 711 ? 2.350 -19.950 -3.454 1.00 91.75 711 ARG A O 1
ATOM 5611 N N . SER A 1 712 ? 0.769 -20.360 -5.001 1.00 95.56 712 SER A N 1
ATOM 5612 C CA . SER A 1 712 ? 0.976 -19.083 -5.675 1.00 95.56 712 SER A CA 1
ATOM 5613 C C . SER A 1 712 ? 0.570 -17.917 -4.771 1.00 95.56 712 SER A C 1
ATOM 5615 O O . SER A 1 712 ? -0.302 -18.039 -3.906 1.00 95.56 712 SER A O 1
ATOM 5617 N N . ALA A 1 713 ? 1.182 -16.754 -5.000 1.00 96.00 713 ALA A N 1
ATOM 5618 C CA . ALA A 1 713 ? 0.814 -15.529 -4.299 1.00 96.00 713 ALA A CA 1
ATOM 5619 C C . ALA A 1 713 ? -0.680 -15.193 -4.482 1.00 96.00 713 ALA A C 1
ATOM 5621 O O . ALA A 1 713 ? -1.323 -14.766 -3.527 1.00 96.00 713 ALA A O 1
ATOM 5622 N N . ILE A 1 714 ? -1.244 -15.447 -5.672 1.00 97.94 714 ILE A N 1
ATOM 5623 C CA . ILE A 1 714 ? -2.667 -15.220 -5.968 1.00 97.94 714 ILE A CA 1
ATOM 5624 C C . ILE A 1 714 ? -3.538 -16.064 -5.034 1.00 97.94 714 ILE A C 1
ATOM 5626 O O . ILE A 1 714 ? -4.390 -15.517 -4.336 1.00 97.94 714 ILE A O 1
ATOM 5630 N N . GLU A 1 715 ? -3.294 -17.374 -4.969 1.00 96.38 715 GLU A N 1
ATOM 5631 C CA . GLU A 1 715 ? -4.084 -18.299 -4.147 1.00 96.38 715 GLU A CA 1
ATOM 5632 C C . GLU A 1 715 ? -3.957 -17.977 -2.654 1.00 96.38 715 GLU A C 1
ATOM 5634 O O . GLU A 1 715 ? -4.960 -17.878 -1.957 1.00 96.38 715 GLU A O 1
ATOM 5639 N N . GLN A 1 716 ? -2.735 -17.765 -2.153 1.00 94.88 716 GLN A N 1
ATOM 5640 C CA . GLN A 1 716 ? -2.506 -17.518 -0.725 1.00 94.88 716 GLN A CA 1
ATOM 5641 C C . GLN A 1 716 ? -3.130 -16.203 -0.249 1.00 94.88 716 GLN A C 1
ATOM 5643 O O . GLN A 1 716 ? -3.749 -16.157 0.816 1.00 94.88 716 GLN A O 1
ATOM 5648 N N . ILE A 1 717 ? -2.955 -15.126 -1.021 1.00 95.62 717 ILE A N 1
ATOM 5649 C CA . ILE A 1 717 ? -3.448 -13.798 -0.646 1.00 95.62 717 ILE A CA 1
ATOM 5650 C C . ILE A 1 717 ? -4.970 -13.754 -0.787 1.00 95.62 717 ILE A C 1
ATOM 5652 O O . ILE A 1 717 ? -5.635 -13.281 0.133 1.00 95.62 717 ILE A O 1
ATOM 5656 N N . SER A 1 718 ? -5.533 -14.288 -1.877 1.00 95.00 718 SER A N 1
ATOM 5657 C CA . SER A 1 718 ? -6.989 -14.313 -2.078 1.00 95.00 718 SER A CA 1
ATOM 5658 C C . SER A 1 718 ? -7.707 -15.213 -1.073 1.00 95.00 718 SER A C 1
ATOM 5660 O O . SER A 1 718 ? -8.778 -14.848 -0.598 1.00 95.00 718 SER A O 1
ATOM 5662 N N . TRP A 1 719 ? -7.105 -16.335 -0.669 1.00 91.81 719 TRP A N 1
ATOM 5663 C CA . TRP A 1 719 ? -7.656 -17.195 0.378 1.00 91.81 719 TRP A CA 1
ATOM 5664 C C . TRP A 1 719 ? -7.774 -16.475 1.728 1.00 91.81 719 TRP A C 1
ATOM 5666 O O . TRP A 1 719 ? -8.741 -16.672 2.462 1.00 91.81 719 TRP A O 1
ATOM 5676 N N . HIS A 1 720 ? -6.795 -15.632 2.069 1.00 90.56 720 HIS A N 1
ATOM 5677 C CA . HIS A 1 720 ? -6.768 -14.951 3.362 1.00 90.56 720 HIS A CA 1
ATOM 5678 C C . HIS A 1 720 ? -7.544 -13.624 3.363 1.00 90.56 720 HIS A C 1
ATOM 5680 O O . HIS A 1 720 ? -8.276 -13.323 4.307 1.00 90.56 720 HIS A O 1
ATOM 5686 N N . TYR A 1 721 ? -7.393 -12.823 2.305 1.00 92.44 721 TYR A N 1
ATOM 5687 C CA . TYR A 1 721 ? -7.923 -11.459 2.218 1.00 92.44 721 TYR A CA 1
ATOM 5688 C C . TYR A 1 721 ? -9.116 -11.306 1.259 1.00 92.44 721 TYR A C 1
ATOM 5690 O O . TYR A 1 721 ? -9.681 -10.216 1.158 1.00 92.44 721 TYR A O 1
ATOM 5698 N N . GLY A 1 722 ? -9.525 -12.383 0.589 1.00 93.19 722 GLY A N 1
ATOM 5699 C CA . GLY A 1 722 ? -10.540 -12.374 -0.460 1.00 93.19 722 GLY A CA 1
ATOM 5700 C C . GLY A 1 722 ? -9.965 -11.993 -1.827 1.00 93.19 722 GLY A C 1
ATOM 5701 O O . GLY A 1 722 ? -8.954 -11.292 -1.933 1.00 93.19 722 GLY A O 1
ATOM 5702 N N . ALA A 1 723 ? -10.633 -12.435 -2.896 1.00 95.81 723 ALA A N 1
ATOM 5703 C CA . ALA A 1 723 ? -10.223 -12.157 -4.276 1.00 95.81 723 ALA A CA 1
ATOM 5704 C C . ALA A 1 723 ? -10.053 -10.652 -4.538 1.00 95.81 723 ALA A C 1
ATOM 5706 O O . ALA A 1 723 ? -9.114 -10.231 -5.207 1.00 95.81 723 ALA A O 1
ATOM 5707 N N . GLN A 1 724 ? -10.913 -9.827 -3.935 1.00 95.81 724 GLN A N 1
ATOM 5708 C CA . GLN A 1 724 ? -10.906 -8.372 -4.074 1.00 95.81 724 GLN A CA 1
ATOM 5709 C C . GLN A 1 724 ? -9.595 -7.682 -3.662 1.00 95.81 724 GLN A C 1
ATOM 5711 O O . GLN A 1 724 ? -9.375 -6.541 -4.054 1.00 95.81 724 GLN A O 1
ATOM 5716 N N . ALA A 1 725 ? -8.734 -8.346 -2.885 1.00 97.00 725 ALA A N 1
ATOM 5717 C CA . ALA A 1 725 ? -7.443 -7.810 -2.463 1.00 97.00 725 ALA A CA 1
ATOM 5718 C C . ALA A 1 725 ? -6.318 -8.054 -3.491 1.00 97.00 725 ALA A C 1
ATOM 5720 O O . ALA A 1 725 ? -5.234 -7.477 -3.360 1.00 97.00 725 ALA A O 1
ATOM 5721 N N . VAL A 1 726 ? -6.555 -8.906 -4.498 1.00 98.38 726 VAL A N 1
ATOM 5722 C CA . VAL A 1 726 ? -5.556 -9.348 -5.478 1.00 98.38 726 VAL A CA 1
ATOM 5723 C C . VAL A 1 726 ? -5.886 -8.809 -6.865 1.00 98.38 726 VAL A C 1
ATOM 5725 O O . VAL A 1 726 ? -6.850 -9.234 -7.505 1.00 98.38 726 VAL A O 1
ATOM 5728 N N . VAL A 1 727 ? -5.024 -7.918 -7.348 1.00 98.75 727 VAL A N 1
ATOM 5729 C CA . VAL A 1 727 ? -5.009 -7.430 -8.729 1.00 98.75 727 VAL A CA 1
ATOM 5730 C C . VAL A 1 727 ? -3.921 -8.185 -9.493 1.00 98.75 727 VAL A C 1
ATOM 5732 O O . VAL A 1 727 ? -2.837 -8.424 -8.959 1.00 98.75 727 VAL A O 1
ATOM 5735 N N . VAL A 1 728 ? -4.161 -8.549 -10.750 1.00 98.56 728 VAL A N 1
ATOM 5736 C CA . VAL A 1 728 ? -3.120 -9.114 -11.621 1.00 98.56 728 VAL A CA 1
ATOM 5737 C C . VAL A 1 728 ? -2.805 -8.155 -12.757 1.00 98.56 728 VAL A C 1
ATOM 5739 O O . VAL A 1 728 ? -3.681 -7.812 -13.543 1.00 98.56 728 VAL A O 1
ATOM 5742 N N . SER A 1 729 ? -1.542 -7.741 -12.847 1.00 97.88 729 SER A N 1
ATOM 5743 C CA . SER A 1 729 ? -1.032 -6.914 -13.939 1.00 97.88 729 SER A CA 1
ATOM 5744 C C . SER A 1 729 ? -0.632 -7.798 -15.115 1.00 97.88 729 SER A C 1
ATOM 5746 O O . SER A 1 729 ? 0.310 -8.585 -15.006 1.00 97.88 729 SER A O 1
ATOM 5748 N N . ILE A 1 730 ? -1.330 -7.654 -16.241 1.00 97.81 730 ILE A N 1
ATOM 5749 C CA . ILE A 1 730 ? -1.037 -8.358 -17.492 1.00 97.81 730 ILE A CA 1
ATOM 5750 C C . ILE A 1 730 ? -0.411 -7.364 -18.468 1.00 97.81 730 ILE A C 1
ATOM 5752 O O . ILE A 1 730 ? -1.001 -6.324 -18.755 1.00 97.81 730 ILE A O 1
ATOM 5756 N N . ASP A 1 731 ? 0.767 -7.714 -18.994 1.00 96.75 731 ASP A N 1
ATOM 5757 C CA . ASP A 1 731 ? 1.539 -6.911 -19.952 1.00 96.75 731 ASP A CA 1
ATOM 5758 C C . ASP A 1 731 ? 1.593 -7.618 -21.326 1.00 96.75 731 ASP A C 1
ATOM 5760 O O . ASP A 1 731 ? 2.562 -8.327 -21.631 1.00 96.75 731 ASP A O 1
ATOM 5764 N N . PRO A 1 732 ? 0.538 -7.510 -22.149 1.00 97.00 732 PRO A N 1
ATOM 5765 C CA . PRO A 1 732 ? 0.466 -8.117 -23.463 1.00 97.00 732 PRO A CA 1
ATOM 5766 C C . PRO A 1 732 ? 1.123 -7.264 -24.552 1.00 97.00 732 PRO A C 1
ATOM 5768 O O . PRO A 1 732 ? 1.096 -6.032 -24.513 1.00 97.00 732 PRO A O 1
ATOM 5771 N N . ARG A 1 733 ? 1.614 -7.949 -25.584 1.00 95.56 733 ARG A N 1
ATOM 5772 C CA . ARG A 1 733 ? 2.045 -7.374 -26.862 1.00 95.56 733 ARG A CA 1
ATOM 5773 C C . ARG A 1 733 ? 1.359 -8.094 -28.015 1.00 95.56 733 ARG A C 1
ATOM 5775 O O . ARG A 1 733 ? 1.291 -9.325 -28.025 1.00 95.56 733 ARG A O 1
ATOM 5782 N N . ARG A 1 734 ? 0.876 -7.343 -28.997 1.00 94.88 734 ARG A N 1
ATOM 5783 C CA . ARG A 1 734 ? 0.198 -7.871 -30.180 1.00 94.88 734 ARG A CA 1
ATOM 5784 C C . ARG A 1 734 ? 1.165 -8.658 -31.069 1.00 94.88 734 ARG A C 1
ATOM 5786 O O . ARG A 1 734 ? 2.288 -8.237 -31.335 1.00 94.88 734 ARG A O 1
ATOM 5793 N N . VAL A 1 735 ? 0.704 -9.805 -31.556 1.00 94.75 735 VAL A N 1
ATOM 5794 C CA . VAL A 1 735 ? 1.413 -10.672 -32.500 1.00 94.75 735 VAL A CA 1
ATOM 5795 C C . VAL A 1 735 ? 0.486 -10.974 -33.673 1.00 94.75 735 VAL A C 1
ATOM 5797 O O . VAL A 1 735 ? -0.600 -11.528 -33.495 1.00 94.75 735 VAL A O 1
ATOM 5800 N N . TRP A 1 736 ? 0.920 -10.594 -34.872 1.00 94.81 736 TRP A N 1
ATOM 5801 C CA . TRP A 1 736 ? 0.186 -10.799 -36.119 1.00 94.81 736 TRP A CA 1
ATOM 5802 C C . TRP A 1 736 ? 0.260 -12.253 -36.583 1.00 94.81 736 TRP A C 1
ATOM 5804 O O . TRP A 1 736 ? 1.272 -12.929 -36.397 1.00 94.81 736 TRP A O 1
ATOM 5814 N N . VAL A 1 737 ? -0.830 -12.736 -37.178 1.00 92.56 737 VAL A N 1
ATOM 5815 C CA . VAL A 1 737 ? -0.979 -14.124 -37.618 1.00 92.56 737 VAL A CA 1
ATOM 5816 C C . VAL A 1 737 ? -1.540 -14.149 -39.035 1.00 92.56 737 VAL A C 1
ATOM 5818 O O . VAL A 1 737 ? -2.660 -13.699 -39.283 1.00 92.56 737 VAL A O 1
ATOM 5821 N N . ALA A 1 738 ? -0.765 -14.709 -39.965 1.00 88.75 738 ALA A N 1
ATOM 5822 C CA . ALA A 1 738 ? -1.189 -14.892 -41.352 1.00 88.75 738 ALA A CA 1
ATOM 5823 C C . ALA A 1 738 ? -2.277 -15.973 -41.478 1.00 88.75 738 ALA A C 1
ATOM 5825 O O . ALA A 1 738 ? -3.287 -15.757 -42.145 1.00 88.75 738 ALA A O 1
ATOM 5826 N N . ASP A 1 739 ? -2.088 -17.107 -40.797 1.00 88.06 739 ASP A N 1
ATOM 5827 C CA . ASP A 1 739 ? -3.036 -18.222 -40.761 1.00 88.06 739 ASP A CA 1
ATOM 5828 C C . ASP A 1 739 ? -3.423 -18.563 -39.311 1.00 88.06 739 ASP A C 1
ATOM 5830 O O . ASP A 1 739 ? -2.607 -19.149 -38.590 1.00 88.06 739 ASP A O 1
ATOM 5834 N N . PRO A 1 740 ? -4.654 -18.232 -38.873 1.00 88.25 740 PRO A N 1
ATOM 5835 C CA . PRO A 1 740 ? -5.175 -18.566 -37.547 1.00 88.25 740 PRO A CA 1
ATOM 5836 C C . PRO A 1 740 ? -5.011 -20.037 -37.166 1.00 88.25 740 PRO A C 1
ATOM 5838 O O . PRO A 1 740 ? -4.770 -20.339 -36.002 1.00 88.25 740 PRO A O 1
ATOM 5841 N N . SER A 1 741 ? -5.100 -20.954 -38.137 1.00 87.56 741 SER A N 1
ATOM 5842 C CA . SER A 1 741 ? -5.037 -22.396 -37.877 1.00 87.56 741 SER A CA 1
ATOM 5843 C C . SER A 1 741 ? -3.651 -22.884 -37.443 1.00 87.56 741 SER A C 1
ATOM 5845 O O . SER A 1 741 ? -3.531 -23.938 -36.820 1.00 87.56 741 SER A O 1
ATOM 5847 N N . SER A 1 742 ? -2.607 -22.096 -37.716 1.00 83.44 742 SER A N 1
ATOM 5848 C CA . SER A 1 742 ? -1.234 -22.361 -37.277 1.00 83.44 742 SER A CA 1
ATOM 5849 C C . SER A 1 742 ? -0.910 -21.807 -35.883 1.00 83.44 742 SER A C 1
ATOM 5851 O O . SER A 1 742 ? 0.157 -22.101 -35.339 1.00 83.44 742 SER A O 1
ATOM 5853 N N . CYS A 1 743 ? -1.802 -21.003 -35.293 1.00 86.31 743 CYS A N 1
ATOM 5854 C CA . CYS A 1 743 ? -1.596 -20.425 -33.972 1.00 86.31 743 CYS A CA 1
ATOM 5855 C C . CYS A 1 743 ? -2.166 -21.350 -32.892 1.00 86.31 743 CYS A C 1
ATOM 5857 O O . CYS A 1 743 ? -3.318 -21.766 -32.951 1.00 86.31 743 CYS A O 1
ATOM 5859 N N . LEU A 1 744 ? -1.359 -21.646 -31.873 1.00 85.94 744 LEU A N 1
ATOM 5860 C CA . LEU A 1 744 ? -1.797 -22.440 -30.718 1.00 85.94 744 LEU A CA 1
ATOM 5861 C C . LEU A 1 744 ? -2.676 -21.645 -29.740 1.00 85.94 744 LEU A C 1
ATOM 5863 O O . LEU A 1 744 ? -3.292 -22.239 -28.858 1.00 85.94 744 LEU A O 1
ATOM 5867 N N . HIS A 1 745 ? -2.695 -20.318 -29.869 1.00 89.69 745 HIS A N 1
ATOM 5868 C CA . HIS A 1 745 ? -3.396 -19.405 -28.968 1.00 89.69 745 HIS A CA 1
ATOM 5869 C C . HIS A 1 745 ? -4.654 -18.864 -29.624 1.00 89.69 745 HIS A C 1
ATOM 5871 O O . HIS A 1 745 ? -4.779 -18.854 -30.850 1.00 89.69 745 HIS A O 1
ATOM 5877 N N . ARG A 1 746 ? -5.580 -18.365 -28.805 1.00 88.81 746 ARG A N 1
ATOM 5878 C CA . ARG A 1 746 ? -6.787 -17.714 -29.305 1.00 88.81 746 ARG A CA 1
ATOM 5879 C C . ARG A 1 746 ? -6.426 -16.488 -30.149 1.00 88.81 746 ARG A C 1
ATOM 5881 O O . ARG A 1 746 ? -5.993 -15.459 -29.633 1.00 88.81 746 ARG A O 1
ATOM 5888 N N . THR A 1 747 ? -6.651 -16.594 -31.455 1.00 92.69 747 THR A N 1
ATOM 5889 C CA . THR A 1 747 ? -6.529 -15.478 -32.395 1.00 92.69 747 THR A CA 1
ATOM 5890 C C . THR A 1 747 ? -7.862 -14.787 -32.604 1.00 92.69 747 THR A C 1
ATOM 5892 O O . THR A 1 747 ? -8.909 -15.436 -32.614 1.00 92.69 747 THR A O 1
ATOM 5895 N N . VAL A 1 748 ? -7.814 -13.496 -32.892 1.00 92.94 748 VAL A N 1
ATOM 5896 C CA . VAL A 1 748 ? -8.982 -12.688 -33.223 1.00 92.94 748 VAL A CA 1
ATOM 5897 C C . VAL A 1 748 ? -8.782 -12.002 -34.555 1.00 92.94 748 VAL A C 1
ATOM 5899 O O . VAL A 1 748 ? -7.657 -11.680 -34.940 1.00 92.94 748 VAL A O 1
ATOM 5902 N N . ARG A 1 749 ? -9.883 -11.795 -35.274 1.00 92.88 749 ARG A N 1
ATOM 5903 C CA . ARG A 1 749 ? -9.867 -11.001 -36.495 1.00 92.88 749 ARG A CA 1
ATOM 5904 C C . ARG A 1 749 ? -9.803 -9.530 -36.110 1.00 92.88 749 ARG A C 1
ATOM 5906 O O . ARG A 1 749 ? -10.683 -9.046 -35.406 1.00 92.88 749 ARG A O 1
ATOM 5913 N N . THR A 1 750 ? -8.780 -8.843 -36.586 1.00 91.94 750 THR A N 1
ATOM 5914 C CA . THR A 1 750 ? -8.554 -7.431 -36.276 1.00 91.94 750 THR A CA 1
ATOM 5915 C C . THR A 1 750 ? -9.206 -6.512 -37.311 1.00 91.94 750 THR A C 1
ATOM 5917 O O . THR A 1 750 ? -9.361 -6.870 -38.481 1.00 91.94 750 THR A O 1
ATOM 5920 N N . GLN A 1 751 ? -9.588 -5.312 -36.885 1.00 88.88 751 GLN A N 1
ATOM 5921 C CA . GLN A 1 751 ? -10.069 -4.236 -37.747 1.00 88.88 751 GLN A CA 1
ATOM 5922 C C . GLN A 1 751 ? -8.927 -3.513 -38.474 1.00 88.88 751 GLN A C 1
ATOM 5924 O O . GLN A 1 751 ? -9.162 -2.898 -39.513 1.00 88.88 751 GLN A O 1
ATOM 5929 N N . GLN A 1 752 ? -7.702 -3.576 -37.942 1.00 86.19 752 GLN A N 1
ATOM 5930 C CA . GLN A 1 752 ? -6.525 -2.913 -38.504 1.00 86.19 752 GLN A CA 1
ATOM 5931 C C . GLN A 1 752 ? -5.537 -3.963 -39.018 1.00 86.19 752 GLN A C 1
ATOM 5933 O O . GLN A 1 752 ? -4.869 -4.589 -38.199 1.00 86.19 752 GLN A O 1
ATOM 5938 N N . PRO A 1 753 ? -5.423 -4.169 -40.345 1.00 89.12 753 PRO A N 1
ATOM 5939 C CA . PRO A 1 753 ? -4.510 -5.159 -40.903 1.00 89.12 753 PRO A CA 1
ATOM 5940 C C . PRO A 1 753 ? -3.069 -4.976 -40.421 1.00 89.12 753 PRO A C 1
ATOM 5942 O O . PRO A 1 753 ? -2.586 -3.848 -40.290 1.00 89.12 753 PRO A O 1
ATOM 5945 N N . GLY A 1 754 ? -2.381 -6.097 -40.207 1.00 90.12 754 GLY A N 1
ATOM 5946 C CA . GLY A 1 754 ? -0.972 -6.114 -39.838 1.00 90.12 754 GLY A CA 1
ATOM 5947 C C . GLY A 1 754 ? -0.054 -5.560 -40.939 1.00 90.12 754 GLY A C 1
ATOM 5948 O O . GLY A 1 754 ? -0.490 -5.339 -42.075 1.00 90.12 754 GLY A O 1
ATOM 5949 N N . PRO A 1 755 ? 1.240 -5.339 -40.637 1.00 90.81 755 PRO A N 1
ATOM 5950 C CA . PRO A 1 755 ? 2.206 -4.763 -41.575 1.00 90.81 755 PRO A CA 1
ATOM 5951 C C . PRO A 1 755 ? 2.351 -5.523 -42.902 1.00 90.81 755 PRO A C 1
ATOM 5953 O O . PRO A 1 755 ? 2.752 -4.924 -43.898 1.00 90.81 755 PRO A O 1
ATOM 5956 N N . GLN A 1 756 ? 2.037 -6.822 -42.932 1.00 91.50 756 GLN A N 1
ATOM 5957 C CA . GLN A 1 756 ? 2.071 -7.673 -44.126 1.00 91.50 756 GLN A CA 1
ATOM 5958 C C . GLN A 1 756 ? 0.661 -8.028 -44.632 1.00 91.50 756 GLN A C 1
ATOM 5960 O O . GLN A 1 756 ? 0.500 -8.922 -45.463 1.00 91.50 756 GLN A O 1
ATOM 5965 N N . GLY A 1 757 ? -0.371 -7.323 -44.158 1.00 90.88 757 GLY A N 1
ATOM 5966 C CA . GLY A 1 757 ? -1.770 -7.557 -44.512 1.00 90.88 757 GLY A CA 1
ATOM 5967 C C . GLY A 1 757 ? -2.458 -8.642 -43.679 1.00 90.88 757 GLY A C 1
ATOM 5968 O O . GLY A 1 757 ? -3.573 -9.047 -44.025 1.00 90.88 757 GLY A O 1
ATOM 5969 N N . GLU A 1 758 ? -1.836 -9.104 -42.589 1.00 94.38 758 GLU A N 1
ATOM 5970 C CA . GLU A 1 758 ? -2.410 -10.098 -41.683 1.00 94.38 758 GLU A CA 1
ATOM 5971 C C . GLU A 1 758 ? -3.758 -9.615 -41.135 1.00 94.38 758 GLU A C 1
ATOM 5973 O O . GLU A 1 758 ? -3.886 -8.497 -40.642 1.00 94.38 758 GLU A O 1
ATOM 5978 N N . GLN A 1 759 ? -4.779 -10.465 -41.220 1.00 94.44 759 GLN A N 1
ATOM 5979 C CA . GLN A 1 759 ? -6.140 -10.129 -40.780 1.00 94.44 759 GLN A CA 1
ATOM 5980 C C . GLN A 1 759 ? -6.439 -10.604 -39.355 1.00 94.44 759 GLN A C 1
ATOM 5982 O O . GLN A 1 759 ? -7.527 -10.353 -38.838 1.00 94.44 759 GLN A O 1
ATOM 5987 N N . HIS A 1 760 ? -5.501 -11.321 -38.735 1.00 94.75 760 HIS A N 1
ATOM 5988 C CA . HIS A 1 760 ? -5.665 -11.889 -37.408 1.00 94.75 760 HIS A CA 1
ATOM 5989 C C . HIS A 1 760 ? -4.469 -11.569 -36.521 1.00 94.75 760 HIS A C 1
ATOM 5991 O O . HIS A 1 760 ? -3.340 -11.409 -36.990 1.00 94.75 760 HIS A O 1
ATOM 5997 N N . CYS A 1 761 ? -4.722 -11.498 -35.222 1.00 94.81 761 CYS A N 1
ATOM 5998 C CA . CYS A 1 761 ? -3.692 -11.335 -34.211 1.00 94.81 761 CYS A CA 1
ATOM 5999 C C . CYS A 1 761 ? -4.060 -12.074 -32.927 1.00 94.81 761 CYS A C 1
ATOM 6001 O O . CYS A 1 761 ? -5.203 -12.474 -32.719 1.00 94.81 761 CYS A O 1
ATOM 6003 N N . TRP A 1 762 ? -3.083 -12.220 -32.049 1.00 95.19 762 TRP A N 1
ATOM 6004 C CA . TRP A 1 762 ? -3.278 -12.560 -30.644 1.00 95.19 762 TRP A CA 1
ATOM 6005 C C . TRP A 1 762 ? -2.366 -11.670 -29.802 1.00 95.19 762 TRP A C 1
ATOM 6007 O O . TRP A 1 762 ? -1.551 -10.916 -30.338 1.00 95.19 762 TRP A O 1
ATOM 6017 N N . TRP A 1 763 ? -2.494 -11.747 -28.484 1.00 97.00 763 TRP A N 1
ATOM 6018 C CA . TRP A 1 763 ? -1.695 -10.940 -27.570 1.00 97.00 763 TRP A CA 1
ATOM 6019 C C . TRP A 1 763 ? -0.828 -11.828 -26.699 1.00 97.00 763 TRP A C 1
ATOM 6021 O O . TRP A 1 763 ? -1.330 -12.517 -25.814 1.00 97.00 763 TRP A O 1
ATOM 6031 N N . GLN A 1 764 ? 0.475 -11.793 -26.952 1.00 97.06 764 GLN A N 1
ATOM 6032 C CA . GLN A 1 764 ? 1.473 -12.533 -26.199 1.00 97.06 764 GLN A CA 1
ATOM 6033 C C . GLN A 1 764 ? 1.721 -11.859 -24.849 1.00 97.06 764 GLN A C 1
ATOM 6035 O O . GLN A 1 764 ? 2.105 -10.690 -24.803 1.00 97.06 764 GLN A O 1
ATOM 6040 N N . CYS A 1 765 ? 1.569 -12.600 -23.753 1.00 96.31 765 CYS A N 1
ATOM 6041 C CA . CYS A 1 765 ? 1.942 -12.125 -22.425 1.00 96.31 765 CYS A CA 1
ATOM 6042 C C . CYS A 1 765 ? 3.457 -12.004 -22.276 1.00 96.31 765 CYS A C 1
ATOM 6044 O O . CYS A 1 765 ? 4.229 -12.811 -22.803 1.00 96.31 765 CYS A O 1
ATOM 6046 N N . THR A 1 766 ? 3.882 -11.028 -21.482 1.00 95.75 766 THR A N 1
ATOM 6047 C CA . THR A 1 766 ? 5.290 -10.813 -21.159 1.00 95.75 766 THR A CA 1
ATOM 6048 C C . THR A 1 766 ? 5.536 -10.835 -19.651 1.00 95.75 766 THR A C 1
ATOM 6050 O O . THR A 1 766 ? 4.619 -10.726 -18.838 1.00 95.75 766 THR A O 1
ATOM 6053 N N . VAL A 1 767 ? 6.800 -11.007 -19.269 1.00 92.69 767 VAL A N 1
ATOM 6054 C CA . VAL A 1 767 ? 7.287 -10.936 -17.888 1.00 92.69 767 VAL A CA 1
ATOM 6055 C C . VAL A 1 767 ? 8.506 -10.017 -17.798 1.00 92.69 767 VAL A C 1
ATOM 6057 O O . VAL A 1 767 ? 9.028 -9.531 -18.804 1.00 92.69 767 VAL A O 1
ATOM 6060 N N . LYS A 1 768 ? 8.980 -9.767 -16.568 1.00 86.19 768 LYS A N 1
ATOM 6061 C CA . LYS A 1 768 ? 10.122 -8.883 -16.269 1.00 86.19 768 LYS A CA 1
ATOM 6062 C C . LYS A 1 768 ? 9.929 -7.451 -16.791 1.00 86.19 768 LYS A C 1
ATOM 6064 O O . LYS A 1 768 ? 10.915 -6.799 -17.142 1.00 86.19 768 LYS A O 1
ATOM 6069 N N . GLY A 1 769 ? 8.688 -6.961 -16.782 1.00 81.38 769 GLY A N 1
ATOM 6070 C CA . GLY A 1 769 ? 8.306 -5.633 -17.268 1.00 81.38 769 GLY A CA 1
ATOM 6071 C C . GLY A 1 769 ? 8.444 -5.530 -18.783 1.00 81.38 769 GLY A C 1
ATOM 6072 O O . GLY A 1 769 ? 9.290 -4.783 -19.253 1.00 81.38 769 GLY A O 1
ATOM 6073 N N . GLY A 1 770 ? 7.706 -6.342 -19.542 1.00 86.38 770 GLY A N 1
ATOM 6074 C CA . GLY A 1 770 ? 7.683 -6.263 -21.010 1.00 86.38 770 GLY A CA 1
ATOM 6075 C C . GLY A 1 770 ? 8.812 -6.978 -21.761 1.00 86.38 770 GLY A C 1
ATOM 6076 O O . GLY A 1 770 ? 8.671 -7.275 -22.945 1.00 86.38 770 GLY A O 1
ATOM 6077 N N . ARG A 1 771 ? 9.935 -7.284 -21.099 1.00 86.69 771 ARG A N 1
ATOM 6078 C CA . ARG A 1 771 ? 11.193 -7.678 -21.771 1.00 86.69 771 ARG A CA 1
ATOM 6079 C C . ARG A 1 771 ? 11.262 -9.128 -22.241 1.00 86.69 771 ARG A C 1
ATOM 6081 O O . ARG A 1 771 ? 12.053 -9.446 -23.123 1.00 86.69 771 ARG A O 1
ATOM 6088 N N . GLU A 1 772 ? 10.483 -10.023 -21.646 1.00 93.81 772 GLU A N 1
ATOM 6089 C CA . GLU A 1 772 ? 10.526 -11.452 -21.967 1.00 93.81 772 GLU A CA 1
ATOM 6090 C C . GLU A 1 772 ? 9.129 -11.946 -22.336 1.00 93.81 772 GLU A C 1
ATOM 6092 O O . GLU A 1 772 ? 8.233 -11.957 -21.495 1.00 93.81 772 GLU A O 1
ATOM 6097 N N . GLY A 1 773 ? 8.941 -12.352 -23.593 1.00 94.75 773 GLY A N 1
ATOM 6098 C CA . GLY A 1 773 ? 7.689 -12.944 -24.064 1.00 94.75 773 GLY A CA 1
ATOM 6099 C C . GLY A 1 773 ? 7.518 -14.380 -23.572 1.00 94.75 773 GLY A C 1
ATOM 6100 O O . GLY A 1 773 ? 8.477 -15.154 -23.531 1.00 94.75 773 GLY A O 1
ATOM 6101 N N . ARG A 1 774 ? 6.287 -14.748 -23.221 1.00 95.44 774 ARG A N 1
ATOM 6102 C CA . ARG A 1 774 ? 5.903 -16.109 -22.834 1.00 95.44 774 ARG A CA 1
ATOM 6103 C C . ARG A 1 774 ? 5.050 -16.756 -23.909 1.00 95.44 774 ARG A C 1
ATOM 6105 O O . ARG A 1 774 ? 4.412 -16.079 -24.709 1.00 95.44 774 ARG A O 1
ATOM 6112 N N . ASN A 1 775 ? 5.039 -18.083 -23.946 1.00 94.00 775 ASN A N 1
ATOM 6113 C CA . ASN A 1 775 ? 4.153 -18.824 -24.839 1.00 94.00 775 ASN A CA 1
ATOM 6114 C C . ASN A 1 775 ? 2.756 -18.954 -24.207 1.00 94.00 775 ASN A C 1
ATOM 6116 O O . ASN A 1 775 ? 2.279 -20.058 -23.958 1.00 94.00 775 ASN A O 1
ATOM 6120 N N . LEU A 1 776 ? 2.147 -17.813 -23.886 1.00 95.19 776 LEU A N 1
ATOM 6121 C CA . LEU A 1 776 ? 0.857 -17.704 -23.216 1.00 95.19 776 LEU A CA 1
ATOM 6122 C C . LEU A 1 776 ? 0.145 -16.449 -23.723 1.00 95.19 776 LEU A C 1
ATOM 6124 O O . LEU A 1 776 ? 0.758 -15.379 -23.775 1.00 95.19 776 LEU A O 1
ATOM 6128 N N . GLY A 1 777 ? -1.118 -16.586 -24.121 1.00 96.31 777 GLY A N 1
ATOM 6129 C CA . GLY A 1 777 ? -1.940 -15.464 -24.559 1.00 96.31 777 GLY A CA 1
ATOM 6130 C C . GLY A 1 777 ? -2.611 -14.715 -23.404 1.00 96.31 777 GLY A C 1
ATOM 6131 O O . GLY A 1 777 ? -2.794 -15.252 -22.310 1.00 96.31 777 GLY A O 1
ATOM 6132 N N . ALA A 1 778 ? -2.975 -13.454 -23.646 1.00 97.19 778 ALA A N 1
ATOM 6133 C CA . ALA A 1 778 ? -3.609 -12.579 -22.656 1.00 97.19 778 ALA A CA 1
ATOM 6134 C C . ALA A 1 778 ? -4.939 -13.127 -22.127 1.00 97.19 778 ALA A C 1
ATOM 6136 O O . ALA A 1 778 ? -5.196 -13.046 -20.927 1.00 97.19 778 ALA A O 1
ATOM 6137 N N . VAL A 1 779 ? -5.759 -13.714 -23.003 1.00 97.00 779 VAL A N 1
ATOM 6138 C CA . VAL A 1 779 ? -7.045 -14.318 -22.628 1.00 97.00 779 VAL A CA 1
ATOM 6139 C C . VAL A 1 779 ? -6.817 -15.562 -21.771 1.00 97.00 779 VAL A C 1
ATOM 6141 O O . VAL A 1 779 ? -7.426 -15.719 -20.717 1.00 97.00 779 VAL A O 1
ATOM 6144 N N . GLU A 1 780 ? -5.886 -16.417 -22.187 1.00 96.81 780 GLU A N 1
ATOM 6145 C CA . GLU A 1 780 ? -5.507 -17.631 -21.474 1.00 96.81 780 GLU A CA 1
ATOM 6146 C C . GLU A 1 780 ? -4.941 -17.334 -20.082 1.00 96.81 780 GLU A C 1
ATOM 6148 O O . GLU A 1 780 ? -5.242 -18.057 -19.131 1.00 96.81 780 GLU A O 1
ATOM 6153 N N . LEU A 1 781 ? -4.129 -16.279 -19.959 1.00 98.06 781 LEU A N 1
ATOM 6154 C CA . LEU A 1 781 ? -3.620 -15.813 -18.675 1.00 98.06 781 LEU A CA 1
ATOM 6155 C C . LEU A 1 781 ? -4.751 -15.269 -17.800 1.00 98.06 781 LEU A C 1
ATOM 6157 O O . LEU A 1 781 ? -4.838 -15.653 -16.639 1.00 98.06 781 LEU A O 1
ATOM 6161 N N . ALA A 1 782 ? -5.616 -14.412 -18.349 1.00 98.38 782 ALA A N 1
ATOM 6162 C CA . ALA A 1 782 ? -6.730 -13.802 -17.627 1.00 98.38 782 ALA A CA 1
ATOM 6163 C C . ALA A 1 782 ? -7.661 -14.853 -16.996 1.00 98.38 782 ALA A C 1
ATOM 6165 O O . ALA A 1 782 ? -7.977 -14.767 -15.810 1.00 98.38 782 ALA A O 1
ATOM 6166 N N . GLN A 1 783 ? -8.023 -15.888 -17.758 1.00 98.19 783 GLN A N 1
ATOM 6167 C CA . GLN A 1 783 ? -8.845 -17.000 -17.270 1.00 98.19 783 GLN A CA 1
ATOM 6168 C C . GLN A 1 783 ? -8.136 -17.812 -16.182 1.00 98.19 783 GLN A C 1
ATOM 6170 O O . GLN A 1 783 ? -8.734 -18.147 -15.162 1.00 98.19 783 GLN A O 1
ATOM 6175 N N . ALA A 1 784 ? -6.845 -18.102 -16.369 1.00 98.31 784 ALA A N 1
ATOM 6176 C CA . ALA A 1 784 ? -6.074 -18.860 -15.390 1.00 98.31 784 ALA A CA 1
ATOM 6177 C C . ALA A 1 784 ? -5.935 -18.105 -14.058 1.00 98.31 784 ALA A C 1
ATOM 6179 O O . ALA A 1 784 ? -6.045 -18.708 -12.994 1.00 98.31 784 ALA A O 1
ATOM 6180 N N . VAL A 1 785 ? -5.710 -16.789 -14.086 1.00 98.50 785 VAL A N 1
ATOM 6181 C CA . VAL A 1 785 ? -5.548 -16.007 -12.849 1.00 98.50 785 VAL A CA 1
ATOM 6182 C C . VAL A 1 785 ? -6.873 -15.751 -12.137 1.00 98.50 785 VAL A C 1
ATOM 6184 O O . VAL A 1 785 ? -6.886 -15.728 -10.907 1.00 98.50 785 VAL A O 1
ATOM 6187 N N . GLU A 1 786 ? -7.980 -15.630 -12.877 1.00 98.44 786 GLU A N 1
ATOM 6188 C CA . GLU A 1 786 ? -9.330 -15.671 -12.305 1.00 98.44 786 GLU A CA 1
ATOM 6189 C C . GLU A 1 786 ? -9.554 -16.995 -11.569 1.00 98.44 786 GLU A C 1
ATOM 6191 O O . GLU A 1 786 ? -9.947 -16.993 -10.401 1.00 98.44 786 GLU A O 1
ATOM 6196 N N . GLU A 1 787 ? -9.223 -18.126 -12.204 1.00 97.81 787 GLU A N 1
ATOM 6197 C CA . GLU A 1 787 ? -9.339 -19.436 -11.569 1.00 97.81 787 GLU A CA 1
ATOM 6198 C C . GLU A 1 787 ? -8.496 -19.505 -10.291 1.00 97.81 787 GLU A C 1
ATOM 6200 O O . GLU A 1 787 ? -8.997 -19.957 -9.263 1.00 97.81 787 GLU A O 1
ATOM 6205 N N . LEU A 1 788 ? -7.259 -19.000 -10.304 1.00 98.19 788 LEU A N 1
ATOM 6206 C CA . LEU A 1 788 ? -6.368 -18.964 -9.135 1.00 98.19 788 LEU A CA 1
ATOM 6207 C C . LEU A 1 788 ? -6.877 -18.079 -7.982 1.00 98.19 788 LEU A C 1
ATOM 6209 O O . LEU A 1 788 ? -6.406 -18.248 -6.857 1.00 98.19 788 LEU A O 1
ATOM 6213 N N . GLY A 1 789 ? -7.841 -17.186 -8.223 1.00 97.12 789 GLY A N 1
ATOM 6214 C CA . GLY A 1 789 ? -8.469 -16.350 -7.193 1.00 97.12 789 GLY A CA 1
ATOM 6215 C C . GLY A 1 789 ? -8.167 -14.853 -7.291 1.00 97.12 789 GLY A C 1
ATOM 6216 O O . GLY A 1 789 ? -8.401 -14.131 -6.323 1.00 97.12 789 GLY A O 1
ATOM 6217 N N . ALA A 1 790 ? -7.654 -14.359 -8.422 1.00 98.44 790 ALA A N 1
ATOM 6218 C CA . ALA A 1 790 ? -7.554 -12.919 -8.654 1.00 98.44 790 ALA A CA 1
ATOM 6219 C C . ALA A 1 790 ? -8.953 -12.281 -8.670 1.00 98.44 790 ALA A C 1
ATOM 6221 O O . ALA A 1 790 ? -9.895 -12.864 -9.200 1.00 98.44 790 ALA A O 1
ATOM 6222 N N . GLY A 1 791 ? -9.096 -11.083 -8.100 1.00 98.00 791 GLY A N 1
ATOM 6223 C CA . GLY A 1 791 ? -10.369 -10.355 -8.085 1.00 98.00 791 GLY A CA 1
ATOM 6224 C C . GLY A 1 791 ? -10.438 -9.203 -9.073 1.00 98.00 791 GLY A C 1
ATOM 6225 O O . GLY A 1 791 ? -11.502 -8.618 -9.224 1.00 98.00 791 GLY A O 1
ATOM 6226 N N . GLU A 1 792 ? -9.334 -8.847 -9.724 1.00 98.69 792 GLU A N 1
ATOM 6227 C CA . GLU A 1 792 ? -9.289 -7.757 -10.694 1.00 98.69 792 GLU A CA 1
ATOM 6228 C C . GLU A 1 792 ? -8.073 -7.906 -11.620 1.00 98.69 792 GLU A C 1
ATOM 6230 O O . GLU A 1 792 ? -7.002 -8.345 -11.197 1.00 98.69 792 GLU A O 1
ATOM 6235 N N . ILE A 1 793 ? -8.222 -7.527 -12.889 1.00 98.81 793 ILE A N 1
ATOM 6236 C CA . ILE A 1 793 ? -7.141 -7.536 -13.879 1.00 98.81 793 ILE A CA 1
ATOM 6237 C C . ILE A 1 793 ? -6.767 -6.098 -14.218 1.00 98.81 793 ILE A C 1
ATOM 6239 O O . ILE A 1 793 ? -7.595 -5.341 -14.717 1.00 98.81 793 ILE A O 1
ATOM 6243 N N . LEU A 1 794 ? -5.502 -5.740 -14.009 1.00 98.56 794 LEU A N 1
ATOM 6244 C CA . LEU A 1 794 ? -4.892 -4.554 -14.594 1.00 98.56 794 LEU A CA 1
ATOM 6245 C C . LEU A 1 794 ? -4.338 -4.921 -15.973 1.00 98.56 794 LEU A C 1
ATOM 6247 O O . LEU A 1 794 ? -3.280 -5.542 -16.080 1.00 98.56 794 LEU A O 1
ATOM 6251 N N . LEU A 1 795 ? -5.077 -4.575 -17.026 1.00 98.50 795 LEU A N 1
ATOM 6252 C CA . LEU A 1 795 ? -4.738 -4.937 -18.397 1.00 98.50 795 LEU A CA 1
ATOM 6253 C C . LE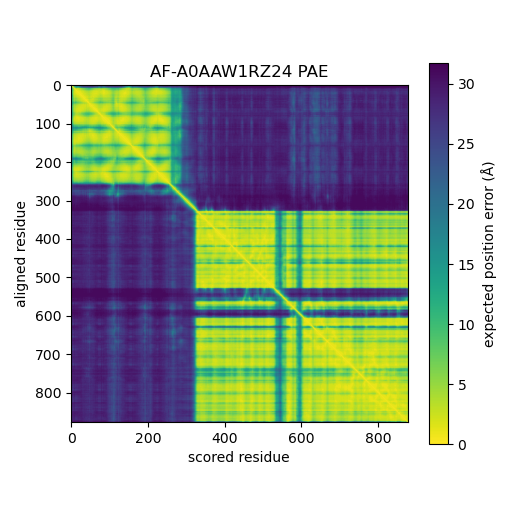U A 1 795 ? -3.996 -3.785 -19.074 1.00 98.50 795 LEU A C 1
ATOM 6255 O O . LEU A 1 795 ? -4.613 -2.846 -19.579 1.00 98.50 795 LEU A O 1
ATOM 6259 N N . ASN A 1 796 ? -2.667 -3.864 -19.064 1.00 97.06 796 ASN A N 1
ATOM 6260 C CA . ASN A 1 796 ? -1.813 -2.935 -19.797 1.00 97.06 796 ASN A CA 1
ATOM 6261 C C . ASN A 1 796 ? -1.786 -3.305 -21.287 1.00 97.06 796 ASN A C 1
ATOM 6263 O O . ASN A 1 796 ? -2.340 -4.320 -21.712 1.00 97.06 796 ASN A O 1
ATOM 6267 N N . CYS A 1 797 ? -1.116 -2.491 -22.095 1.00 95.56 797 CYS A N 1
ATOM 6268 C CA . CYS A 1 797 ? -0.843 -2.810 -23.491 1.00 95.56 797 CYS A CA 1
ATOM 6269 C C . CYS A 1 797 ? 0.497 -2.201 -23.895 1.00 95.56 797 CYS A C 1
ATOM 6271 O O . CYS A 1 797 ? 0.621 -0.980 -23.990 1.00 95.56 797 CYS A O 1
ATOM 6273 N N . ILE A 1 798 ? 1.491 -3.054 -24.155 1.00 94.00 798 ILE A N 1
ATOM 6274 C CA . ILE A 1 798 ? 2.858 -2.616 -24.475 1.00 94.00 798 ILE A CA 1
ATOM 6275 C C . ILE A 1 798 ? 2.865 -1.738 -25.732 1.00 94.00 798 ILE A C 1
ATOM 6277 O O . ILE A 1 798 ? 3.544 -0.718 -25.765 1.00 94.00 798 ILE A O 1
ATOM 6281 N N . ASP A 1 799 ? 2.058 -2.087 -26.736 1.00 92.00 799 ASP A N 1
ATOM 6282 C CA . ASP A 1 799 ? 1.994 -1.366 -28.013 1.00 92.00 799 ASP A CA 1
ATOM 6283 C C . ASP A 1 799 ? 1.326 0.019 -27.903 1.00 92.00 799 ASP A C 1
ATOM 6285 O O . ASP A 1 799 ? 1.491 0.864 -28.784 1.00 92.00 799 ASP A O 1
ATOM 6289 N N . LYS A 1 800 ? 0.549 0.258 -26.837 1.00 93.31 800 LYS A N 1
ATOM 6290 C CA . LYS A 1 800 ? -0.153 1.528 -26.580 1.00 93.31 800 LYS A CA 1
ATOM 6291 C C . LYS A 1 800 ? 0.510 2.377 -25.503 1.00 93.31 800 LYS A C 1
ATOM 6293 O O . LYS A 1 800 ? 0.119 3.531 -25.306 1.00 93.31 800 LYS A O 1
ATOM 6298 N N . ASP A 1 801 ? 1.493 1.836 -24.797 1.00 89.38 801 ASP A N 1
ATOM 6299 C CA . ASP A 1 801 ? 2.117 2.521 -23.678 1.00 89.38 801 ASP A CA 1
ATOM 6300 C C . ASP A 1 801 ? 2.850 3.795 -24.129 1.00 89.38 801 ASP A C 1
ATOM 6302 O O . ASP A 1 801 ? 3.619 3.797 -25.089 1.00 89.38 801 ASP A O 1
ATOM 6306 N N . GLY A 1 802 ? 2.543 4.922 -23.482 1.00 86.00 802 GLY A N 1
ATOM 6307 C CA . GLY A 1 802 ? 3.066 6.242 -23.858 1.00 86.00 802 GLY A CA 1
ATOM 6308 C C . GLY A 1 802 ? 2.581 6.814 -25.204 1.00 86.00 802 GLY A C 1
ATOM 6309 O O . GLY A 1 802 ? 2.939 7.943 -25.526 1.00 86.00 802 GLY A O 1
ATOM 6310 N N . ALA A 1 803 ? 1.758 6.100 -25.985 1.00 89.62 803 ALA A N 1
ATOM 6311 C CA . ALA A 1 803 ? 1.362 6.529 -27.334 1.00 89.62 803 ALA A CA 1
ATOM 6312 C C . ALA A 1 803 ? 0.341 7.684 -27.356 1.00 89.62 803 ALA A C 1
ATOM 6314 O O . ALA A 1 803 ? 0.272 8.429 -28.332 1.00 89.62 803 ALA A O 1
ATOM 6315 N N . GLY A 1 804 ? -0.484 7.810 -26.309 1.00 91.12 804 GLY A N 1
ATOM 6316 C CA . GLY A 1 804 ? -1.484 8.878 -26.172 1.00 91.12 804 GLY A CA 1
ATOM 6317 C C . GLY A 1 804 ? -2.594 8.878 -27.234 1.00 91.12 804 GLY A C 1
ATOM 6318 O O . GLY A 1 804 ? -3.276 9.887 -27.390 1.00 91.12 804 GLY A O 1
ATOM 6319 N N . ASN A 1 805 ? -2.784 7.777 -27.970 1.00 94.44 805 ASN A N 1
ATOM 6320 C CA . ASN A 1 805 ? -3.719 7.665 -29.100 1.00 94.44 805 ASN A CA 1
ATOM 6321 C C . ASN A 1 805 ? -4.912 6.724 -28.844 1.00 94.44 805 ASN A C 1
ATOM 6323 O O . ASN A 1 805 ? -5.537 6.254 -29.794 1.00 94.44 805 ASN A O 1
ATOM 6327 N N . GLY A 1 806 ? -5.204 6.443 -27.575 1.00 95.94 806 GLY A N 1
ATOM 6328 C CA . GLY A 1 806 ? -6.315 5.600 -27.141 1.00 95.94 806 GLY A CA 1
ATOM 6329 C C . GLY A 1 806 ? -5.864 4.224 -26.663 1.00 95.94 806 GLY A C 1
ATOM 6330 O O . GLY A 1 806 ? -4.762 3.763 -26.965 1.00 95.94 806 GLY A O 1
ATOM 6331 N N . PHE A 1 807 ? -6.733 3.575 -25.891 1.00 97.56 807 PHE A N 1
ATOM 6332 C CA . PHE A 1 807 ? -6.527 2.208 -25.416 1.00 97.56 807 PHE A CA 1
ATOM 6333 C C . PHE A 1 807 ? -6.614 1.184 -26.568 1.00 97.56 807 PHE A C 1
ATOM 6335 O O . PHE A 1 807 ? -7.169 1.471 -27.632 1.00 97.56 807 PHE A O 1
ATOM 6342 N N . ASP A 1 808 ? -6.105 -0.037 -26.369 1.00 97.06 808 ASP A N 1
ATOM 6343 C CA . ASP A 1 808 ? -6.351 -1.152 -27.300 1.00 97.06 808 ASP A CA 1
ATOM 6344 C C . ASP A 1 808 ? -7.744 -1.754 -27.042 1.00 97.06 808 ASP A C 1
ATOM 6346 O O . ASP A 1 808 ? -7.923 -2.636 -26.200 1.00 97.06 808 ASP A O 1
ATOM 6350 N N . LEU A 1 809 ? -8.750 -1.243 -27.758 1.00 97.12 809 LEU A N 1
ATOM 6351 C CA . LEU A 1 809 ? -10.149 -1.643 -27.585 1.00 97.12 809 LEU A CA 1
ATOM 6352 C C . LEU A 1 809 ? -10.396 -3.124 -27.909 1.00 97.12 809 LEU A C 1
ATOM 6354 O O . LEU A 1 809 ? -11.223 -3.750 -27.249 1.00 97.12 809 LEU A O 1
ATOM 6358 N N . GLU A 1 810 ? -9.686 -3.693 -28.891 1.00 96.50 810 GLU A N 1
ATOM 6359 C CA . GLU A 1 810 ? -9.836 -5.106 -29.265 1.00 96.50 810 GLU A CA 1
ATOM 6360 C C . GLU A 1 810 ? -9.328 -6.012 -28.142 1.00 96.50 810 GLU A C 1
ATOM 6362 O O . GLU A 1 810 ? -10.025 -6.939 -27.734 1.00 96.50 810 GLU A O 1
ATOM 6367 N N . LEU A 1 811 ? -8.155 -5.696 -27.585 1.00 97.44 811 LEU A N 1
ATOM 6368 C CA . LEU A 1 811 ? -7.581 -6.420 -26.451 1.00 97.44 811 LEU A CA 1
ATOM 6369 C C . LEU A 1 811 ? -8.508 -6.379 -25.234 1.00 97.44 811 LEU A C 1
ATOM 6371 O O . LEU A 1 811 ? -8.811 -7.409 -24.631 1.00 97.44 811 LEU A O 1
ATOM 6375 N N . ILE A 1 812 ? -8.947 -5.174 -24.863 1.00 98.38 812 ILE A N 1
ATOM 6376 C CA . ILE A 1 812 ? -9.764 -4.968 -23.666 1.00 98.38 812 ILE A CA 1
ATOM 6377 C C . ILE A 1 812 ? -11.099 -5.681 -23.815 1.00 98.38 812 ILE A C 1
ATOM 6379 O O . ILE A 1 812 ? -11.551 -6.330 -22.871 1.00 98.38 812 ILE A O 1
ATOM 6383 N N . LYS A 1 813 ? -11.719 -5.609 -24.996 1.00 97.31 813 LYS A N 1
ATOM 6384 C CA . LYS A 1 813 ? -12.947 -6.341 -25.286 1.00 97.31 813 LYS A CA 1
ATOM 6385 C C . LYS A 1 813 ? -12.750 -7.848 -25.130 1.00 97.31 813 LYS A C 1
ATOM 6387 O O . LYS A 1 813 ? -13.494 -8.466 -24.380 1.00 97.31 813 LYS A O 1
ATOM 6392 N N . GLU A 1 814 ? -11.732 -8.425 -25.760 1.00 96.94 814 GLU A N 1
ATOM 6393 C CA . GLU A 1 814 ? -11.512 -9.876 -25.726 1.00 96.94 814 GLU A CA 1
ATOM 6394 C C . GLU A 1 814 ? -11.220 -10.406 -24.324 1.00 96.94 814 GLU A C 1
ATOM 6396 O O . GLU A 1 814 ? -11.750 -11.446 -23.940 1.00 96.94 814 GLU A O 1
ATOM 6401 N N . VAL A 1 815 ? -10.417 -9.688 -23.535 1.00 98.19 815 VAL A N 1
ATOM 6402 C CA . VAL A 1 815 ? -10.128 -10.099 -22.156 1.00 98.19 815 VAL A CA 1
ATOM 6403 C C . VAL A 1 815 ? -11.350 -9.899 -21.259 1.00 98.19 815 VAL A C 1
ATOM 6405 O O . VAL A 1 815 ? -11.706 -10.815 -20.525 1.00 98.19 815 VAL A O 1
ATOM 6408 N N . SER A 1 816 ? -12.028 -8.747 -21.334 1.00 97.88 816 SER A N 1
ATOM 6409 C CA . SER A 1 816 ? -13.208 -8.469 -20.494 1.00 97.88 816 SER A CA 1
ATOM 6410 C C . SER A 1 816 ? -14.434 -9.323 -20.835 1.00 97.88 816 SER A C 1
ATOM 6412 O O . SER A 1 816 ? -15.275 -9.545 -19.966 1.00 97.88 816 SER A O 1
ATOM 6414 N N . ASP A 1 817 ? -14.529 -9.848 -22.058 1.00 96.56 817 ASP A N 1
ATOM 6415 C CA . ASP A 1 817 ? -15.553 -10.824 -22.440 1.00 96.56 817 ASP A CA 1
ATOM 6416 C C . ASP A 1 817 ? -15.201 -12.256 -21.992 1.00 96.56 817 ASP A C 1
ATOM 6418 O O . ASP A 1 817 ? -16.095 -13.096 -21.882 1.00 96.56 817 ASP A O 1
ATOM 6422 N N . ALA A 1 818 ? -13.923 -12.550 -21.726 1.00 96.81 818 ALA A N 1
ATOM 6423 C CA . ALA A 1 818 ? -13.445 -13.896 -21.411 1.00 96.81 818 ALA A CA 1
ATOM 6424 C C . ALA A 1 818 ? -13.409 -14.246 -19.914 1.00 96.81 818 ALA A C 1
ATOM 6426 O O . ALA A 1 818 ? -13.267 -15.431 -19.597 1.00 96.81 818 ALA A O 1
ATOM 6427 N N . VAL A 1 819 ? -13.523 -13.253 -19.025 1.00 97.81 819 VAL A N 1
ATOM 6428 C CA . VAL A 1 819 ? -13.490 -13.423 -17.561 1.00 97.81 819 VAL A CA 1
ATOM 6429 C C . VAL A 1 819 ? -14.728 -12.832 -16.886 1.00 97.81 819 VAL A C 1
ATOM 6431 O O . VAL A 1 819 ? -15.434 -12.000 -17.459 1.00 97.81 819 VAL A O 1
ATOM 6434 N N . ASN A 1 820 ? -14.980 -13.231 -15.639 1.00 97.38 820 ASN A N 1
ATOM 6435 C CA . ASN A 1 820 ? -16.064 -12.710 -14.799 1.00 97.38 820 ASN A CA 1
ATOM 6436 C C . ASN A 1 820 ? -15.554 -11.847 -13.637 1.00 97.38 820 ASN A C 1
ATOM 6438 O O . ASN A 1 820 ? -16.324 -11.526 -12.732 1.00 97.38 820 ASN A O 1
ATOM 6442 N N . ILE A 1 821 ? -14.288 -11.435 -13.660 1.00 98.38 821 ILE A N 1
ATOM 6443 C CA . ILE A 1 821 ? -13.707 -10.470 -12.719 1.00 98.38 821 ILE A CA 1
ATOM 6444 C C . ILE A 1 821 ? -13.514 -9.098 -13.388 1.00 98.38 821 ILE A C 1
ATOM 6446 O O . ILE A 1 821 ? -13.343 -9.026 -14.607 1.00 98.38 821 ILE A O 1
ATOM 6450 N N . PRO A 1 822 ? -13.567 -7.985 -12.630 1.00 98.44 822 PRO A N 1
ATOM 6451 C CA . PRO A 1 822 ? -13.316 -6.643 -13.151 1.00 98.44 822 PRO A CA 1
ATOM 6452 C C . PRO A 1 822 ? -12.017 -6.525 -13.964 1.00 98.44 822 PRO A C 1
ATOM 6454 O O . PRO A 1 822 ? -10.955 -6.958 -13.521 1.00 98.44 822 PRO A O 1
ATOM 6457 N N . VAL A 1 823 ? -12.094 -5.872 -15.128 1.00 98.81 823 VAL A N 1
ATOM 6458 C CA . VAL A 1 823 ? -10.930 -5.530 -15.964 1.00 98.81 823 VAL A CA 1
ATOM 6459 C C . VAL A 1 823 ? -10.733 -4.015 -15.973 1.00 98.81 823 VAL A C 1
ATOM 6461 O O . VAL A 1 823 ? -11.657 -3.263 -16.300 1.00 98.81 823 VAL A O 1
ATOM 6464 N N . ILE A 1 824 ? -9.530 -3.575 -15.616 1.00 98.81 824 ILE A N 1
ATOM 6465 C CA . ILE A 1 824 ? -9.054 -2.196 -15.707 1.00 98.81 824 ILE A CA 1
ATOM 6466 C C . ILE A 1 824 ? -8.338 -2.035 -17.051 1.00 98.81 824 ILE A C 1
ATOM 6468 O O . ILE A 1 824 ? -7.331 -2.698 -17.300 1.00 98.81 824 ILE A O 1
ATOM 6472 N N . ALA A 1 825 ? -8.827 -1.130 -17.894 1.00 98.62 825 ALA A N 1
ATOM 6473 C CA . ALA A 1 825 ? -8.140 -0.717 -19.111 1.00 98.62 825 ALA A CA 1
ATOM 6474 C C . ALA A 1 825 ? -6.952 0.198 -18.781 1.00 98.62 825 ALA A C 1
ATOM 6476 O O . ALA A 1 825 ? -7.128 1.207 -18.101 1.00 98.62 825 ALA A O 1
ATOM 6477 N N . SER A 1 826 ? -5.758 -0.123 -19.271 1.00 97.25 826 SER A N 1
ATOM 6478 C CA . SER A 1 826 ? -4.537 0.661 -19.054 1.00 97.25 826 SER A CA 1
ATOM 6479 C C . SER A 1 826 ? -3.733 0.802 -20.355 1.00 97.25 826 SER A C 1
ATOM 6481 O O . SER A 1 826 ? -3.967 0.072 -21.317 1.00 97.25 826 SER A O 1
ATOM 6483 N N . SER A 1 827 ? -2.791 1.752 -20.371 1.00 93.94 827 SER A N 1
ATOM 6484 C CA . SER A 1 827 ? -1.919 2.136 -21.499 1.00 93.94 827 SER A CA 1
ATOM 6485 C C . SER A 1 827 ? -2.644 2.754 -22.715 1.00 93.94 827 SER A C 1
ATOM 6487 O O . SER A 1 827 ? -3.505 2.144 -23.340 1.00 93.94 827 SER A O 1
ATOM 6489 N N . GLY A 1 828 ? -2.253 3.981 -23.093 1.00 93.38 828 GLY A N 1
ATOM 6490 C CA . GLY A 1 828 ? -2.706 4.655 -24.326 1.00 93.38 828 GLY A CA 1
ATOM 6491 C C . GLY A 1 828 ? -3.634 5.862 -24.146 1.00 93.38 828 GLY A C 1
ATOM 6492 O O . GLY A 1 828 ? -3.833 6.624 -25.094 1.00 93.38 828 GLY A O 1
ATOM 6493 N N . ALA A 1 829 ? -4.165 6.098 -22.942 1.00 96.19 829 ALA A N 1
ATOM 6494 C CA . ALA A 1 829 ? -4.981 7.279 -22.649 1.00 96.19 829 ALA A CA 1
ATOM 6495 C C . ALA A 1 829 ? -4.239 8.591 -22.977 1.00 96.19 829 ALA A C 1
ATOM 6497 O O . ALA A 1 829 ? -3.052 8.736 -22.692 1.00 96.19 829 ALA A O 1
ATOM 6498 N N . GLY A 1 830 ? -4.961 9.548 -23.564 1.00 94.69 830 GLY A N 1
ATOM 6499 C CA . GLY A 1 830 ? -4.397 10.786 -24.125 1.00 94.69 830 GLY A CA 1
ATOM 6500 C C . GLY A 1 830 ? -5.320 11.998 -23.991 1.00 94.69 830 GLY A C 1
ATOM 6501 O O . GLY A 1 830 ? -4.845 13.119 -23.865 1.00 94.69 830 GLY A O 1
ATOM 6502 N N . LYS A 1 831 ? -6.636 11.763 -23.982 1.00 96.56 831 LYS A N 1
ATOM 6503 C CA . LYS A 1 831 ? -7.703 12.766 -23.890 1.00 96.56 831 LYS A CA 1
ATOM 6504 C C . LYS A 1 831 ? -8.954 12.154 -23.227 1.00 96.56 831 LYS A C 1
ATOM 6506 O O . LYS A 1 831 ? -9.039 10.919 -23.192 1.00 96.56 831 LYS A O 1
ATOM 6511 N N . PRO A 1 832 ? -9.899 12.959 -22.700 1.00 97.19 832 PRO A N 1
ATOM 6512 C CA . PRO A 1 832 ? -11.124 12.472 -22.051 1.00 97.19 832 PRO A CA 1
ATOM 6513 C C . PRO A 1 832 ? -11.932 11.460 -22.870 1.00 97.19 832 PRO A C 1
ATOM 6515 O O . PRO A 1 832 ? -12.434 10.480 -22.322 1.00 97.19 832 PRO A O 1
ATOM 6518 N N . GLU A 1 833 ? -11.988 11.634 -24.190 1.00 97.88 833 GLU A N 1
ATOM 6519 C CA . GLU A 1 833 ? -12.772 10.793 -25.099 1.00 97.88 833 GLU A CA 1
ATOM 6520 C C . GLU A 1 833 ? -12.320 9.330 -25.066 1.00 97.88 833 GLU A C 1
ATOM 6522 O O . GLU A 1 833 ? -13.151 8.431 -25.146 1.00 97.88 833 GLU A O 1
ATOM 6527 N N . HIS A 1 834 ? -11.023 9.065 -24.857 1.00 98.19 834 HIS A N 1
ATOM 6528 C CA . HIS A 1 834 ? -10.507 7.693 -24.790 1.00 98.19 834 HIS A CA 1
ATOM 6529 C C . HIS A 1 834 ? -11.125 6.893 -23.629 1.00 98.19 834 HIS A C 1
ATOM 6531 O O . HIS A 1 834 ? -11.251 5.672 -23.724 1.00 98.19 834 HIS A O 1
ATOM 6537 N N . PHE A 1 835 ? -11.524 7.560 -22.539 1.00 98.25 835 PHE A N 1
ATOM 6538 C CA . PHE A 1 835 ? -12.206 6.916 -21.414 1.00 98.25 835 PHE A CA 1
ATOM 6539 C C . PHE A 1 835 ? -13.650 6.556 -21.777 1.00 98.25 835 PHE A C 1
ATOM 6541 O O . PHE A 1 835 ? -14.091 5.440 -21.511 1.00 98.25 835 PHE A O 1
ATOM 6548 N N . ALA A 1 836 ? -14.383 7.458 -22.433 1.00 97.12 836 ALA A N 1
ATOM 6549 C CA . ALA A 1 836 ? -15.734 7.152 -22.898 1.00 97.12 836 ALA A CA 1
ATOM 6550 C C . ALA A 1 836 ? -15.726 6.037 -23.960 1.00 97.12 836 ALA A C 1
ATOM 6552 O O . ALA A 1 836 ? -16.502 5.085 -23.871 1.00 97.12 836 ALA A O 1
ATOM 6553 N N . GLU A 1 837 ? -14.793 6.100 -24.915 1.00 97.44 837 GLU A N 1
ATOM 6554 C CA . GLU A 1 837 ? -14.615 5.094 -25.965 1.00 97.44 837 GLU A CA 1
ATOM 6555 C C . GLU A 1 837 ? -14.422 3.687 -25.384 1.00 97.44 837 GLU A C 1
ATOM 6557 O O . GLU A 1 837 ? -15.097 2.751 -25.821 1.00 97.44 837 GLU A O 1
ATOM 6562 N N . VAL A 1 838 ? -13.557 3.517 -24.376 1.00 97.81 838 VAL A N 1
ATOM 6563 C CA . VAL A 1 838 ? -13.318 2.186 -23.799 1.00 97.81 838 VAL A CA 1
ATOM 6564 C C . VAL A 1 838 ? -14.545 1.632 -23.075 1.00 97.81 838 VAL A C 1
ATOM 6566 O O . VAL A 1 838 ? -14.835 0.442 -23.208 1.00 97.81 838 VAL A O 1
ATOM 6569 N N . PHE A 1 839 ? -15.316 2.466 -22.372 1.00 97.31 839 PHE A N 1
ATOM 6570 C CA . PHE A 1 839 ? -16.522 2.015 -21.671 1.00 97.31 839 PHE A CA 1
ATOM 6571 C C . PHE A 1 839 ? -17.710 1.747 -22.602 1.00 97.31 839 PHE A C 1
ATOM 6573 O O . PHE A 1 839 ? -18.545 0.909 -22.268 1.00 97.31 839 PHE A O 1
ATOM 6580 N N . HIS A 1 840 ? -17.788 2.402 -23.764 1.00 96.56 840 HIS A N 1
ATOM 6581 C CA . HIS A 1 840 ? -18.814 2.101 -24.768 1.00 96.56 840 HIS A CA 1
ATOM 6582 C C . HIS A 1 840 ? -18.510 0.841 -25.584 1.00 96.56 840 HIS A C 1
ATOM 6584 O O . HIS A 1 840 ? -19.436 0.155 -26.013 1.00 96.56 840 HIS A O 1
ATOM 6590 N N . ASN A 1 841 ? -17.230 0.529 -25.805 1.00 96.25 841 ASN A N 1
ATOM 6591 C CA . ASN A 1 841 ? -16.816 -0.547 -26.711 1.00 96.25 841 ASN A CA 1
ATOM 6592 C C . ASN A 1 841 ? -16.361 -1.831 -25.995 1.00 96.25 841 ASN A C 1
ATOM 6594 O O . ASN A 1 841 ? -16.005 -2.808 -26.657 1.00 96.25 841 ASN A O 1
ATOM 6598 N N . SER A 1 842 ? -16.365 -1.863 -24.660 1.00 96.62 842 SER A N 1
ATOM 6599 C CA . SER A 1 842 ? -15.926 -3.025 -23.880 1.00 96.62 842 SER A CA 1
ATOM 6600 C C . SER A 1 842 ? -16.667 -3.164 -22.548 1.00 96.62 842 SER A C 1
ATOM 6602 O O . SER A 1 842 ? -17.405 -2.275 -22.124 1.00 96.62 842 SER A O 1
ATOM 6604 N N . ARG A 1 843 ? -16.430 -4.278 -21.845 1.00 96.00 843 ARG A N 1
ATOM 6605 C CA . ARG A 1 843 ? -16.935 -4.512 -20.484 1.00 96.00 843 ARG A CA 1
ATOM 6606 C C . ARG A 1 843 ? -15.973 -4.024 -19.394 1.00 96.00 843 ARG A C 1
ATOM 6608 O O . ARG A 1 843 ? -16.125 -4.418 -18.239 1.00 96.00 843 ARG A O 1
ATOM 6615 N N . ALA A 1 844 ? -15.009 -3.158 -19.724 1.00 97.62 844 ALA A N 1
ATOM 6616 C CA . ALA A 1 844 ? -14.075 -2.603 -18.747 1.00 97.62 844 ALA A CA 1
ATOM 6617 C C . ALA A 1 844 ? -14.815 -1.999 -17.538 1.00 97.62 844 ALA A C 1
ATOM 6619 O O . ALA A 1 844 ? -15.791 -1.251 -17.672 1.00 97.62 844 ALA A O 1
ATOM 6620 N N . ALA A 1 845 ? -14.357 -2.345 -16.337 1.00 97.31 845 ALA A N 1
ATOM 6621 C CA . ALA A 1 845 ? -14.913 -1.854 -15.077 1.00 97.31 845 ALA A CA 1
ATOM 6622 C C . ALA A 1 845 ? -14.275 -0.521 -14.654 1.00 97.31 845 ALA A C 1
ATOM 6624 O O . ALA A 1 845 ? -14.892 0.270 -13.939 1.00 97.31 845 ALA A O 1
ATOM 6625 N N . ALA A 1 846 ? -13.050 -0.272 -15.113 1.00 98.50 846 ALA A N 1
ATOM 6626 C CA . ALA A 1 846 ? -12.285 0.929 -14.830 1.00 98.50 846 ALA A CA 1
ATOM 6627 C C . ALA A 1 846 ? -11.328 1.254 -15.977 1.00 98.50 846 ALA A C 1
ATOM 6629 O O . ALA A 1 846 ? -11.030 0.397 -16.811 1.00 98.50 846 ALA A O 1
ATOM 6630 N N . ALA A 1 847 ? -10.813 2.477 -15.969 1.00 98.50 847 ALA A N 1
ATOM 6631 C CA . ALA A 1 847 ? -9.755 2.921 -16.858 1.00 98.50 847 ALA A CA 1
ATOM 6632 C C . ALA A 1 847 ? -8.684 3.653 -16.045 1.00 98.50 847 ALA A C 1
ATOM 6634 O O . ALA A 1 847 ? -8.989 4.465 -15.167 1.00 98.50 847 ALA A O 1
ATOM 6635 N N . LEU A 1 848 ? -7.426 3.335 -16.328 1.00 98.00 848 LEU A N 1
ATOM 6636 C CA . LEU A 1 848 ? -6.253 3.829 -15.628 1.00 98.00 848 LEU A CA 1
ATOM 6637 C C . LEU A 1 848 ? -5.410 4.686 -16.565 1.00 98.00 848 LEU A C 1
ATOM 6639 O O . LEU A 1 848 ? -5.145 4.312 -17.708 1.00 98.00 848 LEU A O 1
ATOM 6643 N N . ALA A 1 849 ? -4.944 5.824 -16.054 1.00 94.88 849 ALA A N 1
ATOM 6644 C CA . ALA A 1 849 ? -3.909 6.602 -16.716 1.00 94.88 849 ALA A CA 1
ATOM 6645 C C . ALA A 1 849 ? -2.857 7.114 -15.724 1.00 94.88 849 ALA A C 1
ATOM 6647 O O . ALA A 1 849 ? -3.128 7.336 -14.542 1.00 94.88 849 ALA A O 1
ATOM 6648 N N . ALA A 1 850 ? -1.634 7.288 -16.226 1.00 87.56 850 ALA A N 1
ATOM 6649 C CA . ALA A 1 850 ? -0.500 7.800 -15.461 1.00 87.56 850 ALA A CA 1
ATOM 6650 C C . ALA A 1 850 ? -0.035 9.152 -16.022 1.00 87.56 850 ALA A C 1
ATOM 6652 O O . ALA A 1 850 ? -0.322 10.205 -15.451 1.00 87.56 850 ALA A O 1
ATOM 6653 N N . GLY A 1 851 ? 0.638 9.134 -17.179 1.00 84.31 851 GLY A N 1
ATOM 6654 C CA . GLY A 1 851 ? 1.343 10.292 -17.739 1.00 84.31 851 GLY A CA 1
ATOM 6655 C C . GLY A 1 851 ? 0.490 11.554 -17.918 1.00 84.31 851 GLY A C 1
ATOM 6656 O O . GLY A 1 851 ? 0.931 12.635 -17.533 1.00 84.31 851 GLY A O 1
ATOM 6657 N N . ILE A 1 852 ? -0.737 11.426 -18.434 1.00 90.06 852 ILE A N 1
ATOM 6658 C CA . ILE A 1 852 ? -1.609 12.579 -18.732 1.00 90.06 852 ILE A CA 1
ATOM 6659 C C . ILE A 1 852 ? -2.069 13.333 -17.475 1.00 90.06 852 ILE A C 1
ATOM 6661 O O . ILE A 1 852 ? -2.079 14.564 -17.470 1.00 90.06 852 ILE A O 1
ATOM 6665 N N . PHE A 1 853 ? -2.374 12.616 -16.386 1.00 91.62 853 PHE A N 1
ATOM 6666 C CA . PHE A 1 853 ? -2.755 13.214 -15.099 1.00 91.62 853 PHE A CA 1
ATOM 6667 C C . PHE A 1 853 ? -1.537 13.781 -14.390 1.00 91.62 853 PHE A C 1
ATOM 6669 O O . PHE A 1 853 ? -1.566 14.854 -13.786 1.00 91.62 853 PHE A O 1
ATOM 6676 N N . HIS A 1 854 ? -0.428 13.059 -14.497 1.00 83.56 854 HIS A N 1
ATOM 6677 C CA . HIS A 1 854 ? 0.831 13.457 -13.923 1.00 83.56 854 HIS A CA 1
ATOM 6678 C C . HIS A 1 854 ? 1.297 14.823 -14.475 1.00 83.56 854 HIS A C 1
ATOM 6680 O O . HIS A 1 854 ? 1.591 15.740 -13.697 1.00 83.56 854 HIS A O 1
ATOM 6686 N N . ARG A 1 855 ? 1.271 14.970 -15.809 1.00 83.38 855 ARG A N 1
ATOM 6687 C CA . ARG A 1 855 ? 1.660 16.177 -16.561 1.00 83.38 855 ARG A CA 1
ATOM 6688 C C . ARG A 1 855 ? 0.580 17.262 -16.612 1.00 83.38 855 ARG A C 1
ATOM 6690 O O . ARG A 1 855 ? 0.855 18.338 -17.136 1.00 83.38 855 ARG A O 1
ATOM 6697 N N . ARG A 1 856 ? -0.610 17.008 -16.048 1.00 87.56 856 ARG A N 1
ATOM 6698 C CA . ARG A 1 856 ? -1.787 17.898 -16.113 1.00 87.56 856 ARG A CA 1
ATOM 6699 C C . ARG A 1 856 ? -2.185 18.268 -17.548 1.00 87.56 856 ARG A C 1
ATOM 6701 O O . ARG A 1 856 ? -2.651 19.372 -17.800 1.00 87.56 856 ARG A O 1
ATOM 6708 N N . GLU A 1 857 ? -1.979 17.344 -18.483 1.00 90.44 857 GLU A N 1
ATOM 6709 C CA . GLU A 1 857 ? -2.443 17.480 -19.872 1.00 90.44 857 GLU A CA 1
ATOM 6710 C C . GLU A 1 857 ? -3.960 17.298 -19.950 1.00 90.44 857 GLU A C 1
ATOM 6712 O O . GLU A 1 857 ? -4.633 17.947 -20.743 1.00 90.44 857 GLU A O 1
ATOM 6717 N N . VAL A 1 858 ? -4.483 16.425 -19.089 1.00 92.06 858 VAL A N 1
ATOM 6718 C CA . VAL A 1 858 ? -5.903 16.130 -18.927 1.00 92.06 858 VAL A CA 1
ATOM 6719 C C . VAL A 1 858 ? -6.188 16.109 -17.429 1.00 92.06 858 VAL A C 1
ATOM 6721 O O . VAL A 1 858 ? -5.431 15.485 -16.681 1.00 92.06 858 VAL A O 1
ATOM 6724 N N . SER A 1 859 ? -7.244 16.785 -16.973 1.00 94.00 859 SER A N 1
ATOM 6725 C CA . SER A 1 859 ? -7.676 16.689 -15.575 1.00 94.00 859 SER A CA 1
ATOM 6726 C C . SER A 1 859 ? -8.604 15.486 -15.371 1.00 94.00 859 SER A C 1
ATOM 6728 O O . SER A 1 859 ? -9.294 15.049 -16.293 1.00 94.00 859 SER A O 1
ATOM 6730 N N . ILE A 1 860 ? -8.613 14.921 -14.162 1.00 95.62 860 ILE A N 1
ATOM 6731 C CA . ILE A 1 860 ? -9.513 13.807 -13.820 1.00 95.62 860 ILE A CA 1
ATOM 6732 C C . ILE A 1 860 ? -10.976 14.280 -13.828 1.00 95.62 860 ILE A C 1
ATOM 6734 O O . ILE A 1 860 ? -11.853 13.542 -14.279 1.00 95.62 860 ILE A O 1
ATOM 6738 N N . ASP A 1 861 ? -11.228 15.520 -13.408 1.00 92.81 861 ASP A N 1
ATOM 6739 C CA . ASP A 1 861 ? -12.552 16.139 -13.469 1.00 92.81 861 ASP A CA 1
ATOM 6740 C C . ASP A 1 861 ? -13.070 16.257 -14.907 1.00 92.81 861 ASP A C 1
ATOM 6742 O O . ASP A 1 861 ? -14.213 15.884 -15.158 1.00 92.81 861 ASP A O 1
ATOM 6746 N N . ASP A 1 862 ? -12.239 16.675 -15.872 1.00 94.06 862 ASP A N 1
ATOM 6747 C CA . ASP A 1 862 ? -12.645 16.747 -17.286 1.00 94.06 862 ASP A CA 1
ATOM 6748 C C . ASP A 1 862 ? -12.992 15.360 -17.842 1.00 94.06 862 ASP A C 1
ATOM 6750 O O . ASP A 1 862 ? -13.965 15.207 -18.581 1.00 94.06 862 ASP A O 1
ATOM 6754 N N . VAL A 1 863 ? -12.229 14.327 -17.458 1.00 96.69 863 VAL A N 1
ATOM 6755 C CA . VAL A 1 863 ? -12.541 12.931 -17.810 1.00 96.69 863 VAL A CA 1
ATOM 6756 C C . VAL A 1 863 ? -13.914 12.544 -17.268 1.00 96.69 863 VAL A C 1
ATOM 6758 O O . VAL A 1 863 ? -14.749 12.027 -18.011 1.00 96.69 863 VAL A O 1
ATOM 6761 N N . LYS A 1 864 ? -14.169 12.807 -15.985 1.00 95.12 864 LYS A N 1
ATOM 6762 C CA . LYS A 1 864 ? -15.433 12.449 -15.335 1.00 95.12 864 LYS A CA 1
ATOM 6763 C C . LYS A 1 864 ? -16.621 13.238 -15.869 1.00 95.12 864 LYS A C 1
ATOM 6765 O O . LYS A 1 864 ? -17.703 12.663 -15.999 1.00 95.12 864 LYS A O 1
ATOM 6770 N N . LEU A 1 865 ? -16.425 14.516 -16.180 1.00 93.25 865 LEU A N 1
ATOM 6771 C CA . LEU A 1 865 ? -17.436 15.372 -16.788 1.00 93.25 865 LEU A CA 1
ATOM 6772 C C . LEU A 1 865 ? -17.800 14.849 -18.177 1.00 93.25 865 LEU A C 1
ATOM 6774 O O . LEU A 1 865 ? -18.972 14.597 -18.438 1.00 93.25 865 LEU A O 1
ATOM 6778 N N . HIS A 1 866 ? -16.801 14.580 -19.020 1.00 95.31 866 HIS A N 1
ATOM 6779 C CA . HIS A 1 866 ? -17.022 14.024 -20.352 1.00 95.31 866 HIS A CA 1
ATOM 6780 C C . HIS A 1 866 ? -17.725 12.660 -20.298 1.00 95.31 866 HIS A C 1
ATOM 6782 O O . HIS A 1 866 ? -18.689 12.419 -21.020 1.00 95.31 866 HIS A O 1
ATOM 6788 N N . MET A 1 867 ? -17.296 11.767 -19.401 1.00 94.69 867 MET A N 1
ATOM 6789 C CA . MET A 1 867 ? -17.971 10.485 -19.178 1.00 94.69 867 MET A CA 1
ATOM 6790 C C . MET A 1 867 ? -19.441 10.676 -18.775 1.00 94.69 867 MET A C 1
ATOM 6792 O O . MET A 1 867 ? -20.315 10.006 -19.326 1.00 94.69 867 MET A O 1
ATOM 6796 N N . ALA A 1 868 ? -19.730 11.606 -17.861 1.00 91.69 868 ALA A N 1
ATOM 6797 C CA . ALA A 1 868 ? -21.096 11.904 -17.441 1.00 91.69 868 ALA A CA 1
ATOM 6798 C C . ALA A 1 868 ? -21.951 12.473 -18.591 1.00 91.69 868 ALA A C 1
ATOM 6800 O O . ALA A 1 868 ? -23.107 12.076 -18.736 1.00 91.69 868 ALA A O 1
ATOM 6801 N N . GLU A 1 869 ? -21.388 13.338 -19.442 1.00 92.50 869 GLU A N 1
ATOM 6802 C CA . GLU A 1 869 ? -22.044 13.859 -20.654 1.00 92.50 869 GLU A CA 1
ATOM 6803 C C . GLU A 1 869 ? -22.378 12.753 -21.667 1.00 92.50 869 GLU A C 1
ATOM 6805 O O . GLU A 1 869 ? -23.395 12.832 -22.354 1.00 92.50 869 GLU A O 1
ATOM 6810 N N . GLN A 1 870 ? -21.566 11.691 -21.725 1.00 93.88 870 GLN A N 1
ATOM 6811 C CA . GLN A 1 870 ? -21.826 10.487 -22.527 1.00 93.88 870 GLN A CA 1
ATOM 6812 C C . GLN A 1 870 ? -22.763 9.476 -21.829 1.00 93.88 870 GLN A C 1
ATOM 6814 O O . GLN A 1 870 ? -22.969 8.365 -22.319 1.00 93.88 870 GLN A O 1
ATOM 6819 N N . GLY A 1 871 ? -23.345 9.836 -20.679 1.00 90.94 871 GLY A N 1
ATOM 6820 C CA . GLY A 1 871 ? -24.267 8.983 -19.925 1.00 90.94 871 GLY A CA 1
ATOM 6821 C C . GLY A 1 871 ? -23.593 7.846 -19.151 1.00 90.94 871 GLY A C 1
ATOM 6822 O O . GLY A 1 871 ? -24.275 6.927 -18.695 1.00 90.94 871 GLY A O 1
ATOM 6823 N N . ILE A 1 872 ? -22.269 7.886 -18.982 1.00 93.31 872 ILE A N 1
ATOM 6824 C CA . ILE A 1 872 ? -21.517 6.902 -18.200 1.00 93.31 872 ILE A CA 1
ATOM 6825 C C . ILE A 1 872 ? -21.556 7.317 -16.717 1.00 93.31 872 ILE A C 1
ATOM 6827 O O . ILE A 1 872 ? -21.148 8.433 -16.393 1.00 93.31 872 ILE A O 1
ATOM 6831 N N . PRO A 1 873 ? -22.003 6.448 -15.786 1.00 91.56 873 PRO A N 1
ATOM 6832 C CA . PRO A 1 873 ? -22.022 6.783 -14.363 1.00 91.56 873 PRO A CA 1
ATOM 6833 C C . PRO A 1 873 ? -20.608 7.030 -13.808 1.00 91.56 873 PRO A C 1
ATOM 6835 O O . PRO A 1 873 ? -19.727 6.181 -13.948 1.00 91.56 873 PRO A O 1
ATOM 6838 N N . THR A 1 874 ? -20.399 8.165 -13.135 1.00 92.12 874 THR A N 1
ATOM 6839 C CA . THR A 1 874 ? -19.119 8.569 -12.518 1.00 92.12 874 THR A CA 1
ATOM 6840 C C . THR A 1 874 ? -19.301 8.994 -11.066 1.00 92.12 874 THR A C 1
ATOM 6842 O O . THR A 1 874 ? -20.373 9.435 -10.661 1.00 92.12 874 THR A O 1
ATOM 6845 N N . ARG A 1 875 ? -18.260 8.893 -10.234 1.00 90.50 875 ARG A N 1
ATOM 6846 C CA . ARG A 1 875 ? -18.297 9.493 -8.891 1.00 90.50 875 ARG A CA 1
ATOM 6847 C C . ARG A 1 875 ? -18.199 11.015 -9.000 1.00 90.50 875 ARG A C 1
ATOM 6849 O O . ARG A 1 875 ? -17.184 11.516 -9.481 1.00 90.50 875 ARG A O 1
ATOM 6856 N N . THR A 1 876 ? -19.217 11.712 -8.504 1.00 72.56 876 THR A N 1
ATOM 6857 C CA . THR A 1 876 ? -19.301 13.177 -8.445 1.00 72.56 876 THR A CA 1
ATOM 6858 C C . THR A 1 876 ? -18.930 13.700 -7.054 1.00 72.56 876 THR A C 1
ATOM 6860 O O . THR A 1 876 ? -19.443 13.190 -6.054 1.00 72.56 876 THR A O 1
ATOM 6863 N N . GLY A 1 877 ? -18.080 14.734 -7.002 1.00 53.44 877 GLY A N 1
ATOM 6864 C CA . GLY A 1 877 ? -17.540 15.318 -5.761 1.00 53.44 877 GLY A CA 1
ATOM 6865 C C . GLY A 1 877 ? -16.438 14.471 -5.139 1.00 53.44 877 GLY A C 1
ATOM 6866 O O . GLY A 1 877 ? -16.364 14.444 -3.891 1.00 53.44 877 GLY A O 1
#

Organism: NCBI:txid904363